Protein AF-A0A7R9LXP5-F1 (afdb_monomer_lite)

Organism: NCBI:txid334625

Foldseek 3Di:
DADDPFKDKDKFADQDQFKADAADFDDPDRGDDQDFDKAKFAADPDDNVPDGRDHHHIGFGKMKDQHPVRWIKMKGFPDHFIKMWTRHPRGMIMIMGRDDDRDIDIGGDHDDQDAEDEDEQPQACLSAFLHGNCPPCVCVLVVQVCCCVPRVHAYEYEGEQWHAQPDPPDVLNVVCLVLLFFWFAPPPQDPVQAFDPPPGDCVSRFHWADDPPPHTITGGFLQEPSNLVSVLVSVLSSVVVRVVHQAYEYDDDDQFQFHDDPPPPDAGRHDDDCLQQPPDDDCCCVPPVHRTNCGRHTDQQIFHHPVSPDGCSVCRLVRQLSVLQSVQVSSCVNNVDRGAYAGQRDDPPSVVRHHHDPDDDDDDDVVVPPPADDDADDPVLLVLQVWAAQDPPVDNLDHRTGHDPVQFDWDWPDKDDDPFFIKTKIATDPSNVNHPDPDDAGIKIWTWGCPDPFKIKIWIGHPPAFDAFFPQADDGTDHDWDKDKDKDADQDQFKADWDDAQAPDRGDDQSFDKAKFAADPDDHDNVDRAHYHHGFQKMKDQHPQQKIKMKGFRDRAIKMWTHHPSGMIMIMGGGDIGIMMMGTGSHPVNNVVVVCVVRPPDDDDDPLVPFAEDDDDDPQAPVSQVVVVVVCVVVVPTGAEYEYEQNQAPQSHAFLHGHCPRYVCVLVVQVCCCVPPVHAYEYEGEQWHAAADPPNVLNVVCLVLLFFWFFDPVDDPVQFQDPPPGDCVSRFHWAADRHPHITTGGFPQDPSNVVSVVVSVVSSCVVRPVHPYYHYDCPSPFHDDPVPPRQRRHDDDCQFQPPDDDCNQDDPNGRGNSVGHTHRNIDHHDD

Structure (mmCIF, N/CA/C/O backbone):
data_AF-A0A7R9LXP5-F1
#
_entry.id   AF-A0A7R9LXP5-F1
#
loop_
_atom_site.group_PDB
_atom_site.id
_atom_site.type_symbol
_atom_site.label_atom_id
_atom_site.label_alt_id
_atom_site.label_comp_id
_atom_site.label_asym_id
_atom_site.label_entity_id
_atom_site.label_seq_id
_atom_site.pdbx_PDB_ins_code
_atom_site.Cartn_x
_atom_site.Cartn_y
_atom_site.Cartn_z
_atom_site.occupancy
_atom_site.B_iso_or_equiv
_atom_site.auth_seq_id
_atom_site.auth_comp_id
_atom_site.auth_asym_id
_atom_site.auth_atom_id
_atom_site.pdbx_PDB_model_num
ATOM 1 N N . MET A 1 1 ? -31.376 -7.565 43.836 1.00 67.00 1 MET A N 1
ATOM 2 C CA . MET A 1 1 ? -30.943 -8.484 42.761 1.00 67.00 1 MET A CA 1
ATOM 3 C C . MET A 1 1 ? -31.313 -9.908 43.153 1.00 67.00 1 MET A C 1
ATOM 5 O O . MET A 1 1 ? -31.207 -10.234 44.328 1.00 67.00 1 MET A O 1
ATOM 9 N N . LEU A 1 2 ? -31.766 -10.721 42.200 1.00 56.97 2 LEU A N 1
ATOM 10 C CA . LEU A 1 2 ? -32.101 -12.141 42.348 1.00 56.97 2 LEU A CA 1
ATOM 11 C C . LEU A 1 2 ? -31.328 -12.929 41.282 1.00 56.97 2 LEU A C 1
ATOM 13 O O . LEU A 1 2 ? -31.375 -12.562 40.110 1.00 56.97 2 LEU A O 1
ATOM 17 N N . PHE A 1 3 ? -30.639 -14.000 41.674 1.00 61.41 3 PHE A N 1
ATOM 18 C CA . PHE A 1 3 ? -29.837 -14.836 40.775 1.00 61.41 3 PHE A CA 1
ATOM 19 C C . PHE A 1 3 ? -30.316 -16.288 40.850 1.00 61.41 3 PHE A C 1
ATOM 21 O O . PHE A 1 3 ? -30.455 -16.840 41.940 1.00 61.41 3 PHE A O 1
ATOM 28 N N . GLY A 1 4 ? -30.573 -16.896 39.695 1.00 49.47 4 GLY A N 1
ATOM 29 C CA . GLY A 1 4 ? -30.883 -18.313 39.532 1.00 49.47 4 GLY A CA 1
ATOM 30 C C . GLY A 1 4 ? -29.910 -18.979 38.557 1.00 49.47 4 GLY A C 1
ATOM 31 O O . GLY A 1 4 ? -29.137 -18.311 37.877 1.00 49.47 4 GLY A O 1
ATOM 32 N N . HIS A 1 5 ? -29.962 -20.310 38.455 1.00 50.81 5 HIS A N 1
ATOM 33 C CA . HIS A 1 5 ? -29.035 -21.088 37.616 1.00 50.81 5 HIS A CA 1
ATOM 34 C C . HIS A 1 5 ? -29.077 -20.738 36.117 1.00 50.81 5 HIS A C 1
ATOM 36 O O . HIS A 1 5 ? -28.113 -21.013 35.410 1.00 50.81 5 HIS A O 1
ATOM 42 N N . ILE A 1 6 ? -30.180 -20.157 35.633 1.00 52.28 6 ILE A N 1
ATOM 43 C CA . ILE A 1 6 ? -30.409 -19.859 34.208 1.00 52.28 6 ILE A CA 1
ATOM 44 C C . ILE A 1 6 ? -31.011 -18.463 33.962 1.00 52.28 6 ILE A C 1
ATOM 46 O O . ILE A 1 6 ? -31.394 -18.151 32.839 1.00 52.28 6 ILE A O 1
ATOM 50 N N . TYR A 1 7 ? -31.133 -17.625 34.996 1.00 70.81 7 TYR A N 1
ATOM 51 C CA . TYR A 1 7 ? -31.647 -16.259 34.873 1.00 70.81 7 TYR A CA 1
ATOM 52 C C . TYR A 1 7 ? -31.130 -15.369 36.000 1.00 70.81 7 TYR A C 1
ATOM 54 O O . TYR A 1 7 ? -30.824 -15.847 37.094 1.00 70.81 7 TYR A O 1
ATOM 62 N N . TRP A 1 8 ? -31.096 -14.062 35.767 1.00 75.31 8 TRP A N 1
ATOM 63 C CA . TRP A 1 8 ? -30.933 -13.090 36.841 1.00 75.31 8 TRP A CA 1
ATOM 64 C C . TRP A 1 8 ? -31.851 -11.888 36.638 1.00 75.31 8 TRP A C 1
ATOM 66 O O . TRP A 1 8 ? -32.310 -11.596 35.532 1.00 75.31 8 TRP A O 1
ATOM 76 N N . TRP A 1 9 ? -32.163 -11.223 37.746 1.00 77.56 9 TRP A N 1
ATOM 77 C CA . TRP A 1 9 ? -33.056 -10.075 37.806 1.00 77.56 9 TRP A CA 1
ATOM 78 C C . TRP A 1 9 ? -32.456 -8.987 38.701 1.00 77.56 9 TRP A C 1
ATOM 80 O O . TRP A 1 9 ? -32.148 -9.219 39.875 1.00 77.56 9 TRP A O 1
ATOM 90 N N . THR A 1 10 ? -32.311 -7.779 38.162 1.00 79.75 10 THR A N 1
ATOM 91 C CA . THR A 1 10 ? -31.943 -6.580 38.921 1.00 79.75 10 THR A CA 1
ATOM 92 C C . THR A 1 10 ? -33.014 -5.499 38.822 1.00 79.75 10 THR A C 1
ATOM 94 O O . THR A 1 10 ? -33.761 -5.437 37.849 1.00 79.75 10 THR A O 1
ATOM 97 N N . ALA A 1 11 ? -33.073 -4.635 39.829 1.00 80.88 11 ALA A N 1
ATOM 98 C CA . ALA A 1 11 ? -33.838 -3.401 39.787 1.00 80.88 11 ALA A CA 1
ATOM 99 C C . ALA A 1 11 ? -33.000 -2.289 40.416 1.00 80.88 11 ALA A C 1
ATOM 101 O O . ALA A 1 11 ? -32.404 -2.498 41.475 1.00 80.88 11 ALA A O 1
ATOM 102 N N . SER A 1 12 ? -32.969 -1.136 39.757 1.00 80.00 12 SER A N 1
ATOM 103 C CA . SER A 1 12 ? -32.184 0.032 40.148 1.00 80.00 12 SER A CA 1
ATOM 104 C C . SER A 1 12 ? -33.075 1.264 40.174 1.00 80.00 12 SER A C 1
ATOM 106 O O . SER A 1 12 ? -33.874 1.472 39.260 1.00 80.00 12 SER A O 1
ATOM 108 N N . TYR A 1 13 ? -32.931 2.082 41.215 1.00 83.00 13 TYR A N 1
ATOM 109 C CA . TYR A 1 13 ? -33.597 3.379 41.298 1.00 83.00 13 TYR A CA 1
ATOM 110 C C . TYR A 1 13 ? -32.911 4.379 40.360 1.00 83.00 13 TYR A C 1
ATOM 112 O O . TYR A 1 13 ? -31.687 4.365 40.229 1.00 83.00 13 TYR A O 1
ATOM 120 N N . LEU A 1 14 ? -33.695 5.233 39.712 1.00 82.56 14 LEU A N 1
ATOM 121 C CA . LEU A 1 14 ? -33.236 6.268 38.797 1.00 82.56 14 LEU A CA 1
ATOM 122 C C . LEU A 1 14 ? -33.363 7.639 39.477 1.00 82.56 14 LEU A C 1
ATOM 124 O O . LEU A 1 14 ? -34.373 7.914 40.126 1.00 82.56 14 LEU A O 1
ATOM 128 N N . PRO A 1 15 ? -32.381 8.538 39.315 1.00 79.00 15 PRO A N 1
ATOM 129 C CA . PRO A 1 15 ? -32.406 9.851 39.960 1.00 79.00 15 PRO A CA 1
ATOM 130 C C . PRO A 1 15 ? -33.399 10.836 39.318 1.00 79.00 15 PRO A C 1
ATOM 132 O O . PRO A 1 15 ? -33.598 11.929 39.839 1.00 79.00 15 PRO A O 1
ATOM 135 N N . SER A 1 16 ? -34.024 10.480 38.190 1.00 82.06 16 SER A N 1
ATOM 136 C CA . SER A 1 16 ? -34.938 11.347 37.442 1.00 82.06 16 SER A CA 1
ATOM 137 C C . SER A 1 16 ? -35.953 10.545 36.625 1.00 82.06 16 SER A C 1
ATOM 139 O O . SER A 1 16 ? -35.747 9.372 36.314 1.00 82.06 16 SER A O 1
ATOM 141 N N . ASN A 1 17 ? -37.037 11.220 36.235 1.00 81.31 17 ASN A N 1
ATOM 142 C CA . ASN A 1 17 ? -38.078 10.685 35.358 1.00 81.31 17 ASN A CA 1
ATOM 143 C C . ASN A 1 17 ? -37.747 10.820 33.860 1.00 81.31 17 ASN A C 1
ATOM 145 O O . ASN A 1 17 ? -38.513 10.353 33.018 1.00 81.31 17 ASN A O 1
ATOM 149 N N . ASN A 1 18 ? -36.647 11.488 33.505 1.00 82.62 18 ASN A N 1
ATOM 150 C CA . ASN A 1 18 ? -36.275 11.729 32.111 1.00 82.62 18 ASN A CA 1
ATOM 151 C C . ASN A 1 18 ? -35.360 10.614 31.595 1.00 82.62 18 ASN A C 1
ATOM 153 O O . ASN A 1 18 ? -34.141 10.770 31.570 1.00 82.62 18 ASN A O 1
ATOM 157 N N . VAL A 1 19 ? -35.965 9.493 31.207 1.00 79.12 19 VAL A N 1
ATOM 158 C CA . VAL A 1 19 ? -35.262 8.316 30.677 1.00 79.12 19 VAL A CA 1
ATOM 159 C C . VAL A 1 19 ? -35.413 8.258 29.157 1.00 79.12 19 VAL A C 1
ATOM 161 O O . VAL A 1 19 ? -36.528 8.392 28.642 1.00 79.12 19 VAL A O 1
ATOM 164 N N . TYR A 1 20 ? -34.301 8.048 28.455 1.00 78.06 20 TYR A N 1
ATOM 165 C CA . TYR A 1 20 ? -34.204 7.992 26.995 1.00 78.06 20 TYR A CA 1
ATOM 166 C C . TYR A 1 20 ? -33.417 6.761 26.545 1.00 78.06 20 TYR A C 1
ATOM 168 O O . TYR A 1 20 ? -32.465 6.358 27.215 1.00 78.06 20 TYR A O 1
ATOM 176 N N . GLY A 1 21 ? -33.785 6.205 25.390 1.00 68.75 21 GLY A N 1
ATOM 177 C CA . GLY A 1 21 ? -33.216 4.951 24.885 1.00 68.75 21 GLY A CA 1
ATOM 178 C C . GLY A 1 21 ? -33.704 3.730 25.672 1.00 68.75 21 GLY A C 1
ATOM 179 O O . GLY A 1 21 ? -34.273 3.901 26.745 1.00 68.75 21 GLY A O 1
ATOM 180 N N . LEU A 1 22 ? -33.517 2.534 25.094 1.00 67.62 22 LEU A N 1
ATOM 181 C CA . LEU A 1 22 ? -33.619 1.164 25.649 1.00 67.62 22 LEU A CA 1
ATOM 182 C C . LEU A 1 22 ? -34.033 0.214 24.511 1.00 67.62 22 LEU A C 1
ATOM 184 O O . LEU A 1 22 ? -35.197 -0.157 24.369 1.00 67.62 22 LEU A O 1
ATOM 188 N N . GLY A 1 23 ? -33.065 -0.196 23.692 1.00 64.25 23 GLY A N 1
ATOM 189 C CA . GLY A 1 23 ? -33.283 -1.092 22.554 1.00 64.25 23 GLY A CA 1
ATOM 190 C C . GLY A 1 23 ? -33.994 -0.437 21.369 1.00 64.25 23 GLY A C 1
ATOM 191 O O . GLY A 1 23 ? -34.399 0.721 21.417 1.00 64.25 23 GLY A O 1
ATOM 192 N N . GLU A 1 24 ? -34.130 -1.192 20.279 1.00 62.53 24 GLU A N 1
ATOM 193 C CA . GLU A 1 24 ? -34.868 -0.762 19.092 1.00 62.53 24 GLU A CA 1
ATOM 194 C C . GLU A 1 24 ? -36.347 -1.138 19.250 1.00 62.53 24 GLU A C 1
ATOM 196 O O . GLU A 1 24 ? -36.826 -2.135 18.716 1.00 62.53 24 GLU A O 1
ATOM 201 N N . ASN A 1 25 ? -37.073 -0.359 20.048 1.00 66.38 25 ASN A N 1
ATOM 202 C CA . ASN A 1 25 ? -38.502 -0.539 20.291 1.00 66.38 25 ASN A CA 1
ATOM 203 C C . ASN A 1 25 ? -39.273 0.689 19.791 1.00 66.38 25 ASN A C 1
ATOM 205 O O . ASN A 1 25 ? -38.823 1.825 19.934 1.00 66.38 25 ASN A O 1
ATOM 209 N N . THR A 1 26 ? -40.464 0.481 19.228 1.00 61.97 26 THR A N 1
ATOM 210 C CA . THR A 1 26 ? -41.327 1.595 18.818 1.00 61.97 26 THR A CA 1
ATOM 211 C C . THR A 1 26 ? -42.040 2.198 20.015 1.00 61.97 26 THR A C 1
ATOM 213 O O . THR A 1 26 ? -42.772 1.503 20.728 1.00 61.97 26 THR A O 1
ATOM 216 N N . HIS A 1 27 ? -41.872 3.506 20.210 1.00 62.72 27 HIS A N 1
ATOM 217 C CA . HIS A 1 27 ? -42.513 4.258 21.282 1.00 62.72 27 HIS A CA 1
ATOM 218 C C . HIS A 1 27 ? -43.185 5.524 20.747 1.00 62.72 27 HIS A C 1
ATOM 220 O O . HIS A 1 27 ? -42.677 6.147 19.819 1.00 62.72 27 HIS A O 1
ATOM 226 N N . PRO A 1 28 ? -44.307 5.949 21.352 1.00 60.31 28 PRO A N 1
ATOM 227 C CA . PRO A 1 28 ? -45.040 7.138 20.919 1.00 60.31 28 PRO A CA 1
ATOM 228 C C . PRO A 1 28 ? -44.328 8.458 21.260 1.00 60.31 28 PRO A C 1
ATOM 230 O O . PRO A 1 28 ? -44.789 9.523 20.858 1.00 60.31 28 PRO A O 1
ATOM 233 N N . SER A 1 29 ? -43.242 8.418 22.036 1.00 63.62 29 SER A N 1
ATOM 234 C CA . SER A 1 29 ? -42.482 9.597 22.449 1.00 63.62 29 SER A CA 1
ATOM 235 C C . SER A 1 29 ? -41.006 9.265 22.660 1.00 63.62 29 SER A C 1
ATOM 237 O O . SER A 1 29 ? -40.676 8.174 23.118 1.00 63.62 29 SER A O 1
ATOM 239 N N . LEU A 1 30 ? -40.134 10.243 22.390 1.00 62.88 30 LEU A N 1
ATOM 240 C CA . LEU A 1 30 ? -38.680 10.140 22.573 1.00 62.88 30 LEU A CA 1
ATOM 241 C C . LEU A 1 30 ? -38.283 9.884 24.039 1.00 62.88 30 LEU A C 1
ATOM 243 O O . LEU A 1 30 ? -37.360 9.126 24.318 1.00 62.88 30 LEU A O 1
ATOM 247 N N . ARG A 1 31 ? -38.999 10.508 24.985 1.00 77.94 31 ARG A N 1
ATOM 248 C CA . ARG A 1 31 ? -38.872 10.240 26.425 1.00 77.94 31 ARG A CA 1
ATOM 249 C C . ARG A 1 31 ? -39.760 9.060 26.809 1.00 77.94 31 ARG A C 1
ATOM 251 O O . ARG A 1 31 ? -40.946 9.062 26.466 1.00 77.94 31 ARG A O 1
ATOM 258 N N . HIS A 1 32 ? -39.238 8.111 27.582 1.00 76.31 32 HIS A N 1
ATOM 259 C CA . HIS A 1 32 ? -40.036 6.995 28.085 1.00 76.31 32 HIS A CA 1
ATOM 260 C C . HIS A 1 32 ? -41.036 7.430 29.163 1.00 76.31 32 HIS A C 1
ATOM 262 O O . HIS A 1 32 ? -40.739 8.250 30.033 1.00 76.31 32 HIS A O 1
ATOM 268 N N . ASN A 1 33 ? -42.224 6.823 29.136 1.00 75.25 33 ASN A N 1
ATOM 269 C CA . ASN A 1 33 ? -43.219 6.967 30.194 1.00 75.25 33 ASN A CA 1
ATOM 270 C C . ASN A 1 33 ? -42.985 5.912 31.286 1.00 75.25 33 ASN A C 1
ATOM 272 O O . ASN A 1 33 ? -42.947 4.716 31.007 1.00 75.25 33 ASN A O 1
ATOM 276 N N . LEU A 1 34 ? -42.871 6.357 32.537 1.00 79.88 34 LEU A N 1
ATOM 277 C CA . LEU A 1 34 ? -42.668 5.509 33.713 1.00 79.88 34 LEU A CA 1
ATOM 278 C C . LEU A 1 34 ? -44.007 4.949 34.229 1.00 79.88 34 LEU A C 1
ATOM 280 O O . LEU A 1 34 ? -44.596 5.479 35.167 1.00 79.88 34 LEU A O 1
ATOM 284 N N . ASN A 1 35 ? -44.543 3.913 33.581 1.00 79.31 35 ASN A N 1
ATOM 285 C CA . ASN A 1 35 ? -45.919 3.434 33.805 1.00 79.31 35 ASN A CA 1
ATOM 286 C C . ASN A 1 35 ? -46.047 1.917 34.040 1.00 79.31 35 ASN A C 1
ATOM 288 O O . ASN A 1 35 ? -47.092 1.337 33.757 1.00 79.31 35 ASN A O 1
ATOM 292 N N . TYR A 1 36 ? -45.005 1.275 34.574 1.00 79.75 36 TYR A N 1
ATOM 293 C CA . TYR A 1 36 ? -44.946 -0.174 34.832 1.00 79.75 36 TYR A CA 1
ATOM 294 C C . TYR A 1 36 ? -45.034 -1.044 33.568 1.00 79.75 36 TYR A C 1
ATOM 296 O O . TYR A 1 36 ? -45.337 -2.234 33.642 1.00 79.75 36 TYR A O 1
ATOM 304 N N . LYS A 1 37 ? -44.758 -0.466 32.396 1.00 76.69 37 LYS A N 1
ATOM 305 C CA . LYS A 1 37 ? -44.683 -1.213 31.143 1.00 76.69 37 LYS A CA 1
ATOM 306 C C . LYS A 1 37 ? -43.366 -1.982 31.046 1.00 76.69 37 LYS A C 1
ATOM 308 O O . LYS A 1 37 ? -42.315 -1.496 31.471 1.00 76.69 37 LYS A O 1
ATOM 313 N N . THR A 1 38 ? -43.454 -3.173 30.461 1.00 81.19 38 THR A N 1
ATOM 314 C CA . THR A 1 38 ? -42.328 -4.068 30.195 1.00 81.19 38 THR A CA 1
ATOM 315 C C . THR A 1 38 ? -42.110 -4.166 28.694 1.00 81.19 38 THR A C 1
ATOM 317 O O . THR A 1 38 ? -43.073 -4.307 27.942 1.00 81.19 38 THR A O 1
ATOM 320 N N . TRP A 1 39 ? -40.855 -4.109 28.270 1.00 80.94 39 TRP A N 1
ATOM 321 C CA . TRP A 1 39 ? -40.461 -4.253 26.876 1.00 80.94 39 TRP A CA 1
ATOM 322 C C . TRP A 1 39 ? -39.396 -5.337 26.745 1.00 80.94 39 TRP A C 1
ATOM 324 O O . TRP A 1 39 ? -38.477 -5.397 27.573 1.00 80.94 39 TRP A O 1
ATOM 334 N N . PRO A 1 40 ? -39.506 -6.197 25.725 1.00 77.44 40 PRO A N 1
ATOM 335 C CA . PRO A 1 40 ? -38.474 -7.169 25.434 1.00 77.44 40 PRO A CA 1
ATOM 336 C C . PRO A 1 40 ? -37.273 -6.484 24.758 1.00 77.44 40 PRO A C 1
ATOM 338 O O . PRO A 1 40 ? -37.397 -5.446 24.109 1.00 77.44 40 PRO A O 1
ATOM 341 N N . ILE A 1 41 ? -36.092 -7.067 24.942 1.00 73.56 41 ILE A N 1
ATOM 342 C CA . ILE A 1 41 ? -34.853 -6.722 24.249 1.00 73.56 41 ILE A CA 1
ATOM 343 C C . ILE A 1 41 ? -34.257 -8.032 23.736 1.00 73.56 41 ILE A C 1
ATOM 345 O O . ILE A 1 41 ? -33.615 -8.781 24.479 1.00 73.56 41 ILE A O 1
ATOM 349 N N . PHE A 1 42 ? -34.497 -8.317 22.462 1.00 73.75 42 PHE A N 1
ATOM 350 C CA . PHE A 1 42 ? -33.891 -9.421 21.728 1.00 73.75 42 PHE A CA 1
ATOM 351 C C . PHE A 1 42 ? -34.067 -9.174 20.229 1.00 73.75 42 PHE A C 1
ATOM 353 O O . PHE A 1 42 ? -35.153 -8.788 19.816 1.00 73.75 42 PHE A O 1
ATOM 360 N N . THR A 1 43 ? -33.054 -9.397 19.396 1.00 68.12 43 THR A N 1
ATOM 361 C CA . THR A 1 43 ? -33.178 -9.145 17.950 1.00 68.12 43 THR A CA 1
ATOM 362 C C . THR A 1 43 ? -34.202 -10.079 17.298 1.00 68.12 43 THR A C 1
ATOM 364 O O . THR A 1 43 ? -34.117 -11.305 17.410 1.00 68.12 43 THR A O 1
ATOM 367 N N . LYS A 1 44 ? -35.196 -9.512 16.605 1.00 58.09 44 LYS A N 1
ATOM 368 C CA . LYS A 1 44 ? -36.136 -10.255 15.753 1.00 58.09 44 LYS A CA 1
ATOM 369 C C . LYS A 1 44 ? -36.473 -9.448 14.506 1.00 58.09 44 LYS A C 1
ATOM 371 O O . LYS A 1 44 ? -36.627 -8.238 14.567 1.00 58.09 44 LYS A O 1
ATOM 376 N N . ASP A 1 45 ? -36.637 -10.146 13.390 1.00 60.03 45 ASP A N 1
ATOM 377 C CA . ASP A 1 45 ? -37.062 -9.567 12.115 1.00 60.03 45 ASP A CA 1
ATOM 378 C C . ASP A 1 45 ? -38.557 -9.199 12.161 1.00 60.03 45 ASP A C 1
ATOM 380 O O . ASP A 1 45 ? -39.415 -9.928 11.667 1.00 60.03 45 ASP A O 1
ATOM 384 N N . ASN A 1 46 ? -38.876 -8.115 12.872 1.00 59.31 46 ASN A N 1
ATOM 385 C CA . ASN A 1 46 ? -40.204 -7.518 12.911 1.00 59.31 46 ASN A CA 1
ATOM 386 C C . ASN A 1 46 ? -40.108 -6.053 12.475 1.00 59.31 46 ASN A C 1
ATOM 388 O O . ASN A 1 46 ? -39.271 -5.317 13.005 1.00 59.31 46 ASN A O 1
ATOM 392 N N . PRO A 1 47 ? -40.993 -5.605 11.572 1.00 59.72 47 PRO A N 1
ATOM 393 C CA . PRO A 1 47 ? -41.039 -4.214 11.168 1.00 59.72 47 PRO A CA 1
ATOM 394 C C . PRO A 1 47 ? -41.535 -3.294 12.296 1.00 59.72 47 PRO A C 1
ATOM 396 O O . PRO A 1 47 ? -42.303 -3.744 13.158 1.00 59.72 47 PRO A O 1
ATOM 399 N N . PRO A 1 48 ? -41.161 -1.998 12.269 1.00 54.88 48 PRO A N 1
ATOM 400 C CA . PRO A 1 48 ? -41.507 -1.027 13.313 1.00 54.88 48 PRO A CA 1
ATOM 401 C C . PRO A 1 48 ? -43.025 -0.893 13.524 1.00 54.88 48 PRO A C 1
ATOM 403 O O . PRO A 1 48 ? -43.498 -0.661 14.632 1.00 54.88 48 PRO A O 1
ATOM 406 N N . ASP A 1 49 ? -43.821 -1.154 12.490 1.00 58.28 49 ASP A N 1
ATOM 407 C CA . ASP A 1 49 ? -45.284 -1.035 12.533 1.00 58.28 49 ASP A CA 1
ATOM 408 C C . ASP A 1 49 ? -45.972 -2.200 13.271 1.00 58.28 49 ASP A C 1
ATOM 410 O O . ASP A 1 49 ? -47.199 -2.269 13.365 1.00 58.28 49 ASP A O 1
ATOM 414 N N . SER A 1 50 ? -45.198 -3.154 13.797 1.00 53.56 50 SER A N 1
ATOM 415 C CA . SER A 1 50 ? -45.717 -4.376 14.413 1.00 53.56 50 SER A CA 1
ATOM 416 C C . SER A 1 50 ? -46.362 -4.164 15.797 1.00 53.56 50 SER A C 1
ATOM 418 O O . SER A 1 50 ? -47.076 -5.062 16.259 1.00 53.56 50 SER A O 1
ATOM 420 N N . GLY A 1 51 ? -46.194 -2.996 16.432 1.00 57.09 51 GLY A N 1
ATOM 421 C CA . GLY A 1 51 ? -46.868 -2.573 17.673 1.00 57.09 51 GLY A CA 1
ATOM 422 C C . GLY A 1 51 ? -45.942 -2.395 18.892 1.00 57.09 51 GLY A C 1
ATOM 423 O O . GLY A 1 51 ? -44.873 -2.995 18.958 1.00 57.09 51 GLY A O 1
ATOM 424 N N . ASP A 1 52 ? -46.371 -1.584 19.877 1.00 61.31 52 ASP A N 1
ATOM 425 C CA . ASP A 1 52 ? -45.640 -1.313 21.139 1.00 61.31 52 ASP A CA 1
ATOM 426 C C . ASP A 1 52 ? -45.304 -2.631 21.881 1.00 61.31 52 ASP A C 1
ATOM 428 O O . ASP A 1 52 ? -46.100 -3.571 21.871 1.00 61.31 52 ASP A O 1
ATOM 432 N N . GLN A 1 53 ? -44.141 -2.691 22.544 1.00 67.69 53 GLN A N 1
ATOM 433 C CA . GLN A 1 53 ? -43.642 -3.858 23.306 1.00 67.69 53 GLN A CA 1
ATOM 434 C C . GLN A 1 53 ? -43.228 -5.096 22.488 1.00 67.69 53 GLN A C 1
ATOM 436 O O . GLN A 1 53 ? -43.293 -6.222 22.991 1.00 67.69 53 GLN A O 1
ATOM 441 N N . LYS A 1 54 ? -42.742 -4.913 21.255 1.00 67.44 54 LYS A N 1
ATOM 442 C CA . LYS A 1 54 ? -42.186 -5.995 20.428 1.00 67.44 54 LYS A CA 1
ATOM 443 C C . LYS A 1 54 ? -40.720 -5.766 20.075 1.00 67.44 54 LYS A C 1
ATOM 445 O O . LYS A 1 54 ? -40.298 -4.644 19.853 1.00 67.44 54 LYS A O 1
ATOM 450 N N . ASN A 1 55 ? -39.991 -6.874 19.974 1.00 64.75 55 ASN A N 1
ATOM 451 C CA . ASN A 1 55 ? -38.626 -6.925 19.461 1.00 64.75 55 ASN A CA 1
ATOM 452 C C . ASN A 1 55 ? -38.578 -6.532 17.981 1.00 64.75 55 ASN A C 1
ATOM 454 O O . ASN A 1 55 ? -39.288 -7.180 17.210 1.00 64.75 55 ASN A O 1
ATOM 458 N N . ASN A 1 56 ? -37.706 -5.591 17.609 1.00 64.00 56 ASN A N 1
ATOM 459 C CA . ASN A 1 56 ? -37.383 -5.250 16.217 1.00 64.00 56 ASN A CA 1
ATOM 460 C C . ASN A 1 56 ? -35.936 -5.662 15.861 1.00 64.00 56 ASN A C 1
ATOM 462 O O . ASN A 1 56 ? -35.347 -6.542 16.503 1.00 64.00 56 ASN A O 1
ATOM 466 N N . TYR A 1 57 ? -35.378 -5.050 14.813 1.00 57.38 57 TYR A N 1
ATOM 467 C CA . TYR A 1 57 ? -34.163 -5.485 14.125 1.00 57.38 57 TYR A CA 1
ATOM 468 C C . TYR A 1 57 ? -32.902 -5.508 15.007 1.00 57.38 57 TYR A C 1
ATOM 470 O O . TYR A 1 57 ? -32.028 -6.354 14.802 1.00 57.38 57 TYR A O 1
ATOM 478 N N . GLY A 1 58 ? -32.816 -4.632 16.011 1.00 57.41 58 GLY A N 1
ATOM 479 C CA . GLY A 1 58 ? -31.620 -4.400 16.816 1.00 57.41 58 GLY A CA 1
ATOM 480 C C . GLY A 1 58 ? -31.808 -4.556 18.327 1.00 57.41 58 GLY A C 1
ATOM 481 O O . GLY A 1 58 ? -32.852 -4.278 18.917 1.00 57.41 58 GLY A O 1
ATOM 482 N N . GLN A 1 59 ? -30.729 -4.978 18.988 1.00 62.78 59 GLN A N 1
ATOM 483 C CA . GLN A 1 59 ? -30.612 -5.058 20.442 1.00 62.78 59 GLN A CA 1
ATOM 484 C C . GLN A 1 59 ? -29.583 -4.028 20.903 1.00 62.78 59 GLN A C 1
ATOM 486 O O . GLN A 1 59 ? -28.387 -4.208 20.695 1.00 62.78 59 GLN A O 1
ATOM 491 N N . HIS A 1 60 ? -30.052 -2.959 21.548 1.00 73.19 60 HIS A N 1
ATOM 492 C CA . HIS A 1 60 ? -29.188 -1.932 22.129 1.00 73.19 60 HIS A CA 1
ATOM 493 C C . HIS A 1 60 ? -29.614 -1.630 23.576 1.00 73.19 60 HIS A C 1
ATOM 495 O O . HIS A 1 60 ? -30.351 -0.678 23.819 1.00 73.19 60 HIS A O 1
ATOM 501 N N . PRO A 1 61 ? -29.201 -2.449 24.557 1.00 74.75 61 PRO A N 1
ATOM 502 C CA . PRO A 1 61 ? -29.578 -2.309 25.967 1.00 74.75 61 PRO A CA 1
ATOM 503 C C . PRO A 1 61 ? -28.824 -1.152 26.655 1.00 74.75 61 PRO A C 1
ATOM 505 O O . PRO A 1 61 ? -28.119 -1.345 27.645 1.00 74.75 61 PRO A O 1
ATOM 508 N N . PHE A 1 62 ? -28.961 0.051 26.102 1.00 80.31 62 PHE A N 1
ATOM 509 C CA . PHE A 1 62 ? -28.408 1.300 26.607 1.00 80.31 62 PHE A CA 1
ATOM 510 C C . PHE A 1 62 ? -29.535 2.270 26.935 1.00 80.31 62 PHE A C 1
ATOM 512 O O . PHE A 1 62 ? -30.503 2.377 26.178 1.00 80.31 62 PHE A O 1
ATOM 519 N N . TYR A 1 63 ? -29.396 2.987 28.044 1.00 81.44 63 TYR A N 1
ATOM 520 C CA . TYR A 1 63 ? -30.332 4.032 28.429 1.00 81.44 63 TYR A CA 1
ATOM 521 C C . TYR A 1 63 ? -29.621 5.215 29.054 1.00 81.44 63 TYR A C 1
ATOM 523 O O . TYR A 1 63 ? -28.662 5.041 29.799 1.00 81.44 63 TYR A O 1
ATOM 531 N N . THR A 1 64 ? -30.135 6.410 28.795 1.00 80.94 64 THR A N 1
ATOM 532 C CA . THR A 1 64 ? -29.639 7.655 29.376 1.00 80.94 64 THR A CA 1
ATOM 533 C C . THR A 1 64 ? -30.691 8.236 30.300 1.00 80.94 64 THR A C 1
ATOM 535 O O . THR A 1 64 ? -31.871 8.318 29.950 1.00 80.94 64 THR A O 1
ATOM 538 N N . VAL A 1 65 ? -30.263 8.677 31.478 1.00 80.19 65 VAL A N 1
ATOM 539 C CA . VAL A 1 65 ? -31.103 9.427 32.410 1.00 80.19 65 VAL A CA 1
ATOM 540 C C . VAL A 1 65 ? -30.592 10.852 32.490 1.00 80.19 65 VAL A C 1
ATOM 542 O O . VAL A 1 65 ? -29.430 11.083 32.818 1.00 80.19 65 VAL A O 1
ATOM 545 N N . LEU A 1 66 ? -31.480 11.803 32.208 1.00 77.31 66 LEU A N 1
ATOM 546 C CA . LEU A 1 66 ? -31.200 13.226 32.348 1.00 77.31 66 LEU A CA 1
ATOM 547 C C . LEU A 1 66 ? -31.716 13.724 33.700 1.00 77.31 66 LEU A C 1
ATOM 549 O O . LEU A 1 66 ? -32.923 13.728 33.969 1.00 77.31 66 LEU A O 1
ATOM 553 N N . GLU A 1 67 ? -30.809 14.148 34.565 1.00 78.12 67 GLU A N 1
ATOM 554 C CA . GLU A 1 67 ? -31.124 14.672 35.887 1.00 78.12 67 GLU A CA 1
ATOM 555 C C . GLU A 1 67 ? -31.652 16.110 35.822 1.00 78.12 67 GLU A C 1
ATOM 557 O O . GLU A 1 67 ? -31.395 16.869 34.888 1.00 78.12 67 GLU A O 1
ATOM 562 N N . SER A 1 68 ? -32.412 16.514 36.841 1.00 71.50 68 SER A N 1
ATOM 563 C CA . SER A 1 68 ? -33.000 17.858 36.916 1.00 71.50 68 SER A CA 1
ATOM 564 C C . SER A 1 68 ? -31.970 18.983 37.073 1.00 71.50 68 SER A C 1
ATOM 566 O O . SER A 1 68 ? -32.304 20.143 36.860 1.00 71.50 68 SER A O 1
ATOM 568 N N . ASN A 1 69 ? -30.739 18.653 37.466 1.00 65.50 69 ASN A N 1
ATOM 569 C CA . ASN A 1 69 ? -29.605 19.574 37.590 1.00 65.50 69 ASN A CA 1
ATOM 570 C C . ASN A 1 69 ? -28.846 19.778 36.259 1.00 65.50 69 ASN A C 1
ATOM 572 O O . ASN A 1 69 ? -27.914 20.575 36.231 1.00 65.50 69 ASN A O 1
ATOM 576 N N . GLY A 1 70 ? -29.244 19.093 35.177 1.00 60.03 70 GLY A N 1
ATOM 577 C CA . GLY A 1 70 ? -28.596 19.163 33.862 1.00 60.03 70 GLY A CA 1
ATOM 578 C C . GLY A 1 70 ? -27.528 18.094 33.614 1.00 60.03 70 GLY A C 1
ATOM 579 O O . GLY A 1 70 ? -27.081 17.959 32.478 1.00 60.03 70 GLY A O 1
ATOM 580 N N . ASN A 1 71 ? -27.165 17.304 34.628 1.00 67.69 71 ASN A N 1
ATOM 581 C CA . ASN A 1 71 ? -26.246 16.182 34.466 1.00 67.69 71 ASN A CA 1
ATOM 582 C C . ASN A 1 71 ? -26.949 15.015 33.770 1.00 67.69 71 ASN A C 1
ATOM 584 O O . ASN A 1 71 ? -28.165 14.834 33.885 1.00 67.69 71 ASN A O 1
ATOM 588 N N . SER A 1 72 ? -26.183 14.183 33.073 1.00 72.06 72 SER A N 1
ATOM 589 C CA . SER A 1 72 ? -26.702 12.947 32.500 1.00 72.06 72 SER A CA 1
ATOM 590 C C . SER A 1 72 ? -25.783 11.784 32.825 1.00 72.06 72 SER A C 1
ATOM 592 O O . SER A 1 72 ? -24.580 11.954 33.025 1.00 72.06 72 SER A O 1
ATOM 594 N N . HIS A 1 73 ? -26.358 10.592 32.889 1.00 74.94 73 HIS A N 1
ATOM 595 C CA . HIS A 1 73 ? -25.567 9.375 32.880 1.00 74.94 73 HIS A CA 1
ATOM 596 C C . HIS A 1 73 ? -26.211 8.347 31.958 1.00 74.94 73 HIS A C 1
ATOM 598 O O . HIS A 1 73 ? -27.436 8.207 31.901 1.00 74.94 73 HIS A O 1
ATOM 604 N N . GLY A 1 74 ? -25.361 7.643 31.221 1.00 76.12 74 GLY A N 1
ATOM 605 C CA . GLY A 1 74 ? -25.723 6.507 30.392 1.00 76.12 74 GLY A CA 1
ATOM 606 C C . GLY A 1 74 ? -25.431 5.208 31.126 1.00 76.12 74 GLY A C 1
ATOM 607 O O . GLY A 1 74 ? -24.415 5.092 31.806 1.00 76.12 74 GLY A O 1
ATOM 608 N N . ILE A 1 75 ? -26.291 4.210 30.982 1.00 76.62 75 ILE A N 1
ATOM 609 C CA . ILE A 1 75 ? -26.040 2.856 31.465 1.00 76.62 75 ILE A CA 1
ATOM 610 C C . ILE A 1 75 ? -26.165 1.911 30.278 1.00 76.62 75 ILE A C 1
ATOM 612 O O . ILE A 1 75 ? -27.243 1.769 29.702 1.00 76.62 75 ILE A O 1
ATOM 616 N N . LEU A 1 76 ? -25.056 1.257 29.927 1.00 78.50 76 LEU A N 1
ATOM 617 C CA . LEU A 1 76 ? -25.035 0.136 28.988 1.00 78.50 76 LEU A CA 1
ATOM 618 C C . LEU A 1 76 ? -25.043 -1.164 29.779 1.00 78.50 76 LEU A C 1
ATOM 620 O O . LEU A 1 76 ? -24.175 -1.381 30.624 1.00 78.50 76 LEU A O 1
ATOM 624 N N . LEU A 1 77 ? -25.982 -2.048 29.464 1.00 73.00 77 LEU A N 1
ATOM 625 C CA . LEU A 1 77 ? -25.994 -3.409 29.978 1.00 73.00 77 LEU A CA 1
ATOM 626 C C . LEU A 1 77 ? -25.441 -4.366 28.918 1.00 73.00 77 LEU A C 1
ATOM 628 O O . LEU A 1 77 ? -26.122 -4.698 27.952 1.00 73.00 77 LEU A O 1
ATOM 632 N N . LEU A 1 78 ? -24.215 -4.849 29.105 1.00 71.06 78 LEU A N 1
ATOM 633 C CA . LEU A 1 78 ? -23.552 -5.743 28.157 1.00 71.06 78 LEU A CA 1
ATOM 634 C C . LEU A 1 78 ? -23.989 -7.195 28.381 1.00 71.06 78 LEU A C 1
ATOM 636 O O . LEU A 1 78 ? -23.327 -7.989 29.043 1.00 71.06 78 LEU A O 1
ATOM 640 N N . ASN A 1 79 ? -25.142 -7.550 27.814 1.00 66.88 79 ASN A N 1
ATOM 641 C CA . ASN A 1 79 ? -25.635 -8.923 27.801 1.00 66.88 79 ASN A CA 1
ATOM 642 C C . ASN A 1 79 ? -26.337 -9.228 26.467 1.00 66.88 79 ASN A C 1
ATOM 644 O O . ASN A 1 79 ? -27.196 -8.472 26.013 1.00 66.88 79 ASN A O 1
ATOM 648 N N . SER A 1 80 ? -25.935 -10.327 25.828 1.00 69.94 80 SER A N 1
ATOM 649 C CA . SER A 1 80 ? -26.450 -10.790 24.533 1.00 69.94 80 SER A CA 1
ATOM 650 C C . SER A 1 80 ? -27.624 -11.763 24.649 1.00 69.94 80 SER A C 1
ATOM 652 O O . SER A 1 80 ? -28.257 -12.076 23.642 1.00 69.94 80 SER A O 1
ATOM 654 N N . ASN A 1 81 ? -27.927 -12.261 25.851 1.00 75.88 81 ASN A N 1
ATOM 655 C CA . ASN A 1 81 ? -29.085 -13.126 26.062 1.00 75.88 81 ASN A CA 1
ATOM 656 C C . ASN A 1 81 ? -30.387 -12.328 25.941 1.00 75.88 81 ASN A C 1
ATOM 658 O O . ASN A 1 81 ? -30.375 -11.099 25.995 1.00 75.88 81 ASN A O 1
ATOM 662 N N . ALA A 1 82 ? -31.518 -13.017 25.771 1.00 77.06 82 ALA A N 1
ATOM 663 C CA . ALA A 1 82 ? -32.806 -12.335 25.701 1.00 77.06 82 ALA A CA 1
ATOM 664 C C . ALA A 1 82 ? -33.121 -11.661 27.042 1.00 77.06 82 ALA A C 1
ATOM 666 O O . ALA A 1 82 ? -33.027 -12.282 28.107 1.00 77.06 82 ALA A O 1
ATOM 667 N N . MET A 1 83 ? -33.500 -10.388 26.977 1.00 81.12 83 MET A N 1
ATOM 668 C CA . MET A 1 83 ? -33.791 -9.580 28.154 1.00 81.12 83 MET A CA 1
ATOM 669 C C . MET A 1 83 ? -35.172 -8.957 28.067 1.00 81.12 83 MET A C 1
ATOM 671 O O . MET A 1 83 ? -35.781 -8.867 27.005 1.00 81.12 83 MET A O 1
ATOM 675 N N . GLU A 1 84 ? -35.647 -8.483 29.204 1.00 83.75 84 GLU A N 1
ATOM 676 C CA . GLU A 1 84 ? -36.755 -7.547 29.290 1.00 83.75 84 GLU A CA 1
ATOM 677 C C . GLU A 1 84 ? -36.397 -6.447 30.285 1.00 83.75 84 GLU A C 1
ATOM 679 O O . GLU A 1 84 ? -35.740 -6.699 31.300 1.00 83.75 84 GLU A O 1
ATOM 684 N N . TYR A 1 85 ? -36.853 -5.229 30.013 1.00 85.06 85 TYR A N 1
ATOM 685 C CA . TYR A 1 85 ? -36.783 -4.127 30.965 1.00 85.06 85 TYR A CA 1
ATOM 686 C C . TYR A 1 85 ? -38.183 -3.641 31.314 1.00 85.06 85 TYR A C 1
ATOM 688 O O . TYR A 1 85 ? -39.098 -3.662 30.497 1.00 85.06 85 TYR A O 1
ATOM 696 N N . THR A 1 86 ? -38.360 -3.212 32.557 1.00 84.88 86 THR A N 1
ATOM 697 C CA . THR A 1 86 ? -39.606 -2.652 33.078 1.00 84.88 86 THR A CA 1
ATOM 698 C C . THR A 1 86 ? -39.311 -1.308 33.715 1.00 84.88 86 THR A C 1
ATOM 700 O O . THR A 1 86 ? -38.468 -1.231 34.610 1.00 84.88 86 THR A O 1
ATOM 703 N N . LEU A 1 87 ? -40.009 -0.263 33.273 1.00 82.94 87 LEU A N 1
ATOM 704 C CA . LEU A 1 87 ? -39.893 1.081 33.841 1.00 82.94 87 LEU A CA 1
ATOM 705 C C . LEU A 1 87 ? -41.035 1.327 34.824 1.00 82.94 87 LEU A C 1
ATOM 707 O O . LEU A 1 87 ? -42.204 1.297 34.444 1.00 82.94 87 LEU A O 1
ATOM 711 N N . MET A 1 88 ? -40.707 1.557 36.092 1.00 80.94 88 MET A N 1
ATOM 712 C CA . MET A 1 88 ? -41.689 1.683 37.171 1.00 80.94 88 MET A CA 1
ATOM 713 C C . MET A 1 88 ? -42.067 3.154 37.437 1.00 80.94 88 MET A C 1
ATOM 715 O O . MET A 1 88 ? -41.234 4.031 37.225 1.00 80.94 88 MET A O 1
ATOM 719 N N . PRO A 1 89 ? -43.291 3.444 37.934 1.00 80.50 89 PRO A N 1
ATOM 720 C CA . PRO A 1 89 ? -43.746 4.799 38.270 1.00 80.50 89 PRO A CA 1
ATOM 721 C C . PRO A 1 89 ? -42.950 5.483 39.382 1.00 80.50 89 PRO A C 1
ATOM 723 O O . PRO A 1 89 ? -42.797 6.700 39.368 1.00 80.50 89 PRO A O 1
ATOM 726 N N . ALA A 1 90 ? -42.434 4.712 40.342 1.00 76.38 90 ALA A N 1
ATOM 727 C CA . ALA A 1 90 ? -41.313 5.173 41.150 1.00 76.38 90 ALA A CA 1
ATOM 728 C C . ALA A 1 90 ? -40.074 5.049 40.254 1.00 76.38 90 ALA A C 1
ATOM 730 O O . ALA A 1 90 ? -39.828 3.916 39.837 1.00 76.38 90 ALA A O 1
ATOM 731 N N . PRO A 1 91 ? -39.359 6.144 39.915 1.00 80.38 91 PRO A N 1
ATOM 732 C CA . PRO A 1 91 ? -38.327 6.153 38.880 1.00 80.38 91 PRO A CA 1
ATOM 733 C C . PRO A 1 91 ? -37.294 5.073 39.152 1.00 80.38 91 PRO A C 1
ATOM 735 O O . PRO A 1 91 ? -36.414 5.208 3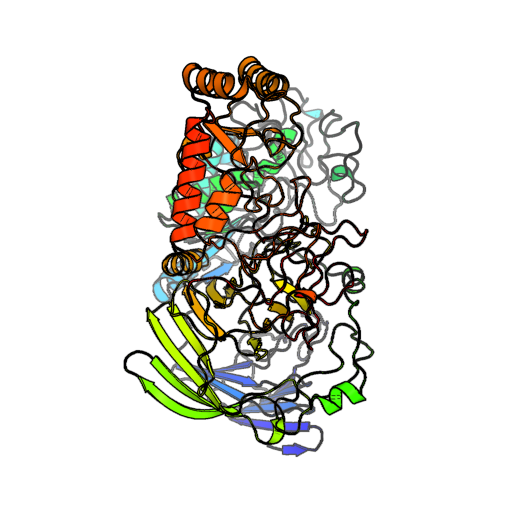9.992 1.00 80.38 91 PRO A O 1
ATOM 738 N N . ALA A 1 92 ? -37.475 3.948 38.479 1.00 80.94 92 ALA A N 1
ATOM 739 C CA . ALA A 1 92 ? -36.703 2.743 38.662 1.00 80.94 92 ALA A CA 1
ATOM 740 C C . ALA A 1 92 ? -36.818 1.909 37.392 1.00 80.94 92 ALA A C 1
ATOM 742 O O . ALA A 1 92 ? -37.886 1.818 36.776 1.00 80.94 92 ALA A O 1
ATOM 743 N N . VAL A 1 93 ? -35.711 1.277 37.024 1.00 84.75 93 VAL A N 1
ATOM 744 C CA . VAL A 1 93 ? -35.650 0.313 35.932 1.00 84.75 93 VAL A CA 1
ATOM 745 C C . VAL A 1 93 ? -35.371 -1.064 36.507 1.00 84.75 93 VAL A C 1
ATOM 747 O O . VAL A 1 93 ? -34.486 -1.252 37.339 1.00 84.75 93 VAL A O 1
ATOM 750 N N . SER A 1 94 ? -36.151 -2.041 36.072 1.00 84.44 94 SER A N 1
ATOM 751 C CA . SER A 1 94 ? -35.952 -3.450 36.384 1.00 84.44 94 SER A CA 1
ATOM 752 C C . SER A 1 94 ? -35.553 -4.180 35.120 1.00 84.44 94 SER A C 1
ATOM 754 O O . SER A 1 94 ? -36.305 -4.128 34.156 1.00 84.44 94 SER A O 1
ATOM 756 N N . VAL A 1 95 ? -34.443 -4.912 35.144 1.00 82.31 95 VAL A N 1
ATOM 757 C CA . VAL A 1 95 ? -33.989 -5.726 34.013 1.00 82.31 95 VAL A CA 1
ATOM 758 C C . VAL A 1 95 ? -33.942 -7.196 34.406 1.00 82.31 95 VAL A C 1
ATOM 760 O O . VAL A 1 95 ? -33.348 -7.553 35.428 1.00 82.31 95 VAL A O 1
ATOM 763 N N . LYS A 1 96 ? -34.567 -8.046 33.589 1.00 81.56 96 LYS A N 1
ATOM 764 C CA . LYS A 1 96 ? -34.503 -9.508 33.698 1.00 81.56 96 LYS A CA 1
ATOM 765 C C . LYS A 1 96 ? -33.867 -10.084 32.446 1.00 81.56 96 LYS A C 1
ATOM 767 O O . LYS A 1 96 ? -34.107 -9.587 31.352 1.00 81.56 96 LYS A O 1
ATOM 772 N N . THR A 1 97 ? -33.088 -11.144 32.603 1.00 78.81 97 THR A N 1
ATOM 773 C CA . THR A 1 97 ? -32.421 -11.820 31.485 1.00 78.81 97 THR A CA 1
ATOM 774 C C . THR A 1 97 ? -32.342 -13.323 31.700 1.00 78.81 97 THR A C 1
ATOM 776 O O . THR A 1 97 ? -32.220 -13.795 32.836 1.00 78.81 97 THR A O 1
ATOM 779 N N . ILE A 1 98 ? -32.390 -14.075 30.600 1.00 76.62 98 ILE A N 1
ATOM 780 C CA . ILE A 1 98 ? -32.188 -15.528 30.578 1.00 76.62 98 ILE A CA 1
ATOM 781 C C . ILE A 1 98 ? -30.693 -15.867 30.453 1.00 76.62 98 ILE A C 1
ATOM 783 O O . ILE A 1 98 ? -30.204 -16.293 29.412 1.00 76.62 98 ILE A O 1
ATOM 787 N N . GLY A 1 99 ? -29.950 -15.661 31.540 1.00 61.31 99 GLY A N 1
ATOM 788 C CA . GLY A 1 99 ? -28.537 -16.032 31.652 1.00 61.31 99 GLY A CA 1
ATOM 789 C C . GLY A 1 99 ? -27.551 -14.920 31.273 1.00 61.31 99 GLY A C 1
ATOM 790 O O . GLY A 1 99 ? -27.914 -13.769 31.023 1.00 61.31 99 GLY A O 1
ATOM 791 N N . GLY A 1 100 ? -26.261 -15.260 31.269 1.00 65.38 100 GLY A N 1
ATOM 792 C CA . GLY A 1 100 ? -25.167 -14.310 31.034 1.00 65.38 100 GLY A CA 1
ATOM 793 C C . GLY A 1 100 ? -24.686 -13.599 32.299 1.00 65.38 100 GLY A C 1
ATOM 794 O O . GLY A 1 100 ? -25.213 -13.804 33.393 1.00 65.38 100 GLY A O 1
ATOM 795 N N . ILE A 1 101 ? -23.651 -12.779 32.142 1.00 62.50 101 ILE A N 1
ATOM 796 C CA . ILE A 1 101 ? -23.016 -12.034 33.234 1.00 62.50 101 ILE A CA 1
ATOM 797 C C . ILE A 1 101 ? -23.746 -10.692 33.396 1.00 62.50 101 ILE A C 1
ATOM 799 O O . ILE A 1 101 ? -24.155 -10.078 32.412 1.00 62.50 101 ILE A O 1
ATOM 803 N N . LEU A 1 102 ? -23.963 -10.258 34.640 1.00 64.19 102 LEU A N 1
ATOM 804 C CA . LEU A 1 102 ? -24.420 -8.900 34.937 1.00 64.19 102 LEU A CA 1
ATOM 805 C C . LEU A 1 102 ? -23.215 -7.957 34.805 1.00 64.19 102 LEU A C 1
ATOM 807 O O . LEU A 1 102 ? -22.472 -7.790 35.769 1.00 64.19 102 LEU A O 1
ATOM 811 N N . ASP A 1 103 ? -23.019 -7.394 33.612 1.00 68.62 103 ASP A N 1
ATOM 812 C CA . ASP A 1 103 ? -21.950 -6.437 33.305 1.00 68.62 103 ASP A CA 1
ATOM 813 C C . ASP A 1 103 ? -22.562 -5.092 32.880 1.00 68.62 103 ASP A C 1
ATOM 815 O O . ASP A 1 103 ? -23.270 -5.009 31.871 1.00 68.62 103 ASP A O 1
ATOM 819 N N . PHE A 1 104 ? -22.371 -4.053 33.698 1.00 70.94 104 PHE A N 1
ATOM 820 C CA . PHE A 1 104 ? -22.926 -2.719 33.468 1.00 70.94 104 PHE A CA 1
ATOM 821 C C . PHE A 1 104 ? -21.815 -1.679 33.386 1.00 70.94 104 PHE A C 1
ATOM 823 O O . PHE A 1 104 ? -20.959 -1.584 34.263 1.00 70.94 104 PHE A O 1
ATOM 830 N N . PHE A 1 105 ? -21.884 -0.846 32.353 1.00 67.06 105 PHE A N 1
ATOM 831 C CA . PHE A 1 105 ? -21.009 0.303 32.182 1.00 67.06 105 PHE A CA 1
ATOM 832 C C . PHE A 1 105 ? -21.820 1.551 32.482 1.00 67.06 105 PHE A C 1
ATOM 834 O O . PHE A 1 105 ? -22.841 1.804 31.840 1.00 67.06 105 PHE A O 1
ATOM 841 N N . VAL A 1 106 ? -21.378 2.306 33.485 1.00 72.00 106 VAL A N 1
ATOM 842 C CA . VAL A 1 106 ? -21.966 3.598 33.833 1.00 72.00 106 VAL A CA 1
ATOM 843 C C . VAL A 1 106 ? -21.101 4.676 33.204 1.00 72.00 106 VAL A C 1
ATOM 845 O O . VAL A 1 106 ? -19.939 4.848 33.566 1.00 72.00 106 VAL A O 1
ATOM 848 N N . PHE A 1 107 ? -21.677 5.393 32.253 1.00 66.44 107 PHE A N 1
ATOM 849 C CA . PHE A 1 107 ? -21.067 6.535 31.598 1.00 66.44 107 PHE A CA 1
ATOM 850 C C . PHE A 1 107 ? -21.552 7.784 32.317 1.00 66.44 107 PHE A C 1
ATOM 852 O O . PHE A 1 107 ? -22.731 8.124 32.240 1.00 66.44 107 PHE A O 1
ATOM 859 N N . VAL A 1 108 ? -20.654 8.440 33.043 1.00 60.62 108 VAL A N 1
ATOM 860 C CA . VAL A 1 108 ? -20.916 9.726 33.693 1.00 60.62 108 VAL A CA 1
ATOM 861 C C . VAL A 1 108 ? -20.080 10.761 32.955 1.00 60.62 108 VAL A C 1
ATOM 863 O O . VAL A 1 108 ? -18.858 10.630 32.905 1.00 60.62 108 VAL A O 1
ATOM 866 N N . GLY A 1 109 ? -20.725 11.748 32.345 1.00 50.12 109 GLY A N 1
ATOM 867 C CA . GLY A 1 109 ? -20.040 12.783 31.581 1.00 50.12 109 GLY A CA 1
ATOM 868 C C . GLY A 1 109 ? -20.949 13.970 31.293 1.00 50.12 109 GLY A C 1
ATOM 869 O O . GLY A 1 109 ? -22.175 13.831 31.261 1.00 50.12 109 GLY A O 1
ATOM 870 N N . ASP A 1 110 ? -20.333 15.132 31.093 1.00 48.44 110 ASP A N 1
ATOM 871 C CA . ASP A 1 110 ? -21.023 16.308 30.569 1.00 48.44 110 ASP A CA 1
ATOM 872 C C . ASP A 1 110 ? -21.479 16.025 29.125 1.00 48.44 110 ASP A C 1
ATOM 874 O O . ASP A 1 110 ? -20.825 15.282 28.391 1.00 48.44 110 ASP A O 1
ATOM 878 N N . ASN A 1 111 ? -22.650 16.552 28.753 1.00 44.75 111 ASN A N 1
ATOM 879 C CA . ASN A 1 111 ? -23.379 16.228 27.518 1.00 44.75 111 ASN A CA 1
ATOM 880 C C . ASN A 1 111 ? -22.474 16.185 26.261 1.00 44.75 111 ASN A C 1
ATOM 882 O O . ASN A 1 111 ? -21.746 17.151 26.030 1.00 44.75 111 ASN A O 1
ATOM 886 N N . PRO A 1 112 ? -22.562 15.151 25.398 1.00 44.06 112 PRO A N 1
ATOM 887 C CA . PRO A 1 112 ? -21.912 15.186 24.092 1.00 44.06 112 PRO A CA 1
ATOM 888 C C . PRO A 1 112 ? -22.594 16.235 23.201 1.00 44.06 112 PRO A C 1
ATOM 890 O O . PRO A 1 112 ? -23.817 16.219 23.034 1.00 44.06 112 PRO A O 1
ATOM 893 N N . GLU A 1 113 ? -21.815 17.154 22.631 1.00 43.50 113 GLU A N 1
ATOM 894 C CA . GLU A 1 113 ? -22.301 18.054 21.584 1.00 43.50 113 GLU A CA 1
ATOM 895 C C . GLU A 1 113 ? -22.620 17.220 20.328 1.00 43.50 113 GLU A C 1
ATOM 897 O O . GLU A 1 113 ? -21.859 16.345 19.915 1.00 43.50 113 GLU A O 1
ATOM 902 N N . HIS A 1 114 ? -23.826 17.402 19.788 1.00 48.00 114 HIS A N 1
ATOM 903 C CA . HIS A 1 114 ? -24.210 16.880 18.481 1.00 48.00 114 HIS A CA 1
ATOM 904 C C . HIS A 1 114 ? -23.889 17.975 17.461 1.00 48.00 114 HIS A C 1
ATOM 906 O O . HIS A 1 114 ? -24.446 19.067 17.564 1.00 48.00 114 HIS A O 1
ATOM 912 N N . ASP A 1 115 ? -23.036 17.689 16.475 1.00 50.72 115 ASP A N 1
ATOM 913 C CA . ASP A 1 115 ? -22.416 18.758 15.672 1.00 50.72 115 ASP A CA 1
ATOM 914 C C . ASP A 1 115 ? -22.958 18.849 14.238 1.00 50.72 115 ASP A C 1
ATOM 916 O O . ASP A 1 115 ? -22.745 19.850 13.550 1.00 50.72 115 ASP A O 1
ATOM 920 N N . VAL A 1 116 ? -23.669 17.821 13.758 1.00 47.75 116 VAL A N 1
ATOM 921 C CA . VAL A 1 116 ? -24.178 17.740 12.379 1.00 47.75 116 VAL A CA 1
ATOM 922 C C . VAL A 1 116 ? -25.597 17.175 12.355 1.00 47.75 116 VAL A C 1
ATOM 924 O O . VAL A 1 116 ? -25.868 16.141 12.960 1.00 47.75 116 VAL A O 1
ATOM 927 N N . GLN A 1 117 ? -26.485 17.829 11.606 1.00 62.38 117 GLN A N 1
ATOM 928 C CA . GLN A 1 117 ? -27.873 17.431 11.403 1.00 62.38 117 GLN A CA 1
ATOM 929 C C . GLN A 1 117 ? -28.193 17.302 9.906 1.00 62.38 117 GLN A C 1
ATOM 931 O O . GLN A 1 117 ? -27.915 18.197 9.100 1.00 62.38 117 GLN A O 1
ATOM 936 N N . TYR A 1 118 ? -28.825 16.183 9.554 1.00 68.00 118 TYR A N 1
ATOM 937 C CA . TYR A 1 118 ? -29.371 15.913 8.224 1.00 68.00 118 TYR A CA 1
ATOM 938 C C . TYR A 1 118 ? -30.891 16.028 8.273 1.00 68.00 118 TYR A C 1
ATOM 940 O O . TYR A 1 118 ? -31.506 15.748 9.307 1.00 68.00 118 TYR A O 1
ATOM 948 N N . ILE A 1 119 ? -31.489 16.445 7.164 1.00 65.62 119 ILE A N 1
ATOM 949 C CA . ILE A 1 119 ? -32.939 16.491 7.005 1.00 65.62 119 ILE A CA 1
ATOM 950 C C . ILE A 1 119 ? -33.295 16.031 5.596 1.00 65.62 119 ILE A C 1
ATOM 952 O O . ILE A 1 119 ? -32.737 16.519 4.609 1.00 65.62 119 ILE A O 1
ATOM 956 N N . ASP A 1 120 ? -34.185 15.048 5.552 1.00 65.88 120 ASP A N 1
ATOM 957 C CA . ASP A 1 120 ? -34.711 14.441 4.336 1.00 65.88 120 ASP A CA 1
ATOM 958 C C . ASP A 1 120 ? -35.670 15.401 3.610 1.00 65.88 120 ASP A C 1
ATOM 960 O O . ASP A 1 120 ? -36.081 16.421 4.157 1.00 65.88 120 ASP A O 1
ATOM 964 N N . SER A 1 121 ? -36.027 15.073 2.374 1.00 65.81 121 SER A N 1
ATOM 965 C CA . SER A 1 121 ? -36.918 15.769 1.445 1.00 65.81 121 SER A CA 1
ATOM 966 C C . SER A 1 121 ? -38.301 16.161 1.990 1.00 65.81 121 SER A C 1
ATOM 968 O O . SER A 1 121 ? -38.983 16.959 1.344 1.00 65.81 121 SER A O 1
ATOM 970 N N . ASP A 1 122 ? -38.693 15.700 3.182 1.00 73.75 122 ASP A N 1
ATOM 971 C CA . ASP A 1 122 ? -39.954 16.030 3.866 1.00 73.75 122 ASP A CA 1
ATOM 972 C C . ASP A 1 122 ? -40.201 17.537 4.015 1.00 73.75 122 ASP A C 1
ATOM 974 O O . ASP A 1 122 ? -41.342 17.992 4.080 1.00 73.75 122 ASP A O 1
ATOM 978 N N . TYR A 1 123 ? -39.133 18.334 4.056 1.00 72.50 123 TYR A N 1
ATOM 979 C CA . TYR A 1 123 ? -39.241 19.783 4.177 1.00 72.50 123 TYR A CA 1
ATOM 980 C C . TYR A 1 123 ? -39.785 20.482 2.931 1.00 72.50 123 TYR A C 1
ATOM 982 O O . TYR A 1 123 ? -40.173 21.652 3.008 1.00 72.50 123 TYR A O 1
ATOM 990 N N . LYS A 1 124 ? -39.710 19.830 1.767 1.00 78.12 124 LYS A N 1
ATOM 991 C CA . LYS A 1 124 ? -39.996 20.441 0.469 1.00 78.12 124 LYS A CA 1
ATOM 992 C C . LYS A 1 124 ? -41.501 20.654 0.341 1.00 78.12 124 LYS A C 1
ATOM 994 O O . LYS A 1 124 ? -42.290 19.736 0.557 1.00 78.12 124 LYS A O 1
ATOM 999 N N . PHE A 1 125 ? -41.929 21.840 -0.091 1.00 78.56 125 PHE A N 1
ATOM 1000 C CA . PHE A 1 125 ? -43.345 22.084 -0.358 1.00 78.56 125 PHE A CA 1
ATOM 1001 C C . PHE A 1 125 ? -43.788 21.224 -1.549 1.00 78.56 125 PHE A C 1
ATOM 1003 O O . PHE A 1 125 ? -43.376 21.473 -2.682 1.00 78.56 125 PHE A O 1
ATOM 1010 N N . TRP A 1 126 ? -44.613 20.201 -1.300 1.00 71.81 126 TRP A N 1
ATOM 1011 C CA . TRP A 1 126 ? -45.056 19.238 -2.322 1.00 71.81 126 TRP A CA 1
ATOM 1012 C C . TRP A 1 126 ? -43.896 18.541 -3.064 1.00 71.81 126 TRP A C 1
ATOM 1014 O O . TRP A 1 126 ? -43.965 18.355 -4.279 1.00 71.81 126 TRP A O 1
ATOM 1024 N N . SER A 1 127 ? -42.814 18.196 -2.353 1.00 72.44 127 SER A N 1
ATOM 1025 C CA . SER A 1 127 ? -41.611 17.555 -2.924 1.00 72.44 127 SER A CA 1
ATOM 1026 C C . SER A 1 127 ? -40.889 18.388 -3.995 1.00 72.44 127 SER A C 1
ATOM 1028 O O . SER A 1 127 ? -40.114 17.848 -4.779 1.00 72.44 127 SER A O 1
ATOM 1030 N N . ARG A 1 128 ? -41.128 19.705 -4.057 1.00 79.62 128 ARG A N 1
ATOM 1031 C CA . ARG A 1 128 ? -40.476 20.593 -5.029 1.00 79.62 128 ARG A CA 1
ATOM 1032 C C . ARG A 1 128 ? -39.125 21.067 -4.533 1.00 79.62 128 ARG A C 1
ATOM 1034 O O . ARG A 1 128 ? -39.017 21.634 -3.441 1.00 79.62 128 ARG A O 1
ATOM 1041 N N . ASP A 1 129 ? -38.113 20.929 -5.378 1.00 78.94 129 ASP A N 1
ATOM 1042 C CA . ASP A 1 129 ? -36.782 21.429 -5.068 1.00 78.94 129 ASP A CA 1
ATOM 1043 C C . ASP A 1 129 ? -36.768 22.950 -4.859 1.00 78.94 129 ASP A C 1
ATOM 1045 O O . ASP A 1 129 ? -37.561 23.705 -5.431 1.00 78.94 129 ASP A O 1
ATOM 1049 N N . PHE A 1 130 ? -35.847 23.399 -4.005 1.00 83.19 130 PHE A N 1
ATOM 1050 C CA . PHE A 1 130 ? -35.654 24.807 -3.638 1.00 83.19 130 PHE A CA 1
ATOM 1051 C C . PHE A 1 130 ? -36.869 25.480 -2.969 1.00 83.19 130 PHE A C 1
ATOM 1053 O O . PHE A 1 130 ? -37.027 26.697 -3.057 1.00 83.19 130 PHE A O 1
ATOM 1060 N N . THR A 1 131 ? -37.711 24.711 -2.268 1.00 82.62 131 THR A N 1
ATOM 1061 C CA . THR A 1 131 ? -38.852 25.225 -1.487 1.00 82.62 131 THR A CA 1
ATOM 1062 C C . THR A 1 131 ? -38.845 24.713 -0.042 1.00 82.62 131 THR A C 1
ATOM 1064 O O . THR A 1 131 ? -38.218 23.700 0.255 1.00 82.62 131 THR A O 1
ATOM 1067 N N . ILE A 1 132 ? -39.556 25.410 0.852 1.00 80.00 132 ILE A N 1
ATOM 1068 C CA . ILE A 1 132 ? -39.826 24.989 2.238 1.00 80.00 132 ILE A CA 1
ATOM 1069 C C . ILE A 1 132 ? -41.341 24.948 2.421 1.00 80.00 132 ILE A C 1
ATOM 1071 O O . ILE A 1 132 ? -42.014 25.913 2.057 1.00 80.00 132 ILE A O 1
ATOM 1075 N N . ASP A 1 133 ? -41.883 23.868 2.983 1.00 81.31 133 ASP A N 1
ATOM 1076 C CA . ASP A 1 133 ? -43.306 23.762 3.299 1.00 81.31 133 ASP A CA 1
ATOM 1077 C C . ASP A 1 133 ? -43.692 24.800 4.376 1.00 81.31 133 ASP A C 1
ATOM 1079 O O . ASP A 1 133 ? -43.268 24.690 5.534 1.00 81.31 133 ASP A O 1
ATOM 1083 N N . PRO A 1 134 ? -44.520 25.806 4.034 1.00 78.31 134 PRO A N 1
ATOM 1084 C CA . PRO A 1 134 ? -44.881 26.884 4.946 1.00 78.31 134 PRO A CA 1
ATOM 1085 C C . PRO A 1 134 ? -45.893 26.456 6.019 1.00 78.31 134 PRO A C 1
ATOM 1087 O O . PRO A 1 134 ? -46.178 27.238 6.923 1.00 78.31 134 PRO A O 1
ATOM 1090 N N . ASN A 1 135 ? -46.461 25.250 5.939 1.00 79.62 135 ASN A N 1
ATOM 1091 C CA . ASN A 1 135 ? -47.391 24.724 6.936 1.00 79.62 135 ASN A CA 1
ATOM 1092 C C . ASN A 1 135 ? -46.669 23.839 7.953 1.00 79.62 135 ASN A C 1
ATOM 1094 O O . ASN A 1 135 ? -46.879 23.997 9.155 1.00 79.62 135 ASN A O 1
ATOM 1098 N N . ASN A 1 136 ? -45.807 22.940 7.471 1.00 77.00 136 ASN A N 1
ATOM 1099 C CA . ASN A 1 136 ? -45.155 21.929 8.307 1.00 77.00 136 ASN A CA 1
ATOM 1100 C C . ASN A 1 136 ? -43.753 22.344 8.789 1.00 77.00 136 ASN A C 1
ATOM 1102 O O . ASN A 1 136 ? -43.324 21.905 9.852 1.00 77.00 136 ASN A O 1
ATOM 1106 N N . PHE A 1 137 ? -43.061 23.230 8.059 1.00 82.06 137 PHE A N 1
ATOM 1107 C CA . PHE A 1 137 ? -41.659 23.594 8.316 1.00 82.06 137 PHE A CA 1
ATOM 1108 C C . PHE A 1 137 ? -41.411 25.114 8.370 1.00 82.06 137 PHE A C 1
ATOM 1110 O O . PHE A 1 137 ? -40.281 25.571 8.205 1.00 82.06 137 PHE A O 1
ATOM 1117 N N . LYS A 1 138 ? -42.437 25.926 8.667 1.00 78.94 138 LYS A N 1
ATOM 1118 C CA . LYS A 1 138 ? -42.314 27.400 8.765 1.00 78.94 138 LYS A CA 1
ATOM 1119 C C . LYS A 1 138 ? -41.253 27.891 9.758 1.00 78.94 138 LYS A C 1
ATOM 1121 O O . LYS A 1 138 ? -40.652 28.937 9.539 1.00 78.94 138 LYS A O 1
ATOM 1126 N N . ASP A 1 139 ? -41.030 27.136 10.834 1.00 79.94 139 ASP A N 1
ATOM 1127 C CA . ASP A 1 139 ? -40.100 27.490 11.911 1.00 79.94 139 ASP A CA 1
ATOM 1128 C C . ASP A 1 139 ? -38.691 26.914 11.665 1.00 79.94 139 ASP A C 1
ATOM 1130 O O . ASP A 1 139 ? -37.764 27.182 12.430 1.00 79.94 139 ASP A O 1
ATOM 1134 N N . LEU A 1 140 ? -38.499 26.144 10.585 1.00 79.81 140 LEU A N 1
ATOM 1135 C CA . LEU A 1 140 ? -37.228 25.497 10.259 1.00 79.81 140 LEU A CA 1
ATOM 1136 C C . LEU A 1 140 ? -36.073 26.495 10.049 1.00 79.81 140 LEU A C 1
ATOM 1138 O O . LEU A 1 140 ? -34.998 26.246 10.593 1.00 79.81 140 LEU A O 1
ATOM 1142 N N . PRO A 1 141 ? -36.246 27.642 9.359 1.00 83.25 141 PRO A N 1
ATOM 1143 C CA . PRO A 1 141 ? -35.185 28.645 9.261 1.00 83.25 141 PRO A CA 1
ATOM 1144 C C . PRO A 1 141 ? -34.731 29.186 10.622 1.00 83.25 141 PRO A C 1
ATOM 1146 O O . PRO A 1 141 ? -33.533 29.342 10.868 1.00 83.25 141 PRO A O 1
ATOM 1149 N N . GLN A 1 142 ? -35.684 29.429 11.529 1.00 78.31 142 GLN A N 1
ATOM 1150 C CA . GLN A 1 142 ? -35.386 29.888 12.884 1.00 78.31 142 GLN A CA 1
ATOM 1151 C C . GLN A 1 142 ? -34.661 28.792 13.674 1.00 78.31 142 GLN A C 1
ATOM 1153 O O . GLN A 1 142 ? -33.654 29.074 14.317 1.00 78.31 142 GLN A O 1
ATOM 1158 N N . LEU A 1 143 ? -35.103 27.536 13.554 1.00 79.25 143 LEU A N 1
ATOM 1159 C CA . LEU A 1 143 ? -34.452 26.385 14.177 1.00 79.25 143 LEU A CA 1
ATOM 1160 C C . LEU A 1 143 ? -33.007 26.212 13.693 1.00 79.25 143 LEU A C 1
ATOM 1162 O O . LEU A 1 143 ? -32.113 26.011 14.513 1.00 79.25 143 LEU A O 1
ATOM 1166 N N . ILE A 1 144 ? -32.758 26.311 12.385 1.00 79.62 144 ILE A N 1
ATOM 1167 C CA . ILE A 1 144 ? -31.408 26.230 11.811 1.00 79.62 144 ILE A CA 1
ATOM 1168 C C . ILE A 1 144 ? -30.531 27.342 12.390 1.00 79.62 144 ILE A C 1
ATOM 1170 O O . ILE A 1 144 ? -29.426 27.069 12.856 1.00 79.62 144 ILE A O 1
ATOM 1174 N N . ASN A 1 145 ? -31.030 28.579 12.421 1.00 80.75 145 ASN A N 1
ATOM 1175 C CA . ASN A 1 145 ? -30.273 29.718 12.930 1.00 80.75 145 ASN A CA 1
ATOM 1176 C C . ASN A 1 145 ? -29.978 29.609 14.437 1.00 80.75 145 ASN A C 1
ATOM 1178 O O . ASN A 1 145 ? -28.847 29.849 14.870 1.00 80.75 145 ASN A O 1
ATOM 1182 N N . ASP A 1 146 ? -30.968 29.206 15.233 1.00 76.94 146 ASP A N 1
ATOM 1183 C CA . ASP A 1 146 ? -30.824 29.043 16.679 1.00 76.94 146 ASP A CA 1
ATOM 1184 C C . ASP A 1 146 ? -29.864 27.901 17.003 1.00 76.94 146 ASP A C 1
ATOM 1186 O O . ASP A 1 146 ? -28.988 28.048 17.855 1.00 76.94 146 ASP A O 1
ATOM 1190 N N . THR A 1 147 ? -29.969 26.781 16.286 1.00 74.44 147 THR A N 1
ATOM 1191 C CA . THR A 1 147 ? -29.086 25.627 16.491 1.00 74.44 147 THR A CA 1
ATOM 1192 C C . THR A 1 147 ? -27.657 25.894 16.033 1.00 74.44 147 THR A C 1
ATOM 1194 O O . THR A 1 147 ? -26.714 25.520 16.729 1.00 74.44 147 THR A O 1
ATOM 1197 N N . GLN A 1 148 ? -27.471 26.619 14.931 1.00 74.31 148 GLN A N 1
ATOM 1198 C CA . GLN A 1 148 ? -26.153 27.061 14.480 1.00 74.31 148 GLN A CA 1
ATOM 1199 C C . GLN A 1 148 ? -25.496 28.035 15.451 1.00 74.31 148 GLN A C 1
ATOM 1201 O O . GLN A 1 148 ? -24.305 27.911 15.726 1.00 74.31 148 GLN A O 1
ATOM 1206 N N . THR A 1 149 ? -26.253 29.000 15.974 1.00 77.50 149 THR A N 1
ATOM 1207 C CA . THR A 1 149 ? -25.700 30.043 16.849 1.00 77.50 149 THR A CA 1
ATOM 1208 C C . THR A 1 149 ? -25.438 29.516 18.255 1.00 77.50 149 THR A C 1
ATOM 1210 O O . THR A 1 149 ? -24.428 29.857 18.865 1.00 77.50 149 THR A O 1
ATOM 1213 N N . LYS A 1 150 ? -26.344 28.684 18.779 1.00 67.44 150 LYS A N 1
ATOM 1214 C CA . LYS A 1 150 ? -26.305 28.217 20.168 1.00 67.44 150 LYS A CA 1
ATOM 1215 C C . LYS A 1 150 ? -25.488 26.941 20.359 1.00 67.44 150 LYS A C 1
ATOM 1217 O O . LYS A 1 150 ? -24.910 26.769 21.425 1.00 67.44 150 LYS A O 1
ATOM 1222 N N . TYR A 1 151 ? -25.457 26.070 19.351 1.00 61.69 151 TYR A N 1
ATOM 1223 C CA . TYR A 1 151 ? -24.862 24.733 19.444 1.00 61.69 151 TYR A CA 1
ATOM 1224 C C . TYR A 1 151 ? -23.876 24.431 18.310 1.00 61.69 151 TYR A C 1
ATOM 1226 O O . TYR A 1 151 ? -23.444 23.297 18.167 1.00 61.69 151 TYR A O 1
ATOM 1234 N N . ASN A 1 152 ? -23.537 25.413 17.465 1.00 71.69 152 ASN A N 1
ATOM 1235 C CA . ASN A 1 152 ? -22.597 25.253 16.347 1.00 71.69 152 ASN A CA 1
ATOM 1236 C C . ASN A 1 152 ? -22.986 24.166 15.309 1.00 71.69 152 ASN A C 1
ATOM 1238 O O . ASN A 1 152 ? -22.177 23.836 14.435 1.00 71.69 152 ASN A O 1
ATOM 1242 N N . LEU A 1 153 ? -24.231 23.680 15.341 1.00 70.31 153 LEU A N 1
ATOM 1243 C CA . LEU A 1 153 ? -24.756 22.582 14.521 1.00 70.31 153 LEU A CA 1
ATOM 1244 C C . LEU A 1 153 ? -24.651 22.855 13.014 1.00 70.31 153 LEU A C 1
ATOM 1246 O O . LEU A 1 153 ? -25.028 23.923 12.536 1.00 70.31 153 LEU A O 1
ATOM 1250 N N . LYS A 1 154 ? -24.164 21.884 12.236 1.00 79.06 154 LYS A N 1
ATOM 1251 C CA . LYS A 1 154 ? -24.045 21.976 10.772 1.00 79.06 154 LYS A CA 1
ATOM 1252 C C . LYS A 1 154 ? -25.223 21.308 10.074 1.00 79.06 154 LYS A C 1
ATOM 1254 O O . LYS A 1 154 ? -25.535 20.165 10.376 1.00 79.06 154 LYS A O 1
ATOM 1259 N N . TRP A 1 155 ? -25.831 21.987 9.102 1.00 79.50 155 TRP A N 1
ATOM 1260 C CA . TRP A 1 155 ? -27.024 21.491 8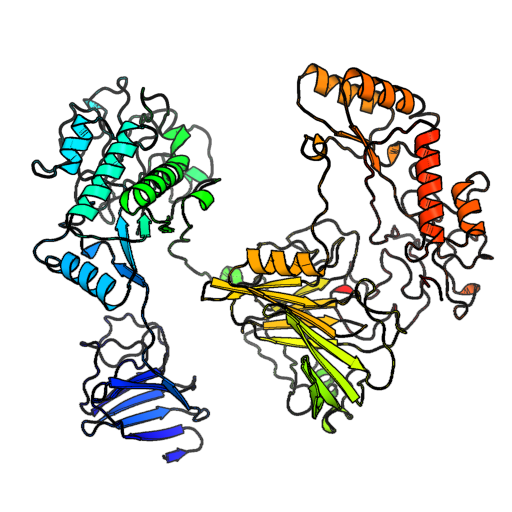.401 1.00 79.50 155 TRP A CA 1
ATOM 1261 C C . TRP A 1 155 ? -26.737 21.114 6.947 1.00 79.50 155 TRP A C 1
ATOM 1263 O O . TRP A 1 155 ? -26.054 21.860 6.239 1.00 79.50 155 TRP A O 1
ATOM 1273 N N . THR A 1 156 ? -27.291 19.986 6.496 1.00 82.38 156 THR A N 1
ATOM 1274 C CA . THR A 1 156 ? -27.120 19.466 5.125 1.00 82.38 156 THR A CA 1
ATOM 1275 C C . THR A 1 156 ? -28.474 19.057 4.535 1.00 82.38 156 THR A C 1
ATOM 1277 O O . THR A 1 156 ? -28.980 17.998 4.904 1.00 82.38 156 THR A O 1
ATOM 1280 N N . PRO A 1 157 ? -29.081 19.871 3.650 1.00 81.62 157 PRO A N 1
ATOM 1281 C CA . PRO A 1 157 ? -30.303 19.499 2.950 1.00 81.62 157 PRO A CA 1
ATOM 1282 C C . PRO A 1 157 ? -30.032 18.522 1.804 1.00 81.62 157 PRO A C 1
ATOM 1284 O O . PRO A 1 157 ? -28.955 18.542 1.194 1.00 81.62 157 PRO A O 1
ATOM 1287 N N . ILE A 1 158 ? -31.052 17.720 1.502 1.00 78.56 158 ILE A N 1
ATOM 1288 C CA . ILE A 1 158 ? -31.090 16.787 0.377 1.00 78.56 158 ILE A CA 1
ATOM 1289 C C . ILE A 1 158 ? -31.847 17.421 -0.802 1.00 78.56 158 ILE A C 1
ATOM 1291 O O . ILE A 1 158 ? -33.015 17.786 -0.664 1.00 78.56 158 ILE A O 1
ATOM 1295 N N . ILE A 1 159 ? -31.195 17.558 -1.963 1.00 77.56 159 ILE A N 1
ATOM 1296 C CA . ILE A 1 159 ? -31.783 18.142 -3.188 1.00 77.56 159 ILE A CA 1
ATOM 1297 C C . ILE A 1 159 ? -31.685 17.158 -4.358 1.00 77.56 159 ILE A C 1
ATOM 1299 O O . ILE A 1 159 ? -30.633 16.547 -4.565 1.00 77.56 159 ILE A O 1
ATOM 1303 N N . ASP A 1 160 ? -32.772 17.048 -5.126 1.00 75.38 160 ASP A N 1
ATOM 1304 C CA . ASP A 1 160 ? -32.886 16.170 -6.293 1.00 75.38 160 ASP A CA 1
ATOM 1305 C C . ASP A 1 160 ? -32.597 16.955 -7.597 1.00 75.38 160 ASP A C 1
ATOM 1307 O O . ASP A 1 160 ? -32.616 18.188 -7.605 1.00 75.38 160 ASP A O 1
ATOM 1311 N N . PRO A 1 161 ? -32.242 16.295 -8.719 1.00 71.81 161 PRO A N 1
ATOM 1312 C CA . PRO A 1 161 ? -31.918 16.990 -9.975 1.00 71.81 161 PRO A CA 1
ATOM 1313 C C . PRO A 1 161 ? -33.147 17.469 -10.770 1.00 71.81 161 PRO A C 1
ATOM 1315 O O . PRO A 1 161 ? -32.990 18.167 -11.772 1.00 71.81 161 PRO A O 1
ATOM 1318 N N . GLY A 1 162 ? -34.356 17.040 -10.402 1.00 77.62 162 GLY A N 1
ATOM 1319 C CA . GLY A 1 162 ? -35.555 17.151 -11.229 1.00 77.62 162 GLY A CA 1
ATOM 1320 C C . GLY A 1 162 ? -36.424 18.369 -10.911 1.00 77.62 162 GLY A C 1
ATOM 1321 O O . GLY A 1 162 ? -36.948 18.502 -9.815 1.00 77.62 162 GLY A O 1
ATOM 1322 N N . VAL A 1 163 ? -36.689 19.225 -11.902 1.00 84.38 163 VAL A N 1
ATOM 1323 C CA . VAL A 1 163 ? -37.504 20.441 -11.725 1.00 84.38 163 VAL A CA 1
ATOM 1324 C C . VAL A 1 163 ? -38.917 20.239 -12.282 1.00 84.38 163 VAL A C 1
ATOM 1326 O O . VAL A 1 163 ? -39.084 19.928 -13.461 1.00 84.38 163 VAL A O 1
ATOM 1329 N N . GLN A 1 164 ? -39.953 20.445 -11.464 1.00 83.19 164 GLN A N 1
ATOM 1330 C CA . GLN A 1 164 ? -41.356 20.270 -11.878 1.00 83.19 164 GLN A CA 1
ATOM 1331 C C . GLN A 1 164 ? -41.777 21.270 -12.969 1.00 83.19 164 GLN A C 1
ATOM 1333 O O . GLN A 1 164 ? -41.566 22.472 -12.820 1.00 83.19 164 GLN A O 1
ATOM 1338 N N . GLY A 1 165 ? -42.425 20.785 -14.034 1.00 71.75 165 GLY A N 1
ATOM 1339 C CA . GLY A 1 165 ? -42.709 21.560 -15.247 1.00 71.75 165 GLY A CA 1
ATOM 1340 C C . GLY A 1 165 ? -44.167 21.952 -15.525 1.00 71.75 165 GLY A C 1
ATOM 1341 O O . GLY A 1 165 ? -44.440 22.436 -16.619 1.00 71.75 165 GLY A O 1
ATOM 1342 N N . ASN A 1 166 ? -45.108 21.742 -14.594 1.00 67.62 166 ASN A N 1
ATOM 1343 C CA . ASN A 1 166 ? -46.559 21.877 -14.853 1.00 67.62 166 ASN A CA 1
ATOM 1344 C C . ASN A 1 166 ? -47.294 22.930 -13.995 1.00 67.62 166 ASN A C 1
ATOM 1346 O O . ASN A 1 166 ? -48.520 22.932 -13.940 1.00 67.62 166 ASN A O 1
ATOM 1350 N N . GLU A 1 167 ? -46.586 23.823 -13.297 1.00 64.50 167 GLU A N 1
ATOM 1351 C CA . GLU A 1 167 ? -47.235 24.822 -12.435 1.00 64.50 167 GLU A CA 1
ATOM 1352 C C . GLU A 1 167 ? -46.875 26.269 -12.782 1.00 64.50 167 GLU A C 1
ATOM 1354 O O . GLU A 1 167 ? -45.713 26.668 -12.763 1.00 64.50 167 GLU A O 1
ATOM 1359 N N . ALA A 1 168 ? -47.909 27.090 -12.997 1.00 59.97 168 ALA A N 1
ATOM 1360 C CA . ALA A 1 168 ? -47.786 28.511 -13.328 1.00 59.97 168 ALA A CA 1
ATOM 1361 C C . ALA A 1 168 ? -47.150 29.370 -12.212 1.00 59.97 168 ALA A C 1
ATOM 1363 O O . ALA A 1 168 ? -46.653 30.458 -12.492 1.00 59.97 168 ALA A O 1
ATOM 1364 N N . ASN A 1 169 ? -47.136 28.886 -10.962 1.00 64.25 169 ASN A N 1
ATOM 1365 C CA . ASN A 1 169 ? -46.635 29.617 -9.790 1.00 64.25 169 ASN A CA 1
ATOM 1366 C C . ASN A 1 169 ? -45.243 29.162 -9.310 1.00 64.25 169 ASN A C 1
ATOM 1368 O O . ASN A 1 169 ? -44.810 29.573 -8.233 1.00 64.25 169 ASN A O 1
ATOM 1372 N N . TYR A 1 170 ? -44.520 28.341 -10.080 1.00 79.19 170 TYR A N 1
ATOM 1373 C CA . TYR A 1 170 ? -43.172 27.902 -9.709 1.00 79.19 170 TYR A CA 1
ATOM 1374 C C . TYR A 1 170 ? -42.097 28.735 -10.421 1.00 79.19 170 TYR A C 1
ATOM 1376 O O . TYR A 1 170 ? -41.711 28.470 -11.561 1.00 79.19 170 TYR A O 1
ATOM 1384 N N . SER A 1 171 ? -41.616 29.778 -9.736 1.00 80.06 171 SER A N 1
ATOM 1385 C CA . SER A 1 171 ? -40.671 30.764 -10.284 1.00 80.06 171 SER A CA 1
ATOM 1386 C C . SER A 1 171 ? -39.362 30.148 -10.786 1.00 80.06 171 SER A C 1
ATOM 1388 O O . SER A 1 171 ? -38.833 30.609 -11.794 1.00 80.06 171 SER A O 1
ATOM 1390 N N . ILE A 1 172 ? -38.875 29.091 -10.130 1.00 85.69 172 ILE A N 1
ATOM 1391 C CA . ILE A 1 172 ? -37.644 28.378 -10.496 1.00 85.69 172 ILE A CA 1
ATOM 1392 C C . ILE A 1 172 ? -37.762 27.766 -11.898 1.00 85.69 172 ILE A C 1
ATOM 1394 O O . ILE A 1 172 ? -36.883 27.974 -12.735 1.00 85.69 172 ILE A O 1
ATOM 1398 N N . PHE A 1 173 ? -38.872 27.086 -12.200 1.00 85.56 173 PHE A N 1
ATOM 1399 C CA . PHE A 1 173 ? -39.106 26.510 -13.527 1.00 85.56 173 PHE A CA 1
ATOM 1400 C C . PHE A 1 173 ? -39.294 27.585 -14.606 1.00 85.56 173 PHE A C 1
ATOM 1402 O O . PHE A 1 173 ? -38.694 27.496 -15.678 1.00 85.56 173 PHE A O 1
ATOM 1409 N N . SER A 1 174 ? -40.065 28.637 -14.312 1.00 84.81 174 SER A N 1
ATOM 1410 C CA . SER A 1 174 ? -40.273 29.758 -15.238 1.00 84.81 174 SER A CA 1
ATOM 1411 C C . SER A 1 174 ? -38.967 30.499 -15.568 1.00 84.81 174 SER A C 1
ATOM 1413 O O . SER A 1 174 ? -38.718 30.808 -16.733 1.00 84.81 174 SER A O 1
ATOM 1415 N N . ASP A 1 175 ? -38.098 30.739 -14.578 1.00 87.31 175 ASP A N 1
ATOM 1416 C CA . ASP A 1 175 ? -36.766 31.327 -14.797 1.00 87.31 175 ASP A CA 1
ATOM 1417 C C . ASP A 1 175 ? -35.858 30.383 -15.600 1.00 87.31 175 ASP A C 1
ATOM 1419 O O . ASP A 1 175 ? -35.175 30.820 -16.527 1.00 87.31 175 ASP A O 1
ATOM 1423 N N . GLY A 1 176 ? -35.909 29.077 -15.316 1.00 86.94 176 GLY A N 1
ATOM 1424 C CA . GLY A 1 176 ? -35.172 28.062 -16.070 1.00 86.94 176 GLY A CA 1
ATOM 1425 C C . GLY A 1 176 ? -35.562 28.009 -17.554 1.00 86.94 176 GLY A C 1
ATOM 1426 O O . GLY A 1 176 ? -34.688 27.914 -18.421 1.00 86.94 176 GLY A O 1
ATOM 1427 N N . ASN A 1 177 ? -36.854 28.150 -17.872 1.00 87.62 177 ASN A N 1
ATOM 1428 C CA . ASN A 1 177 ? -37.326 28.247 -19.258 1.00 87.62 177 ASN A CA 1
ATOM 1429 C C . ASN A 1 177 ? -36.813 29.515 -19.947 1.00 87.62 177 ASN A C 1
ATOM 1431 O O . ASN A 1 177 ? -36.257 29.424 -21.044 1.00 87.62 177 ASN A O 1
ATOM 1435 N N . ASN A 1 178 ? -36.909 30.671 -19.280 1.00 86.75 178 ASN A N 1
ATOM 1436 C CA . ASN A 1 178 ? -36.411 31.947 -19.804 1.00 86.75 178 ASN A CA 1
ATOM 1437 C C . ASN A 1 178 ? -34.896 31.919 -20.072 1.00 86.75 178 ASN A C 1
ATOM 1439 O O . ASN A 1 178 ? -34.428 32.475 -21.066 1.00 86.75 178 ASN A O 1
ATOM 1443 N N . LYS A 1 179 ? -34.125 31.252 -19.204 1.00 88.69 179 LYS A N 1
ATOM 1444 C CA . LYS A 1 179 ? -32.663 31.112 -19.313 1.00 88.69 179 LYS A CA 1
ATOM 1445 C C . LYS A 1 179 ? -32.209 29.910 -20.145 1.00 88.69 179 LYS A C 1
ATOM 1447 O O . LYS A 1 179 ? -31.008 29.738 -20.345 1.00 88.69 179 LYS A O 1
ATOM 1452 N N . ASN A 1 180 ? -33.138 29.108 -20.672 1.00 89.19 180 ASN A N 1
ATOM 1453 C CA . ASN A 1 180 ? -32.850 27.976 -21.555 1.00 89.19 180 ASN A CA 1
ATOM 1454 C C . ASN A 1 180 ? -31.929 26.900 -20.919 1.00 89.19 180 ASN A C 1
ATOM 1456 O O . ASN A 1 180 ? -30.972 26.419 -21.539 1.00 89.19 180 ASN A O 1
ATOM 1460 N N . VAL A 1 181 ? -32.216 26.511 -19.673 1.00 91.69 181 VAL A N 1
ATOM 1461 C CA . VAL A 1 181 ? -31.301 25.687 -18.852 1.00 91.69 181 VAL A CA 1
ATOM 1462 C C . VAL A 1 181 ? -31.525 24.175 -18.940 1.00 91.69 181 VAL A C 1
ATOM 1464 O O . VAL A 1 181 ? -30.674 23.413 -18.496 1.00 91.69 181 VAL A O 1
ATOM 1467 N N . PHE A 1 182 ? -32.639 23.715 -19.511 1.00 91.88 182 PHE A N 1
ATOM 1468 C CA . PHE A 1 182 ? -33.011 22.293 -19.528 1.00 91.88 182 PHE A CA 1
ATOM 1469 C C . PHE A 1 182 ? -32.461 21.527 -20.746 1.00 91.88 182 PHE A C 1
ATOM 1471 O O . PHE A 1 182 ? -32.078 22.131 -21.759 1.00 91.88 182 PHE A O 1
ATOM 1478 N N . ILE A 1 183 ? -32.429 20.192 -20.642 1.00 90.75 183 ILE A N 1
ATOM 1479 C CA . ILE A 1 183 ? -32.144 19.261 -21.749 1.00 90.75 183 ILE A CA 1
ATOM 1480 C C . ILE A 1 183 ? -33.267 19.344 -22.794 1.00 90.75 183 ILE A C 1
ATOM 1482 O O . ILE A 1 183 ? -34.449 19.394 -22.441 1.00 90.75 183 ILE A O 1
ATOM 1486 N N . LYS A 1 184 ? -32.913 19.340 -24.087 1.00 91.06 184 LYS A N 1
ATOM 1487 C CA . LYS A 1 184 ? -33.864 19.604 -25.181 1.00 91.06 184 LYS A CA 1
ATOM 1488 C C . LYS A 1 184 ? -34.011 18.481 -26.194 1.00 91.06 184 LYS A C 1
ATOM 1490 O O . LYS A 1 184 ? -33.099 17.687 -26.421 1.00 91.06 184 LYS A O 1
ATOM 1495 N N . TRP A 1 185 ? -35.156 18.483 -26.871 1.00 88.50 185 TRP A N 1
ATOM 1496 C CA . TRP A 1 185 ? -35.366 17.739 -28.104 1.00 88.50 185 TRP A CA 1
ATOM 1497 C C . TRP A 1 185 ? -34.560 18.351 -29.257 1.00 88.50 185 TRP A C 1
ATOM 1499 O O . TRP A 1 185 ? -34.535 19.576 -29.411 1.00 88.50 185 TRP A O 1
ATOM 1509 N N . PRO A 1 186 ? -33.940 17.529 -30.122 1.00 87.44 186 PRO A N 1
ATOM 1510 C CA . PRO A 1 186 ? -33.369 18.023 -31.367 1.00 87.44 186 PRO A CA 1
ATOM 1511 C C . PRO A 1 186 ? -34.437 18.690 -32.234 1.00 87.44 186 PRO A C 1
ATOM 1513 O O . PRO A 1 186 ? -35.536 18.159 -32.406 1.00 87.44 186 PRO A O 1
ATOM 1516 N N . LYS A 1 187 ? -34.081 19.799 -32.892 1.00 83.94 187 LYS A N 1
ATOM 1517 C CA . LYS A 1 187 ? -34.966 20.472 -33.862 1.00 83.94 187 LYS A CA 1
ATOM 1518 C C . LYS A 1 187 ? -35.376 19.574 -35.036 1.00 83.94 187 LYS A C 1
ATOM 1520 O O . LYS A 1 187 ? -36.386 19.840 -35.675 1.00 83.94 187 LYS A O 1
ATOM 1525 N N . SER A 1 188 ? -34.605 18.522 -35.316 1.00 81.88 188 SER A N 1
ATOM 1526 C CA . SER A 1 188 ? -34.906 17.521 -36.344 1.00 81.88 188 SER A CA 1
ATOM 1527 C C . SER A 1 188 ? -36.059 16.579 -35.980 1.00 81.88 188 SER A C 1
ATOM 1529 O O . SER A 1 188 ? -36.568 15.908 -36.872 1.00 81.88 188 SER A O 1
ATOM 1531 N N . VAL A 1 189 ? -36.477 16.519 -34.710 1.00 83.94 189 VAL A N 1
ATOM 1532 C CA . VAL A 1 189 ? -37.619 15.708 -34.262 1.00 83.94 189 VAL A CA 1
ATOM 1533 C C . VAL A 1 189 ? -38.892 16.564 -34.315 1.00 83.94 189 VAL A C 1
ATOM 1535 O O . VAL A 1 189 ? -38.959 17.569 -33.591 1.00 83.94 189 VAL A O 1
ATOM 1538 N N . PRO A 1 190 ? -39.897 16.202 -35.138 1.00 82.62 190 PRO A N 1
ATOM 1539 C CA . PRO A 1 190 ? -41.171 16.919 -35.216 1.00 82.62 190 PRO A CA 1
ATOM 1540 C C . PRO A 1 190 ? -41.893 16.967 -33.867 1.00 82.62 190 PRO A C 1
ATOM 1542 O O . PRO A 1 190 ? -41.816 16.015 -33.097 1.00 82.62 190 PRO A O 1
ATOM 1545 N N . ILE A 1 191 ? -42.623 18.053 -33.582 1.00 79.94 191 ILE A N 1
ATOM 1546 C CA . ILE A 1 191 ? -43.292 18.261 -32.281 1.00 79.94 191 ILE A CA 1
ATOM 1547 C C . ILE A 1 191 ? -44.249 17.108 -31.942 1.00 79.94 191 ILE A C 1
ATOM 1549 O O . ILE A 1 191 ? -44.286 16.684 -30.792 1.00 79.94 191 ILE A O 1
ATOM 1553 N N . GLN A 1 192 ? -44.964 16.561 -32.931 1.00 78.56 192 GLN A N 1
ATOM 1554 C CA . GLN A 1 192 ? -45.883 15.436 -32.725 1.00 78.56 192 GLN A CA 1
ATOM 1555 C C . GLN A 1 192 ? -45.200 14.126 -32.292 1.00 78.56 192 GLN A C 1
ATOM 1557 O O . GLN A 1 192 ? -45.858 13.270 -31.710 1.00 78.56 192 GLN A O 1
ATOM 1562 N N . ASP A 1 193 ? -43.896 13.982 -32.551 1.00 76.12 193 ASP A N 1
ATOM 1563 C CA . ASP A 1 193 ? -43.115 12.781 -32.229 1.00 76.12 193 ASP A CA 1
ATOM 1564 C C . ASP A 1 193 ? -42.360 12.922 -30.895 1.00 76.12 193 ASP A C 1
ATOM 1566 O O . ASP A 1 193 ? -41.645 12.010 -30.469 1.00 76.12 193 ASP A O 1
ATOM 1570 N N . ARG A 1 194 ? -42.490 14.078 -30.230 1.00 83.00 194 ARG A N 1
ATOM 1571 C CA . ARG A 1 194 ? -41.880 14.350 -28.927 1.00 83.00 194 ARG A CA 1
ATOM 1572 C C . ARG A 1 194 ? -42.822 13.895 -27.826 1.00 83.00 194 ARG A C 1
ATOM 1574 O O . ARG A 1 194 ? -43.992 14.269 -27.798 1.00 83.00 194 ARG A O 1
ATOM 1581 N N . HIS A 1 195 ? -42.296 13.121 -26.883 1.00 77.00 195 HIS A N 1
ATOM 1582 C CA . HIS A 1 195 ? -43.067 12.699 -25.721 1.00 77.00 195 HIS A CA 1
ATOM 1583 C C . HIS A 1 195 ? -43.503 13.917 -24.890 1.00 77.00 195 HIS A C 1
ATOM 1585 O O . HIS A 1 195 ? -42.657 14.642 -24.367 1.00 77.00 195 HIS A O 1
ATOM 1591 N N . ASN A 1 196 ? -44.816 14.125 -24.770 1.00 73.31 196 ASN A N 1
ATOM 1592 C CA . ASN A 1 196 ? -45.427 15.161 -23.937 1.00 73.31 196 ASN A CA 1
ATOM 1593 C C . ASN A 1 196 ? -46.615 14.553 -23.168 1.00 73.31 196 ASN A C 1
ATOM 1595 O O . ASN A 1 196 ? -47.750 14.620 -23.644 1.00 73.31 196 ASN A O 1
ATOM 1599 N N . PRO A 1 197 ? -46.359 13.899 -22.023 1.00 60.19 197 PRO A N 1
ATOM 1600 C CA . PRO A 1 197 ? -47.349 13.062 -21.348 1.00 60.19 197 PRO A CA 1
ATOM 1601 C C . PRO A 1 197 ? -48.522 13.857 -20.757 1.00 60.19 197 PRO A C 1
ATOM 1603 O O . PRO A 1 197 ? -49.585 13.281 -20.556 1.00 60.19 197 PRO A O 1
ATOM 1606 N N . ASP A 1 198 ? -48.353 15.166 -20.534 1.00 66.00 198 ASP A N 1
ATOM 1607 C CA . ASP A 1 198 ? -49.321 16.012 -19.821 1.00 66.00 198 ASP A CA 1
ATOM 1608 C C . ASP A 1 198 ? -49.751 17.263 -20.609 1.00 66.00 198 ASP A C 1
ATOM 1610 O O . ASP A 1 198 ? -50.360 18.173 -20.051 1.00 66.00 198 ASP A O 1
ATOM 1614 N N . GLY A 1 199 ? -49.448 17.331 -21.913 1.00 63.91 199 GLY A N 1
ATOM 1615 C CA . GLY A 1 199 ? -49.860 18.455 -22.767 1.00 63.91 199 GLY A CA 1
ATOM 1616 C C . GLY A 1 199 ? -49.228 19.800 -22.386 1.00 63.91 199 GLY A C 1
ATOM 1617 O O . GLY A 1 199 ? -49.811 20.852 -22.641 1.00 63.91 199 GLY A O 1
ATOM 1618 N N . ILE A 1 200 ? -48.041 19.763 -21.778 1.00 70.31 200 ILE A N 1
ATOM 1619 C CA . ILE A 1 200 ? -47.286 20.931 -21.305 1.00 70.31 200 ILE A CA 1
ATOM 1620 C C . ILE A 1 200 ? -46.845 21.773 -22.501 1.00 70.31 200 ILE A C 1
ATOM 1622 O O . ILE A 1 200 ? -46.690 21.258 -23.613 1.00 70.31 200 ILE A O 1
ATOM 1626 N N . ASP A 1 201 ? -46.598 23.058 -22.261 1.00 65.94 201 ASP A N 1
ATOM 1627 C CA . ASP A 1 201 ? -46.007 23.972 -23.230 1.00 65.94 201 ASP A CA 1
ATOM 1628 C C . ASP A 1 201 ? -44.750 23.381 -23.908 1.00 65.94 201 ASP A C 1
ATOM 1630 O O . ASP A 1 201 ? -43.715 23.153 -23.283 1.00 65.94 201 ASP A O 1
ATOM 1634 N N . THR A 1 202 ? -44.847 23.148 -25.220 1.00 66.62 202 THR A N 1
ATOM 1635 C CA . THR A 1 202 ? -43.767 22.597 -26.055 1.00 66.62 202 THR A CA 1
ATOM 1636 C C . THR A 1 202 ? -42.931 23.673 -26.746 1.00 66.62 202 THR A C 1
ATOM 1638 O O . THR A 1 202 ? -41.975 23.334 -27.442 1.00 66.62 202 THR A O 1
ATOM 1641 N N . THR A 1 203 ? -43.239 24.963 -26.550 1.00 70.31 203 THR A N 1
ATOM 1642 C CA . THR A 1 203 ? -42.571 26.086 -27.238 1.00 70.31 203 THR A CA 1
ATOM 1643 C C . THR A 1 203 ? -41.081 26.207 -26.912 1.00 70.31 203 THR A C 1
ATOM 1645 O O . THR A 1 203 ? -40.324 26.781 -27.695 1.00 70.31 203 THR A O 1
ATOM 1648 N N . HIS A 1 204 ? -40.645 25.635 -25.787 1.00 76.94 204 HIS A N 1
ATOM 1649 C CA . HIS A 1 204 ? -39.258 25.667 -25.330 1.00 76.94 204 HIS A CA 1
ATOM 1650 C C . HIS A 1 204 ? -38.445 24.427 -25.739 1.00 76.94 204 HIS A C 1
ATOM 1652 O O . HIS A 1 204 ? -37.249 24.381 -25.462 1.00 76.94 204 HIS A O 1
ATOM 1658 N N . ASP A 1 205 ? -39.045 23.446 -26.425 1.00 84.81 205 ASP A N 1
ATOM 1659 C CA . ASP A 1 205 ? -38.409 22.195 -26.872 1.00 84.81 205 ASP A CA 1
ATOM 1660 C C . ASP A 1 205 ? -37.808 21.319 -25.743 1.00 84.81 205 ASP A C 1
ATOM 1662 O O . ASP A 1 205 ? -36.966 20.462 -26.012 1.00 84.81 205 ASP A O 1
ATOM 1666 N N . ASN A 1 206 ? -38.207 21.504 -24.482 1.00 87.50 206 ASN A N 1
ATOM 1667 C CA . ASN A 1 206 ? -37.648 20.752 -23.350 1.00 87.50 206 ASN A CA 1
ATOM 1668 C C . ASN A 1 206 ? -38.042 19.264 -23.383 1.00 87.50 206 ASN A C 1
ATOM 1670 O O . ASN A 1 206 ? -39.143 18.901 -23.804 1.00 87.50 206 ASN A O 1
ATOM 1674 N N . MET A 1 207 ? -37.145 18.399 -22.905 1.00 87.06 207 MET A N 1
ATOM 1675 C CA . MET A 1 207 ? -37.448 16.993 -22.631 1.00 87.06 207 MET A CA 1
ATOM 1676 C C . MET A 1 207 ? -38.002 16.826 -21.216 1.00 87.06 207 MET A C 1
ATOM 1678 O O . MET A 1 207 ? -37.391 17.288 -20.253 1.00 87.06 207 MET A O 1
ATOM 1682 N N . TYR A 1 208 ? -39.129 16.120 -21.100 1.00 85.25 208 TYR A N 1
ATOM 1683 C CA . TYR A 1 208 ? -39.805 15.864 -19.830 1.00 85.25 208 TYR A CA 1
ATOM 1684 C C . TYR A 1 208 ? -39.799 14.369 -19.495 1.00 85.25 208 TYR A C 1
ATOM 1686 O O . TYR A 1 208 ? -40.132 13.536 -20.343 1.00 85.25 208 TYR A O 1
ATOM 1694 N N . GLY A 1 209 ? -39.437 14.046 -18.255 1.00 81.12 209 GLY A N 1
ATOM 1695 C CA . GLY A 1 209 ? -39.592 12.726 -17.643 1.00 81.12 209 GLY A CA 1
ATOM 1696 C C . GLY A 1 209 ? -40.606 12.739 -16.495 1.00 81.12 209 GLY A C 1
ATOM 1697 O O . GLY A 1 209 ? -41.333 13.719 -16.320 1.00 81.12 209 GLY A O 1
ATOM 1698 N N . ARG A 1 210 ? -40.648 11.663 -15.701 1.00 77.94 210 ARG A N 1
ATOM 1699 C CA . ARG A 1 210 ? -41.423 11.581 -14.448 1.00 77.94 210 ARG A CA 1
ATOM 1700 C C . ARG A 1 210 ? -40.601 10.956 -13.327 1.00 77.94 210 ARG A C 1
ATOM 1702 O O . ARG A 1 210 ? -39.940 9.952 -13.564 1.00 77.94 210 ARG A O 1
ATOM 1709 N N . VAL A 1 211 ? -40.665 11.556 -12.141 1.00 74.88 211 VAL A N 1
ATOM 1710 C CA . VAL A 1 211 ? -40.021 11.104 -10.893 1.00 74.88 211 VAL A CA 1
ATOM 1711 C C . VAL A 1 211 ? -40.751 11.780 -9.709 1.00 74.88 211 VAL A C 1
ATOM 1713 O O . VAL A 1 211 ? -41.966 11.956 -9.784 1.00 74.88 211 VAL A O 1
ATOM 1716 N N . TRP A 1 212 ? -40.061 12.174 -8.640 1.00 65.69 212 TRP A N 1
ATOM 1717 C CA . TRP A 1 212 ? -40.551 13.021 -7.545 1.00 65.69 212 TRP A CA 1
ATOM 1718 C C . TRP A 1 212 ? -40.137 14.469 -7.845 1.00 65.69 212 TRP A C 1
ATOM 1720 O O . TRP A 1 212 ? -38.942 14.658 -8.077 1.00 65.69 212 TRP A O 1
ATOM 1730 N N . PRO A 1 213 ? -41.006 15.504 -7.895 1.00 67.94 213 PRO A N 1
ATOM 1731 C CA . PRO A 1 213 ? -42.420 15.656 -7.489 1.00 67.94 213 PRO A CA 1
ATOM 1732 C C . PRO A 1 213 ? -43.478 15.110 -8.477 1.00 67.94 213 PRO A C 1
ATOM 1734 O O . PRO A 1 213 ? -43.167 14.888 -9.645 1.00 67.94 213 PRO A O 1
ATOM 1737 N N . PRO A 1 214 ? -44.755 14.951 -8.052 1.00 68.44 214 PRO A N 1
ATOM 1738 C CA . PRO A 1 214 ? -45.819 14.417 -8.907 1.00 68.44 214 PRO A CA 1
ATOM 1739 C C . PRO A 1 214 ? -46.066 15.304 -10.136 1.00 68.44 214 PRO A C 1
ATOM 1741 O O . PRO A 1 214 ? -46.441 16.472 -10.020 1.00 68.44 214 PRO A O 1
ATOM 1744 N N . GLY A 1 215 ? -45.875 14.739 -11.328 1.00 74.12 215 GLY A N 1
ATOM 1745 C CA . GLY A 1 215 ? -46.063 15.419 -12.609 1.00 74.12 215 GLY A CA 1
ATOM 1746 C C . GLY A 1 215 ? -44.825 15.355 -13.509 1.00 74.12 215 GLY A C 1
ATOM 1747 O O . GLY A 1 215 ? -43.895 14.594 -13.245 1.00 74.12 215 GLY A O 1
ATOM 1748 N N . PRO A 1 216 ? -44.814 16.123 -14.607 1.00 79.69 216 PRO A N 1
ATOM 1749 C CA . PRO A 1 216 ? -43.714 16.121 -15.557 1.00 79.69 216 PRO A CA 1
ATOM 1750 C C . PRO A 1 216 ? -42.523 16.921 -15.030 1.00 79.69 216 PRO A C 1
ATOM 1752 O O . PRO A 1 216 ? -42.677 18.029 -14.509 1.00 79.69 216 PRO A O 1
ATOM 1755 N N . VAL A 1 217 ? -41.328 16.365 -15.205 1.00 83.00 217 VAL A N 1
ATOM 1756 C CA . VAL A 1 217 ? -40.077 16.875 -14.636 1.00 83.00 217 VAL A CA 1
ATOM 1757 C C . VAL A 1 217 ? -39.079 17.164 -15.753 1.00 83.00 217 VAL A C 1
ATOM 1759 O O . VAL A 1 217 ? -38.843 16.321 -16.619 1.00 83.00 217 VAL A O 1
ATOM 1762 N N . ALA A 1 218 ? -38.501 18.364 -15.742 1.00 87.31 218 ALA A N 1
ATOM 1763 C CA . ALA A 1 218 ? -37.420 18.771 -16.630 1.00 87.31 218 ALA A CA 1
ATOM 1764 C C . ALA A 1 218 ? -36.065 18.640 -15.919 1.00 87.31 218 ALA A C 1
ATOM 1766 O O . ALA A 1 218 ? -35.934 18.959 -14.737 1.00 87.31 218 ALA A O 1
ATOM 1767 N N . PHE A 1 219 ? -35.048 18.203 -16.661 1.00 88.69 219 PHE A N 1
ATOM 1768 C CA . PHE A 1 219 ? -33.694 17.992 -16.144 1.00 88.69 219 PHE A CA 1
ATOM 1769 C C . PHE A 1 219 ? -32.770 19.133 -16.591 1.00 88.69 219 PHE A C 1
ATOM 1771 O O . PHE A 1 219 ? -32.730 19.431 -17.793 1.00 88.69 219 PHE A O 1
ATOM 1778 N N . PRO A 1 220 ? -32.040 19.799 -15.675 1.00 90.81 220 PRO A N 1
ATOM 1779 C CA . PRO A 1 220 ? -31.063 20.826 -16.025 1.00 90.81 220 PRO A CA 1
ATOM 1780 C C . PRO A 1 220 ? -29.897 20.253 -16.837 1.00 90.81 220 PRO A C 1
ATOM 1782 O O . PRO A 1 220 ? -29.441 19.142 -16.585 1.00 90.81 220 PRO A O 1
ATOM 1785 N N . ASP A 1 221 ? -29.387 21.029 -17.786 1.00 91.00 221 ASP A N 1
ATOM 1786 C CA . ASP A 1 221 ? -28.200 20.722 -18.582 1.00 91.00 221 ASP A CA 1
ATOM 1787 C C . ASP A 1 221 ? -26.968 21.430 -17.998 1.00 91.00 221 ASP A C 1
ATOM 1789 O O . ASP A 1 221 ? -26.703 22.598 -18.296 1.00 91.00 221 ASP A O 1
ATOM 1793 N N . TYR A 1 222 ? -26.210 20.722 -17.162 1.00 90.06 222 TYR A N 1
ATOM 1794 C CA . TYR A 1 222 ? -25.041 21.254 -16.452 1.00 90.06 222 TYR A CA 1
ATOM 1795 C C . TYR A 1 222 ? -23.823 21.543 -17.349 1.00 90.06 222 TYR A C 1
ATOM 1797 O O . TYR A 1 222 ? -22.857 22.154 -16.881 1.00 90.06 222 TYR A O 1
ATOM 1805 N N . PHE A 1 223 ? -23.851 21.169 -18.635 1.00 86.56 223 PHE A N 1
ATOM 1806 C CA . PHE A 1 223 ? -22.802 21.541 -19.595 1.00 86.56 223 PHE A CA 1
ATOM 1807 C C . PHE A 1 223 ? -22.896 23.008 -20.033 1.00 86.56 223 PHE A C 1
ATOM 1809 O O . PHE A 1 223 ? -21.921 23.571 -20.533 1.00 86.56 223 PHE A O 1
ATOM 1816 N N . LYS A 1 224 ? -24.051 23.653 -19.836 1.00 89.75 224 LYS A N 1
ATOM 1817 C CA . LYS A 1 224 ? -24.246 25.074 -20.124 1.00 89.75 224 LYS A CA 1
ATOM 1818 C C . LYS A 1 224 ? -23.812 25.928 -18.937 1.00 89.75 224 LYS A C 1
ATOM 1820 O O . LYS A 1 224 ? -24.319 25.772 -17.827 1.00 89.75 224 LYS A O 1
ATOM 1825 N N . ASN A 1 225 ? -22.968 26.927 -19.189 1.00 86.62 225 ASN A N 1
ATOM 1826 C CA . ASN A 1 225 ? -22.551 27.882 -18.153 1.00 86.62 225 ASN A CA 1
ATOM 1827 C C . ASN A 1 225 ? -23.754 28.617 -17.535 1.00 86.62 225 ASN A C 1
ATOM 1829 O O . ASN A 1 225 ? -23.818 28.779 -16.320 1.00 86.62 225 ASN A O 1
ATOM 1833 N N . VAL A 1 226 ? -24.748 28.974 -18.360 1.00 90.19 226 VAL A N 1
ATOM 1834 C CA . VAL A 1 226 ? -25.989 29.622 -17.898 1.00 90.19 226 VAL A CA 1
ATOM 1835 C C . VAL A 1 226 ? -26.788 28.748 -16.929 1.00 90.19 226 VAL A C 1
ATOM 1837 O O . VAL A 1 226 ? -27.399 29.271 -16.002 1.00 90.19 226 VAL A O 1
ATOM 1840 N N . THR A 1 227 ? -26.747 27.423 -17.099 1.00 90.25 227 THR A N 1
ATOM 1841 C CA . THR A 1 227 ? -27.401 26.472 -16.195 1.00 90.25 227 THR A CA 1
ATOM 1842 C C . THR A 1 227 ? -26.661 26.387 -14.870 1.00 90.25 227 THR A C 1
ATOM 1844 O O . THR A 1 227 ? -27.299 26.317 -13.826 1.00 90.25 227 THR A O 1
ATOM 1847 N N . GLN A 1 228 ? -25.325 26.426 -14.884 1.00 89.44 228 GLN A N 1
ATOM 1848 C CA . GLN A 1 228 ? -24.526 26.417 -13.656 1.00 89.44 228 GLN A CA 1
ATOM 1849 C C . GLN A 1 228 ? -24.783 27.664 -12.805 1.00 89.44 228 GLN A C 1
ATOM 1851 O O . GLN A 1 228 ? -24.945 27.560 -11.589 1.00 89.44 228 GLN A O 1
ATOM 1856 N N . ASP A 1 229 ? -24.864 28.833 -13.447 1.00 89.50 229 ASP A N 1
ATOM 1857 C CA . ASP A 1 229 ? -25.183 30.089 -12.767 1.00 89.50 229 ASP A CA 1
ATOM 1858 C C . ASP A 1 229 ? -26.629 30.106 -12.257 1.00 89.50 229 ASP A C 1
ATOM 1860 O O . ASP A 1 229 ? -26.865 30.454 -11.102 1.00 89.50 229 ASP A O 1
ATOM 1864 N N . TRP A 1 230 ? -27.586 29.635 -13.060 1.00 91.94 230 TRP A N 1
ATOM 1865 C CA . TRP A 1 230 ? -28.979 29.483 -12.635 1.00 91.94 230 TRP A CA 1
ATOM 1866 C C . TRP A 1 230 ? -29.132 28.528 -11.440 1.00 91.94 230 TRP A C 1
ATOM 1868 O O . TRP A 1 230 ? -29.814 28.849 -10.468 1.00 91.94 230 TRP A O 1
ATOM 1878 N N . TYR A 1 231 ? -28.458 27.378 -11.468 1.00 89.06 231 TYR A N 1
ATOM 1879 C CA . TYR A 1 231 ? -28.514 26.384 -10.394 1.00 89.06 231 TYR A CA 1
ATOM 1880 C C . TYR A 1 231 ? -27.904 26.926 -9.092 1.00 89.06 231 TYR A C 1
ATOM 1882 O O . TYR A 1 231 ? -28.416 26.690 -7.997 1.00 89.06 231 TYR A O 1
ATOM 1890 N N . LYS A 1 232 ? -26.848 27.739 -9.206 1.00 89.25 232 LYS A N 1
ATOM 1891 C CA . LYS A 1 232 ? -26.288 28.496 -8.083 1.00 89.25 232 LYS A CA 1
ATOM 1892 C C . LYS A 1 232 ? -27.280 29.517 -7.523 1.00 89.25 232 LYS A C 1
ATOM 1894 O O . LYS A 1 232 ? -27.424 29.591 -6.304 1.00 89.25 232 LYS A O 1
ATOM 1899 N N . ASP A 1 233 ? -27.969 30.275 -8.374 1.00 89.69 233 ASP A N 1
ATOM 1900 C CA . ASP A 1 233 ? -28.991 31.235 -7.937 1.00 89.69 233 ASP A CA 1
ATOM 1901 C C . ASP A 1 233 ? -30.134 30.533 -7.180 1.00 89.69 233 ASP A C 1
ATOM 1903 O O . ASP A 1 233 ? -30.630 31.066 -6.187 1.00 89.69 233 ASP A O 1
ATOM 1907 N N . CYS A 1 234 ? -30.489 29.304 -7.572 1.00 88.25 234 CYS A N 1
ATOM 1908 C CA . CYS A 1 234 ? -31.481 28.481 -6.871 1.00 88.25 234 CYS A CA 1
ATOM 1909 C C . CYS A 1 234 ? -31.026 28.102 -5.449 1.00 88.25 234 CYS A C 1
ATOM 1911 O O . CYS A 1 234 ? -31.767 28.298 -4.483 1.00 88.25 234 CYS A O 1
ATOM 1913 N N . TYR A 1 235 ? -29.783 27.631 -5.282 1.00 88.06 235 TYR A N 1
ATOM 1914 C CA . TYR A 1 235 ? -29.222 27.380 -3.947 1.00 88.06 235 TYR A CA 1
ATOM 1915 C C . TYR A 1 235 ? -29.096 28.656 -3.115 1.00 88.06 235 TYR A C 1
ATOM 1917 O O . TYR A 1 235 ? -29.295 28.626 -1.900 1.00 88.06 235 TYR A O 1
ATOM 1925 N N . LYS A 1 236 ? -28.773 29.784 -3.756 1.00 88.50 236 LYS A N 1
ATOM 1926 C CA . LYS A 1 236 ? -28.679 31.079 -3.086 1.00 88.50 236 LYS A CA 1
ATOM 1927 C C . LYS A 1 236 ? -30.045 31.546 -2.594 1.00 88.50 236 LYS A C 1
ATOM 1929 O O . LYS A 1 236 ? -30.141 31.984 -1.456 1.00 88.50 236 LYS A O 1
ATOM 1934 N N . HIS A 1 237 ? -31.098 31.371 -3.392 1.00 88.38 237 HIS A N 1
ATOM 1935 C CA . HIS A 1 237 ? -32.469 31.634 -2.963 1.00 88.38 237 HIS A CA 1
ATOM 1936 C C . HIS A 1 237 ? -32.823 30.833 -1.704 1.00 88.38 237 HIS A C 1
ATOM 1938 O O . HIS A 1 237 ? -33.266 31.421 -0.720 1.00 88.38 237 HIS A O 1
ATOM 1944 N N . LEU A 1 238 ? -32.544 29.523 -1.699 1.00 85.12 238 LEU A N 1
ATOM 1945 C CA . LEU A 1 238 ? -32.777 28.651 -0.543 1.00 85.12 238 LEU A CA 1
ATOM 1946 C C . LEU A 1 238 ? -31.990 29.120 0.697 1.00 85.12 238 LEU A C 1
ATOM 1948 O O . LEU A 1 238 ? -32.519 29.168 1.809 1.00 85.12 238 LEU A O 1
ATOM 1952 N N . TYR A 1 239 ? -30.741 29.542 0.498 1.00 86.81 239 TYR A N 1
ATOM 1953 C CA . TYR A 1 239 ? -29.906 30.105 1.555 1.00 86.81 239 TYR A CA 1
ATOM 1954 C C . TYR A 1 239 ? -30.444 31.447 2.083 1.00 86.81 239 TYR A C 1
ATOM 1956 O O . TYR A 1 239 ? -30.383 31.712 3.287 1.00 86.81 239 TYR A O 1
ATOM 1964 N N . ASP A 1 240 ? -30.976 32.304 1.212 1.00 87.19 240 ASP A N 1
ATOM 1965 C CA . ASP A 1 240 ? -31.465 33.648 1.540 1.00 87.19 240 ASP A CA 1
ATOM 1966 C C . ASP A 1 240 ? -32.822 33.626 2.259 1.00 87.19 240 ASP A C 1
ATOM 1968 O O . ASP A 1 240 ? -33.027 34.431 3.167 1.00 87.19 240 ASP A O 1
ATOM 1972 N N . ILE A 1 241 ? -33.698 32.657 1.963 1.00 84.38 241 ILE A N 1
ATOM 1973 C CA . ILE A 1 241 ? -34.960 32.439 2.704 1.00 84.38 241 ILE A CA 1
ATOM 1974 C C . ILE A 1 241 ? -34.757 31.786 4.086 1.00 84.38 241 ILE A C 1
ATOM 1976 O O . ILE A 1 241 ? -35.723 31.482 4.782 1.00 84.38 241 ILE A O 1
ATOM 1980 N N . GLY A 1 242 ? -33.500 31.605 4.503 1.00 76.50 242 GLY A N 1
ATOM 1981 C CA . GLY A 1 242 ? -33.118 31.242 5.867 1.00 76.50 242 GLY A CA 1
ATOM 1982 C C . GLY A 1 242 ? -32.666 29.793 6.055 1.00 76.50 242 GLY A C 1
ATOM 1983 O O . GLY A 1 242 ? -32.325 29.409 7.172 1.00 76.50 242 GLY A O 1
ATOM 1984 N N . TRP A 1 243 ? -32.555 29.005 4.982 1.00 81.44 243 TRP A N 1
ATOM 1985 C CA . TRP A 1 243 ? -31.930 27.684 5.039 1.00 81.44 243 TRP A CA 1
ATOM 1986 C C . TRP A 1 243 ? -30.405 27.793 5.000 1.00 81.44 243 TRP A C 1
ATOM 1988 O O . TRP A 1 243 ? -29.749 27.533 3.991 1.00 81.44 243 TRP A O 1
ATOM 1998 N N . LYS A 1 244 ? -29.798 28.205 6.110 1.00 85.19 244 LYS A N 1
ATOM 1999 C CA . LYS A 1 244 ? -28.340 28.332 6.197 1.00 85.19 244 LYS A CA 1
ATOM 2000 C C . LYS A 1 244 ? -27.698 26.942 6.269 1.00 85.19 244 LYS A C 1
ATOM 2002 O O . LYS A 1 244 ? -27.591 26.363 7.339 1.00 85.19 244 LYS A O 1
ATOM 2007 N N . PHE A 1 245 ? -27.277 26.383 5.136 1.00 84.75 245 PHE A N 1
ATOM 2008 C CA . PHE A 1 245 ? -26.642 25.060 5.071 1.00 84.75 245 PHE A CA 1
ATOM 2009 C C . PHE A 1 245 ? -25.105 25.125 5.037 1.00 84.75 245 PHE A C 1
ATOM 2011 O O . PHE A 1 245 ? -24.503 26.127 4.649 1.00 84.75 245 PHE A O 1
ATOM 2018 N N . ASN A 1 246 ? -24.461 24.037 5.468 1.00 84.06 246 ASN A N 1
ATOM 2019 C CA . ASN A 1 246 ? -23.004 23.862 5.514 1.00 84.06 246 ASN A CA 1
ATOM 2020 C C . ASN A 1 246 ? -22.512 22.713 4.623 1.00 84.06 246 ASN A C 1
ATOM 2022 O O . ASN A 1 246 ? -21.338 22.691 4.257 1.00 84.06 246 ASN A O 1
ATOM 2026 N N . GLY A 1 247 ? -23.394 21.785 4.262 1.00 83.31 247 GLY A N 1
ATOM 2027 C CA . GLY A 1 247 ? -23.173 20.765 3.243 1.00 83.31 247 GLY A CA 1
ATOM 2028 C C . GLY A 1 247 ? -24.357 20.712 2.287 1.00 83.31 247 GLY A C 1
ATOM 2029 O O . GLY A 1 247 ? -25.395 21.308 2.562 1.00 83.31 247 GLY A O 1
ATOM 2030 N N . LEU A 1 248 ? -24.203 20.004 1.173 1.00 82.19 248 LEU A N 1
ATOM 2031 C CA . LEU A 1 248 ? -25.296 19.680 0.259 1.00 82.19 248 LEU A CA 1
ATOM 2032 C C . LEU A 1 248 ? -25.256 18.192 -0.045 1.00 82.19 248 LEU A C 1
ATOM 2034 O O . LEU A 1 248 ? -24.254 17.679 -0.533 1.00 82.19 248 LEU A O 1
ATOM 2038 N N . TRP A 1 249 ? -26.347 17.494 0.212 1.00 78.62 249 TRP A N 1
ATOM 2039 C CA . TRP A 1 249 ? -26.490 16.135 -0.269 1.00 78.62 249 TRP A CA 1
ATOM 2040 C C . TRP A 1 249 ? -27.295 16.199 -1.559 1.00 78.62 249 TRP A C 1
ATOM 2042 O O . TRP A 1 249 ? -28.445 16.626 -1.591 1.00 78.62 249 TRP A O 1
ATOM 2052 N N . ILE A 1 250 ? -26.644 15.833 -2.651 1.00 69.56 250 ILE A N 1
ATOM 2053 C CA . ILE A 1 250 ? -27.321 15.610 -3.911 1.00 69.56 250 ILE A CA 1
ATOM 2054 C C . ILE A 1 250 ? -27.805 14.167 -3.859 1.00 69.56 250 ILE A C 1
ATOM 2056 O O . ILE A 1 250 ? -26.966 13.271 -3.992 1.00 69.56 250 ILE A O 1
ATOM 2060 N N . ASN A 1 251 ? -29.115 13.989 -3.639 1.00 62.59 251 ASN A N 1
ATOM 2061 C CA . ASN A 1 251 ? -29.906 12.754 -3.764 1.00 62.59 251 ASN A CA 1
ATOM 2062 C C . ASN A 1 251 ? -30.511 12.128 -2.486 1.00 62.59 251 ASN A C 1
ATOM 2064 O O . ASN A 1 251 ? -29.842 12.058 -1.460 1.00 62.59 251 ASN A O 1
ATOM 2068 N N . LEU A 1 252 ? -31.682 11.489 -2.636 1.00 44.38 252 LEU A N 1
ATOM 2069 C CA . LEU A 1 252 ? -31.999 10.230 -1.938 1.00 44.38 252 LEU A CA 1
ATOM 2070 C C . LEU A 1 252 ? -32.317 9.031 -2.850 1.00 44.38 252 LEU A C 1
ATOM 2072 O O . LEU A 1 252 ? -32.081 7.918 -2.410 1.00 44.38 252 LEU A O 1
ATOM 2076 N N . ASP A 1 253 ? -32.652 9.187 -4.139 1.00 50.97 253 ASP A N 1
ATOM 2077 C CA . ASP A 1 253 ? -32.848 8.029 -5.032 1.00 50.97 253 ASP A CA 1
ATOM 2078 C C . ASP A 1 253 ? -32.280 8.089 -6.468 1.00 50.97 253 ASP A C 1
ATOM 2080 O O . ASP A 1 253 ? -31.907 7.036 -6.980 1.00 50.97 253 ASP A O 1
ATOM 2084 N N . MET A 1 254 ? -32.121 9.238 -7.140 1.00 58.19 254 MET A N 1
ATOM 2085 C CA . MET A 1 254 ? -31.691 9.357 -8.550 1.00 58.19 254 MET A CA 1
ATOM 2086 C C . MET A 1 254 ? -30.979 10.701 -8.852 1.00 58.19 254 MET A C 1
ATOM 2088 O O . MET A 1 254 ? -31.639 11.735 -8.902 1.00 58.19 254 MET A O 1
ATOM 2092 N N . ASN A 1 255 ? -29.659 10.723 -9.110 1.00 63.00 255 ASN A N 1
ATOM 2093 C CA . ASN A 1 255 ? -28.955 11.924 -9.620 1.00 63.00 255 ASN A CA 1
ATOM 2094 C C . ASN A 1 255 ? -28.397 11.772 -11.049 1.00 63.00 255 ASN A C 1
ATOM 2096 O O . ASN A 1 255 ? -27.595 12.583 -11.517 1.00 63.00 255 ASN A O 1
ATOM 2100 N N . GLU A 1 256 ? -28.865 10.746 -11.750 1.00 69.38 256 GLU A N 1
ATOM 2101 C CA . GLU A 1 256 ? -28.938 10.633 -13.202 1.00 69.38 256 GLU A CA 1
ATOM 2102 C C . GLU A 1 256 ? -30.294 11.161 -13.712 1.00 69.38 256 GLU A C 1
ATOM 2104 O O . GLU A 1 256 ? -31.250 11.252 -12.938 1.00 69.38 256 GLU A O 1
ATOM 2109 N N . PRO A 1 257 ? -30.443 11.463 -15.016 1.00 70.25 257 PRO A N 1
ATOM 2110 C CA . PRO A 1 257 ? -31.747 11.749 -15.604 1.00 70.25 257 PRO A CA 1
ATOM 2111 C C . PRO A 1 257 ? -32.583 10.471 -15.627 1.00 70.25 257 PRO A C 1
ATOM 2113 O O . PRO A 1 257 ? -32.534 9.699 -16.588 1.00 70.25 257 PRO A O 1
ATOM 2116 N N . VAL A 1 258 ? -33.305 10.219 -14.538 1.00 75.00 258 VAL A N 1
ATOM 2117 C CA . VAL A 1 258 ? -34.156 9.043 -14.369 1.00 75.00 258 VAL A CA 1
ATOM 2118 C C . VAL A 1 258 ? -35.603 9.424 -14.624 1.00 75.00 258 VAL A C 1
ATOM 2120 O O . VAL A 1 258 ? -36.098 10.433 -14.133 1.00 75.00 258 VAL A O 1
ATOM 2123 N N . SER A 1 259 ? -36.288 8.602 -15.409 1.00 74.38 259 SER A N 1
ATOM 2124 C CA . SER A 1 259 ? -37.695 8.805 -15.742 1.00 74.38 259 SER A CA 1
ATOM 2125 C C . SER A 1 259 ? -38.468 7.525 -15.451 1.00 74.38 259 SER A C 1
ATOM 2127 O O . SER A 1 259 ? -38.618 6.668 -16.324 1.00 74.38 259 SER A O 1
ATOM 2129 N N . VAL A 1 260 ? -38.903 7.380 -14.199 1.00 68.19 260 VAL A N 1
ATOM 2130 C CA . VAL A 1 260 ? -39.694 6.250 -13.700 1.00 68.19 260 VAL A CA 1
ATOM 2131 C C . VAL A 1 260 ? -40.742 6.745 -12.706 1.00 68.19 260 VAL A C 1
ATOM 2133 O O . VAL A 1 260 ? -40.460 7.558 -11.831 1.00 68.19 260 VAL A O 1
ATOM 2136 N N . GLU A 1 261 ? -41.959 6.219 -12.805 1.00 64.94 261 GLU A N 1
ATOM 2137 C CA . GLU A 1 261 ? -43.013 6.446 -11.814 1.00 64.94 261 GLU A CA 1
ATOM 2138 C C . GLU A 1 261 ? -43.317 5.105 -11.132 1.00 64.94 261 GLU A C 1
ATOM 2140 O O . GLU A 1 261 ? -43.769 4.136 -11.758 1.00 64.94 261 GLU A O 1
ATOM 2145 N N . PHE A 1 262 ? -42.974 5.019 -9.845 1.00 54.91 262 PHE A N 1
ATOM 2146 C CA . PHE A 1 262 ? -43.077 3.786 -9.071 1.00 54.91 262 PHE A CA 1
ATOM 2147 C C . PHE A 1 262 ? -44.542 3.334 -8.970 1.00 54.91 262 PHE A C 1
ATOM 2149 O O . PHE A 1 262 ? -45.402 4.054 -8.474 1.00 54.91 262 PHE A O 1
ATOM 2156 N N . GLY A 1 263 ? -44.827 2.122 -9.458 1.00 51.22 263 GLY A N 1
ATOM 2157 C CA . GLY A 1 263 ? -46.160 1.511 -9.405 1.00 51.22 263 GLY A CA 1
ATOM 2158 C C . GLY A 1 263 ? -47.106 1.836 -10.572 1.00 51.22 263 GLY A C 1
ATOM 2159 O O . GLY A 1 263 ? -48.134 1.173 -10.680 1.00 51.22 263 GLY A O 1
ATOM 2160 N N . SER A 1 264 ? -46.771 2.771 -11.474 1.00 55.47 264 SER A N 1
ATOM 2161 C CA . SER A 1 264 ? -47.624 3.120 -12.633 1.00 55.47 264 SER A CA 1
ATOM 2162 C C . SER A 1 264 ? -47.180 2.482 -13.959 1.00 55.47 264 SER A C 1
ATOM 2164 O O . SER A 1 264 ? -47.950 2.447 -14.918 1.00 55.47 264 SER A O 1
ATOM 2166 N N . GLY A 1 265 ? -45.946 1.962 -14.031 1.00 56.75 265 GLY A N 1
ATOM 2167 C CA . GLY A 1 265 ? -45.376 1.376 -15.253 1.00 56.75 265 GLY A CA 1
ATOM 2168 C C . GLY A 1 265 ? -44.982 2.401 -16.325 1.00 56.75 265 GLY A C 1
ATOM 2169 O O . GLY A 1 265 ? -44.722 2.015 -17.468 1.00 56.75 265 GLY A O 1
ATOM 2170 N N . PHE A 1 266 ? -44.939 3.691 -15.975 1.00 64.00 266 PHE A N 1
ATOM 2171 C CA . PHE A 1 266 ? -44.581 4.779 -16.882 1.00 64.00 266 PHE A CA 1
ATOM 2172 C C . PHE A 1 266 ? -43.190 4.593 -17.509 1.00 64.00 266 PHE A C 1
ATOM 2174 O O . PHE A 1 266 ? -42.222 4.267 -16.824 1.00 64.00 266 PHE A O 1
ATOM 2181 N N . ASN A 1 267 ? -43.091 4.854 -18.815 1.00 66.19 267 ASN A N 1
ATOM 2182 C CA . ASN A 1 267 ? -41.834 4.973 -19.550 1.00 66.19 267 ASN A CA 1
ATOM 2183 C C . ASN A 1 267 ? -41.951 6.090 -20.590 1.00 66.19 267 ASN A C 1
ATOM 2185 O O . ASN A 1 267 ? -42.971 6.210 -21.274 1.00 66.19 267 ASN A O 1
ATOM 2189 N N . ILE A 1 268 ? -40.878 6.866 -20.755 1.00 74.25 268 ILE A N 1
ATOM 2190 C CA . ILE A 1 268 ? -40.792 7.875 -21.813 1.00 74.25 268 ILE A CA 1
ATOM 2191 C C . ILE A 1 268 ? -40.917 7.210 -23.196 1.00 74.25 268 ILE A C 1
ATOM 2193 O O . ILE A 1 268 ? -40.315 6.169 -23.468 1.00 74.25 268 ILE A O 1
ATOM 2197 N N . THR A 1 269 ? -41.711 7.796 -24.095 1.00 77.06 269 THR A N 1
ATOM 2198 C CA . THR A 1 269 ? -41.877 7.276 -25.465 1.00 77.06 269 THR A CA 1
ATOM 2199 C C . THR A 1 269 ? -40.909 7.970 -26.420 1.00 77.06 269 THR A C 1
ATOM 2201 O O . THR A 1 269 ? -41.154 9.091 -26.851 1.00 77.06 269 THR A O 1
ATOM 2204 N N . CYS A 1 270 ? -39.807 7.308 -26.770 1.00 80.56 270 CYS A N 1
ATOM 2205 C CA . CYS A 1 270 ? -38.809 7.863 -27.689 1.00 80.56 270 CYS A CA 1
ATOM 2206 C C . CYS A 1 270 ? -39.072 7.438 -29.146 1.00 80.56 270 CYS A C 1
ATOM 2208 O O . CYS A 1 270 ? -39.414 6.274 -29.380 1.00 80.56 270 CYS A O 1
ATOM 2210 N N . PRO A 1 271 ? -38.866 8.304 -30.155 1.00 82.94 271 PRO A N 1
ATOM 2211 C CA . PRO A 1 271 ? -38.963 7.896 -31.557 1.00 82.94 271 PRO A CA 1
ATOM 2212 C C . PRO A 1 271 ? -37.905 6.832 -31.887 1.00 82.94 271 PRO A C 1
ATOM 2214 O O . PRO A 1 271 ? -36.865 6.745 -31.228 1.00 82.94 271 PRO A O 1
ATOM 2217 N N . HIS A 1 272 ? -38.158 5.984 -32.886 1.00 79.25 272 HIS A N 1
ATOM 2218 C CA . HIS A 1 272 ? -37.188 4.970 -33.315 1.00 79.25 272 HIS A CA 1
ATOM 2219 C C . HIS A 1 272 ? -35.909 5.627 -33.843 1.00 79.25 272 HIS A C 1
ATOM 2221 O O . HIS A 1 272 ? -35.956 6.440 -34.763 1.00 79.25 272 HIS A O 1
ATOM 2227 N N . ASN A 1 273 ? -34.761 5.277 -33.262 1.00 77.81 273 ASN A N 1
ATOM 2228 C CA . ASN A 1 273 ? -33.467 5.813 -33.666 1.00 77.81 273 ASN A CA 1
ATOM 2229 C C . ASN A 1 273 ? -32.329 4.846 -33.305 1.00 77.81 273 ASN A C 1
ATOM 2231 O O . ASN A 1 273 ? -32.482 3.995 -32.435 1.00 77.81 273 ASN A O 1
ATOM 2235 N N . GLN A 1 274 ? -31.182 5.005 -33.965 1.00 74.81 274 GLN A N 1
ATOM 2236 C CA . GLN A 1 274 ? -30.014 4.126 -33.813 1.00 74.81 274 GLN A CA 1
ATOM 2237 C C . GLN A 1 274 ? -29.329 4.176 -32.433 1.00 74.81 274 GLN A C 1
ATOM 2239 O O . GLN A 1 274 ? -28.521 3.302 -32.142 1.00 74.81 274 GLN A O 1
ATOM 2244 N N . TYR A 1 275 ? -29.617 5.187 -31.604 1.00 75.00 275 TYR A N 1
ATOM 2245 C CA . TYR A 1 275 ? -28.988 5.377 -30.289 1.00 75.00 275 TYR A CA 1
ATOM 2246 C C . TYR A 1 275 ? -29.774 4.675 -29.179 1.00 75.00 275 TYR A C 1
ATOM 2248 O O . TYR A 1 275 ? -29.189 4.063 -28.294 1.00 75.00 275 TYR A O 1
ATOM 2256 N N . ASP A 1 276 ? -31.105 4.720 -29.261 1.00 72.62 276 ASP A N 1
ATOM 2257 C CA . ASP A 1 276 ? -31.992 3.977 -28.364 1.00 72.62 276 ASP A CA 1
ATOM 2258 C C . ASP A 1 276 ? -32.146 2.506 -28.790 1.00 72.62 276 ASP A C 1
ATOM 2260 O O . ASP A 1 276 ? -32.377 1.640 -27.944 1.00 72.62 276 ASP A O 1
ATOM 2264 N N . ASN A 1 277 ? -32.008 2.221 -30.093 1.00 70.75 277 ASN A N 1
ATOM 2265 C CA . ASN A 1 277 ? -32.228 0.908 -30.704 1.00 70.75 277 ASN A CA 1
ATOM 2266 C C . ASN A 1 277 ? -30.931 0.399 -31.353 1.00 70.75 277 ASN A C 1
ATOM 2268 O O . ASN A 1 277 ? -30.793 0.385 -32.579 1.00 70.75 277 ASN A O 1
ATOM 2272 N N . ILE A 1 278 ? -29.966 0.016 -30.518 1.00 61.22 278 ILE A N 1
ATOM 2273 C CA . ILE A 1 278 ? -28.647 -0.445 -30.965 1.00 61.22 278 ILE A CA 1
ATOM 2274 C C . ILE A 1 278 ? -28.769 -1.878 -31.521 1.00 61.22 278 ILE A C 1
ATOM 2276 O O . ILE A 1 278 ? -29.312 -2.745 -30.840 1.00 61.22 278 ILE A O 1
ATOM 2280 N N . PRO A 1 279 ? -28.246 -2.175 -32.727 1.00 55.47 279 PRO A N 1
ATOM 2281 C CA . PRO A 1 279 ? -28.384 -3.487 -33.371 1.00 55.47 279 PRO A CA 1
ATOM 2282 C C . PRO A 1 279 ? -27.455 -4.580 -32.802 1.00 55.47 279 PRO A C 1
ATOM 2284 O O . PRO A 1 279 ? -27.387 -5.671 -33.365 1.00 55.47 279 PRO A O 1
ATOM 2287 N N . ILE A 1 280 ? -26.711 -4.296 -31.727 1.00 45.16 280 ILE A N 1
ATOM 2288 C CA . ILE A 1 280 ? -25.714 -5.190 -31.121 1.00 45.16 280 ILE A CA 1
ATOM 2289 C C . ILE A 1 280 ? -26.097 -5.433 -29.662 1.00 45.16 280 ILE A C 1
ATOM 2291 O O . ILE A 1 280 ? -26.267 -4.489 -28.892 1.00 45.16 280 ILE A O 1
ATOM 2295 N N . GLU A 1 281 ? -26.189 -6.704 -29.274 1.00 49.50 281 GLU A N 1
ATOM 2296 C CA . GLU A 1 281 ? -26.502 -7.106 -27.904 1.00 49.50 281 GLU A CA 1
ATOM 2297 C C . GLU A 1 281 ? -25.327 -6.802 -26.961 1.00 49.50 281 GLU A C 1
ATOM 2299 O O . GLU A 1 281 ? -24.318 -7.508 -26.935 1.00 49.50 281 GLU A O 1
ATOM 2304 N N . ILE A 1 282 ? -25.462 -5.749 -26.153 1.00 44.38 282 ILE A N 1
ATOM 2305 C CA . ILE A 1 282 ? -24.552 -5.440 -25.044 1.00 44.38 282 ILE A CA 1
ATOM 2306 C C . ILE A 1 282 ? -25.273 -5.660 -23.714 1.00 44.38 282 ILE A C 1
ATOM 2308 O O . ILE A 1 282 ? -26.448 -5.338 -23.570 1.00 44.38 282 ILE A O 1
ATOM 2312 N N . LYS A 1 283 ? -24.580 -6.196 -22.702 1.00 44.81 283 LYS A N 1
ATOM 2313 C CA . LYS A 1 283 ? -25.194 -6.546 -21.402 1.00 44.81 283 LYS A CA 1
ATOM 2314 C C . LYS A 1 283 ? -25.828 -5.364 -20.655 1.00 44.81 283 LYS A C 1
ATOM 2316 O O . LYS A 1 283 ? -26.671 -5.600 -19.797 1.00 44.81 283 LYS A O 1
ATOM 2321 N N . ALA A 1 284 ? -25.481 -4.122 -21.001 1.00 47.03 284 ALA A N 1
ATOM 2322 C CA . ALA A 1 284 ? -26.170 -2.925 -20.508 1.00 47.03 284 ALA A CA 1
ATOM 2323 C C . ALA A 1 284 ? -27.678 -2.913 -20.858 1.00 47.03 284 ALA A C 1
ATOM 2325 O O . ALA A 1 284 ? -28.465 -2.316 -20.138 1.00 47.03 284 ALA A O 1
ATOM 2326 N N . TYR A 1 285 ? -28.085 -3.640 -21.907 1.00 43.75 285 TYR A N 1
ATOM 2327 C CA . TYR A 1 285 ? -29.471 -3.839 -22.353 1.00 43.75 285 TYR A CA 1
ATOM 2328 C C . TYR A 1 285 ? -30.262 -4.838 -21.473 1.00 43.75 285 TYR A C 1
ATOM 2330 O O . TYR A 1 285 ? -31.485 -4.893 -21.527 1.00 43.75 285 TYR A O 1
ATOM 2338 N N . TRP A 1 286 ? -29.580 -5.642 -20.641 1.00 39.59 286 TRP A N 1
ATOM 2339 C CA . TRP A 1 286 ? -30.151 -6.828 -19.975 1.00 39.59 286 TRP A CA 1
ATOM 2340 C C . TRP A 1 286 ? -30.526 -6.655 -18.498 1.00 39.59 286 TRP A C 1
ATOM 2342 O O . TRP A 1 286 ? -30.975 -7.610 -17.858 1.00 39.59 286 TRP A O 1
ATOM 2352 N N . VAL A 1 287 ? -30.406 -5.455 -17.935 1.00 41.72 287 VAL A N 1
ATOM 2353 C CA . VAL A 1 287 ? -30.968 -5.184 -16.607 1.00 41.72 287 VAL A CA 1
ATOM 2354 C C . VAL A 1 287 ? -32.488 -5.041 -16.795 1.00 41.72 287 VAL A C 1
ATOM 2356 O O . VAL A 1 287 ? -32.923 -4.110 -17.447 1.00 41.72 287 VAL A O 1
ATOM 2359 N N . HIS A 1 288 ? -33.298 -5.990 -16.303 1.00 46.22 288 HIS A N 1
ATOM 2360 C CA . HIS A 1 288 ? -34.783 -6.011 -16.359 1.00 46.22 288 HIS A CA 1
ATOM 2361 C C . HIS A 1 288 ? -35.505 -6.328 -17.697 1.00 46.22 288 HIS A C 1
ATOM 2363 O O . HIS A 1 288 ? -36.644 -5.892 -17.862 1.00 46.22 288 HIS A O 1
ATOM 2369 N N . ASN A 1 289 ? -34.945 -7.130 -18.620 1.00 48.75 289 ASN A N 1
ATOM 2370 C CA . ASN A 1 289 ? -35.588 -7.427 -19.929 1.00 48.75 289 ASN A CA 1
ATOM 2371 C C . ASN A 1 289 ? -35.942 -6.142 -20.713 1.00 48.75 289 ASN A C 1
ATOM 2373 O O . ASN A 1 289 ? -37.039 -6.012 -21.260 1.00 48.75 289 ASN A O 1
ATOM 2377 N N . MET A 1 290 ? -35.042 -5.158 -20.708 1.00 54.84 290 MET A N 1
ATOM 2378 C CA . MET A 1 290 ? -35.280 -3.865 -21.343 1.00 54.84 290 MET A CA 1
ATOM 2379 C C . MET A 1 290 ? -34.974 -3.922 -22.846 1.00 54.84 290 MET A C 1
ATOM 2381 O O . MET A 1 290 ? -34.033 -4.569 -23.286 1.00 54.84 290 MET A O 1
ATOM 2385 N N . ASP A 1 291 ? -35.815 -3.264 -23.639 1.00 60.44 291 ASP A N 1
ATOM 2386 C CA . ASP A 1 291 ? -35.842 -3.290 -25.103 1.00 60.44 291 ASP A CA 1
ATOM 2387 C C . ASP A 1 291 ? -35.229 -2.035 -25.746 1.00 60.44 291 ASP A C 1
ATOM 2389 O O . ASP A 1 291 ? -35.158 -1.948 -26.973 1.00 60.44 291 ASP A O 1
ATOM 2393 N N . ARG A 1 292 ? -34.805 -1.037 -24.956 1.00 67.88 292 ARG A N 1
ATOM 2394 C CA . ARG A 1 292 ? -34.228 0.241 -25.424 1.00 67.88 292 ARG A CA 1
ATOM 2395 C C . ARG A 1 292 ? -33.340 0.874 -24.349 1.00 67.88 292 ARG A C 1
ATOM 2397 O O . ARG A 1 292 ? -33.618 0.713 -23.163 1.00 67.88 292 ARG A O 1
ATOM 2404 N N . LEU A 1 293 ? -32.328 1.645 -24.758 1.00 70.81 293 LEU A N 1
ATOM 2405 C CA . LEU A 1 293 ? -31.385 2.297 -23.832 1.00 70.81 293 LEU A CA 1
ATOM 2406 C C . LEU A 1 293 ? -32.016 3.452 -23.025 1.00 70.81 293 LEU A C 1
ATOM 2408 O O . LEU A 1 293 ? -31.612 3.699 -21.896 1.00 70.81 293 LEU A O 1
ATOM 2412 N N . SER A 1 294 ? -33.047 4.117 -23.559 1.00 72.69 294 SER A N 1
ATOM 2413 C CA . SER A 1 294 ? -33.807 5.167 -22.857 1.00 72.69 294 SER A CA 1
ATOM 2414 C C . SER A 1 294 ? -34.711 4.662 -21.729 1.00 72.69 294 SER A C 1
ATOM 2416 O O . SER A 1 294 ? -35.406 5.458 -21.099 1.00 72.69 294 SER A O 1
ATOM 2418 N N . ARG A 1 295 ? -34.814 3.348 -21.503 1.00 71.25 295 ARG A N 1
ATOM 2419 C CA . ARG A 1 295 ? -35.771 2.796 -20.542 1.00 71.25 295 ARG A CA 1
ATOM 2420 C C . ARG A 1 295 ? -35.304 3.075 -19.110 1.00 71.25 295 ARG A C 1
ATOM 2422 O O . ARG A 1 295 ? -34.209 2.685 -18.726 1.00 71.25 295 ARG A O 1
ATOM 2429 N N . GLY A 1 296 ? -36.131 3.791 -18.347 1.00 72.94 296 GLY A N 1
ATOM 2430 C CA . GLY A 1 296 ? -35.755 4.355 -17.047 1.00 72.94 296 GLY A CA 1
ATOM 2431 C C . GLY A 1 296 ? -34.919 5.640 -17.117 1.00 72.94 296 GLY A C 1
ATOM 2432 O O . GLY A 1 296 ? -34.494 6.130 -16.079 1.00 72.94 296 GLY A O 1
ATOM 2433 N N . SER A 1 297 ? -34.705 6.225 -18.300 1.00 79.12 297 SER A N 1
ATOM 2434 C CA . SER A 1 297 ? -33.981 7.492 -18.479 1.00 79.12 297 SER A CA 1
ATOM 2435 C C . SER A 1 297 ? -34.697 8.420 -19.476 1.00 79.12 297 SER A C 1
ATOM 2437 O O . SER A 1 297 ? -35.855 8.193 -19.819 1.00 79.12 297 SER A O 1
ATOM 2439 N N . LEU A 1 298 ? -34.047 9.502 -19.916 1.00 82.56 298 LEU A N 1
ATOM 2440 C CA . LEU A 1 298 ? -34.496 10.337 -21.033 1.00 82.56 298 LEU A CA 1
ATOM 2441 C C . LEU A 1 298 ? -34.146 9.685 -22.382 1.00 82.56 298 LEU A C 1
ATOM 2443 O O . LEU A 1 298 ? -33.357 8.746 -22.458 1.00 82.56 298 LEU A O 1
ATOM 2447 N N . CYS A 1 299 ? -34.711 10.197 -23.478 1.00 85.94 299 CYS A N 1
ATOM 2448 C CA . CYS A 1 299 ? -34.373 9.710 -24.817 1.00 85.94 299 CYS A CA 1
ATOM 2449 C C . CYS A 1 299 ? -32.914 10.019 -25.173 1.00 85.94 299 CYS A C 1
ATOM 2451 O O . CYS A 1 299 ? -32.478 11.167 -25.062 1.00 85.94 299 CYS A O 1
ATOM 2453 N N . MET A 1 300 ? -32.177 9.031 -25.693 1.00 84.31 300 MET A N 1
ATOM 2454 C CA . MET A 1 300 ? -30.739 9.171 -25.978 1.00 84.31 300 MET A CA 1
ATOM 2455 C C . MET A 1 300 ? -30.424 10.217 -27.058 1.00 84.31 300 MET A C 1
ATOM 2457 O O . MET A 1 300 ? -29.307 10.731 -27.133 1.00 84.31 300 MET A O 1
ATOM 2461 N N . ILE A 1 301 ? -31.423 10.592 -27.862 1.00 87.44 301 ILE A N 1
ATOM 2462 C CA . ILE A 1 301 ? -31.328 11.676 -28.848 1.00 87.44 301 ILE A CA 1
ATOM 2463 C C . ILE A 1 301 ? -31.388 13.087 -28.256 1.00 87.44 301 ILE A C 1
ATOM 2465 O O . ILE A 1 301 ? -31.237 14.038 -29.016 1.00 87.44 301 ILE A O 1
ATOM 2469 N N . GLY A 1 302 ? -31.629 13.251 -26.952 1.00 86.94 302 GLY A N 1
ATOM 2470 C CA . GLY A 1 302 ? -31.638 14.567 -26.309 1.00 86.94 302 GLY A CA 1
ATOM 2471 C C . GLY A 1 302 ? -30.338 15.327 -26.546 1.00 86.94 302 GLY A C 1
ATOM 2472 O O . GLY A 1 302 ? -29.278 14.716 -26.650 1.00 86.94 302 GLY A O 1
ATOM 2473 N N . VAL A 1 303 ? -30.410 16.652 -26.653 1.00 91.06 303 VAL A N 1
ATOM 2474 C CA . VAL A 1 303 ? -29.233 17.505 -26.873 1.00 91.06 303 VAL A CA 1
ATOM 2475 C C . VAL A 1 303 ? -28.910 18.337 -25.638 1.00 91.06 303 VAL A C 1
ATOM 2477 O O . VAL A 1 303 ? -29.803 18.880 -24.982 1.00 91.06 303 VAL A O 1
ATOM 2480 N N . GLN A 1 304 ? -27.614 18.413 -25.349 1.00 88.25 304 GLN A N 1
ATOM 2481 C CA . GLN A 1 304 ? -26.983 19.100 -24.227 1.00 88.25 304 GLN A CA 1
ATOM 2482 C C . GLN A 1 304 ? -25.803 19.951 -24.732 1.00 88.25 304 GLN A C 1
ATOM 2484 O O . GLN A 1 304 ? -25.283 19.721 -25.826 1.00 88.25 304 GLN A O 1
ATOM 2489 N N . GLY A 1 305 ? -25.379 20.944 -23.955 1.00 84.81 305 GLY A N 1
ATOM 2490 C CA . GLY A 1 305 ? -24.351 21.916 -24.341 1.00 84.81 305 GLY A CA 1
ATOM 2491 C C . GLY A 1 305 ? -24.917 23.231 -24.885 1.00 84.81 305 GLY A C 1
ATOM 2492 O O . GLY A 1 305 ? -26.122 23.386 -25.107 1.00 84.81 305 GLY A O 1
ATOM 2493 N N . ASN A 1 306 ? -24.043 24.221 -25.083 1.00 80.38 306 ASN A N 1
ATOM 2494 C CA . ASN A 1 306 ? -24.454 25.601 -25.388 1.00 80.38 306 ASN A CA 1
ATOM 2495 C C . ASN A 1 306 ? -25.136 25.733 -26.761 1.00 80.38 306 ASN A C 1
ATOM 2497 O O . ASN A 1 306 ? -26.011 26.579 -26.939 1.00 80.38 306 ASN A O 1
ATOM 2501 N N . SER A 1 307 ? -24.751 24.888 -27.715 1.00 79.88 307 SER A N 1
ATOM 2502 C CA . SER A 1 307 ? -25.293 24.813 -29.075 1.00 79.88 307 SER A CA 1
ATOM 2503 C C . SER A 1 307 ? -26.054 23.504 -29.340 1.00 79.88 307 SER A C 1
ATOM 2505 O O . SER A 1 307 ? -26.482 23.271 -30.471 1.00 79.88 307 SER A O 1
ATOM 2507 N N . GLY A 1 308 ? -26.242 22.656 -28.320 1.00 81.75 308 GLY A N 1
ATOM 2508 C CA . GLY A 1 308 ? -26.799 21.307 -28.467 1.00 81.75 308 GLY A CA 1
ATOM 2509 C C . GLY A 1 308 ? -25.826 20.312 -29.110 1.00 81.75 308 GLY A C 1
ATOM 2510 O O . GLY A 1 308 ? -26.254 19.400 -29.814 1.00 81.75 308 GLY A O 1
ATOM 2511 N N . GLU A 1 309 ? -24.522 20.525 -28.924 1.00 83.44 309 GLU A N 1
ATOM 2512 C CA . GLU A 1 309 ? -23.438 19.746 -29.523 1.00 83.44 309 GLU A CA 1
ATOM 2513 C C . GLU A 1 309 ? -23.264 18.342 -28.922 1.00 83.44 309 GLU A C 1
ATOM 2515 O O . GLU A 1 309 ? -22.768 17.448 -29.610 1.00 83.44 309 GLU A O 1
ATOM 2520 N N . TYR A 1 310 ? -23.694 18.122 -27.676 1.00 85.00 310 TYR A N 1
ATOM 2521 C CA . TYR A 1 310 ? -23.567 16.838 -26.991 1.00 85.00 310 TYR A CA 1
ATOM 2522 C C . TYR A 1 310 ? -24.886 16.079 -27.027 1.00 85.00 310 TYR A C 1
ATOM 2524 O O . TYR A 1 310 ? -25.915 16.572 -26.564 1.00 85.00 310 TYR A O 1
ATOM 2532 N N . LYS A 1 311 ? -24.872 14.848 -27.538 1.00 81.75 311 LYS A N 1
ATOM 2533 C CA . LYS A 1 311 ? -26.039 13.967 -27.437 1.00 81.75 311 LYS A CA 1
ATOM 2534 C C . LYS A 1 311 ? -26.092 13.347 -26.056 1.00 81.75 311 LYS A C 1
ATOM 2536 O O . LYS A 1 311 ? -25.064 12.948 -25.518 1.00 81.75 311 LYS A O 1
ATOM 2541 N N . HIS A 1 312 ? -27.294 13.201 -25.512 1.00 84.31 312 HIS A N 1
ATOM 2542 C CA . HIS A 1 312 ? -27.522 12.545 -24.233 1.00 84.31 312 HIS A CA 1
ATOM 2543 C C . HIS A 1 312 ? -26.909 11.139 -24.211 1.00 84.31 312 HIS A C 1
ATOM 2545 O O . HIS A 1 312 ? -26.267 10.796 -23.229 1.00 84.31 312 HIS A O 1
ATOM 2551 N N . TYR A 1 313 ? -26.972 10.409 -25.331 1.00 77.69 313 TYR A N 1
ATOM 2552 C CA . TYR A 1 313 ? -26.252 9.150 -25.552 1.00 77.69 313 TYR A CA 1
ATOM 2553 C C . TYR A 1 313 ? -24.769 9.186 -25.133 1.00 77.69 313 TYR A C 1
ATOM 2555 O O . TYR A 1 313 ? -24.300 8.282 -24.449 1.00 77.69 313 TYR A O 1
ATOM 2563 N N . ASP A 1 314 ? -24.038 10.235 -25.520 1.00 70.75 314 ASP A N 1
ATOM 2564 C CA . ASP A 1 314 ? -22.588 10.331 -25.314 1.00 70.75 314 ASP A CA 1
ATOM 2565 C C . ASP A 1 314 ? -22.228 10.806 -23.898 1.00 70.75 314 ASP A C 1
ATOM 2567 O O . ASP A 1 314 ? -21.145 10.510 -23.393 1.00 70.75 314 ASP A O 1
ATOM 2571 N N . VAL A 1 315 ? -23.123 11.559 -23.249 1.00 76.00 315 VAL A N 1
ATOM 2572 C CA . VAL A 1 315 ? -22.833 12.240 -21.976 1.00 76.00 315 VAL A CA 1
ATOM 2573 C C . VAL A 1 315 ? -23.702 11.783 -20.802 1.00 76.00 315 VAL A C 1
ATOM 2575 O O . VAL A 1 315 ? -23.580 12.341 -19.713 1.00 76.00 315 VAL A O 1
ATOM 2578 N N . HIS A 1 316 ? -24.557 10.771 -20.979 1.00 77.25 316 HIS A N 1
ATOM 2579 C CA . HIS A 1 316 ? -25.454 10.255 -19.938 1.00 77.25 316 HIS A CA 1
ATOM 2580 C C . HIS A 1 316 ? -24.695 9.939 -18.636 1.00 77.25 316 HIS A C 1
ATOM 2582 O O . HIS A 1 316 ? -25.031 10.463 -17.576 1.00 77.25 316 HIS A O 1
ATOM 2588 N N . SER A 1 317 ? -23.593 9.186 -18.723 1.00 73.19 317 SER A N 1
ATOM 2589 C CA . SER A 1 317 ? -22.759 8.826 -17.563 1.00 73.19 317 SER A CA 1
ATOM 2590 C C . SER A 1 317 ? -21.916 9.978 -16.996 1.00 73.19 317 SER A C 1
ATOM 2592 O O . SER A 1 317 ? -21.331 9.834 -15.927 1.00 73.19 317 SER A O 1
ATOM 2594 N N . LEU A 1 318 ? -21.836 11.123 -17.685 1.00 73.62 318 LEU A N 1
ATOM 2595 C CA . LEU A 1 318 ? -21.154 12.326 -17.192 1.00 73.62 318 LEU A CA 1
ATOM 2596 C C . LEU A 1 318 ? -22.092 13.248 -16.401 1.00 73.62 318 LEU A C 1
ATOM 2598 O O . LEU A 1 318 ? -21.615 14.147 -15.706 1.00 73.62 318 LEU A O 1
ATOM 2602 N N . TYR A 1 319 ? -23.407 13.022 -16.467 1.00 79.50 319 TYR A N 1
ATOM 2603 C CA . TYR A 1 319 ? -24.408 13.892 -15.855 1.00 79.50 319 TYR A CA 1
ATOM 2604 C C . TYR A 1 319 ? -24.176 14.081 -14.347 1.00 79.50 319 TYR A C 1
ATOM 2606 O O . TYR A 1 319 ? -24.006 15.215 -13.892 1.00 79.50 319 TYR A O 1
ATOM 2614 N N . GLY A 1 320 ? -24.022 12.985 -13.591 1.00 78.25 320 GLY A N 1
ATOM 2615 C CA . GLY A 1 320 ? -23.753 13.028 -12.148 1.00 78.25 320 GLY A CA 1
ATOM 2616 C C . GLY A 1 320 ? -22.461 13.772 -11.781 1.00 78.25 320 GLY A C 1
ATOM 2617 O O . GLY A 1 320 ? -22.433 14.542 -10.819 1.00 78.25 320 GLY A O 1
ATOM 2618 N N . LEU A 1 321 ? -21.400 13.635 -12.588 1.00 79.88 321 LEU A N 1
ATOM 2619 C CA . LEU A 1 321 ? -20.152 14.387 -12.407 1.00 79.88 321 LEU A CA 1
ATOM 2620 C C . LEU A 1 321 ? -20.353 15.889 -12.651 1.00 79.88 321 LEU A C 1
ATOM 2622 O O . LEU A 1 321 ? -19.910 16.704 -11.842 1.00 79.88 321 LEU A O 1
ATOM 2626 N N . THR A 1 322 ? -21.024 16.272 -13.738 1.00 85.06 322 THR A N 1
ATOM 2627 C CA . THR A 1 322 ? -21.253 17.692 -14.064 1.00 85.06 322 THR A CA 1
ATOM 2628 C C . THR A 1 322 ? -22.163 18.396 -13.053 1.00 85.06 322 THR A C 1
ATOM 2630 O O . THR A 1 322 ? -21.906 19.549 -12.685 1.00 85.06 322 THR A O 1
ATOM 2633 N N . MET A 1 323 ? -23.153 17.684 -12.508 1.00 86.75 323 MET A N 1
ATOM 2634 C CA . MET A 1 323 ? -23.972 18.154 -11.392 1.00 86.75 323 MET A CA 1
ATOM 2635 C C . MET A 1 323 ? -23.134 18.345 -10.120 1.00 86.75 323 MET A C 1
ATOM 2637 O O . MET A 1 323 ? -23.241 19.381 -9.457 1.00 86.75 323 MET A O 1
ATOM 2641 N N . ALA A 1 324 ? -22.253 17.391 -9.797 1.00 85.81 324 ALA A N 1
ATOM 2642 C CA . ALA A 1 324 ? -21.367 17.479 -8.637 1.00 85.81 324 ALA A CA 1
ATOM 2643 C C . ALA A 1 324 ? -20.399 18.672 -8.728 1.00 85.81 324 ALA A C 1
ATOM 2645 O O . ALA A 1 324 ? -20.245 19.408 -7.753 1.00 85.81 324 ALA A O 1
ATOM 2646 N N . ILE A 1 325 ? -19.800 18.916 -9.902 1.00 87.25 325 ILE A N 1
ATOM 2647 C CA . ILE A 1 325 ? -18.933 20.081 -10.160 1.00 87.25 325 ILE A CA 1
ATOM 2648 C C . ILE A 1 325 ? -19.699 21.386 -9.916 1.00 87.25 325 ILE A C 1
ATOM 2650 O O . ILE A 1 325 ? -19.239 22.256 -9.172 1.00 87.25 325 ILE A O 1
ATOM 2654 N N . THR A 1 326 ? -20.887 21.504 -10.513 1.00 88.75 326 THR A N 1
ATOM 2655 C CA . THR A 1 326 ? -21.733 22.700 -10.408 1.00 88.75 326 THR A CA 1
ATOM 2656 C C . THR A 1 326 ? -22.142 22.969 -8.961 1.00 88.75 326 THR A C 1
ATOM 2658 O O . THR A 1 326 ? -22.003 24.085 -8.461 1.00 88.75 326 THR A O 1
ATOM 2661 N N . THR A 1 327 ? -22.580 21.928 -8.255 1.00 88.88 327 THR A N 1
ATOM 2662 C CA . THR A 1 327 ? -23.039 22.026 -6.864 1.00 88.88 327 THR A CA 1
ATOM 2663 C C . THR A 1 327 ? -21.899 22.385 -5.917 1.00 88.88 327 THR A C 1
ATOM 2665 O O . THR A 1 327 ? -22.054 23.241 -5.047 1.00 88.88 327 THR A O 1
ATOM 2668 N N . ARG A 1 328 ? -20.716 21.792 -6.117 1.00 88.69 328 ARG A N 1
ATOM 2669 C CA . ARG A 1 328 ? -19.503 22.114 -5.356 1.00 88.69 328 ARG A CA 1
ATOM 2670 C C . ARG A 1 328 ? -19.112 23.581 -5.513 1.00 88.69 328 ARG A C 1
ATOM 2672 O O . ARG A 1 328 ? -18.766 24.228 -4.524 1.00 88.69 328 ARG A O 1
ATOM 2679 N N . LYS A 1 329 ? -19.178 24.103 -6.740 1.00 88.94 329 LYS A N 1
ATOM 2680 C CA . LYS A 1 329 ? -18.904 25.513 -7.036 1.00 88.94 329 LYS A CA 1
ATOM 2681 C C . LYS A 1 329 ? -19.920 26.431 -6.350 1.00 88.94 329 LYS A C 1
ATOM 2683 O O . LYS A 1 329 ? -19.514 27.351 -5.644 1.00 88.94 329 LYS A O 1
ATOM 2688 N N . ALA A 1 330 ? -21.216 26.135 -6.479 1.00 88.56 330 ALA A N 1
ATOM 2689 C CA . ALA A 1 330 ? -22.283 26.902 -5.838 1.00 88.56 330 ALA A CA 1
ATOM 2690 C C . ALA A 1 330 ? -22.142 26.933 -4.305 1.00 88.56 330 ALA A C 1
ATOM 2692 O O . ALA A 1 330 ? -22.204 28.004 -3.705 1.00 88.56 330 ALA A O 1
ATOM 2693 N N . LEU A 1 331 ? -21.875 25.785 -3.673 1.00 89.00 331 LEU A N 1
ATOM 2694 C CA . LEU A 1 331 ? -21.702 25.675 -2.221 1.00 89.00 331 LEU A CA 1
ATOM 2695 C C . LEU A 1 331 ? -20.563 26.559 -1.702 1.00 89.00 331 LEU A C 1
ATOM 2697 O O . LEU A 1 331 ? -20.735 27.273 -0.710 1.00 89.00 331 LEU A O 1
ATOM 2701 N N . ASN A 1 332 ? -19.417 26.529 -2.385 1.00 87.38 332 ASN A N 1
ATOM 2702 C CA . ASN A 1 332 ? -18.252 27.323 -2.009 1.00 87.38 332 ASN A CA 1
ATOM 2703 C C . ASN A 1 332 ? -18.521 28.829 -2.162 1.00 87.38 332 ASN A C 1
ATOM 2705 O O . ASN A 1 332 ? -18.145 29.597 -1.281 1.00 87.38 332 ASN A O 1
ATOM 2709 N N . GLU A 1 333 ? -19.192 29.254 -3.239 1.00 87.88 333 GLU A N 1
ATOM 2710 C CA . GLU A 1 333 ? -19.512 30.670 -3.480 1.00 87.88 333 GLU A CA 1
ATOM 2711 C C . GLU A 1 333 ? -20.571 31.213 -2.503 1.00 87.88 333 GLU A C 1
ATOM 2713 O O . GLU A 1 333 ? -20.439 32.337 -2.024 1.00 87.88 333 GLU A O 1
ATOM 2718 N N . ILE A 1 334 ? -21.604 30.427 -2.175 1.00 88.19 334 ILE A N 1
ATOM 2719 C CA . ILE A 1 334 ? -22.707 30.862 -1.297 1.00 88.19 334 ILE A CA 1
ATOM 2720 C C . ILE A 1 334 ? -22.263 30.934 0.165 1.00 88.19 334 ILE A C 1
ATOM 2722 O O . ILE A 1 334 ? -22.577 31.892 0.871 1.00 88.19 334 ILE A O 1
ATOM 2726 N N . THR A 1 335 ? -21.541 29.915 0.635 1.00 84.88 335 THR A N 1
ATOM 2727 C CA . THR A 1 335 ? -21.173 29.813 2.056 1.00 84.88 335 THR A CA 1
ATOM 2728 C C . THR A 1 335 ? -19.837 30.477 2.378 1.00 84.88 335 THR A C 1
ATOM 2730 O O . THR A 1 335 ? -19.550 30.715 3.552 1.00 84.88 335 THR A O 1
ATOM 2733 N N . ASN A 1 336 ? -19.012 30.754 1.358 1.00 83.25 336 ASN A N 1
ATOM 2734 C CA . ASN A 1 336 ? -17.607 31.155 1.483 1.00 83.25 336 ASN A CA 1
ATOM 2735 C C . ASN A 1 336 ? -16.793 30.211 2.397 1.00 83.25 336 ASN A C 1
ATOM 2737 O O . ASN A 1 336 ? -15.850 30.619 3.078 1.00 83.25 336 ASN A O 1
ATOM 2741 N N . LYS A 1 337 ? -17.207 28.940 2.466 1.00 76.75 337 LYS A N 1
ATOM 2742 C CA . LYS A 1 337 ? -16.640 27.887 3.311 1.00 76.75 337 LYS A CA 1
ATOM 2743 C C . LYS A 1 337 ? -16.495 26.606 2.496 1.00 76.75 337 LYS A C 1
ATOM 2745 O O . LYS A 1 337 ? -17.195 26.389 1.511 1.00 76.75 337 LYS A O 1
ATOM 2750 N N . ARG A 1 338 ? -15.591 25.727 2.930 1.00 72.94 338 ARG A N 1
ATOM 2751 C CA . ARG A 1 338 ? -15.420 24.393 2.343 1.00 72.94 338 ARG A CA 1
ATOM 2752 C C . ARG A 1 338 ? -16.509 23.461 2.886 1.00 72.94 338 ARG A C 1
ATOM 2754 O O . ARG A 1 338 ? -16.268 22.735 3.843 1.00 72.94 338 ARG A O 1
ATOM 2761 N N . GLY A 1 339 ? -17.710 23.521 2.312 1.00 72.50 339 GLY A N 1
ATOM 2762 C CA . GLY A 1 339 ? -18.789 22.580 2.645 1.00 72.50 339 GLY A CA 1
ATOM 2763 C C . GLY A 1 339 ? -18.508 21.170 2.113 1.00 72.50 339 GLY A C 1
ATOM 2764 O O . GLY A 1 339 ? -17.519 20.984 1.412 1.00 72.50 339 GLY A O 1
ATOM 2765 N N . PHE A 1 340 ? -19.329 20.162 2.413 1.00 76.81 340 PHE A N 1
ATOM 2766 C CA . PHE A 1 340 ? -19.218 18.827 1.793 1.00 76.81 340 PHE A CA 1
ATOM 2767 C C . PHE A 1 340 ? -20.367 18.581 0.809 1.00 76.81 340 PHE A C 1
ATOM 2769 O O . PHE A 1 340 ? -21.447 19.146 0.975 1.00 76.81 340 PHE A O 1
ATOM 2776 N N . VAL A 1 341 ? -20.119 17.767 -0.224 1.00 84.44 341 VAL A N 1
ATOM 2777 C CA . VAL A 1 341 ? -21.135 17.345 -1.200 1.00 84.44 341 VAL A CA 1
ATOM 2778 C C . VAL A 1 341 ? -21.180 15.822 -1.247 1.00 84.44 341 VAL A C 1
ATOM 2780 O O . VAL A 1 341 ? -20.130 15.209 -1.440 1.00 84.44 341 VAL A O 1
ATOM 2783 N N . LEU A 1 342 ? -22.353 15.207 -1.111 1.00 79.00 342 LEU A N 1
ATOM 2784 C CA . LEU A 1 342 ? -22.545 13.748 -1.200 1.00 79.00 342 LEU A CA 1
ATOM 2785 C C . LEU A 1 342 ? -23.413 13.401 -2.424 1.00 79.00 342 LEU A C 1
ATOM 2787 O O . LEU A 1 342 ? -24.386 14.108 -2.662 1.00 79.00 342 LEU A O 1
ATOM 2791 N N . SER A 1 343 ? -23.049 12.366 -3.195 1.00 75.00 343 SER A N 1
ATOM 2792 C CA . SER A 1 343 ? -23.695 11.965 -4.459 1.00 75.00 343 SER A CA 1
ATOM 2793 C C . SER A 1 343 ? -23.734 10.438 -4.631 1.00 75.00 343 SER A C 1
ATOM 2795 O O . SER A 1 343 ? -22.797 9.745 -4.236 1.00 75.00 343 SER A O 1
ATOM 2797 N N . ARG A 1 344 ? -24.783 9.900 -5.272 1.00 72.94 344 ARG A N 1
ATOM 2798 C CA . ARG A 1 344 ? -24.900 8.468 -5.633 1.00 72.94 344 ARG A CA 1
ATOM 2799 C C . ARG A 1 344 ? -24.273 8.173 -7.002 1.00 72.94 344 ARG A C 1
ATOM 2801 O O . ARG A 1 344 ? -23.463 7.266 -7.125 1.00 72.94 344 ARG A O 1
ATOM 2808 N N . SER A 1 345 ? -24.577 8.981 -8.012 1.00 69.50 345 SER A N 1
ATOM 2809 C CA . SER A 1 345 ? -24.016 8.899 -9.363 1.00 69.50 345 SER A CA 1
ATOM 2810 C C . SER A 1 345 ? -22.676 9.612 -9.441 1.00 69.50 345 SER A C 1
ATOM 2812 O O . SER A 1 345 ? -22.568 10.801 -9.116 1.00 69.50 345 SER A O 1
ATOM 2814 N N . THR A 1 346 ? -21.639 8.899 -9.866 1.00 64.56 346 THR A N 1
ATOM 2815 C CA . THR A 1 346 ? -20.281 9.429 -10.003 1.00 64.56 346 THR A CA 1
ATOM 2816 C C . THR A 1 346 ? -19.628 8.938 -11.292 1.00 64.56 346 THR A C 1
ATOM 2818 O O . THR A 1 346 ? -19.996 7.912 -11.857 1.00 64.56 346 THR A O 1
ATOM 2821 N N . PHE A 1 347 ? -18.628 9.684 -11.756 1.00 58.81 347 PHE A N 1
ATOM 2822 C CA . PHE A 1 347 ? -17.747 9.315 -12.859 1.00 58.81 347 PHE A CA 1
ATOM 2823 C C . PHE A 1 347 ? -16.285 9.502 -12.423 1.00 58.81 347 PHE A C 1
ATOM 2825 O O . PHE A 1 347 ? -16.006 10.036 -11.344 1.00 58.81 347 PHE A O 1
ATOM 2832 N N . VAL A 1 348 ? -15.323 9.074 -13.245 1.00 51.03 348 VAL A N 1
ATOM 2833 C CA . VAL A 1 348 ? -13.894 9.325 -12.988 1.00 51.03 348 VAL A CA 1
ATOM 2834 C C . VAL A 1 348 ? -13.681 10.821 -12.707 1.00 51.03 348 VAL A C 1
ATOM 2836 O O . VAL A 1 348 ? -14.215 11.668 -13.417 1.00 51.03 348 VAL A O 1
ATOM 2839 N N . SER A 1 349 ? -12.911 11.143 -11.661 1.00 64.06 349 SER A N 1
ATOM 2840 C CA . SER A 1 349 ? -12.696 12.499 -11.111 1.00 64.06 349 SER A CA 1
ATOM 2841 C C . SER A 1 349 ? -13.785 13.052 -10.170 1.00 64.06 349 SER A C 1
ATOM 2843 O O . SER A 1 349 ? -13.542 14.049 -9.491 1.00 64.06 349 SER A O 1
ATOM 2845 N N . SER A 1 350 ? -14.945 12.398 -10.003 1.00 59.62 350 SER A N 1
ATOM 2846 C CA . SER A 1 350 ? -15.993 12.878 -9.074 1.00 59.62 350 SER A CA 1
ATOM 2847 C C . SER A 1 350 ? -15.508 13.059 -7.633 1.00 59.62 350 SER A C 1
ATOM 2849 O O . SER A 1 350 ? -15.989 13.967 -6.961 1.00 59.62 350 SER A O 1
ATOM 2851 N N . GLY A 1 351 ? -14.516 12.280 -7.184 1.00 58.16 351 GLY A N 1
ATOM 2852 C CA . GLY A 1 351 ? -13.917 12.407 -5.848 1.00 58.16 351 GLY A CA 1
ATOM 2853 C C . GLY A 1 351 ? -13.288 13.776 -5.547 1.00 58.16 351 GLY A C 1
ATOM 2854 O O . GLY A 1 351 ? -13.113 14.119 -4.383 1.00 58.16 351 GLY A O 1
ATOM 2855 N N . GLN A 1 352 ? -13.000 14.598 -6.566 1.00 73.81 352 GLN A N 1
ATOM 2856 C CA . GLN A 1 352 ? -12.568 15.990 -6.374 1.00 73.81 352 GLN A CA 1
ATOM 2857 C C . GLN A 1 352 ? -13.715 16.912 -5.918 1.00 73.81 352 GLN A C 1
ATOM 2859 O O . GLN A 1 352 ? -13.478 17.947 -5.287 1.00 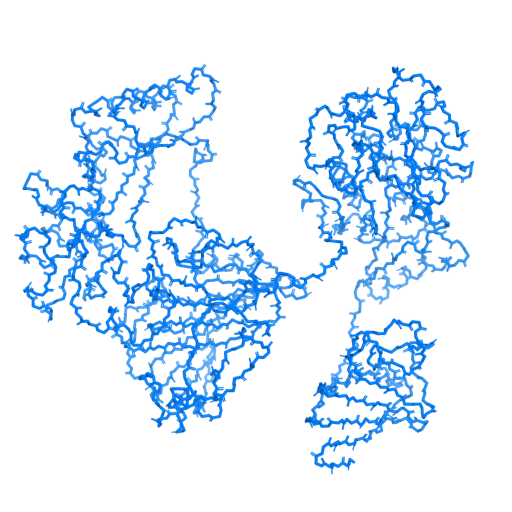73.81 352 GLN A O 1
ATOM 2864 N N . TYR A 1 353 ? -14.960 16.554 -6.243 1.00 77.31 353 TYR A N 1
ATOM 2865 C CA . TYR A 1 353 ? -16.129 17.423 -6.104 1.00 77.31 353 TYR A CA 1
ATOM 2866 C C . TYR A 1 353 ? -17.167 16.891 -5.108 1.00 77.31 353 TYR A C 1
ATOM 2868 O O . TYR A 1 353 ? -17.839 17.701 -4.471 1.00 77.31 353 TYR A O 1
ATOM 2876 N N . THR A 1 354 ? -17.285 15.567 -4.940 1.00 78.06 354 THR A N 1
ATOM 2877 C CA . THR A 1 354 ? -18.304 14.924 -4.095 1.00 78.06 354 THR A CA 1
ATOM 2878 C C . THR A 1 354 ? -17.857 13.558 -3.546 1.00 78.06 354 THR A C 1
ATOM 2880 O O . THR A 1 354 ? -17.079 12.850 -4.184 1.00 78.06 354 THR A O 1
ATOM 2883 N N . GLY A 1 355 ? -18.351 13.181 -2.360 1.00 62.28 355 GLY A N 1
ATOM 2884 C CA . GLY A 1 355 ? -18.266 11.816 -1.829 1.00 62.28 355 GLY A CA 1
ATOM 2885 C C . GLY A 1 355 ? -19.309 10.889 -2.466 1.00 62.28 355 GLY A C 1
ATOM 2886 O O . GLY A 1 355 ? -20.363 11.355 -2.891 1.00 62.28 355 GLY A O 1
ATOM 2887 N N . HIS A 1 356 ? -19.021 9.587 -2.528 1.00 66.94 356 HIS A N 1
ATOM 2888 C CA . HIS A 1 356 ? -19.892 8.589 -3.159 1.00 66.94 356 HIS A CA 1
ATOM 2889 C C . HIS A 1 356 ? -20.703 7.798 -2.122 1.00 66.94 356 HIS A C 1
ATOM 2891 O O . HIS A 1 356 ? -20.133 7.236 -1.186 1.00 66.94 356 HIS A O 1
ATOM 2897 N N . TRP A 1 357 ? -22.018 7.722 -2.312 1.00 66.94 357 TRP A N 1
ATOM 2898 C CA . TRP A 1 357 ? -22.932 6.909 -1.511 1.00 66.94 357 TRP A CA 1
ATOM 2899 C C . TRP A 1 357 ? -23.337 5.635 -2.274 1.00 66.94 357 TRP A C 1
ATOM 2901 O O . TRP A 1 357 ? -23.728 5.703 -3.435 1.00 66.94 357 TRP A O 1
ATOM 2911 N N . LEU A 1 358 ? -23.235 4.470 -1.620 1.00 49.16 358 LEU A N 1
ATOM 2912 C CA . LEU A 1 358 ? -23.294 3.139 -2.252 1.00 49.16 358 LEU A CA 1
ATOM 2913 C C . LEU A 1 358 ? -24.715 2.567 -2.456 1.00 49.16 358 LEU A C 1
ATOM 2915 O O . LEU A 1 358 ? -24.844 1.446 -2.945 1.00 49.16 358 LEU A O 1
ATOM 2919 N N . GLY A 1 359 ? -25.765 3.314 -2.104 1.00 52.59 359 GLY A N 1
ATOM 2920 C CA . GLY A 1 359 ? -27.165 2.899 -2.263 1.00 52.59 359 GLY A CA 1
ATOM 2921 C C . GLY A 1 359 ? -27.594 1.708 -1.388 1.00 52.59 359 GLY A C 1
ATOM 2922 O O . GLY A 1 359 ? -26.898 1.317 -0.445 1.00 52.59 359 GLY A O 1
ATOM 2923 N N . ASP A 1 360 ? -28.755 1.135 -1.720 1.00 51.28 360 ASP A N 1
ATOM 2924 C CA . ASP A 1 360 ? -29.401 0.056 -0.960 1.00 51.28 360 ASP A CA 1
ATOM 2925 C C . ASP A 1 360 ? -28.844 -1.327 -1.335 1.00 51.28 360 ASP A C 1
ATOM 2927 O O . ASP A 1 360 ? -28.871 -1.741 -2.496 1.00 51.28 360 ASP A O 1
ATOM 2931 N N . ASN A 1 361 ? -28.335 -2.071 -0.349 1.00 39.31 361 ASN A N 1
ATOM 2932 C CA . ASN A 1 361 ? -27.657 -3.353 -0.565 1.00 39.31 361 ASN A CA 1
ATOM 2933 C C . ASN A 1 361 ? -28.527 -4.564 -0.174 1.00 39.31 361 ASN A C 1
ATOM 2935 O O . ASN A 1 361 ? -29.127 -4.589 0.899 1.00 39.31 361 ASN A O 1
ATOM 2939 N N . HIS A 1 362 ? -28.504 -5.625 -0.997 1.00 32.84 362 HIS A N 1
ATOM 2940 C CA . HIS A 1 362 ? -29.116 -6.931 -0.700 1.00 32.84 362 HIS A CA 1
ATOM 2941 C C . HIS A 1 362 ? -28.082 -8.072 -0.625 1.00 32.84 362 HIS A C 1
ATOM 2943 O O . HIS A 1 362 ? -27.172 -8.166 -1.448 1.00 32.84 362 HIS A O 1
ATOM 2949 N N . SER A 1 363 ? -28.291 -9.010 0.307 1.00 35.03 363 SER A N 1
ATOM 2950 C CA . SER A 1 363 ? -27.360 -10.101 0.656 1.00 35.03 363 SER A CA 1
ATOM 2951 C C . SER A 1 363 ? -27.944 -11.488 0.320 1.00 35.03 363 SER A C 1
ATOM 2953 O O . SER A 1 363 ? -29.013 -11.830 0.820 1.00 35.03 363 SER A O 1
ATOM 2955 N N . LYS A 1 364 ? -27.261 -12.323 -0.492 1.00 32.81 364 LYS A N 1
ATOM 2956 C CA . LYS A 1 364 ? -27.697 -13.703 -0.838 1.00 32.81 364 LYS A CA 1
ATOM 2957 C C . LYS A 1 364 ? -26.707 -14.793 -0.406 1.00 32.81 364 LYS A C 1
ATOM 2959 O O . LYS A 1 364 ? -25.493 -14.626 -0.462 1.00 32.81 364 LYS A O 1
ATOM 2964 N N . TRP A 1 365 ? -27.275 -15.950 -0.055 1.00 31.03 365 TRP A N 1
ATOM 2965 C CA . TRP A 1 365 ? -26.624 -17.122 0.551 1.00 31.03 365 TRP A CA 1
ATOM 2966 C C . TRP A 1 365 ? -25.582 -17.843 -0.326 1.00 31.03 365 TRP A C 1
ATOM 2968 O O . TRP A 1 365 ? -24.663 -18.467 0.194 1.00 31.03 365 TRP A O 1
ATOM 2978 N N . SER A 1 366 ? -25.670 -17.751 -1.657 1.00 28.09 366 SER A N 1
ATOM 2979 C CA . SER A 1 366 ? -24.729 -18.423 -2.572 1.00 28.09 366 SER A CA 1
ATOM 2980 C C . SER A 1 366 ? -23.285 -17.930 -2.440 1.00 28.09 366 SER A C 1
ATOM 2982 O O . SER A 1 366 ? -22.369 -18.678 -2.750 1.00 28.09 366 SER A O 1
ATOM 2984 N N . HIS A 1 367 ? -23.071 -16.717 -1.924 1.00 36.47 367 HIS A N 1
ATOM 2985 C CA . HIS A 1 367 ? -21.740 -16.131 -1.732 1.00 36.47 367 HIS A CA 1
ATOM 2986 C C . HIS A 1 367 ? -21.004 -16.659 -0.482 1.00 36.47 367 HIS A C 1
ATOM 2988 O O . HIS A 1 367 ? -19.824 -16.377 -0.306 1.00 36.47 367 HIS A O 1
ATOM 2994 N N . ILE A 1 368 ? -21.682 -17.435 0.375 1.00 35.47 368 ILE A N 1
ATOM 2995 C CA . ILE A 1 368 ? -21.144 -17.986 1.634 1.00 35.47 368 ILE A CA 1
ATOM 2996 C C . ILE A 1 368 ? -20.581 -19.406 1.443 1.00 35.47 368 ILE A C 1
ATOM 2998 O O . ILE A 1 368 ? -19.774 -19.874 2.234 1.00 35.47 368 ILE A O 1
ATOM 3002 N N . LYS A 1 369 ? -20.969 -20.122 0.383 1.00 26.06 369 LYS A N 1
ATOM 3003 C CA . LYS A 1 369 ? -20.639 -21.550 0.233 1.00 26.06 369 LYS A CA 1
ATOM 3004 C C . LYS A 1 369 ? -19.200 -21.823 -0.240 1.00 26.06 369 LYS A C 1
ATOM 3006 O O . LYS A 1 369 ? -18.696 -22.922 -0.020 1.00 26.06 369 LYS A O 1
ATOM 3011 N N . ASP A 1 370 ? -18.530 -20.839 -0.838 1.00 31.56 370 ASP A N 1
ATOM 3012 C CA . ASP A 1 370 ? -17.214 -21.021 -1.472 1.00 31.56 370 ASP A CA 1
ATOM 3013 C C . ASP A 1 370 ? -16.013 -20.761 -0.529 1.00 31.56 370 ASP A C 1
ATOM 3015 O O . ASP A 1 370 ? -14.864 -20.929 -0.929 1.00 31.56 370 ASP A O 1
ATOM 3019 N N . SER A 1 371 ? -16.249 -20.416 0.743 1.00 33.88 371 SER A N 1
ATOM 3020 C CA . SER A 1 371 ? -15.230 -19.993 1.728 1.00 33.88 371 SER A CA 1
ATOM 3021 C C . SER A 1 371 ? -14.506 -21.120 2.498 1.00 33.88 371 SER A C 1
ATOM 3023 O O . SER A 1 371 ? -13.540 -20.852 3.208 1.00 33.88 371 SER A O 1
ATOM 3025 N N . CYS A 1 372 ? -14.931 -22.385 2.410 1.00 28.58 372 CYS A N 1
ATOM 3026 C CA . CYS A 1 372 ? -14.596 -23.404 3.424 1.00 28.58 372 CYS A CA 1
ATOM 3027 C C . CYS A 1 372 ? -13.592 -24.496 2.992 1.00 28.58 372 CYS A C 1
ATOM 3029 O O . CYS A 1 372 ? -13.906 -25.687 3.057 1.00 28.58 372 CYS A O 1
ATOM 3031 N N . LYS A 1 373 ? -12.363 -24.145 2.590 1.00 27.94 373 LYS A N 1
ATOM 3032 C CA . LYS A 1 373 ? -11.286 -25.144 2.399 1.00 27.94 373 LYS A CA 1
ATOM 3033 C C . LYS A 1 373 ? -9.970 -24.734 3.069 1.00 27.94 373 LYS A C 1
ATOM 3035 O O . LYS A 1 373 ? -9.148 -24.088 2.440 1.00 27.94 373 LYS A O 1
ATOM 3040 N N . ASN A 1 374 ? -9.748 -25.175 4.313 1.00 36.19 374 ASN A N 1
ATOM 3041 C CA . ASN A 1 374 ? -8.424 -25.527 4.857 1.00 36.19 374 ASN A CA 1
ATOM 3042 C C . ASN A 1 374 ? -8.566 -26.551 6.011 1.00 36.19 374 ASN A C 1
ATOM 3044 O O . ASN A 1 374 ? -9.586 -26.609 6.692 1.00 36.19 374 ASN A O 1
ATOM 3048 N N . LYS A 1 375 ? -7.570 -27.433 6.142 1.00 44.84 375 LYS A N 1
ATOM 3049 C CA . LYS A 1 375 ? -7.585 -28.762 6.798 1.00 44.84 375 LYS A CA 1
ATOM 3050 C C . LYS A 1 375 ? -7.795 -28.705 8.331 1.00 44.84 375 LYS A C 1
ATOM 3052 O O . LYS A 1 375 ? -7.128 -27.941 9.018 1.00 44.84 375 LYS A O 1
ATOM 3057 N N . GLN A 1 376 ? -8.686 -29.538 8.881 1.00 55.59 376 GLN A N 1
ATOM 3058 C CA . GLN A 1 376 ? -9.038 -29.565 10.316 1.00 55.59 376 GLN A CA 1
ATOM 3059 C C . GLN A 1 376 ? -8.093 -30.456 11.158 1.00 55.59 376 GLN A C 1
ATOM 3061 O O . GLN A 1 376 ? -7.799 -31.587 10.770 1.00 55.59 376 GLN A O 1
ATOM 3066 N N . LEU A 1 377 ? -7.640 -29.957 12.322 1.00 57.91 377 LEU A N 1
ATOM 3067 C CA . LEU A 1 377 ? -6.818 -30.683 13.313 1.00 57.91 377 LEU A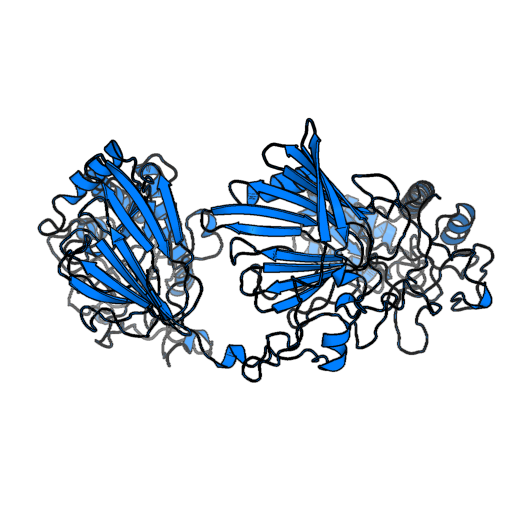 CA 1
ATOM 3068 C C . LEU A 1 377 ? -7.639 -31.716 14.109 1.00 57.91 377 LEU A C 1
ATOM 3070 O O . LEU A 1 377 ? -8.823 -31.505 14.362 1.00 57.91 377 LEU A O 1
ATOM 3074 N N . SER A 1 378 ? -7.000 -32.798 14.577 1.00 67.75 378 SER A N 1
ATOM 3075 C CA . SER A 1 378 ? -7.657 -33.797 15.440 1.00 67.75 378 SER A CA 1
ATOM 3076 C C . SER A 1 378 ? -7.805 -33.327 16.898 1.00 67.75 378 SER A C 1
ATOM 3078 O O . SER A 1 378 ? -7.006 -32.534 17.402 1.00 67.75 378 SER A O 1
ATOM 3080 N N . GLN A 1 379 ? -8.803 -33.867 17.610 1.00 73.00 379 GLN A N 1
ATOM 3081 C CA . GLN A 1 379 ? -9.084 -33.549 19.018 1.00 73.00 379 GLN A CA 1
ATOM 3082 C C . GLN A 1 379 ? -7.867 -33.749 19.935 1.00 73.00 379 GLN A C 1
ATOM 3084 O O . GLN A 1 379 ? -7.554 -32.879 20.747 1.00 73.00 379 GLN A O 1
ATOM 3089 N N . THR A 1 380 ? -7.156 -34.869 19.782 1.00 75.62 380 THR A N 1
ATOM 3090 C CA . THR A 1 380 ? -5.981 -35.204 20.597 1.00 75.62 380 THR A CA 1
ATOM 3091 C C . THR A 1 380 ? -4.862 -34.183 20.404 1.00 75.62 380 THR A C 1
ATOM 3093 O O . THR A 1 380 ? -4.339 -33.653 21.380 1.00 75.62 380 THR A O 1
ATOM 3096 N N . GLN A 1 381 ? -4.555 -33.824 19.153 1.00 70.12 381 GLN A N 1
ATOM 3097 C CA . GLN A 1 381 ? -3.524 -32.829 18.839 1.00 70.12 381 GLN A CA 1
ATOM 3098 C C . GLN A 1 381 ? -3.864 -31.442 19.405 1.00 70.12 381 GLN A C 1
ATOM 3100 O O . GLN A 1 381 ? -2.971 -30.717 19.840 1.00 70.12 381 GLN A O 1
ATOM 3105 N N . CYS A 1 382 ? -5.146 -31.066 19.423 1.00 69.06 382 CYS A N 1
ATOM 3106 C CA . CYS A 1 382 ? -5.586 -29.801 20.005 1.00 69.06 382 CYS A CA 1
ATOM 3107 C C . CYS A 1 382 ? -5.384 -29.755 21.529 1.00 69.06 382 CYS A C 1
ATOM 3109 O O . CYS A 1 382 ? -4.848 -28.784 22.067 1.00 69.06 382 CYS A O 1
ATOM 3111 N N . GLN A 1 383 ? -5.771 -30.826 22.225 1.00 73.88 383 GLN A N 1
ATOM 3112 C CA . GLN A 1 383 ? -5.676 -30.914 23.682 1.00 73.88 383 GLN A CA 1
ATOM 3113 C C . GLN A 1 383 ? -4.220 -30.987 24.169 1.00 73.88 383 GLN A C 1
ATOM 3115 O O . GLN A 1 383 ? -3.884 -30.355 25.170 1.00 73.88 383 GLN A O 1
ATOM 3120 N N . GLU A 1 384 ? -3.334 -31.676 23.439 1.00 72.81 384 GLU A N 1
ATOM 3121 C CA . GLU A 1 384 ? -1.891 -31.716 23.735 1.00 72.81 384 GLU A CA 1
ATOM 3122 C C . GLU A 1 384 ? -1.211 -30.338 23.641 1.00 72.81 384 GLU A C 1
ATOM 3124 O O . GLU A 1 384 ? -0.240 -30.065 24.350 1.00 72.81 384 GLU A O 1
ATOM 3129 N N . ARG A 1 385 ? -1.737 -29.440 22.798 1.00 68.50 385 ARG A N 1
ATOM 3130 C CA . ARG A 1 385 ? -1.283 -28.043 22.685 1.00 68.50 385 ARG A CA 1
ATOM 3131 C C . ARG A 1 385 ? -1.837 -27.139 23.794 1.00 68.50 385 ARG A C 1
ATOM 3133 O O . ARG A 1 385 ? -1.574 -25.942 23.790 1.00 68.50 385 ARG A O 1
ATOM 3140 N N . GLY A 1 386 ? -2.617 -27.677 24.736 1.00 66.81 386 GLY A N 1
ATOM 3141 C CA . GLY A 1 386 ? -3.274 -26.894 25.786 1.00 66.81 386 GLY A CA 1
ATOM 3142 C C . GLY A 1 386 ? -4.445 -26.037 25.287 1.00 66.81 386 GLY A C 1
ATOM 3143 O O . GLY A 1 386 ? -4.932 -25.184 26.032 1.00 66.81 386 GLY A O 1
ATOM 3144 N N . CYS A 1 387 ? -4.902 -26.261 24.051 1.00 70.38 387 CYS A N 1
ATOM 3145 C CA . CYS A 1 387 ? -6.020 -25.565 23.419 1.00 70.38 387 CYS A CA 1
ATOM 3146 C C . CYS A 1 387 ? -7.366 -26.235 23.745 1.00 70.38 387 CYS A C 1
ATOM 3148 O O . CYS A 1 387 ? -7.423 -27.356 24.258 1.00 70.38 387 CYS A O 1
ATOM 3150 N N . ILE A 1 388 ? -8.463 -25.531 23.465 1.00 69.44 388 ILE A N 1
ATOM 3151 C CA . ILE A 1 388 ? -9.822 -26.063 23.600 1.00 69.44 388 ILE A CA 1
ATOM 3152 C C . ILE A 1 388 ? -10.258 -26.589 22.235 1.00 69.44 388 ILE A C 1
ATOM 3154 O O . ILE A 1 388 ? -10.134 -25.886 21.232 1.00 69.44 388 ILE A O 1
ATOM 3158 N N . TYR A 1 389 ? -10.738 -27.833 22.210 1.00 73.38 389 TYR A N 1
ATOM 3159 C CA . TYR A 1 389 ? -11.313 -28.449 21.021 1.00 73.38 389 TYR A CA 1
ATOM 3160 C C . TYR A 1 389 ? -12.837 -28.397 21.111 1.00 73.38 389 TYR A C 1
ATOM 3162 O O . TYR A 1 389 ? -13.410 -29.059 21.978 1.00 73.38 389 TYR A O 1
ATOM 3170 N N . ASP A 1 390 ? -13.469 -27.636 20.224 1.00 73.00 390 ASP A N 1
ATOM 3171 C CA . ASP A 1 390 ? -14.923 -27.543 20.101 1.00 73.00 390 ASP A CA 1
ATOM 3172 C C . ASP A 1 390 ? -15.327 -27.555 18.614 1.00 73.00 390 ASP A C 1
ATOM 3174 O O . ASP A 1 390 ? -15.162 -26.557 17.905 1.00 73.00 390 ASP A O 1
ATOM 3178 N N . PRO A 1 391 ? -15.786 -28.700 18.082 1.00 68.19 391 PRO A N 1
ATOM 3179 C CA . PRO A 1 391 ? -16.150 -28.813 16.680 1.00 68.19 391 PRO A CA 1
ATOM 3180 C C . PRO A 1 391 ? -17.519 -28.174 16.412 1.00 68.19 391 PRO A C 1
ATOM 3182 O O . PRO A 1 391 ? -18.567 -28.753 16.705 1.00 68.19 391 PRO A O 1
ATOM 3185 N N . VAL A 1 392 ? -17.522 -27.010 15.761 1.00 65.62 392 VAL A N 1
ATOM 3186 C CA . VAL A 1 392 ? -18.752 -26.333 15.326 1.00 65.62 392 VAL A CA 1
ATOM 3187 C C . VAL A 1 392 ? -19.216 -26.926 13.990 1.00 65.62 392 VAL A C 1
ATOM 3189 O O . VAL A 1 392 ? -18.747 -26.543 12.917 1.00 65.62 392 VAL A O 1
ATOM 3192 N N . LYS A 1 393 ? -20.136 -27.898 14.044 1.00 56.25 393 LYS A N 1
ATOM 3193 C CA . LYS A 1 393 ? -20.617 -28.637 12.857 1.00 56.25 393 LYS A CA 1
ATOM 3194 C C . LYS A 1 393 ? -21.367 -27.765 11.838 1.00 56.25 393 LYS A C 1
ATOM 3196 O O . LYS A 1 393 ? -21.327 -28.076 10.652 1.00 56.25 393 LYS A O 1
ATOM 3201 N N . ASP A 1 394 ? -21.975 -26.664 12.284 1.00 57.56 394 ASP A N 1
ATOM 3202 C CA . ASP A 1 394 ? -22.832 -25.798 11.456 1.00 57.56 394 ASP A CA 1
ATOM 3203 C C . ASP A 1 394 ? -22.099 -24.582 10.849 1.00 57.56 394 ASP A C 1
ATOM 3205 O O . ASP A 1 394 ? -22.669 -23.859 10.033 1.00 57.56 394 ASP A O 1
ATOM 3209 N N . LYS A 1 395 ? -20.834 -24.339 11.231 1.00 57.22 395 LYS A N 1
ATOM 3210 C CA . LYS A 1 395 ? -19.994 -23.234 10.726 1.00 57.22 395 LYS A CA 1
ATOM 3211 C C . LYS A 1 395 ? -18.551 -23.711 10.493 1.00 57.22 395 LYS A C 1
ATOM 3213 O O . LYS A 1 395 ? -17.700 -23.506 11.358 1.00 57.22 395 LYS A O 1
ATOM 3218 N N . PRO A 1 396 ? -18.254 -24.333 9.337 1.00 53.94 396 PRO A N 1
ATOM 3219 C CA . PRO A 1 396 ? -16.925 -24.880 9.050 1.00 53.94 396 PRO A CA 1
ATOM 3220 C C . PRO A 1 396 ? -15.799 -23.830 8.953 1.00 53.94 396 PRO A C 1
ATOM 3222 O O . PRO A 1 396 ? -14.633 -24.211 8.986 1.00 53.94 396 PRO A O 1
ATOM 3225 N N . GLU A 1 397 ? -16.127 -22.534 8.876 1.00 53.38 397 GLU A N 1
ATOM 3226 C CA . GLU A 1 397 ? -15.173 -21.408 8.893 1.00 53.38 397 GLU A CA 1
ATOM 3227 C C . GLU A 1 397 ? -14.528 -21.165 10.272 1.00 53.38 397 GLU A C 1
ATOM 3229 O O . GLU A 1 397 ? -13.471 -20.542 10.363 1.00 53.38 397 GLU A O 1
ATOM 3234 N N . ILE A 1 398 ? -15.150 -21.644 11.357 1.00 61.75 398 ILE A N 1
ATOM 3235 C CA . ILE A 1 398 ? -14.652 -21.454 12.724 1.00 61.75 398 ILE A CA 1
ATOM 3236 C C . ILE A 1 398 ? -13.642 -22.566 13.051 1.00 61.75 398 ILE A C 1
ATOM 3238 O O . ILE A 1 398 ? -13.963 -23.748 12.889 1.00 61.75 398 ILE A O 1
ATOM 3242 N N . PRO A 1 399 ? -12.435 -22.237 13.550 1.00 61.88 399 PRO A N 1
ATOM 3243 C CA . PRO A 1 399 ? -11.451 -23.249 13.905 1.00 61.88 399 PRO A CA 1
ATOM 3244 C C . PRO A 1 399 ? -11.956 -24.136 15.051 1.00 61.88 399 PRO A C 1
ATOM 3246 O O . PRO A 1 399 ? -12.274 -23.653 16.133 1.00 61.88 399 PRO A O 1
ATOM 3249 N N . TYR A 1 400 ? -11.948 -25.457 14.835 1.00 70.06 400 TYR A N 1
ATOM 3250 C CA . TYR A 1 400 ? -12.349 -26.455 15.845 1.00 70.06 400 TYR A CA 1
ATOM 3251 C C . TYR A 1 400 ? -11.400 -26.519 17.042 1.00 70.06 400 TYR A C 1
ATOM 3253 O O . TYR A 1 400 ? -11.719 -27.125 18.057 1.00 70.06 400 TYR A O 1
ATOM 3261 N N . CYS A 1 401 ? -10.214 -25.928 16.910 1.00 67.44 401 CYS A N 1
ATOM 3262 C CA . CYS A 1 401 ? -9.213 -25.837 17.955 1.00 67.44 401 CYS A CA 1
ATOM 3263 C C . CYS A 1 401 ? -8.819 -24.372 18.149 1.00 67.44 401 CYS A C 1
ATOM 3265 O O . CYS A 1 401 ? -8.263 -23.766 17.233 1.00 67.44 401 CYS A O 1
ATOM 3267 N N . TYR A 1 402 ? -9.071 -23.812 19.331 1.00 68.44 402 TYR A N 1
ATOM 3268 C CA . TYR A 1 402 ? -8.763 -22.415 19.650 1.00 68.44 402 TYR A CA 1
ATOM 3269 C C . TYR A 1 402 ? -8.053 -22.276 20.999 1.00 68.44 402 TYR A C 1
ATOM 3271 O O . TYR A 1 402 ? -8.035 -23.185 21.833 1.00 68.44 402 TYR A O 1
ATOM 3279 N N . PHE A 1 403 ? -7.413 -21.127 21.206 1.00 65.75 403 PHE A N 1
ATOM 3280 C CA . PHE A 1 403 ? -6.556 -20.908 22.362 1.00 65.75 403 PHE A CA 1
ATOM 3281 C C . PHE A 1 403 ? -7.304 -20.881 23.692 1.00 65.75 403 PHE A C 1
ATOM 3283 O O . PHE A 1 403 ? -8.344 -20.244 23.841 1.00 65.75 403 PHE A O 1
ATOM 3290 N N . ASN A 1 404 ? -6.687 -21.496 24.700 1.00 69.56 404 ASN A N 1
ATOM 3291 C CA . ASN A 1 404 ? -7.103 -21.360 26.085 1.00 69.56 404 ASN A CA 1
ATOM 3292 C C . ASN A 1 404 ? -6.307 -20.236 26.765 1.00 69.56 404 ASN A C 1
ATOM 3294 O O . ASN A 1 404 ? -5.200 -20.464 27.257 1.00 69.56 404 ASN A O 1
ATOM 3298 N N . ALA A 1 405 ? -6.877 -19.031 26.827 1.00 67.00 405 ALA A N 1
ATOM 3299 C CA . ALA A 1 405 ? -6.238 -17.869 27.454 1.00 67.00 405 ALA A CA 1
ATOM 3300 C C . ALA A 1 405 ? -5.905 -18.068 28.949 1.00 67.00 405 ALA A C 1
ATOM 3302 O O . ALA A 1 405 ? -4.996 -17.417 29.473 1.00 67.00 405 ALA A O 1
ATOM 3303 N N . ALA A 1 406 ? -6.596 -18.980 29.646 1.00 67.81 406 ALA A N 1
ATOM 3304 C CA . ALA A 1 406 ? -6.289 -19.301 31.038 1.00 67.81 406 ALA A CA 1
ATOM 3305 C C . ALA A 1 406 ? -5.009 -20.139 31.167 1.00 67.81 406 ALA A C 1
ATOM 3307 O O . ALA A 1 406 ? -4.258 -19.957 32.122 1.00 67.81 406 ALA A O 1
ATOM 3308 N N . LYS A 1 407 ? -4.735 -21.024 30.199 1.00 67.25 407 LYS A N 1
ATOM 3309 C CA . LYS A 1 407 ? -3.557 -21.904 30.222 1.00 67.25 407 LYS A CA 1
ATOM 3310 C C . LYS A 1 407 ? -2.339 -21.311 29.521 1.00 67.25 407 LYS A C 1
ATOM 3312 O O . LYS A 1 407 ? -1.223 -21.551 29.971 1.00 67.25 407 LYS A O 1
ATOM 3317 N N . LEU A 1 408 ? -2.549 -20.544 28.453 1.00 69.12 408 LEU A N 1
ATOM 3318 C CA . LEU A 1 408 ? -1.502 -20.088 27.539 1.00 69.12 408 LEU A CA 1
ATOM 3319 C C . LEU A 1 408 ? -1.167 -18.596 27.717 1.00 69.12 408 LEU A C 1
ATOM 3321 O O . LEU A 1 408 ? -1.971 -17.805 28.226 1.00 69.12 408 LEU A O 1
ATOM 3325 N N . GLY A 1 409 ? 0.038 -18.213 27.286 1.00 75.06 409 GLY A N 1
ATOM 3326 C CA . GLY A 1 409 ? 0.516 -16.828 27.243 1.00 75.06 409 GLY A CA 1
ATOM 3327 C C . GLY A 1 409 ? 1.420 -16.412 28.410 1.00 75.06 409 GLY A C 1
ATOM 3328 O O . GLY A 1 409 ? 1.873 -17.230 29.211 1.00 75.06 409 GLY A O 1
ATOM 3329 N N . TYR A 1 410 ? 1.670 -15.106 28.491 1.00 79.19 410 TYR A N 1
ATOM 3330 C CA . TYR A 1 410 ? 2.571 -14.470 29.454 1.00 79.19 410 TYR A CA 1
ATOM 3331 C C . TYR A 1 410 ? 1.791 -13.634 30.480 1.00 79.19 410 TYR A C 1
ATOM 3333 O O . TYR A 1 410 ? 0.656 -13.228 30.226 1.00 79.19 410 TYR A O 1
ATOM 3341 N N . ARG A 1 411 ? 2.390 -13.385 31.650 1.00 85.81 411 ARG A N 1
ATOM 3342 C CA . ARG A 1 411 ? 1.895 -12.450 32.675 1.00 85.81 411 ARG A CA 1
ATOM 3343 C C . ARG A 1 411 ? 2.895 -11.316 32.882 1.00 85.81 411 ARG A C 1
ATOM 3345 O O . ARG A 1 411 ? 4.097 -11.543 32.769 1.00 85.81 411 ARG A O 1
ATOM 3352 N N . ILE A 1 412 ? 2.403 -10.126 33.212 1.00 86.94 412 ILE A N 1
ATOM 3353 C CA . ILE A 1 412 ? 3.253 -8.994 33.598 1.00 86.94 412 ILE A CA 1
ATOM 3354 C C . ILE A 1 412 ? 3.842 -9.290 34.982 1.00 86.94 412 ILE A C 1
ATOM 3356 O O . ILE A 1 412 ? 3.104 -9.613 35.909 1.00 86.94 412 ILE A O 1
ATOM 3360 N N . ASP A 1 413 ? 5.166 -9.232 35.095 1.00 89.12 413 ASP A N 1
ATOM 3361 C CA . ASP A 1 413 ? 5.911 -9.445 36.342 1.00 89.12 413 ASP A CA 1
ATOM 3362 C C . ASP A 1 413 ? 6.243 -8.116 37.026 1.00 89.12 413 ASP A C 1
ATOM 3364 O O . ASP A 1 413 ? 6.050 -7.963 38.228 1.00 89.12 413 ASP A O 1
ATOM 3368 N N . SER A 1 414 ? 6.701 -7.136 36.247 1.00 87.56 414 SER A N 1
ATOM 3369 C CA . SER A 1 414 ? 7.025 -5.796 36.732 1.00 87.56 414 SER A CA 1
ATOM 3370 C C . SER A 1 414 ? 6.858 -4.766 35.624 1.00 87.56 414 SER A C 1
ATOM 3372 O O . SER A 1 414 ? 7.164 -5.061 34.468 1.00 87.56 414 SER A O 1
ATOM 3374 N N . THR A 1 415 ? 6.467 -3.550 35.988 1.00 91.31 415 THR A N 1
ATOM 3375 C CA . THR A 1 415 ? 6.445 -2.378 35.107 1.00 91.31 415 THR A CA 1
ATOM 3376 C C . THR A 1 415 ? 7.318 -1.274 35.691 1.00 91.31 415 THR A C 1
ATOM 3378 O O . THR A 1 415 ? 7.437 -1.151 36.911 1.00 91.31 415 THR A O 1
ATOM 3381 N N . LYS A 1 416 ? 7.935 -0.477 34.825 1.00 90.31 416 LYS A N 1
ATOM 3382 C CA . LYS A 1 416 ? 8.778 0.657 35.191 1.00 90.31 416 LYS A CA 1
ATOM 3383 C C . LYS A 1 416 ? 8.540 1.796 34.206 1.00 90.31 416 LYS A C 1
ATOM 3385 O O . LYS A 1 416 ? 8.809 1.639 33.018 1.00 90.31 416 LYS A O 1
ATOM 3390 N N . ASP A 1 417 ? 8.084 2.937 34.705 1.00 89.81 417 ASP A N 1
ATOM 3391 C CA . ASP A 1 417 ? 8.001 4.155 33.902 1.00 89.81 417 ASP A CA 1
ATOM 3392 C C . ASP A 1 417 ? 9.409 4.671 33.576 1.00 89.81 417 ASP A C 1
ATOM 3394 O O . ASP A 1 417 ? 10.333 4.601 34.396 1.00 89.81 417 ASP A O 1
ATOM 3398 N N . THR A 1 418 ? 9.583 5.171 32.359 1.00 86.44 418 THR A N 1
ATOM 3399 C CA . THR A 1 418 ? 10.812 5.833 31.909 1.00 86.44 418 THR A CA 1
ATOM 3400 C C . THR A 1 418 ? 10.483 7.245 31.443 1.00 86.44 418 THR A C 1
ATOM 3402 O O . THR A 1 418 ? 9.328 7.547 31.153 1.00 86.44 418 THR A O 1
ATOM 3405 N N . ASP A 1 419 ? 11.495 8.105 31.326 1.00 81.38 419 ASP A N 1
ATOM 3406 C CA . ASP A 1 419 ? 11.313 9.510 30.925 1.00 81.38 419 ASP A CA 1
ATOM 3407 C C . ASP A 1 419 ? 10.581 9.673 29.576 1.00 81.38 419 ASP A C 1
ATOM 3409 O O . ASP A 1 419 ? 9.978 10.712 29.317 1.00 81.38 419 ASP A O 1
ATOM 3413 N N . PHE A 1 420 ? 10.608 8.640 28.726 1.00 82.31 420 PHE A N 1
ATOM 3414 C CA . PHE A 1 420 ? 10.047 8.654 27.372 1.00 82.31 420 PHE A CA 1
ATOM 3415 C C . PHE A 1 420 ? 9.098 7.477 27.092 1.00 82.31 420 PHE A C 1
ATOM 3417 O O . PHE A 1 420 ? 8.849 7.154 25.927 1.00 82.31 420 PHE A O 1
ATOM 3424 N N . GLY A 1 421 ? 8.591 6.789 28.123 1.00 88.19 421 GLY A N 1
ATOM 3425 C CA . GLY A 1 421 ? 7.818 5.571 27.891 1.00 88.19 421 GLY A CA 1
ATOM 3426 C C . GLY A 1 421 ? 7.607 4.660 29.095 1.00 88.19 421 GLY A C 1
ATOM 3427 O O . GLY A 1 421 ? 7.608 5.089 30.244 1.00 88.19 421 GLY A O 1
ATOM 3428 N N . LEU A 1 422 ? 7.469 3.366 28.813 1.00 91.25 422 LEU A N 1
ATOM 3429 C CA . LEU A 1 422 ? 7.208 2.311 29.792 1.00 91.25 422 LEU A CA 1
ATOM 3430 C C . LEU A 1 422 ? 8.039 1.070 29.455 1.00 91.25 422 LEU A C 1
ATOM 3432 O O . LEU A 1 422 ? 8.044 0.603 28.319 1.00 91.25 422 LEU A O 1
ATOM 3436 N N . GLU A 1 423 ? 8.691 0.486 30.451 1.00 90.81 423 GLU A N 1
ATOM 3437 C CA . GLU A 1 423 ? 9.288 -0.844 30.354 1.00 90.81 423 GLU A CA 1
ATOM 3438 C C . GLU A 1 423 ? 8.460 -1.853 31.154 1.00 90.81 423 GLU A C 1
ATOM 3440 O O . GLU A 1 423 ? 8.016 -1.572 32.268 1.00 90.81 423 GLU A O 1
ATOM 3445 N N . ALA A 1 424 ? 8.281 -3.058 30.618 1.00 90.19 424 ALA A N 1
ATOM 3446 C CA . ALA A 1 424 ? 7.633 -4.156 31.321 1.00 90.19 424 ALA A CA 1
ATOM 3447 C C . ALA A 1 424 ? 8.395 -5.471 31.137 1.00 90.19 424 ALA A C 1
ATOM 3449 O O . ALA A 1 424 ? 8.867 -5.794 30.048 1.00 90.19 424 ALA A O 1
ATOM 3450 N N . THR A 1 425 ? 8.464 -6.263 32.203 1.00 89.75 425 THR A N 1
ATOM 3451 C CA . THR A 1 425 ? 8.988 -7.632 32.168 1.00 89.75 425 THR A CA 1
ATOM 3452 C C . THR A 1 425 ? 7.811 -8.595 32.154 1.00 89.75 425 THR A C 1
ATOM 3454 O O . THR A 1 425 ? 6.927 -8.508 33.008 1.00 89.75 425 THR A O 1
ATOM 3457 N N . LEU A 1 426 ? 7.790 -9.524 31.201 1.00 85.81 426 LEU A N 1
ATOM 3458 C CA . LEU A 1 426 ? 6.765 -10.557 31.090 1.00 85.81 426 LEU A CA 1
ATOM 3459 C C . LEU A 1 426 ? 7.363 -11.917 31.457 1.00 85.81 426 LEU A C 1
ATOM 3461 O O . LEU A 1 426 ? 8.427 -12.274 30.957 1.00 85.81 426 LEU A O 1
ATOM 3465 N N . LYS A 1 427 ? 6.665 -12.702 32.279 1.00 87.06 427 LYS A N 1
ATOM 3466 C CA . LYS A 1 427 ? 7.033 -14.089 32.609 1.00 87.06 427 LYS A CA 1
ATOM 3467 C C . LYS A 1 427 ? 6.030 -15.076 32.035 1.00 87.06 427 LYS A C 1
ATOM 3469 O O . LYS A 1 427 ? 4.828 -14.802 31.999 1.00 87.06 427 LYS A O 1
ATOM 3474 N N . LEU A 1 428 ? 6.516 -16.237 31.609 1.00 82.06 428 LEU A N 1
ATOM 3475 C CA . LEU A 1 428 ? 5.665 -17.324 31.134 1.00 82.06 428 LEU A CA 1
ATOM 3476 C C . LEU A 1 428 ? 4.748 -17.824 32.263 1.00 82.06 428 LEU A C 1
ATOM 3478 O O . LEU A 1 428 ? 5.185 -17.986 33.406 1.00 82.06 428 LEU A O 1
ATOM 3482 N N . LYS A 1 429 ? 3.468 -18.069 31.959 1.00 80.69 429 LYS A N 1
ATOM 3483 C CA . LYS A 1 429 ? 2.541 -18.667 32.931 1.00 80.69 429 LYS A CA 1
ATOM 3484 C C . LYS A 1 429 ? 2.971 -20.097 33.254 1.00 80.69 429 LYS A C 1
ATOM 3486 O O . LYS A 1 429 ? 3.304 -20.864 32.357 1.00 80.69 429 LYS A O 1
ATOM 3491 N N . ASP A 1 430 ? 2.881 -20.491 34.521 1.00 80.00 430 ASP A N 1
ATOM 3492 C CA . ASP A 1 430 ? 3.276 -21.841 34.946 1.00 80.00 430 ASP A CA 1
ATOM 3493 C C . ASP A 1 430 ? 2.431 -22.932 34.264 1.00 80.00 430 ASP A C 1
ATOM 3495 O O . ASP A 1 430 ? 2.961 -23.966 33.881 1.00 80.00 430 ASP A O 1
ATOM 3499 N N . SER A 1 431 ? 1.157 -22.646 33.975 1.00 72.62 431 SER A N 1
ATOM 3500 C CA . SER A 1 431 ? 0.254 -23.517 33.209 1.00 72.62 431 SER A CA 1
ATOM 3501 C C . SER A 1 431 ? 0.633 -23.717 31.735 1.00 72.62 431 SER A C 1
ATOM 3503 O O . SER A 1 431 ? 0.094 -24.621 31.098 1.00 72.62 431 SER A O 1
ATOM 3505 N N . ALA A 1 432 ? 1.497 -22.863 31.173 1.00 69.31 432 ALA A N 1
ATOM 3506 C CA . ALA A 1 432 ? 1.938 -22.950 29.781 1.00 69.31 432 ALA A CA 1
ATOM 3507 C C . ALA A 1 432 ? 3.169 -23.861 29.621 1.00 69.31 432 ALA A C 1
ATOM 3509 O O . ALA A 1 432 ? 3.333 -24.467 28.563 1.00 69.31 432 ALA A O 1
ATOM 3510 N N . LYS A 1 433 ? 3.972 -24.028 30.685 1.00 69.12 433 LYS A N 1
ATOM 3511 C CA . LYS A 1 433 ? 5.211 -24.829 30.689 1.00 69.12 433 LYS A CA 1
ATOM 3512 C C . LYS A 1 433 ? 4.983 -26.307 30.352 1.00 69.12 433 LYS A C 1
ATOM 3514 O O . LYS A 1 433 ? 5.849 -26.930 29.751 1.00 69.12 433 LYS A O 1
ATOM 3519 N N . ASP A 1 434 ? 3.806 -26.840 30.683 1.00 65.19 434 ASP A N 1
ATOM 3520 C CA . ASP A 1 434 ? 3.439 -28.247 30.461 1.00 65.19 434 ASP A CA 1
ATOM 3521 C C . ASP A 1 434 ? 2.793 -28.510 29.081 1.00 65.19 434 ASP A C 1
ATOM 3523 O O . ASP A 1 434 ? 2.313 -29.613 28.810 1.00 65.19 434 ASP A O 1
ATOM 3527 N N . THR A 1 435 ? 2.725 -27.508 28.196 1.00 63.97 435 THR A N 1
ATOM 3528 C CA . THR A 1 435 ? 2.046 -27.623 26.891 1.00 63.97 435 THR A CA 1
ATOM 3529 C C . THR A 1 435 ? 3.011 -28.005 25.767 1.00 63.97 435 THR A C 1
ATOM 3531 O O . THR A 1 435 ? 4.123 -27.492 25.703 1.00 63.97 435 THR A O 1
ATOM 3534 N N . LYS A 1 436 ? 2.588 -28.857 24.814 1.00 62.28 436 LYS A N 1
ATOM 3535 C CA . LYS A 1 436 ? 3.385 -29.198 23.610 1.00 62.28 436 LYS A CA 1
ATOM 3536 C C . LYS A 1 436 ? 3.334 -28.103 22.529 1.00 62.28 436 LYS A C 1
ATOM 3538 O O . LYS A 1 436 ? 3.287 -28.395 21.332 1.00 62.28 436 LYS A O 1
ATOM 3543 N N . LEU A 1 437 ? 3.270 -26.838 22.934 1.00 57.88 437 LEU A N 1
ATOM 3544 C CA . LEU A 1 437 ? 3.502 -25.718 22.026 1.00 57.88 437 LEU A CA 1
ATOM 3545 C C . LEU A 1 437 ? 5.008 -25.591 21.785 1.00 57.88 437 LEU A C 1
ATOM 3547 O O . LEU A 1 437 ? 5.822 -26.009 22.603 1.00 57.88 437 LEU A O 1
ATOM 3551 N N . VAL A 1 438 ? 5.378 -25.062 20.624 1.00 58.94 438 VAL A N 1
ATOM 3552 C CA . VAL A 1 438 ? 6.781 -24.915 20.212 1.00 58.94 438 VAL A CA 1
ATOM 3553 C C . VAL A 1 438 ? 7.559 -24.093 21.248 1.00 58.94 438 VAL A C 1
ATOM 3555 O O . VAL A 1 438 ? 6.947 -23.298 21.955 1.00 58.94 438 VAL A O 1
ATOM 3558 N N . THR A 1 439 ? 8.879 -24.297 21.351 1.00 64.38 439 THR A N 1
ATOM 3559 C CA . THR A 1 439 ? 9.770 -23.745 22.392 1.00 64.38 439 THR A CA 1
ATOM 3560 C C . THR A 1 439 ? 9.359 -22.348 22.879 1.00 64.38 439 THR A C 1
ATOM 3562 O O . THR A 1 439 ? 9.431 -21.376 22.127 1.00 64.38 439 THR A O 1
ATOM 3565 N N . GLN A 1 440 ? 8.932 -22.259 24.142 1.00 68.25 440 GLN A N 1
ATOM 3566 C CA . GLN A 1 440 ? 8.469 -21.026 24.786 1.00 68.25 440 GLN A CA 1
ATOM 3567 C C . GLN A 1 440 ? 9.607 -20.383 25.588 1.00 68.25 440 GLN A C 1
ATOM 3569 O O . GLN A 1 440 ? 10.404 -21.088 26.203 1.00 68.25 440 GLN A O 1
ATOM 3574 N N . LEU A 1 441 ? 9.684 -19.049 25.604 1.00 76.50 441 LEU A N 1
ATOM 3575 C CA . LEU A 1 441 ? 10.642 -18.336 26.455 1.00 76.50 441 LEU A CA 1
ATOM 3576 C C . LEU A 1 441 ? 10.117 -18.140 27.868 1.00 76.50 441 LEU A C 1
ATOM 3578 O O . LEU A 1 441 ? 8.949 -17.800 28.036 1.00 76.50 441 LEU A O 1
ATOM 3582 N N . ASP A 1 442 ? 11.008 -18.224 28.853 1.00 79.00 442 ASP A N 1
ATOM 3583 C CA . ASP A 1 442 ? 10.673 -18.003 30.263 1.00 79.00 442 ASP A CA 1
ATOM 3584 C C . ASP A 1 442 ? 10.395 -16.530 30.600 1.00 79.00 442 ASP A C 1
ATOM 3586 O O . ASP A 1 442 ? 9.509 -16.237 31.410 1.00 79.00 442 ASP A O 1
ATOM 3590 N N . ALA A 1 443 ? 11.137 -15.603 29.983 1.00 84.00 443 ALA A N 1
ATOM 3591 C CA . ALA A 1 443 ? 11.047 -14.170 30.250 1.00 84.00 443 ALA A CA 1
ATOM 3592 C C . ALA A 1 443 ? 11.198 -13.328 28.973 1.00 84.00 443 ALA A C 1
ATOM 3594 O O . ALA A 1 443 ? 12.093 -13.567 28.161 1.00 84.00 443 ALA A O 1
ATOM 3595 N N . LEU A 1 444 ? 10.343 -12.314 28.829 1.00 86.31 444 LEU A N 1
ATOM 3596 C CA . LEU A 1 444 ? 10.385 -11.316 27.758 1.00 86.31 444 LEU A CA 1
ATOM 3597 C C . LEU A 1 444 ? 10.518 -9.915 28.355 1.00 86.31 444 LEU A C 1
ATOM 3599 O O . LEU A 1 444 ? 9.999 -9.650 29.442 1.00 86.31 444 LEU A O 1
ATOM 3603 N N . LYS A 1 445 ? 11.147 -9.005 27.615 1.00 87.75 445 LYS A N 1
ATOM 3604 C CA . LYS A 1 445 ? 11.133 -7.570 27.907 1.00 87.75 445 LYS A CA 1
ATOM 3605 C C . LYS A 1 445 ? 10.272 -6.855 26.868 1.00 87.75 445 LYS A C 1
ATOM 3607 O O . LYS A 1 445 ? 10.352 -7.155 25.678 1.00 87.75 445 LYS A O 1
ATOM 3612 N N . THR A 1 446 ? 9.430 -5.941 27.336 1.00 89.19 446 THR A N 1
ATOM 3613 C CA . THR A 1 446 ? 8.625 -5.032 26.518 1.00 89.19 446 THR A CA 1
ATOM 3614 C C . THR A 1 446 ? 9.090 -3.607 26.772 1.00 89.19 446 THR A C 1
ATOM 3616 O O . THR A 1 446 ? 9.171 -3.184 27.922 1.00 89.19 446 THR A O 1
ATOM 3619 N N . GLU A 1 447 ? 9.389 -2.876 25.708 1.00 88.62 447 GLU A N 1
ATOM 3620 C CA . GLU A 1 447 ? 9.764 -1.465 25.733 1.00 88.62 447 GLU A CA 1
ATOM 3621 C C . GLU A 1 447 ? 8.745 -0.685 24.904 1.00 88.62 447 GLU A C 1
ATOM 3623 O O . GLU A 1 447 ? 8.564 -0.936 23.712 1.00 88.62 447 GLU A O 1
ATOM 3628 N N . VAL A 1 448 ? 8.055 0.244 25.553 1.00 90.50 448 VAL A N 1
ATOM 3629 C CA . VAL A 1 448 ? 7.114 1.174 24.938 1.00 90.50 448 VAL A CA 1
ATOM 3630 C C . VAL A 1 448 ? 7.785 2.536 24.914 1.00 90.50 448 VAL A C 1
ATOM 3632 O O . VAL A 1 448 ? 8.187 3.034 25.961 1.00 90.50 448 VAL A O 1
ATOM 3635 N N . THR A 1 449 ? 7.923 3.138 23.738 1.00 85.44 449 THR A N 1
ATOM 3636 C CA . THR A 1 449 ? 8.582 4.436 23.557 1.00 85.44 449 THR A CA 1
ATOM 3637 C C . THR A 1 449 ? 7.648 5.406 22.849 1.00 85.44 449 THR A C 1
ATOM 3639 O O . THR A 1 449 ? 7.156 5.119 21.754 1.00 85.44 449 THR A O 1
ATOM 3642 N N . TYR A 1 450 ? 7.437 6.572 23.455 1.00 88.19 450 TYR A N 1
ATOM 3643 C CA . TYR A 1 450 ? 6.689 7.682 22.873 1.00 88.19 450 TYR A CA 1
ATOM 3644 C C . TYR A 1 450 ? 7.640 8.489 21.981 1.00 88.19 450 TYR A C 1
ATOM 3646 O O . TYR A 1 450 ? 8.396 9.326 22.467 1.00 88.19 450 TYR A O 1
ATOM 3654 N N . LEU A 1 451 ? 7.673 8.187 20.678 1.00 80.25 451 LEU A N 1
ATOM 3655 C CA . LEU A 1 451 ? 8.599 8.848 19.749 1.00 80.25 451 LEU A CA 1
ATOM 3656 C C . LEU A 1 451 ? 8.143 10.275 19.435 1.00 80.25 451 LEU A C 1
ATOM 3658 O O . LEU A 1 451 ? 8.952 11.197 19.408 1.00 80.25 451 LEU A O 1
ATOM 3662 N N . THR A 1 452 ? 6.845 10.443 19.193 1.00 84.12 452 THR A N 1
ATOM 3663 C CA . THR A 1 452 ? 6.179 11.739 19.013 1.00 84.12 452 THR A CA 1
ATOM 3664 C C . THR A 1 452 ? 4.752 11.639 19.555 1.00 84.12 452 THR A C 1
ATOM 3666 O O . THR A 1 452 ? 4.308 10.552 19.923 1.00 84.12 452 THR A O 1
ATOM 3669 N N . GLU A 1 453 ? 4.003 12.741 19.549 1.00 86.88 453 GLU A N 1
ATOM 3670 C CA . GLU A 1 453 ? 2.571 12.745 19.890 1.00 86.88 453 GLU A CA 1
ATOM 3671 C C . GLU A 1 453 ? 1.716 11.830 18.986 1.00 86.88 453 GLU A C 1
ATOM 3673 O O . GLU A 1 453 ? 0.671 11.355 19.417 1.00 86.88 453 GLU A O 1
ATOM 3678 N N . ASN A 1 454 ? 2.197 11.519 17.774 1.00 87.81 454 ASN A N 1
ATOM 3679 C CA . ASN A 1 454 ? 1.480 10.732 16.765 1.00 87.81 454 ASN A CA 1
ATOM 3680 C C . ASN A 1 454 ? 2.139 9.373 16.449 1.00 87.81 454 ASN A C 1
ATOM 3682 O O . ASN A 1 454 ? 1.637 8.630 15.603 1.00 87.81 454 ASN A O 1
ATOM 3686 N N . ILE A 1 455 ? 3.280 9.044 17.077 1.00 86.06 455 ILE A N 1
ATOM 3687 C CA . ILE A 1 455 ? 4.041 7.812 16.803 1.00 86.06 455 ILE A CA 1
ATOM 3688 C C . ILE A 1 455 ? 4.450 7.130 18.108 1.00 86.06 455 ILE A C 1
ATOM 3690 O O . ILE A 1 455 ? 5.231 7.668 18.898 1.00 86.06 455 ILE A O 1
ATOM 3694 N N . LEU A 1 456 ? 3.997 5.891 18.267 1.00 90.12 456 LEU A N 1
ATOM 3695 C CA . LEU A 1 456 ? 4.306 5.010 19.386 1.00 90.12 456 LEU A CA 1
ATOM 3696 C C . LEU A 1 456 ? 5.077 3.789 18.882 1.00 90.12 456 LEU A C 1
ATOM 3698 O O . LEU A 1 456 ? 4.664 3.148 17.918 1.00 90.12 456 LEU A O 1
ATOM 3702 N N . ARG A 1 457 ? 6.170 3.426 19.555 1.00 89.19 457 ARG A N 1
ATOM 3703 C CA . ARG A 1 457 ? 6.899 2.178 19.296 1.00 89.19 457 ARG A CA 1
ATOM 3704 C C . ARG A 1 457 ? 6.686 1.202 20.447 1.00 89.19 457 ARG A C 1
ATOM 3706 O O . ARG A 1 457 ? 6.853 1.580 21.602 1.00 89.19 457 ARG A O 1
ATOM 3713 N N . VAL A 1 458 ? 6.354 -0.048 20.137 1.00 87.31 458 VAL A N 1
ATOM 3714 C CA . VAL A 1 458 ? 6.212 -1.142 21.105 1.00 87.31 458 VAL A CA 1
ATOM 3715 C C . VAL A 1 458 ? 7.095 -2.301 20.669 1.00 87.31 458 VAL A C 1
ATOM 3717 O O . VAL A 1 458 ? 6.802 -2.991 19.693 1.00 87.31 458 VAL A O 1
ATOM 3720 N N . LYS A 1 459 ? 8.170 -2.533 21.416 1.00 87.94 459 LYS A N 1
ATOM 3721 C CA . LYS A 1 459 ? 9.170 -3.557 21.129 1.00 87.94 459 LYS A CA 1
ATOM 3722 C C . LYS A 1 459 ? 9.101 -4.671 22.170 1.00 87.94 459 LYS A C 1
ATOM 3724 O O . LYS A 1 459 ? 9.269 -4.412 23.355 1.00 87.94 459 LYS A O 1
ATOM 3729 N N . ILE A 1 460 ? 8.899 -5.914 21.740 1.00 85.50 460 ILE A N 1
ATOM 3730 C CA . ILE A 1 460 ? 8.890 -7.113 22.590 1.00 85.50 460 ILE A CA 1
ATOM 3731 C C . ILE A 1 460 ? 9.998 -8.056 22.125 1.00 85.50 460 ILE A C 1
ATOM 3733 O O . ILE A 1 460 ? 10.048 -8.462 20.960 1.00 85.50 460 ILE A O 1
ATOM 3737 N N . PHE A 1 461 ? 10.893 -8.413 23.042 1.00 85.69 461 PHE A N 1
ATOM 3738 C CA . PHE A 1 461 ? 12.073 -9.220 22.749 1.00 85.69 461 PHE A CA 1
ATOM 3739 C C . PHE A 1 461 ? 12.482 -10.107 23.933 1.00 85.69 461 PHE A C 1
ATOM 3741 O O . PHE A 1 461 ? 11.945 -10.010 25.036 1.00 85.69 461 PHE A O 1
ATOM 3748 N N . ASP A 1 462 ? 13.416 -11.022 23.678 1.00 83.00 462 ASP A N 1
ATOM 3749 C CA . ASP A 1 462 ? 13.970 -11.927 24.689 1.00 83.00 462 ASP A CA 1
ATOM 3750 C C . ASP A 1 462 ? 14.831 -11.138 25.686 1.00 83.00 462 ASP A C 1
ATOM 3752 O O . ASP A 1 462 ? 15.750 -10.421 25.290 1.00 83.00 462 ASP A O 1
ATOM 3756 N N . ALA A 1 463 ? 14.532 -11.276 26.978 1.00 82.19 463 ALA A N 1
ATOM 3757 C CA . ALA A 1 463 ? 15.255 -10.577 28.037 1.00 82.19 463 ALA A CA 1
ATOM 3758 C C . ALA A 1 463 ? 16.693 -11.096 28.231 1.00 82.19 463 ALA A C 1
ATOM 3760 O O . ALA A 1 463 ? 17.550 -10.367 28.726 1.00 82.19 463 ALA A O 1
ATOM 3761 N N . ASN A 1 464 ? 16.957 -12.348 27.852 1.00 81.88 464 ASN A N 1
ATOM 3762 C CA . ASN A 1 464 ? 18.201 -13.051 28.150 1.00 81.88 464 ASN A CA 1
ATOM 3763 C C . ASN A 1 464 ? 19.144 -13.123 26.944 1.00 81.88 464 ASN A C 1
ATOM 3765 O O . ASN A 1 464 ? 20.362 -13.138 27.119 1.00 81.88 464 ASN A O 1
ATOM 3769 N N . ASN A 1 465 ? 18.604 -13.174 25.722 1.00 78.31 465 ASN A N 1
ATOM 3770 C CA . ASN A 1 465 ? 19.402 -13.354 24.508 1.00 78.31 465 ASN A CA 1
ATOM 3771 C C . ASN A 1 465 ? 19.142 -12.260 23.473 1.00 78.31 465 ASN A C 1
ATOM 3773 O O . ASN A 1 465 ? 18.002 -11.965 23.120 1.00 78.31 465 ASN A O 1
ATOM 3777 N N . LYS A 1 466 ? 20.217 -11.722 22.884 1.00 77.00 466 LYS A N 1
ATOM 3778 C CA . LYS A 1 466 ? 20.104 -10.783 21.762 1.00 77.00 466 LYS A CA 1
ATOM 3779 C C . LYS A 1 466 ? 19.607 -11.511 20.510 1.00 77.00 466 LYS A C 1
ATOM 3781 O O . LYS A 1 466 ? 20.331 -12.338 19.956 1.00 77.00 466 LYS A O 1
ATOM 3786 N N . ARG A 1 467 ? 18.402 -11.167 20.054 1.00 75.56 467 ARG A N 1
ATOM 3787 C CA . ARG A 1 467 ? 17.760 -11.731 18.856 1.00 75.56 467 ARG A CA 1
ATOM 3788 C C . ARG A 1 467 ? 18.013 -10.883 17.612 1.00 75.56 467 ARG A C 1
ATOM 3790 O O . ARG A 1 467 ? 18.465 -9.748 17.721 1.00 75.56 467 ARG A O 1
ATOM 3797 N N . TYR A 1 468 ? 17.725 -11.445 16.440 1.00 76.56 468 TYR A N 1
ATOM 3798 C CA . TYR A 1 468 ? 17.771 -10.733 15.166 1.00 76.56 468 TYR A CA 1
ATOM 3799 C C . TYR A 1 468 ? 16.720 -9.615 15.144 1.00 76.56 468 TYR A C 1
ATOM 3801 O O . TYR A 1 468 ? 15.544 -9.857 15.425 1.00 76.56 468 TYR A O 1
ATOM 3809 N N . GLU A 1 469 ? 17.166 -8.415 14.784 1.00 74.38 469 GLU A N 1
ATOM 3810 C CA . GLU A 1 469 ? 16.340 -7.235 14.541 1.00 74.38 469 GLU A CA 1
ATOM 3811 C C . GLU A 1 469 ? 16.535 -6.804 13.084 1.00 74.38 469 GLU A C 1
ATOM 3813 O O . GLU A 1 469 ? 17.644 -6.904 12.551 1.00 74.38 469 GLU A O 1
ATOM 3818 N N . THR A 1 470 ? 15.460 -6.347 12.442 1.00 69.94 470 THR A N 1
ATOM 3819 C CA . THR A 1 470 ? 15.478 -5.928 11.036 1.00 69.94 470 THR A CA 1
ATOM 3820 C C . THR A 1 470 ? 16.435 -4.747 10.845 1.00 69.94 470 THR A C 1
ATOM 3822 O O . THR A 1 470 ? 16.340 -3.733 11.539 1.00 69.94 470 THR A O 1
ATOM 3825 N N . LEU A 1 471 ? 17.362 -4.876 9.894 1.00 59.66 471 LEU A N 1
ATOM 3826 C CA . LEU A 1 471 ? 18.347 -3.841 9.581 1.00 59.66 471 LEU A CA 1
ATOM 3827 C C . LEU A 1 471 ? 17.660 -2.652 8.892 1.00 59.66 471 LEU A C 1
ATOM 3829 O O . LEU A 1 471 ? 16.908 -2.839 7.943 1.00 59.66 471 LEU A O 1
ATOM 3833 N N . GLY A 1 472 ? 17.918 -1.437 9.383 1.00 44.75 472 GLY A N 1
ATOM 3834 C CA . GLY A 1 472 ? 17.358 -0.195 8.831 1.00 44.75 472 GLY A CA 1
ATOM 3835 C C . GLY A 1 472 ? 17.064 0.879 9.882 1.00 44.75 472 GLY A C 1
ATOM 3836 O O . GLY A 1 472 ? 17.136 2.060 9.565 1.00 44.75 472 GLY A O 1
ATOM 3837 N N . LEU A 1 473 ? 16.814 0.485 11.142 1.00 38.16 473 LEU A N 1
ATOM 3838 C CA . LEU A 1 473 ? 16.567 1.420 12.258 1.00 38.16 473 LEU A CA 1
ATOM 3839 C C . LEU A 1 473 ? 17.262 1.056 13.590 1.00 38.16 473 LEU A C 1
ATOM 3841 O O . LEU A 1 473 ? 17.490 1.953 14.398 1.00 38.16 473 LEU A O 1
ATOM 3845 N N . THR A 1 474 ? 17.657 -0.201 13.841 1.00 31.55 474 THR A N 1
ATOM 3846 C CA . THR A 1 474 ? 18.456 -0.598 15.025 1.00 31.55 474 THR A CA 1
ATOM 3847 C C . THR A 1 474 ? 19.416 -1.770 14.742 1.00 31.55 474 THR A C 1
ATOM 3849 O O . THR A 1 474 ? 19.359 -2.420 13.703 1.00 31.55 474 THR A O 1
ATOM 3852 N N . SER A 1 475 ? 20.384 -1.962 15.651 1.00 29.70 475 SER A N 1
ATOM 3853 C CA . SER A 1 475 ? 21.629 -2.744 15.506 1.00 29.70 475 SER A CA 1
ATOM 3854 C C . SER A 1 475 ? 21.504 -4.254 15.207 1.00 29.70 475 SER A C 1
ATOM 3856 O O . SER A 1 475 ? 20.557 -4.906 15.634 1.00 29.70 475 SER A O 1
ATOM 3858 N N . LYS A 1 476 ? 22.572 -4.825 14.616 1.00 34.09 476 LYS A N 1
ATOM 3859 C CA . LYS A 1 476 ? 22.792 -6.260 14.317 1.00 34.09 476 LYS A CA 1
ATOM 3860 C C . LYS A 1 476 ? 22.563 -7.185 15.533 1.00 34.09 476 LYS A C 1
ATOM 3862 O O . LYS A 1 476 ? 23.134 -6.949 16.603 1.00 34.09 476 LYS A O 1
ATOM 3867 N N . GLY A 1 477 ? 21.804 -8.273 15.367 1.00 34.00 477 GLY A N 1
ATOM 3868 C CA . GLY A 1 477 ? 21.510 -9.275 16.407 1.00 34.00 477 GLY A CA 1
ATOM 3869 C C . GLY A 1 477 ? 21.705 -10.726 15.939 1.00 34.00 477 GLY A C 1
ATOM 3870 O O . GLY A 1 477 ? 21.851 -10.972 14.746 1.00 34.00 477 GLY A O 1
ATOM 3871 N N . LYS A 1 478 ? 21.746 -11.692 16.872 1.00 32.03 478 LYS A N 1
ATOM 3872 C CA . LYS A 1 478 ? 21.953 -13.123 16.566 1.00 32.03 478 LYS A CA 1
ATOM 3873 C C . LYS A 1 478 ? 20.626 -13.817 16.239 1.00 32.03 478 LYS A C 1
ATOM 3875 O O . LYS A 1 478 ? 19.608 -13.541 16.869 1.00 32.03 478 LYS A O 1
ATOM 3880 N N . PHE A 1 479 ? 20.635 -14.758 15.297 1.00 34.81 479 PHE A N 1
ATOM 3881 C CA . PHE A 1 479 ? 19.469 -15.594 15.004 1.00 34.81 479 PHE A CA 1
ATOM 3882 C C . PHE A 1 479 ? 19.165 -16.528 16.184 1.00 34.81 479 PHE A C 1
ATOM 3884 O O . PHE A 1 479 ? 20.044 -17.227 16.681 1.00 34.81 479 PHE A O 1
ATOM 3891 N N . GLY A 1 480 ? 17.913 -16.534 16.633 1.00 34.53 480 GLY A N 1
ATOM 3892 C CA . GLY A 1 480 ? 17.395 -17.499 17.600 1.00 34.53 480 GLY A CA 1
ATOM 3893 C C . GLY A 1 480 ? 16.013 -17.972 17.160 1.00 34.53 480 GLY A C 1
ATOM 3894 O O . GLY A 1 480 ? 15.313 -17.252 16.450 1.00 34.53 480 GLY A O 1
ATOM 3895 N N . HIS A 1 481 ? 15.585 -19.156 17.591 1.00 48.97 481 HIS A N 1
ATOM 3896 C CA . HIS A 1 481 ? 14.351 -19.792 17.109 1.00 48.97 481 HIS A CA 1
ATOM 3897 C C . HIS A 1 481 ? 13.201 -19.605 18.092 1.00 48.97 481 HIS A C 1
ATOM 3899 O O . HIS A 1 481 ? 13.186 -20.239 19.143 1.00 48.97 481 HIS A O 1
ATOM 3905 N N . ILE A 1 482 ? 12.271 -18.706 17.760 1.00 53.59 482 ILE A N 1
ATOM 3906 C CA . ILE A 1 482 ? 11.033 -18.460 18.511 1.00 53.59 482 ILE A CA 1
ATOM 3907 C C . ILE A 1 482 ? 9.977 -18.009 17.517 1.00 53.59 482 ILE A C 1
ATOM 3909 O O . ILE A 1 482 ? 10.239 -17.139 16.687 1.00 53.59 482 ILE A O 1
ATOM 3913 N N . TYR A 1 483 ? 8.792 -18.581 17.659 1.00 60.06 483 TYR A N 1
ATOM 3914 C CA . TYR A 1 483 ? 7.617 -18.241 16.881 1.00 60.06 483 TYR A CA 1
ATOM 3915 C C . TYR A 1 483 ? 6.803 -17.215 17.641 1.00 60.06 483 TYR A C 1
ATOM 3917 O O . TYR A 1 483 ? 6.504 -17.406 18.821 1.00 60.06 483 TYR A O 1
ATOM 3925 N N . TRP A 1 484 ? 6.417 -16.147 16.959 1.00 61.38 484 TRP A N 1
ATOM 3926 C CA . TRP A 1 484 ? 5.539 -15.150 17.542 1.00 61.38 484 TRP A CA 1
ATOM 3927 C C . TRP A 1 484 ? 4.152 -15.306 16.960 1.00 61.38 484 TRP A C 1
ATOM 3929 O O . TRP A 1 484 ? 3.986 -15.348 15.743 1.00 61.38 484 TRP A O 1
ATOM 3939 N N . TRP A 1 485 ? 3.159 -15.366 17.838 1.00 61.94 485 TRP A N 1
ATOM 3940 C CA . TRP A 1 485 ? 1.758 -15.298 17.463 1.00 61.94 485 TRP A CA 1
ATOM 3941 C C . TRP A 1 485 ? 1.101 -14.223 18.317 1.00 61.94 485 TRP A C 1
ATOM 3943 O O . TRP A 1 485 ? 1.015 -14.352 19.538 1.00 61.94 485 TRP A O 1
ATOM 3953 N N . THR A 1 486 ? 0.647 -13.157 17.665 1.00 65.50 486 THR A N 1
ATOM 3954 C CA . THR A 1 486 ? -0.151 -12.107 18.294 1.00 65.50 486 THR A CA 1
ATOM 3955 C C . THR A 1 486 ? -1.513 -11.991 17.622 1.00 65.50 486 THR A C 1
ATOM 3957 O O . THR A 1 486 ? -1.718 -12.400 16.473 1.00 65.50 486 THR A O 1
ATOM 3960 N N . ALA A 1 487 ? -2.472 -11.455 18.364 1.00 67.75 487 ALA A N 1
ATOM 3961 C CA . ALA A 1 487 ? -3.748 -11.025 17.829 1.00 67.75 487 ALA A CA 1
ATOM 3962 C C . ALA A 1 487 ? -4.124 -9.696 18.479 1.00 67.75 487 ALA A C 1
ATOM 3964 O O . ALA A 1 487 ? -3.914 -9.519 19.679 1.00 67.75 487 ALA A O 1
ATOM 3965 N N . SER A 1 488 ? -4.667 -8.781 17.685 1.00 70.12 488 SER A N 1
ATOM 3966 C CA . SER A 1 488 ? -5.216 -7.515 18.155 1.00 70.12 488 SER A CA 1
ATOM 3967 C C . SER A 1 488 ? -6.627 -7.358 17.628 1.00 70.12 488 SER A C 1
ATOM 3969 O O . SER A 1 488 ? -6.881 -7.618 16.451 1.00 70.12 488 SER A O 1
ATOM 3971 N N . TYR A 1 489 ? -7.521 -6.882 18.489 1.00 77.62 489 TYR A N 1
ATOM 3972 C CA . TYR A 1 489 ? -8.771 -6.297 18.029 1.00 77.62 489 TYR A CA 1
ATOM 3973 C C . TYR A 1 489 ? -8.480 -5.011 17.258 1.00 77.62 489 TYR A C 1
ATOM 3975 O O . TYR A 1 489 ? -7.485 -4.325 17.499 1.00 77.62 489 TYR A O 1
ATOM 3983 N N . LEU A 1 490 ? -9.353 -4.723 16.310 1.00 80.19 490 LEU A N 1
ATOM 3984 C CA . LEU A 1 490 ? -9.358 -3.546 15.473 1.00 80.19 490 LEU A CA 1
ATOM 3985 C C . LEU A 1 490 ? -10.638 -2.767 15.797 1.00 80.19 490 LEU A C 1
ATOM 3987 O O . LEU A 1 490 ? -11.704 -3.366 15.951 1.00 80.19 490 LEU A O 1
ATOM 3991 N N . PRO A 1 491 ? -10.567 -1.433 15.876 1.00 82.19 491 PRO A N 1
ATOM 3992 C CA . PRO A 1 491 ? -11.723 -0.600 16.204 1.00 82.19 491 PRO A CA 1
ATOM 3993 C C . PRO A 1 491 ? -12.745 -0.500 15.061 1.00 82.19 491 PRO A C 1
ATOM 3995 O O . PRO A 1 491 ? -13.813 0.076 15.237 1.00 82.19 491 PRO A O 1
ATOM 3998 N N . SER A 1 492 ? -12.429 -1.023 13.873 1.00 85.62 492 SER A N 1
ATOM 3999 C CA . SER A 1 492 ? -13.261 -0.900 12.679 1.00 85.62 492 SER A CA 1
ATOM 4000 C C . SER A 1 492 ? -13.028 -2.053 11.706 1.00 85.62 492 SER A C 1
ATOM 4002 O O . SER A 1 492 ? -11.970 -2.681 11.686 1.00 85.62 492 SER A O 1
ATOM 4004 N N . ASN A 1 493 ? -14.019 -2.282 10.842 1.00 85.38 493 ASN A N 1
ATOM 4005 C CA . ASN A 1 493 ? -13.955 -3.250 9.749 1.00 85.38 493 ASN A CA 1
ATOM 4006 C C . ASN A 1 493 ? -13.248 -2.709 8.486 1.00 85.38 493 ASN A C 1
ATOM 4008 O O . ASN A 1 493 ? -13.254 -3.374 7.446 1.00 85.38 493 ASN A O 1
ATOM 4012 N N . ASN A 1 494 ? -12.730 -1.479 8.519 1.00 90.50 494 ASN A N 1
ATOM 4013 C CA . ASN A 1 494 ? -12.127 -0.806 7.368 1.00 90.50 494 ASN A CA 1
ATOM 4014 C C . ASN A 1 494 ? -10.599 -0.910 7.426 1.00 90.50 494 ASN A C 1
ATOM 4016 O O . ASN A 1 494 ? -9.933 0.025 7.863 1.00 90.50 494 ASN A O 1
ATOM 4020 N N . VAL A 1 495 ? -10.062 -2.052 7.000 1.00 88.25 495 VAL A N 1
ATOM 4021 C CA . VAL A 1 495 ? -8.619 -2.346 7.015 1.00 88.25 495 VAL A CA 1
ATOM 4022 C C . VAL A 1 495 ? -8.057 -2.291 5.594 1.00 88.25 495 VAL A C 1
ATOM 4024 O O . VAL A 1 495 ? -8.682 -2.821 4.673 1.00 88.25 495 VAL A O 1
ATOM 4027 N N . TYR A 1 496 ? -6.880 -1.688 5.422 1.00 91.19 496 TYR A N 1
ATOM 4028 C CA . TYR A 1 496 ? -6.196 -1.489 4.137 1.00 91.19 496 TYR A CA 1
ATOM 4029 C C . TYR A 1 496 ? -4.688 -1.750 4.268 1.00 91.19 496 TYR A C 1
ATOM 4031 O O . TYR A 1 496 ? -4.139 -1.658 5.363 1.00 91.19 496 TYR A O 1
ATOM 4039 N N . GLY A 1 497 ? -4.001 -2.033 3.160 1.00 88.94 497 GLY A N 1
ATOM 4040 C CA . GLY A 1 497 ? -2.557 -2.306 3.146 1.00 88.94 497 GLY A CA 1
ATOM 4041 C C . GLY A 1 497 ? -2.251 -3.800 3.194 1.00 88.94 497 GLY A C 1
ATOM 4042 O O . GLY A 1 497 ? -3.042 -4.585 2.687 1.00 88.94 497 GLY A O 1
ATOM 4043 N N . LEU A 1 498 ? -1.142 -4.189 3.825 1.00 83.75 498 LEU A N 1
ATOM 4044 C CA . LEU A 1 498 ? -0.566 -5.542 3.839 1.00 83.75 498 LEU A CA 1
ATOM 4045 C C . LEU A 1 498 ? -0.152 -5.994 2.432 1.00 83.75 498 LEU A C 1
ATOM 4047 O O . LEU A 1 498 ? -0.913 -5.899 1.479 1.00 83.75 498 LEU A O 1
ATOM 4051 N N . GLY A 1 499 ? 1.064 -6.490 2.259 1.00 77.19 499 GLY A N 1
ATOM 4052 C CA . GLY A 1 499 ? 1.498 -6.921 0.932 1.00 77.19 499 GLY A CA 1
ATOM 4053 C C . GLY A 1 499 ? 2.889 -7.527 0.923 1.00 77.19 499 GLY A C 1
ATOM 4054 O O . GLY A 1 499 ? 3.554 -7.506 1.944 1.00 77.19 499 GLY A O 1
ATOM 4055 N N . GLU A 1 500 ? 3.354 -8.082 -0.188 1.00 80.06 500 GLU A N 1
ATOM 4056 C CA . GLU A 1 500 ? 2.706 -8.056 -1.499 1.00 80.06 500 GLU A CA 1
ATOM 4057 C C . GLU A 1 500 ? 1.899 -9.333 -1.781 1.00 80.06 500 GLU A C 1
ATOM 4059 O O . GLU A 1 500 ? 2.430 -10.442 -1.847 1.00 80.06 500 GLU A O 1
ATOM 4064 N N . ASN A 1 501 ? 0.588 -9.162 -1.960 1.00 83.56 501 ASN A N 1
ATOM 4065 C CA . ASN A 1 501 ? -0.351 -10.206 -2.364 1.00 83.56 501 ASN A CA 1
ATOM 4066 C C . ASN A 1 501 ? -1.366 -9.600 -3.342 1.00 83.56 501 ASN A C 1
ATOM 4068 O O . ASN A 1 501 ? -1.629 -8.397 -3.306 1.00 83.56 501 ASN A O 1
ATOM 4072 N N . THR A 1 502 ? -1.999 -10.423 -4.177 1.00 82.56 502 THR A N 1
ATOM 4073 C CA . THR A 1 502 ? -3.065 -9.947 -5.069 1.00 82.56 502 THR A CA 1
ATOM 4074 C C . THR A 1 502 ? -4.414 -9.973 -4.355 1.00 82.56 502 THR A C 1
ATOM 4076 O O . THR A 1 502 ? -5.091 -10.999 -4.300 1.00 82.56 502 THR A O 1
ATOM 4079 N N . HIS A 1 503 ? -4.824 -8.833 -3.800 1.00 81.62 503 HIS A N 1
ATOM 4080 C CA . HIS A 1 503 ? -6.128 -8.717 -3.146 1.00 81.62 503 HIS A CA 1
ATOM 4081 C C . HIS A 1 503 ? -7.255 -8.455 -4.155 1.00 81.62 503 HIS A C 1
ATOM 4083 O O . HIS A 1 503 ? -7.065 -7.703 -5.111 1.00 81.62 503 HIS A O 1
ATOM 4089 N N . PRO A 1 504 ? -8.458 -9.019 -3.942 1.00 78.31 504 PRO A N 1
ATOM 4090 C CA . PRO A 1 504 ? -9.607 -8.780 -4.818 1.00 78.31 504 PRO A CA 1
ATOM 4091 C C . PRO A 1 504 ? -10.206 -7.372 -4.663 1.00 78.31 504 PRO A C 1
ATOM 4093 O O . PRO A 1 504 ? -10.929 -6.906 -5.539 1.00 78.31 504 PRO A O 1
ATOM 4096 N N . SER A 1 505 ? -9.939 -6.701 -3.542 1.00 82.88 505 SER A N 1
ATOM 4097 C CA . SER A 1 505 ? -10.428 -5.362 -3.223 1.00 82.88 505 SER A CA 1
ATOM 4098 C C . SER A 1 505 ? -9.410 -4.618 -2.366 1.00 82.88 505 SER A C 1
ATOM 4100 O O . SER A 1 505 ? -8.670 -5.239 -1.609 1.00 82.88 505 SER A O 1
ATOM 4102 N N . LEU A 1 506 ? -9.411 -3.284 -2.451 1.00 83.06 506 LEU A N 1
ATOM 4103 C CA . LEU A 1 506 ? -8.520 -2.434 -1.653 1.00 83.06 506 LEU A CA 1
ATOM 4104 C C . LEU A 1 506 ? -8.832 -2.522 -0.150 1.00 83.06 506 LEU A C 1
ATOM 4106 O O . LEU A 1 506 ? -7.924 -2.603 0.672 1.00 83.06 506 LEU A O 1
ATOM 4110 N N . ARG A 1 507 ? -10.124 -2.514 0.210 1.00 89.06 507 ARG A N 1
ATOM 4111 C CA . ARG A 1 507 ? -10.571 -2.818 1.573 1.00 89.06 507 ARG A CA 1
ATOM 4112 C C . ARG A 1 507 ? -10.502 -4.322 1.792 1.00 89.06 507 ARG A C 1
ATOM 4114 O O . ARG A 1 507 ? -11.069 -5.084 1.006 1.00 89.06 507 ARG A O 1
ATOM 4121 N N . HIS A 1 508 ? -9.886 -4.732 2.890 1.00 83.94 508 HIS A N 1
ATOM 4122 C CA . HIS A 1 508 ? -9.815 -6.134 3.271 1.00 83.94 508 HIS A CA 1
ATOM 4123 C C . HIS A 1 508 ? -11.164 -6.708 3.689 1.00 83.94 508 HIS A C 1
ATOM 4125 O O . HIS A 1 508 ? -11.962 -6.064 4.371 1.00 83.94 508 HIS A O 1
ATOM 4131 N N . ASN A 1 509 ? -11.375 -7.974 3.338 1.00 80.31 509 ASN A N 1
ATOM 4132 C CA . ASN A 1 509 ? -12.464 -8.779 3.868 1.00 80.31 509 ASN A CA 1
ATOM 4133 C C . ASN A 1 509 ? -11.993 -9.510 5.139 1.00 80.31 509 ASN A C 1
ATOM 4135 O O . ASN A 1 509 ? -11.010 -10.250 5.100 1.00 80.31 509 ASN A O 1
ATOM 4139 N N . LEU A 1 510 ? -12.712 -9.334 6.248 1.00 81.62 510 LEU A N 1
ATOM 4140 C CA . LEU A 1 510 ? -12.371 -9.878 7.566 1.00 81.62 510 LEU A CA 1
ATOM 4141 C C . LEU A 1 510 ? -12.899 -11.307 7.807 1.00 81.62 510 LEU A C 1
ATOM 4143 O O . LEU A 1 510 ? -13.152 -11.687 8.942 1.00 81.62 510 LEU A O 1
ATOM 4147 N N . ASN A 1 511 ? -13.063 -12.122 6.765 1.00 75.56 511 ASN A N 1
ATOM 4148 C CA . ASN A 1 511 ? -13.672 -13.458 6.851 1.00 75.56 511 ASN A CA 1
ATOM 4149 C C . ASN A 1 511 ? -12.643 -14.587 7.016 1.00 75.56 511 ASN A C 1
ATOM 4151 O O . ASN A 1 511 ? -12.544 -15.467 6.165 1.00 75.56 511 ASN A O 1
ATOM 4155 N N . TYR A 1 512 ? -11.843 -14.542 8.084 1.00 70.12 512 TYR A N 1
ATOM 4156 C CA . TYR A 1 512 ? -10.811 -15.545 8.401 1.00 70.12 512 TYR A CA 1
ATOM 4157 C C . TYR A 1 512 ? -9.820 -15.823 7.256 1.00 70.12 512 TYR A C 1
ATOM 4159 O O . TYR A 1 512 ? -9.207 -16.890 7.193 1.00 70.12 512 TYR A O 1
ATOM 4167 N N . LYS A 1 513 ? -9.626 -14.853 6.352 1.00 73.19 513 LYS A N 1
ATOM 4168 C CA . LYS A 1 513 ? -8.645 -14.982 5.274 1.00 73.19 513 LYS A CA 1
ATOM 4169 C C . LYS A 1 513 ? -7.242 -14.849 5.840 1.00 73.19 513 LYS A C 1
ATOM 4171 O O . LYS A 1 513 ? -6.942 -13.875 6.534 1.00 73.19 513 LYS A O 1
ATOM 4176 N N . THR A 1 514 ? -6.399 -15.825 5.516 1.00 77.38 514 THR A N 1
ATOM 4177 C CA . THR A 1 514 ? -4.980 -15.840 5.880 1.00 77.38 514 THR A CA 1
ATOM 4178 C C . THR A 1 514 ? -4.141 -15.614 4.641 1.00 77.38 514 THR A C 1
ATOM 4180 O O . THR A 1 514 ? -4.269 -16.374 3.681 1.00 77.38 514 THR A O 1
ATOM 4183 N N . TRP A 1 515 ? -3.249 -14.639 4.715 1.00 81.19 515 TRP A N 1
ATOM 4184 C CA . TRP A 1 515 ? -2.375 -14.231 3.630 1.00 81.19 515 TRP A CA 1
ATOM 4185 C C . TRP A 1 515 ? -0.907 -14.358 4.058 1.00 81.19 515 TRP A C 1
ATOM 4187 O O . TRP A 1 515 ? -0.537 -13.859 5.129 1.00 81.19 515 TRP A O 1
ATOM 4197 N N . PRO A 1 516 ? -0.067 -15.037 3.263 1.00 84.50 516 PRO A N 1
ATOM 4198 C CA . PRO A 1 516 ? 1.353 -15.179 3.551 1.00 84.50 516 PRO A CA 1
ATOM 4199 C C . PRO A 1 516 ? 2.159 -13.957 3.100 1.00 84.50 516 PRO A C 1
ATOM 4201 O O . PRO A 1 516 ? 1.878 -13.363 2.063 1.00 84.50 516 PRO A O 1
ATOM 4204 N N . LEU A 1 517 ? 3.207 -13.629 3.849 1.00 83.31 517 LEU A N 1
ATOM 4205 C CA . LEU A 1 517 ? 4.186 -12.588 3.553 1.00 83.31 517 LEU A CA 1
ATOM 4206 C C . LEU A 1 517 ? 5.588 -13.197 3.584 1.00 83.31 517 LEU A C 1
ATOM 4208 O O . LEU A 1 517 ? 6.097 -13.547 4.652 1.00 83.31 517 LEU A O 1
ATOM 4212 N N . PHE A 1 518 ? 6.176 -13.345 2.401 1.00 84.69 518 PHE A N 1
ATOM 4213 C CA . PHE A 1 518 ? 7.560 -13.758 2.190 1.00 84.69 518 PHE A CA 1
ATOM 4214 C C . PHE A 1 518 ? 7.918 -13.507 0.722 1.00 84.69 518 PHE A C 1
ATOM 4216 O O . PHE A 1 518 ? 7.121 -13.864 -0.142 1.00 84.69 518 PHE A O 1
ATOM 4223 N N . THR A 1 519 ? 9.073 -12.917 0.428 1.00 83.25 519 THR A N 1
ATOM 4224 C CA . THR A 1 519 ? 9.442 -12.534 -0.945 1.00 83.25 519 THR A CA 1
ATOM 4225 C C . THR A 1 519 ? 9.569 -13.768 -1.851 1.00 83.25 519 THR A C 1
ATOM 4227 O O . THR A 1 519 ? 10.316 -14.706 -1.552 1.00 83.25 519 THR A O 1
ATOM 4230 N N . LYS A 1 520 ? 8.785 -13.814 -2.935 1.00 80.69 520 LYS A N 1
ATOM 4231 C CA . LYS A 1 520 ? 8.774 -14.898 -3.929 1.00 80.69 520 LYS A CA 1
ATOM 4232 C C . LYS A 1 520 ? 8.410 -14.391 -5.316 1.00 80.69 520 LYS A C 1
ATOM 4234 O O . LYS A 1 520 ? 7.455 -13.639 -5.470 1.00 80.69 520 LYS A O 1
ATOM 4239 N N . ASP A 1 521 ? 9.092 -14.921 -6.324 1.00 80.50 521 ASP A N 1
ATOM 4240 C CA . ASP A 1 521 ? 8.639 -14.789 -7.702 1.00 80.50 521 ASP A CA 1
ATOM 4241 C C . ASP A 1 521 ? 7.413 -15.684 -7.914 1.00 80.50 521 ASP A C 1
ATOM 4243 O O . ASP A 1 521 ? 7.506 -16.907 -8.047 1.00 80.50 521 ASP A O 1
ATOM 4247 N N . ASN A 1 522 ? 6.245 -15.054 -7.858 1.00 76.56 522 ASN A N 1
ATOM 4248 C CA . ASN A 1 522 ? 4.966 -15.654 -8.179 1.00 76.56 522 ASN A CA 1
ATOM 4249 C C . ASN A 1 522 ? 4.155 -14.644 -8.986 1.00 76.56 522 ASN A C 1
ATOM 4251 O O . ASN A 1 522 ? 3.921 -13.518 -8.545 1.00 76.56 522 ASN A O 1
ATOM 4255 N N . ALA A 1 523 ? 3.647 -15.084 -10.137 1.00 75.38 523 ALA A N 1
ATOM 4256 C CA . ALA A 1 523 ? 2.780 -14.256 -10.960 1.00 75.38 523 ALA A CA 1
ATOM 4257 C C . ALA A 1 523 ? 1.492 -13.854 -10.195 1.00 75.38 523 ALA A C 1
ATOM 4259 O O . ALA A 1 523 ? 0.817 -14.731 -9.638 1.00 75.38 523 ALA A O 1
ATOM 4260 N N . PRO A 1 524 ? 1.101 -12.562 -10.211 1.00 77.44 524 PRO A N 1
ATOM 4261 C CA . PRO A 1 524 ? -0.103 -12.067 -9.561 1.00 77.44 524 PRO A CA 1
ATOM 4262 C C . PRO A 1 524 ? -1.359 -12.777 -10.061 1.00 77.44 524 PRO A C 1
ATOM 4264 O O . PRO A 1 524 ? -1.665 -12.778 -11.255 1.00 77.44 524 PRO A O 1
ATOM 4267 N N . ASN A 1 525 ? -2.130 -13.339 -9.135 1.00 70.69 525 ASN A N 1
ATOM 4268 C CA . ASN A 1 525 ? -3.410 -13.971 -9.426 1.00 70.69 525 ASN A CA 1
ATOM 4269 C C . ASN A 1 525 ? -4.405 -13.654 -8.306 1.00 70.69 525 ASN A C 1
ATOM 4271 O O . ASN A 1 525 ? -4.239 -14.105 -7.177 1.00 70.69 525 ASN A O 1
ATOM 4275 N N . SER A 1 526 ? -5.467 -12.907 -8.622 1.00 60.00 526 SER A N 1
ATOM 4276 C CA . SER A 1 526 ? -6.478 -12.463 -7.647 1.00 60.00 526 SER A CA 1
ATOM 4277 C C . SER A 1 526 ? -7.350 -13.589 -7.084 1.00 60.00 526 SER A C 1
ATOM 4279 O O . SER A 1 526 ? -8.120 -13.357 -6.151 1.00 60.00 526 SER A O 1
ATOM 4281 N N . GLN A 1 527 ? -7.239 -14.795 -7.645 1.00 59.31 527 GLN A N 1
ATOM 4282 C CA . GLN A 1 527 ? -7.939 -15.991 -7.181 1.00 59.31 527 GLN A CA 1
ATOM 4283 C C . GLN A 1 527 ? -7.122 -16.808 -6.166 1.00 59.31 527 GLN A C 1
ATOM 4285 O O . GLN A 1 527 ? -7.685 -17.694 -5.525 1.00 59.31 527 GLN A O 1
ATOM 4290 N N . ASP A 1 528 ? -5.829 -16.505 -5.986 1.00 66.50 528 ASP A N 1
ATOM 4291 C CA . ASP A 1 528 ? -4.910 -17.300 -5.167 1.00 66.50 528 ASP A CA 1
ATOM 4292 C C . ASP A 1 528 ? -4.367 -16.501 -3.963 1.00 66.50 528 ASP A C 1
ATOM 4294 O O . ASP A 1 528 ? -3.872 -15.385 -4.092 1.00 66.50 528 ASP A O 1
ATOM 4298 N N . GLU A 1 529 ? -4.383 -17.106 -2.772 1.00 73.94 529 GLU A N 1
ATOM 4299 C CA . GLU A 1 529 ? -3.820 -16.534 -1.534 1.00 73.94 529 GLU A CA 1
ATOM 4300 C C . GLU A 1 529 ? -2.302 -16.788 -1.438 1.00 73.94 529 GLU A C 1
ATOM 4302 O O . GLU A 1 529 ? -1.825 -17.462 -0.522 1.00 73.94 529 GLU A O 1
ATOM 4307 N N . LYS A 1 530 ? -1.544 -16.291 -2.422 1.00 74.88 530 LYS A N 1
ATOM 4308 C CA . LYS A 1 530 ? -0.088 -16.478 -2.536 1.00 74.88 530 LYS A CA 1
ATOM 4309 C C . LYS A 1 530 ? 0.686 -15.212 -2.182 1.00 74.88 530 LYS A C 1
ATOM 4311 O O . LYS A 1 530 ? 0.187 -14.093 -2.299 1.00 74.88 530 LYS A O 1
ATOM 4316 N N . ASN A 1 531 ? 1.913 -15.411 -1.724 1.00 77.50 531 ASN A N 1
ATOM 4317 C CA . ASN A 1 531 ? 2.918 -14.372 -1.564 1.00 77.50 531 ASN A CA 1
ATOM 4318 C C . ASN A 1 531 ? 3.571 -14.063 -2.914 1.00 77.50 531 ASN A C 1
ATOM 4320 O O . ASN A 1 531 ? 3.879 -14.993 -3.658 1.00 77.50 531 ASN A O 1
ATOM 4324 N N . ASN A 1 532 ? 3.775 -12.779 -3.196 1.00 80.19 532 ASN A N 1
ATOM 4325 C CA . ASN A 1 532 ? 4.424 -12.292 -4.413 1.00 80.19 532 ASN A CA 1
ATOM 4326 C C . ASN A 1 532 ? 5.807 -11.703 -4.061 1.00 80.19 532 ASN A C 1
ATOM 4328 O O . ASN A 1 532 ? 6.462 -12.162 -3.121 1.00 80.19 532 ASN A O 1
ATOM 4332 N N . TYR A 1 533 ? 6.242 -10.687 -4.804 1.00 81.75 533 TYR A N 1
ATOM 4333 C CA . TYR A 1 533 ? 7.612 -10.181 -4.819 1.00 81.75 533 TYR A CA 1
ATOM 4334 C C . TYR A 1 533 ? 8.016 -9.490 -3.507 1.00 81.75 533 TYR A C 1
ATOM 4336 O O . TYR A 1 533 ? 9.046 -9.821 -2.923 1.00 81.75 533 TYR A O 1
ATOM 4344 N N . GLY A 1 534 ? 7.199 -8.557 -3.007 1.00 78.38 534 GLY A N 1
ATOM 4345 C CA . GLY A 1 534 ? 7.501 -7.737 -1.831 1.00 78.38 534 GLY A CA 1
ATOM 4346 C C . GLY A 1 534 ? 6.985 -8.257 -0.480 1.00 78.38 534 GLY A C 1
ATOM 4347 O O . GLY A 1 534 ? 6.054 -9.058 -0.383 1.00 78.38 534 GLY A O 1
ATOM 4348 N N . GLN A 1 535 ? 7.555 -7.714 0.603 1.00 83.81 535 GLN A N 1
ATOM 4349 C CA . GLN A 1 535 ? 7.107 -7.927 1.985 1.00 83.81 535 GLN A CA 1
ATOM 4350 C C . GLN A 1 535 ? 6.916 -6.583 2.714 1.00 83.81 535 GLN A C 1
ATOM 4352 O O . GLN A 1 535 ? 7.864 -5.900 3.092 1.00 83.81 535 GLN A O 1
ATOM 4357 N N . HIS A 1 536 ? 5.656 -6.242 2.959 1.00 87.75 536 HIS A N 1
ATOM 4358 C CA . HIS A 1 536 ? 5.132 -5.003 3.529 1.00 87.75 536 HIS A CA 1
ATOM 4359 C C . HIS A 1 536 ? 4.137 -5.316 4.662 1.00 87.75 536 HIS A C 1
ATOM 4361 O O . HIS A 1 536 ? 2.917 -5.297 4.466 1.00 87.75 536 HIS A O 1
ATOM 4367 N N . PRO A 1 537 ? 4.636 -5.594 5.879 1.00 88.69 537 PRO A N 1
ATOM 4368 C CA . PRO A 1 537 ? 3.823 -5.830 7.073 1.00 88.69 537 PRO A CA 1
ATOM 4369 C C . PRO A 1 537 ? 3.293 -4.513 7.680 1.00 88.69 537 PRO A C 1
ATOM 4371 O O . PRO A 1 537 ? 3.491 -4.228 8.863 1.00 88.69 537 PRO A O 1
ATOM 4374 N N . PHE A 1 538 ? 2.644 -3.687 6.856 1.00 89.62 538 PHE A N 1
ATOM 4375 C CA . PHE A 1 538 ? 2.037 -2.412 7.240 1.00 89.62 538 PHE A CA 1
ATOM 4376 C C . PHE A 1 538 ? 0.570 -2.375 6.828 1.00 89.62 538 PHE A C 1
ATOM 4378 O O . PHE A 1 538 ? 0.248 -2.671 5.678 1.00 89.62 538 PHE A O 1
ATOM 4385 N N . TYR A 1 539 ? -0.312 -1.981 7.741 1.00 91.75 539 TYR A N 1
ATOM 4386 C CA . TYR A 1 539 ? -1.731 -1.797 7.453 1.00 91.75 539 TYR A CA 1
ATOM 4387 C C . TYR A 1 539 ? -2.273 -0.534 8.099 1.00 91.75 539 TYR A C 1
ATOM 4389 O O . TYR A 1 539 ? -1.748 -0.067 9.108 1.00 91.75 539 TYR A O 1
ATOM 4397 N N . THR A 1 540 ? -3.348 0.001 7.532 1.00 92.81 540 THR A N 1
ATOM 4398 C CA . THR A 1 540 ? -4.095 1.120 8.099 1.00 92.81 540 THR A CA 1
ATOM 4399 C C . THR A 1 540 ? -5.524 0.710 8.400 1.00 92.81 540 THR A C 1
ATOM 4401 O O . THR A 1 540 ? -6.098 -0.172 7.754 1.00 92.81 540 THR A O 1
ATOM 4404 N N . VAL A 1 541 ? -6.100 1.350 9.409 1.00 90.81 541 VAL A N 1
ATOM 4405 C CA . VAL A 1 541 ? -7.486 1.162 9.814 1.00 90.81 541 VAL A CA 1
ATOM 4406 C C . VAL A 1 541 ? -8.161 2.519 9.828 1.00 90.81 541 VAL A C 1
ATOM 4408 O O . VAL A 1 541 ? -7.688 3.444 10.487 1.00 90.81 541 VAL A O 1
ATOM 4411 N N . LEU A 1 542 ? -9.268 2.621 9.098 1.00 90.56 542 LEU A N 1
ATOM 4412 C CA . LEU A 1 542 ? -10.134 3.795 9.115 1.00 90.56 542 LEU A CA 1
ATOM 4413 C C . LEU A 1 542 ? -11.218 3.606 10.177 1.00 90.56 542 LEU A C 1
ATOM 4415 O O . LEU A 1 542 ? -12.078 2.725 10.060 1.00 90.56 542 LEU A O 1
ATOM 4419 N N . GLU A 1 543 ? -11.180 4.433 11.210 1.00 87.06 543 GLU A N 1
ATOM 4420 C CA . GLU A 1 543 ? -12.134 4.407 12.312 1.00 87.06 543 GLU A CA 1
ATOM 4421 C C . GLU A 1 543 ? -13.466 5.057 11.915 1.00 87.06 543 GLU A C 1
ATOM 4423 O O . GLU A 1 543 ? -13.574 5.774 10.919 1.00 87.06 543 GLU A O 1
ATOM 4428 N N . SER A 1 544 ? -14.522 4.781 12.681 1.00 80.19 544 SER A N 1
ATOM 4429 C CA . SER A 1 544 ? -15.876 5.269 12.384 1.00 80.19 544 SER A CA 1
ATOM 4430 C C . SER A 1 544 ? -16.022 6.792 12.478 1.00 80.19 544 SER A C 1
ATOM 4432 O O . SER A 1 544 ? -16.941 7.350 11.890 1.00 80.19 544 SER A O 1
ATOM 4434 N N . ASN A 1 545 ? -15.124 7.459 13.205 1.00 78.94 545 ASN A N 1
ATOM 4435 C CA . ASN A 1 545 ? -15.058 8.916 13.364 1.00 78.94 545 ASN A CA 1
ATOM 4436 C C . ASN A 1 545 ? -14.259 9.620 12.245 1.00 78.94 545 ASN A C 1
ATOM 4438 O O . ASN A 1 545 ? -14.153 10.841 12.264 1.00 78.94 545 ASN A O 1
ATOM 4442 N N . GLY A 1 546 ? -13.694 8.878 11.283 1.00 80.75 546 GLY A N 1
ATOM 4443 C CA . GLY A 1 546 ? -12.836 9.418 10.222 1.00 80.75 546 GLY A CA 1
ATOM 4444 C C . GLY A 1 546 ? -11.348 9.487 10.582 1.00 80.75 546 GLY A C 1
ATOM 4445 O O . GLY A 1 546 ? -10.519 9.567 9.671 1.00 80.75 546 GLY A O 1
ATOM 4446 N N . ASN A 1 547 ? -11.001 9.350 11.867 1.00 89.06 547 ASN A N 1
ATOM 4447 C CA . ASN A 1 547 ? -9.616 9.183 12.290 1.00 89.06 547 ASN A CA 1
ATOM 4448 C C . ASN A 1 547 ? -9.062 7.876 11.733 1.00 89.06 547 ASN A C 1
ATOM 4450 O O . ASN A 1 547 ? -9.785 6.941 11.374 1.00 89.06 547 ASN A O 1
ATOM 4454 N N . SER A 1 548 ? -7.748 7.811 11.610 1.00 87.75 548 SER A N 1
ATOM 4455 C CA . SER A 1 548 ? -7.075 6.637 11.089 1.00 87.75 548 SER A CA 1
ATOM 4456 C C . SER A 1 548 ? -5.842 6.334 11.907 1.00 87.75 548 SER A C 1
ATOM 4458 O O . SER A 1 548 ? -5.153 7.227 12.395 1.00 87.75 548 SER A O 1
ATOM 4460 N N . HIS A 1 549 ? -5.514 5.056 11.996 1.00 92.50 549 HIS A N 1
ATOM 4461 C CA . HIS A 1 549 ? -4.220 4.652 12.509 1.00 92.50 549 HIS A CA 1
ATOM 4462 C C . HIS A 1 549 ? -3.555 3.656 11.567 1.00 92.50 549 HIS A C 1
ATOM 4464 O O . HIS A 1 549 ? -4.210 2.951 10.798 1.00 92.50 549 HIS A O 1
ATOM 4470 N N . GLY A 1 550 ? -2.230 3.630 11.606 1.00 90.75 550 GLY A N 1
ATOM 4471 C CA . GLY A 1 550 ? -1.385 2.700 10.876 1.00 90.75 550 GLY A CA 1
ATOM 4472 C C . GLY A 1 550 ? -0.596 1.840 11.846 1.00 90.75 550 GLY A C 1
ATOM 4473 O O . GLY A 1 550 ? -0.167 2.322 12.891 1.00 90.75 550 GLY A O 1
ATOM 4474 N N . ILE A 1 551 ? -0.379 0.580 11.491 1.00 90.50 551 ILE A N 1
ATOM 4475 C CA . ILE A 1 551 ? 0.436 -0.357 12.258 1.00 90.50 551 ILE A CA 1
ATOM 4476 C C . ILE A 1 551 ? 1.480 -0.947 11.320 1.00 90.50 551 ILE A C 1
ATOM 4478 O O . ILE A 1 551 ? 1.137 -1.591 10.330 1.00 90.50 551 ILE A O 1
ATOM 4482 N N . LEU A 1 552 ? 2.754 -0.736 11.640 1.00 88.25 552 LEU A N 1
ATOM 4483 C CA . LEU A 1 552 ? 3.892 -1.400 11.006 1.00 88.25 552 LEU A CA 1
ATOM 4484 C C . LEU A 1 552 ? 4.456 -2.429 11.983 1.00 88.25 552 LEU A C 1
ATOM 4486 O O . LEU A 1 552 ? 4.820 -2.067 13.099 1.00 88.25 552 LEU A O 1
ATOM 4490 N N . LEU A 1 553 ? 4.599 -3.680 11.553 1.00 85.81 553 LEU A N 1
ATOM 4491 C CA . LEU A 1 553 ? 5.436 -4.660 12.243 1.00 85.81 553 LEU A CA 1
ATOM 4492 C C . LEU A 1 553 ? 6.796 -4.724 11.545 1.00 85.81 553 LEU A C 1
ATOM 4494 O O . LEU A 1 553 ? 6.916 -5.311 10.475 1.00 85.81 553 LEU A O 1
ATOM 4498 N N . LEU A 1 554 ? 7.837 -4.152 12.146 1.00 84.19 554 LEU A N 1
ATOM 4499 C CA . LEU A 1 554 ? 9.185 -4.131 11.578 1.00 84.19 554 LEU A CA 1
ATOM 4500 C C . LEU A 1 554 ? 9.883 -5.494 11.743 1.00 84.19 554 LEU A C 1
ATOM 4502 O O . LEU A 1 554 ? 10.793 -5.678 12.553 1.00 84.19 554 LEU A O 1
ATOM 4506 N N . ASN A 1 555 ? 9.451 -6.478 10.957 1.00 80.75 555 ASN A N 1
ATOM 4507 C CA . ASN A 1 555 ? 9.991 -7.832 10.955 1.00 80.75 555 ASN A CA 1
ATOM 4508 C C . ASN A 1 555 ? 10.089 -8.366 9.512 1.00 80.75 555 ASN A C 1
ATOM 4510 O O . ASN A 1 555 ? 9.119 -8.333 8.758 1.00 80.75 555 ASN A O 1
ATOM 4514 N N . SER A 1 556 ? 11.272 -8.849 9.131 1.00 83.50 556 SER A N 1
ATOM 4515 C CA . SER A 1 556 ? 11.570 -9.387 7.793 1.00 83.50 556 SER A CA 1
ATOM 4516 C C . SER A 1 556 ? 11.499 -10.916 7.693 1.00 83.50 556 SER A C 1
ATOM 4518 O O . SER A 1 556 ? 11.749 -11.478 6.633 1.00 83.50 556 SER A O 1
ATOM 4520 N N . ASN A 1 557 ? 11.179 -11.619 8.781 1.00 82.69 557 ASN A N 1
ATOM 4521 C CA . ASN A 1 557 ? 11.024 -13.075 8.756 1.00 82.69 557 ASN A CA 1
ATOM 4522 C C . ASN A 1 557 ? 9.727 -13.445 8.021 1.00 82.69 557 ASN A C 1
ATOM 4524 O O . ASN A 1 557 ? 8.784 -12.649 7.996 1.00 82.69 557 ASN A O 1
ATOM 4528 N N . ALA A 1 558 ? 9.656 -14.664 7.479 1.00 82.38 558 ALA A N 1
ATOM 4529 C CA . ALA A 1 558 ? 8.431 -15.155 6.854 1.00 82.38 558 ALA A CA 1
ATOM 4530 C C . ALA A 1 558 ? 7.269 -15.132 7.860 1.00 82.38 558 ALA A C 1
ATOM 4532 O O . ALA A 1 558 ? 7.398 -15.573 9.011 1.00 82.38 558 ALA A O 1
ATOM 4533 N N . MET A 1 559 ? 6.130 -14.599 7.436 1.00 80.94 559 MET A N 1
ATOM 4534 C CA . MET A 1 559 ? 4.982 -14.414 8.315 1.00 80.94 559 MET A CA 1
ATOM 4535 C C . MET A 1 559 ? 3.660 -14.601 7.578 1.00 80.94 559 MET A C 1
ATOM 4537 O O . MET A 1 559 ? 3.612 -14.694 6.358 1.00 80.94 559 MET A O 1
ATOM 4541 N N . GLU A 1 560 ? 2.568 -14.674 8.324 1.00 81.19 560 GLU A N 1
ATOM 4542 C CA . GLU A 1 560 ? 1.210 -14.658 7.791 1.00 81.19 560 GLU A CA 1
ATOM 4543 C C . GLU A 1 560 ? 0.329 -13.750 8.645 1.00 81.19 560 GLU A C 1
ATOM 4545 O O . GLU A 1 560 ? 0.499 -13.665 9.866 1.00 81.19 560 GLU A O 1
ATOM 4550 N N . TYR A 1 561 ? -0.636 -13.093 8.006 1.00 82.50 561 TYR A N 1
ATOM 4551 C CA . TYR A 1 561 ? -1.689 -12.358 8.694 1.00 82.50 561 TYR A CA 1
ATOM 4552 C C . TYR A 1 561 ? -3.040 -13.009 8.428 1.00 82.50 561 TYR A C 1
ATOM 4554 O O . TYR A 1 561 ? -3.331 -13.433 7.315 1.00 82.50 561 TYR A O 1
ATOM 4562 N N . THR A 1 562 ? -3.869 -13.105 9.463 1.00 79.38 562 THR A N 1
ATOM 4563 C CA . THR A 1 562 ? -5.244 -13.598 9.386 1.00 79.38 562 THR A CA 1
ATOM 4564 C C . THR A 1 562 ? -6.191 -12.519 9.872 1.00 79.38 562 THR A C 1
ATOM 4566 O O . THR A 1 562 ? -6.049 -12.034 10.994 1.00 79.38 562 THR A O 1
ATOM 4569 N N . LEU A 1 563 ? -7.160 -12.157 9.041 1.00 80.31 563 LEU A N 1
ATOM 4570 C CA . LEU A 1 563 ? -8.161 -11.145 9.360 1.00 80.31 563 LEU A CA 1
ATOM 4571 C C . LEU A 1 563 ? -9.466 -11.808 9.790 1.00 80.31 563 LEU A C 1
ATOM 4573 O O . LEU A 1 563 ? -9.959 -12.689 9.095 1.00 80.31 563 LEU A O 1
ATOM 4577 N N . MET A 1 564 ? -10.004 -11.411 10.942 1.00 76.38 564 MET A N 1
ATOM 4578 C CA . MET A 1 564 ? -11.097 -12.100 11.631 1.00 76.38 564 MET A CA 1
ATOM 4579 C C . MET A 1 564 ? -12.333 -11.197 11.805 1.00 76.38 564 MET A C 1
ATOM 4581 O O . MET A 1 564 ? -12.159 -9.994 12.021 1.00 76.38 564 MET A O 1
ATOM 4585 N N . PRO A 1 565 ? -13.568 -11.751 11.799 1.00 73.81 565 PRO A N 1
ATOM 4586 C CA . PRO A 1 565 ? -14.800 -10.957 11.708 1.00 73.81 565 PRO A CA 1
ATOM 4587 C C . PRO A 1 565 ? -15.155 -10.136 12.947 1.00 73.81 565 PRO A C 1
ATOM 4589 O O . PRO A 1 565 ? -15.981 -9.236 12.856 1.00 73.81 565 PRO A O 1
ATOM 4592 N N . ALA A 1 566 ? -14.595 -10.469 14.111 1.00 73.50 566 ALA A N 1
ATOM 4593 C CA . ALA A 1 566 ? -14.746 -9.686 15.335 1.00 73.50 566 ALA A CA 1
ATOM 4594 C C . ALA A 1 566 ? -13.627 -8.643 15.357 1.00 73.50 566 ALA A C 1
ATOM 4596 O O . ALA A 1 566 ? -12.633 -8.892 16.041 1.00 73.50 566 ALA A O 1
ATOM 4597 N N . PRO A 1 567 ? -13.734 -7.601 14.502 1.00 82.94 567 PRO A N 1
ATOM 4598 C CA . PRO A 1 567 ? -12.655 -7.062 13.687 1.00 82.94 567 PRO A CA 1
ATOM 4599 C C . PRO A 1 567 ? -11.317 -7.220 14.376 1.00 82.94 567 PRO A C 1
ATOM 4601 O O . PRO A 1 567 ? -11.055 -6.582 15.387 1.00 82.94 567 PRO A O 1
ATOM 4604 N N . ALA A 1 568 ? -10.508 -8.152 13.895 1.00 74.69 568 ALA A N 1
ATOM 4605 C CA . ALA A 1 568 ? -9.243 -8.467 14.528 1.00 74.69 568 ALA A CA 1
ATOM 4606 C C . ALA A 1 568 ? -8.233 -8.926 13.486 1.00 74.69 568 ALA A C 1
ATOM 4608 O O . ALA A 1 568 ? -8.583 -9.555 12.488 1.00 74.69 568 ALA A O 1
ATOM 4609 N N . VAL A 1 569 ? -6.966 -8.634 13.742 1.00 80.50 569 VAL A N 1
ATOM 4610 C CA . VAL A 1 569 ? -5.844 -9.148 12.964 1.00 80.50 569 VAL A CA 1
ATOM 4611 C C . VAL A 1 569 ? -5.034 -10.077 13.843 1.00 80.50 569 VAL A C 1
ATOM 4613 O O . VAL A 1 569 ? -4.751 -9.778 15.001 1.00 80.50 569 VAL A O 1
ATOM 4616 N N . SER A 1 570 ? -4.657 -11.221 13.293 1.00 79.12 570 SER A N 1
ATOM 4617 C CA . SER A 1 570 ? -3.689 -12.113 13.900 1.00 79.12 570 SER A CA 1
ATOM 4618 C C . SER A 1 570 ? -2.462 -12.200 13.019 1.00 79.12 570 SER A C 1
ATOM 4620 O O . SER A 1 570 ? -2.589 -12.438 11.824 1.00 79.12 570 SER A O 1
ATOM 4622 N N . VAL A 1 571 ? -1.285 -12.025 13.608 1.00 78.06 571 VAL A N 1
ATOM 4623 C CA . VAL A 1 571 ? -0.010 -12.125 12.903 1.00 78.06 571 VAL A CA 1
ATOM 4624 C C . VAL A 1 571 ? 0.779 -13.283 13.490 1.00 78.06 571 VAL A C 1
ATOM 4626 O O . VAL A 1 571 ? 0.911 -13.397 14.713 1.00 78.06 571 VAL A O 1
ATOM 4629 N N . LYS A 1 572 ? 1.306 -14.142 12.616 1.00 76.31 572 LYS A N 1
ATOM 4630 C CA . LYS A 1 572 ? 2.239 -15.208 12.983 1.00 76.31 572 LYS A CA 1
ATOM 4631 C C . LYS A 1 572 ? 3.537 -15.031 12.218 1.00 76.31 572 LYS A C 1
ATOM 4633 O O . LYS A 1 572 ? 3.506 -14.973 10.997 1.00 76.31 572 LYS A O 1
ATOM 4638 N N . THR A 1 573 ? 4.667 -14.980 12.913 1.00 78.12 573 THR A N 1
ATOM 4639 C CA . THR A 1 573 ? 6.002 -14.900 12.296 1.00 78.12 573 THR A CA 1
ATOM 4640 C C . THR A 1 573 ? 6.924 -15.981 12.852 1.00 78.12 573 THR A C 1
ATOM 4642 O O . THR A 1 573 ? 6.814 -16.374 14.017 1.00 78.12 573 THR A O 1
ATOM 4645 N N . ILE A 1 574 ? 7.826 -16.481 12.006 1.00 76.69 574 ILE A N 1
ATOM 4646 C CA . ILE A 1 574 ? 8.725 -17.600 12.330 1.00 76.69 574 ILE A CA 1
ATOM 4647 C C . ILE A 1 574 ? 9.967 -17.206 13.131 1.00 76.69 574 ILE A C 1
ATOM 4649 O O . ILE A 1 574 ? 10.729 -18.080 13.547 1.00 76.69 574 ILE A O 1
ATOM 4653 N N . GLY A 1 575 ? 10.215 -15.909 13.312 1.00 76.31 575 GLY A N 1
ATOM 4654 C CA . GLY A 1 575 ? 11.471 -15.449 13.885 1.00 76.31 575 GLY A CA 1
ATOM 4655 C C . GLY A 1 575 ? 11.530 -13.955 14.174 1.00 76.31 575 GLY A C 1
ATOM 4656 O O . GLY A 1 575 ? 10.535 -13.232 14.113 1.00 76.31 575 GLY A O 1
ATOM 4657 N N . GLY A 1 576 ? 12.731 -13.498 14.532 1.00 79.12 576 GLY A N 1
ATOM 4658 C CA . GLY A 1 576 ? 12.996 -12.107 14.897 1.00 79.12 576 GLY A CA 1
ATOM 4659 C C . GLY A 1 576 ? 12.405 -11.708 16.250 1.00 79.12 576 GLY A C 1
ATOM 4660 O O . GLY A 1 576 ? 12.337 -12.523 17.184 1.00 79.12 576 GLY A O 1
ATOM 4661 N N . ILE A 1 577 ? 12.005 -10.442 16.335 1.00 82.25 577 ILE A N 1
ATOM 4662 C CA . ILE A 1 577 ? 11.333 -9.802 17.471 1.00 82.25 577 ILE A CA 1
ATOM 4663 C C . ILE A 1 577 ? 9.997 -9.200 17.017 1.00 82.25 577 ILE A C 1
ATOM 4665 O O . ILE A 1 577 ? 9.731 -9.093 15.817 1.00 82.25 577 ILE A O 1
ATOM 4669 N N . LEU A 1 578 ? 9.165 -8.785 17.967 1.00 82.38 578 LEU A N 1
ATOM 4670 C CA . LEU A 1 578 ? 7.962 -8.014 17.672 1.00 82.38 578 LEU A CA 1
ATOM 4671 C C . LEU A 1 578 ? 8.263 -6.533 17.890 1.00 82.38 578 LEU A C 1
ATOM 4673 O O . LEU A 1 578 ? 8.350 -6.090 19.029 1.00 82.38 578 LEU A O 1
ATOM 4677 N N . ASP A 1 579 ? 8.455 -5.785 16.810 1.00 84.19 579 ASP A N 1
ATOM 4678 C CA . ASP A 1 579 ? 8.744 -4.349 16.850 1.00 84.19 579 ASP A CA 1
ATOM 4679 C C . ASP A 1 579 ? 7.636 -3.597 16.113 1.00 84.19 579 ASP A C 1
ATOM 4681 O O . ASP A 1 579 ? 7.630 -3.514 14.884 1.00 84.19 579 ASP A O 1
ATOM 4685 N N . PHE A 1 580 ? 6.637 -3.147 16.866 1.00 86.62 580 PHE A N 1
ATOM 4686 C CA . PHE A 1 580 ? 5.467 -2.465 16.334 1.00 86.62 580 PHE A CA 1
ATOM 4687 C C . PHE A 1 580 ? 5.664 -0.955 16.355 1.00 86.62 580 PHE A C 1
ATOM 4689 O O . PHE A 1 580 ? 6.067 -0.389 17.369 1.00 86.62 580 PHE A O 1
ATOM 4696 N N . PHE A 1 581 ? 5.281 -0.298 15.267 1.00 84.56 581 PHE A N 1
ATOM 4697 C CA . PHE A 1 581 ? 5.087 1.144 15.215 1.00 84.56 581 PHE A CA 1
ATOM 4698 C C . PHE A 1 581 ? 3.614 1.427 14.970 1.00 84.56 581 PHE A C 1
ATOM 4700 O O . PHE A 1 581 ? 3.024 0.913 14.019 1.00 84.56 581 PHE A O 1
ATOM 4707 N N . VAL A 1 582 ? 3.036 2.236 15.846 1.00 90.31 582 VAL A N 1
ATOM 4708 C CA . VAL A 1 582 ? 1.657 2.702 15.780 1.00 90.31 582 VAL A CA 1
ATOM 4709 C C . VAL A 1 582 ? 1.691 4.169 15.389 1.00 90.31 582 VAL A C 1
ATOM 4711 O O . VAL A 1 582 ? 2.328 4.980 16.058 1.00 90.31 582 VAL A O 1
ATOM 4714 N N . PHE A 1 583 ? 1.010 4.490 14.300 1.00 89.69 583 PHE A N 1
ATOM 4715 C CA . PHE A 1 583 ? 0.865 5.838 13.769 1.00 89.69 583 PHE A CA 1
ATOM 4716 C C . PHE A 1 583 ? -0.582 6.255 13.970 1.00 89.69 583 PHE A C 1
ATOM 4718 O O . PHE A 1 583 ? -1.467 5.550 13.498 1.00 89.69 583 PHE A O 1
ATOM 4725 N N . VAL A 1 584 ? -0.836 7.369 14.642 1.00 92.19 584 VAL A N 1
ATOM 4726 C CA . VAL A 1 584 ? -2.194 7.883 14.861 1.00 92.19 584 VAL A CA 1
ATOM 4727 C C . VAL A 1 584 ? -2.327 9.199 14.113 1.00 92.19 584 VAL A C 1
ATOM 4729 O O . VAL A 1 584 ? -1.455 10.053 14.219 1.00 92.19 584 VAL A O 1
ATOM 4732 N N . GLY A 1 585 ? -3.390 9.357 13.328 1.00 83.31 585 GLY A N 1
ATOM 4733 C CA . GLY A 1 585 ? -3.631 10.589 12.592 1.00 83.31 585 GLY A CA 1
ATOM 4734 C C . GLY A 1 585 ? -5.110 10.850 12.336 1.00 83.31 585 GLY A C 1
ATOM 4735 O O . GLY A 1 585 ? -5.933 9.941 12.277 1.00 83.31 585 GLY A O 1
ATOM 4736 N N . ASP A 1 586 ? -5.442 12.118 12.129 1.00 86.75 586 ASP A N 1
ATOM 4737 C CA . ASP A 1 586 ? -6.827 12.570 11.930 1.00 86.75 586 ASP A CA 1
ATOM 4738 C C . ASP A 1 586 ? -7.470 12.058 10.630 1.00 86.75 586 ASP A C 1
ATOM 4740 O O . ASP A 1 586 ? -8.678 12.156 10.443 1.00 86.75 586 ASP A O 1
ATOM 4744 N N . ASN A 1 587 ? -6.670 11.552 9.686 1.00 88.56 587 ASN A N 1
ATOM 4745 C CA . ASN A 1 587 ? -7.135 10.998 8.416 1.00 88.56 587 ASN A CA 1
ATOM 4746 C C . ASN A 1 587 ? -6.094 10.021 7.822 1.00 88.56 587 ASN A C 1
ATOM 4748 O O . ASN A 1 587 ? -4.932 10.026 8.248 1.00 88.56 587 ASN A O 1
ATOM 4752 N N . PRO A 1 588 ? -6.464 9.207 6.811 1.00 86.69 588 PRO A N 1
ATOM 4753 C CA . PRO A 1 588 ? -5.549 8.235 6.212 1.00 86.69 588 PRO A CA 1
ATOM 4754 C C . PRO A 1 588 ? -4.269 8.841 5.621 1.00 86.69 588 PRO A C 1
ATOM 4756 O O . PRO A 1 588 ? -3.213 8.220 5.702 1.00 86.69 588 PRO A O 1
ATOM 4759 N N . GLU A 1 589 ? -4.329 10.043 5.039 1.00 89.62 589 GLU A N 1
ATOM 4760 C CA . GLU A 1 589 ? -3.157 10.686 4.431 1.00 89.62 589 GLU A CA 1
ATOM 4761 C C . GLU A 1 589 ? -2.125 11.071 5.494 1.00 89.62 589 GLU A C 1
ATOM 4763 O O . GLU A 1 589 ? -0.937 10.795 5.324 1.00 89.62 589 GLU A O 1
ATOM 4768 N N . HIS A 1 590 ? -2.575 11.628 6.623 1.00 91.12 590 H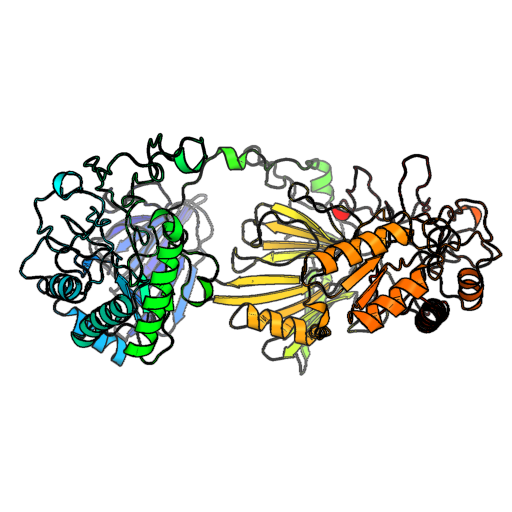IS A N 1
ATOM 4769 C CA . HIS A 1 590 ? -1.703 11.961 7.748 1.00 91.12 590 HIS A CA 1
ATOM 4770 C C . HIS A 1 590 ? -0.957 10.715 8.257 1.00 91.12 590 HIS A C 1
ATOM 4772 O O . HIS A 1 590 ? 0.260 10.754 8.436 1.00 91.12 590 HIS A O 1
ATOM 4778 N N . VAL A 1 591 ? -1.641 9.571 8.376 1.00 89.06 591 VAL A N 1
ATOM 4779 C CA . VAL A 1 591 ? -1.007 8.292 8.747 1.00 89.06 591 VAL A CA 1
ATOM 4780 C C . VAL A 1 591 ? 0.101 7.897 7.763 1.00 89.06 591 VAL A C 1
ATOM 4782 O O . VAL A 1 591 ? 1.186 7.496 8.187 1.00 89.06 591 VAL A O 1
ATOM 4785 N N . ILE A 1 592 ? -0.125 8.040 6.454 1.00 91.75 592 ILE A N 1
ATOM 4786 C CA . ILE A 1 592 ? 0.889 7.737 5.429 1.00 91.75 592 ILE A CA 1
ATOM 4787 C C . ILE A 1 592 ? 2.058 8.735 5.473 1.00 91.75 592 ILE A C 1
ATOM 4789 O O . ILE A 1 592 ? 3.216 8.345 5.293 1.00 91.75 592 ILE A O 1
ATOM 4793 N N . GLN A 1 593 ? 1.798 10.012 5.760 1.00 87.31 593 GLN A N 1
ATOM 4794 C CA . GLN A 1 593 ? 2.849 11.014 5.954 1.00 87.31 593 GLN A CA 1
ATOM 4795 C C . GLN A 1 593 ? 3.741 10.673 7.156 1.00 87.31 593 GLN A C 1
ATOM 4797 O O . GLN A 1 593 ? 4.964 10.780 7.045 1.00 87.31 593 GLN A O 1
ATOM 4802 N N . LEU A 1 594 ? 3.154 10.219 8.270 1.00 86.31 594 LEU A N 1
ATOM 4803 C CA . LEU A 1 594 ? 3.889 9.767 9.454 1.00 86.31 594 LEU A CA 1
ATOM 4804 C C . LEU A 1 594 ? 4.691 8.494 9.159 1.00 86.31 594 LEU A C 1
ATOM 4806 O O . LEU A 1 594 ? 5.884 8.437 9.454 1.00 86.31 594 LEU A O 1
ATOM 4810 N N . TYR A 1 595 ? 4.077 7.508 8.503 1.00 86.75 595 TYR A N 1
ATOM 4811 C CA . TYR A 1 595 ? 4.745 6.271 8.098 1.00 86.75 595 TYR A CA 1
ATOM 4812 C C . TYR A 1 595 ? 5.974 6.543 7.220 1.00 86.75 595 TYR A C 1
ATOM 4814 O O . TYR A 1 595 ? 7.084 6.132 7.560 1.00 86.75 595 TYR A O 1
ATOM 4822 N N . THR A 1 596 ? 5.813 7.315 6.141 1.00 84.56 596 THR A N 1
ATOM 4823 C CA . THR A 1 596 ? 6.926 7.680 5.246 1.00 84.56 596 THR A CA 1
ATOM 4824 C C . THR A 1 596 ? 7.937 8.625 5.898 1.00 84.56 596 THR A C 1
ATOM 4826 O O . THR A 1 596 ? 9.096 8.649 5.493 1.00 84.56 596 THR A O 1
ATOM 4829 N N . SER A 1 597 ? 7.564 9.377 6.940 1.00 81.38 597 SER A N 1
ATOM 4830 C CA . SER A 1 597 ? 8.543 10.142 7.725 1.00 81.38 597 SER A CA 1
ATOM 4831 C C . SER A 1 597 ? 9.488 9.243 8.529 1.00 81.38 597 SER A C 1
ATOM 4833 O O . SER A 1 597 ? 10.646 9.610 8.713 1.00 81.38 597 SER A O 1
ATOM 4835 N N . LEU A 1 598 ? 9.014 8.066 8.962 1.00 80.00 598 LEU A N 1
ATOM 4836 C CA . LEU A 1 598 ? 9.808 7.096 9.715 1.00 80.00 598 LEU A CA 1
ATOM 4837 C C . LEU A 1 598 ? 10.688 6.238 8.798 1.00 80.00 598 LEU A C 1
ATOM 4839 O O . LEU A 1 598 ? 11.876 6.084 9.063 1.00 80.00 598 LEU A O 1
ATOM 4843 N N . ILE A 1 599 ? 10.107 5.656 7.744 1.00 78.94 599 ILE A N 1
ATOM 4844 C CA . ILE A 1 599 ? 10.817 4.695 6.879 1.00 78.94 599 ILE A CA 1
ATOM 4845 C C . ILE A 1 599 ? 11.615 5.355 5.744 1.00 78.94 599 ILE A C 1
ATOM 4847 O O . ILE A 1 599 ? 12.428 4.693 5.105 1.00 78.94 599 ILE A O 1
ATOM 4851 N N . GLY A 1 600 ? 11.390 6.647 5.493 1.00 73.88 600 GLY A N 1
ATOM 4852 C CA . GLY A 1 600 ? 11.954 7.388 4.368 1.00 73.88 600 GLY A CA 1
ATOM 4853 C C . GLY A 1 600 ? 10.879 7.813 3.367 1.00 73.88 600 GLY A C 1
ATOM 4854 O O . GLY A 1 600 ? 9.991 7.042 2.999 1.00 73.88 600 GLY A O 1
ATOM 4855 N N . ARG A 1 601 ? 10.949 9.075 2.929 1.00 81.56 601 ARG A N 1
ATOM 4856 C CA . ARG A 1 601 ? 10.037 9.611 1.910 1.00 81.56 601 ARG A CA 1
ATOM 4857 C C . ARG A 1 601 ? 10.379 9.025 0.544 1.00 81.56 601 ARG A C 1
ATOM 4859 O O . ARG A 1 601 ? 11.545 8.765 0.256 1.00 81.56 601 ARG A O 1
ATOM 4866 N N . THR A 1 602 ? 9.363 8.871 -0.302 1.00 77.50 602 THR A N 1
ATOM 4867 C CA . THR A 1 602 ? 9.529 8.422 -1.687 1.00 77.50 602 THR A CA 1
ATOM 4868 C C . THR A 1 602 ? 10.561 9.287 -2.409 1.00 77.50 602 THR A C 1
ATOM 4870 O O . THR A 1 602 ? 10.544 10.514 -2.283 1.00 77.50 602 THR A O 1
ATOM 4873 N N . PHE A 1 603 ? 11.465 8.652 -3.160 1.00 79.12 603 PHE A N 1
ATOM 4874 C CA . PHE A 1 603 ? 12.437 9.371 -3.979 1.00 79.12 603 PHE A CA 1
ATOM 4875 C C . PHE A 1 603 ? 11.719 10.232 -5.025 1.00 79.12 603 PHE A C 1
ATOM 4877 O O . PHE A 1 603 ? 10.622 9.898 -5.468 1.00 79.12 603 PHE A O 1
ATOM 4884 N N . MET A 1 604 ? 12.346 11.333 -5.434 1.00 82.06 604 MET A N 1
ATOM 4885 C CA . MET A 1 604 ? 11.818 12.175 -6.504 1.00 82.06 604 MET A CA 1
ATOM 4886 C C . MET A 1 604 ? 12.237 11.591 -7.862 1.00 82.06 604 MET A C 1
ATOM 4888 O O . MET A 1 604 ? 13.439 11.579 -8.148 1.00 82.06 604 MET A O 1
ATOM 4892 N N . PRO A 1 605 ? 11.306 11.110 -8.708 1.00 82.94 605 PRO A N 1
ATOM 4893 C CA . PRO A 1 605 ? 11.661 10.614 -10.031 1.00 82.94 605 PRO A CA 1
ATOM 4894 C C . PRO A 1 605 ? 12.188 11.742 -10.925 1.00 82.94 605 PRO A C 1
ATOM 4896 O O . PRO A 1 605 ? 11.792 12.902 -10.791 1.00 82.94 605 PRO A O 1
ATOM 4899 N N . SER A 1 606 ? 13.064 11.399 -11.874 1.00 83.62 606 SER A N 1
ATOM 4900 C CA . SER A 1 606 ? 13.452 12.335 -12.936 1.00 83.62 606 SER A CA 1
ATOM 4901 C C . SER A 1 606 ? 12.246 12.656 -13.822 1.00 83.62 606 SER A C 1
ATOM 4903 O O . SER A 1 606 ? 11.404 11.792 -14.049 1.00 83.62 606 SER A O 1
ATOM 4905 N N . PHE A 1 607 ? 12.167 13.877 -14.360 1.00 84.94 607 PHE A N 1
ATOM 4906 C CA . PHE A 1 607 ? 10.983 14.340 -15.101 1.00 84.94 607 PHE A CA 1
ATOM 4907 C C . PHE A 1 607 ? 10.595 13.426 -16.279 1.00 84.94 607 PHE A C 1
ATOM 4909 O O . PHE A 1 607 ? 9.418 13.148 -16.484 1.00 84.94 607 PHE A O 1
ATOM 4916 N N . TRP A 1 608 ? 11.580 12.899 -17.009 1.00 86.12 608 TRP A N 1
ATOM 4917 C CA . TRP A 1 608 ? 11.358 12.000 -18.146 1.00 86.12 608 TRP A CA 1
ATOM 4918 C C . TRP A 1 608 ? 10.751 10.641 -17.750 1.00 86.12 608 TRP A C 1
ATOM 4920 O O . TRP A 1 608 ? 10.162 9.970 -18.591 1.00 86.12 608 TRP A O 1
ATOM 4930 N N . ALA A 1 609 ? 10.830 10.232 -16.478 1.00 84.50 609 ALA A N 1
ATOM 4931 C CA . ALA A 1 609 ? 10.269 8.961 -16.016 1.00 84.50 609 ALA A CA 1
ATOM 4932 C C . ALA A 1 609 ? 8.727 8.957 -15.995 1.00 84.50 609 ALA A C 1
ATOM 4934 O O . ALA A 1 609 ? 8.124 7.887 -15.996 1.00 84.50 609 ALA A O 1
ATOM 4935 N N . PHE A 1 610 ? 8.086 10.135 -16.003 1.00 87.25 610 PHE A N 1
ATOM 4936 C CA . PHE A 1 610 ? 6.629 10.268 -16.146 1.00 87.25 610 PHE A CA 1
ATOM 4937 C C . PHE A 1 610 ? 6.146 10.081 -17.594 1.00 87.25 610 PHE A C 1
ATOM 4939 O O . PHE A 1 610 ? 4.941 9.979 -17.826 1.00 87.25 610 PHE A O 1
ATOM 4946 N N . GLY A 1 611 ? 7.070 10.060 -18.559 1.00 80.88 611 GLY A N 1
ATOM 4947 C CA . GLY A 1 611 ? 6.780 9.794 -19.962 1.00 80.88 611 GLY A CA 1
ATOM 4948 C C . GLY A 1 611 ? 6.378 8.343 -20.218 1.00 80.88 611 GLY A C 1
ATOM 4949 O O . GLY A 1 611 ? 6.615 7.456 -19.396 1.00 80.88 611 GLY A O 1
ATOM 4950 N N . PHE A 1 612 ? 5.764 8.081 -21.374 1.00 84.44 612 PHE A N 1
ATOM 4951 C CA . PHE A 1 612 ? 5.389 6.720 -21.761 1.00 84.44 612 PHE A CA 1
ATOM 4952 C C . PHE A 1 612 ? 6.640 5.870 -22.022 1.00 84.44 612 PHE A C 1
ATOM 4954 O O . PHE A 1 612 ? 7.631 6.347 -22.582 1.00 84.44 612 PHE A O 1
ATOM 4961 N N . GLN A 1 613 ? 6.594 4.603 -21.613 1.00 87.25 613 GLN A N 1
ATOM 4962 C CA . GLN A 1 613 ? 7.745 3.706 -21.610 1.00 87.25 613 GLN A CA 1
ATOM 4963 C C . GLN A 1 613 ? 7.406 2.411 -22.344 1.00 87.25 613 GLN A C 1
ATOM 4965 O O . GLN A 1 613 ? 6.314 1.867 -22.177 1.00 87.25 613 GLN A O 1
ATOM 4970 N N . ILE A 1 614 ? 8.337 1.902 -23.152 1.00 84.94 614 ILE A N 1
ATOM 4971 C CA . ILE A 1 614 ? 8.130 0.675 -23.928 1.00 84.94 614 ILE A CA 1
ATOM 4972 C C . ILE A 1 614 ? 9.169 -0.366 -23.537 1.00 84.94 614 ILE A C 1
ATOM 4974 O O . ILE A 1 614 ? 10.371 -0.138 -23.667 1.00 84.94 614 ILE A O 1
ATOM 4978 N N . SER A 1 615 ? 8.682 -1.542 -23.151 1.00 86.25 615 SER A N 1
ATOM 4979 C CA . SER A 1 615 ? 9.480 -2.737 -22.891 1.00 86.25 615 SER A CA 1
ATOM 4980 C C . SER A 1 615 ? 8.856 -3.958 -23.552 1.00 86.25 615 SER A C 1
ATOM 4982 O O . SER A 1 615 ? 7.668 -3.959 -23.888 1.00 86.25 615 SER A O 1
ATOM 4984 N N . LYS A 1 616 ? 9.676 -4.983 -23.771 1.00 81.62 616 LYS A N 1
ATOM 4985 C CA . LYS A 1 616 ? 9.245 -6.305 -24.212 1.00 81.62 616 LYS A CA 1
ATOM 4986 C C . LYS A 1 616 ? 10.367 -7.317 -23.966 1.00 81.62 616 LYS A C 1
ATOM 4988 O O . LYS A 1 616 ? 11.479 -7.099 -24.441 1.00 81.62 616 LYS A O 1
ATOM 4993 N N . TRP A 1 617 ? 10.017 -8.451 -23.368 1.00 81.62 617 TRP A N 1
ATOM 4994 C CA . TRP A 1 617 ? 10.834 -9.662 -23.405 1.00 81.62 617 TRP A CA 1
ATOM 4995 C C . TRP A 1 617 ? 10.708 -10.375 -24.761 1.00 81.62 617 TRP A C 1
ATOM 4997 O O . TRP A 1 617 ? 9.599 -10.573 -25.278 1.00 81.62 617 TRP A O 1
ATOM 5007 N N . GLY A 1 618 ? 11.833 -10.746 -25.369 1.00 83.56 618 GLY A N 1
ATOM 5008 C CA . GLY A 1 618 ? 11.885 -11.361 -26.691 1.00 83.56 618 GLY A CA 1
ATOM 5009 C C . GLY A 1 618 ? 12.061 -10.337 -27.811 1.00 83.56 618 GLY A C 1
ATOM 5010 O O . GLY A 1 618 ? 11.376 -10.401 -28.843 1.00 83.56 618 GLY A O 1
ATOM 5011 N N . TYR A 1 619 ? 12.954 -9.368 -27.607 1.00 83.62 619 TYR A N 1
ATOM 5012 C CA . TYR A 1 619 ? 13.663 -8.767 -28.734 1.00 83.62 619 TYR A CA 1
ATOM 5013 C C . TYR A 1 619 ? 14.788 -9.731 -29.111 1.00 83.62 619 TYR A C 1
ATOM 5015 O O . TYR A 1 619 ? 15.503 -10.199 -28.250 1.00 83.62 619 TYR A O 1
ATOM 5023 N N . HIS A 1 620 ? 14.941 -10.094 -30.381 1.00 86.62 620 HIS A N 1
ATOM 5024 C CA . HIS A 1 620 ? 15.951 -11.090 -30.775 1.00 86.62 620 HIS A CA 1
ATOM 5025 C C . HIS A 1 620 ? 17.248 -10.468 -31.305 1.00 86.62 620 HIS A C 1
ATOM 5027 O O . HIS A 1 620 ? 18.213 -11.183 -31.551 1.00 86.62 620 HIS A O 1
ATOM 5033 N N . ASN A 1 621 ? 17.250 -9.164 -31.591 1.00 90.44 621 ASN A N 1
ATOM 5034 C CA . ASN A 1 621 ? 18.400 -8.424 -32.112 1.00 90.44 621 ASN A CA 1
ATOM 5035 C C . ASN A 1 621 ? 18.147 -6.907 -32.084 1.00 90.44 621 ASN A C 1
ATOM 5037 O O . ASN A 1 621 ? 17.001 -6.450 -32.002 1.00 90.44 621 ASN A O 1
ATOM 5041 N N . THR A 1 622 ? 19.210 -6.119 -32.278 1.00 92.94 622 THR A N 1
ATOM 5042 C CA . THR A 1 622 ? 19.135 -4.648 -32.359 1.00 92.94 622 THR A CA 1
ATOM 5043 C C . THR A 1 622 ? 18.166 -4.145 -33.435 1.00 92.94 622 THR A C 1
ATOM 5045 O O . THR A 1 622 ? 17.535 -3.104 -33.255 1.00 92.94 622 THR A O 1
ATOM 5048 N N . SER A 1 623 ? 17.999 -4.866 -34.551 1.00 92.75 623 SER A N 1
ATOM 5049 C CA . SER A 1 623 ? 17.130 -4.413 -35.651 1.00 92.75 623 SER A CA 1
ATOM 5050 C C . SER A 1 623 ? 15.654 -4.377 -35.250 1.00 92.75 623 SER A C 1
ATOM 5052 O O . SER A 1 623 ? 14.935 -3.469 -35.660 1.00 92.75 623 SER A O 1
ATOM 5054 N N . GLN A 1 624 ? 15.195 -5.316 -34.417 1.00 91.31 624 GLN A N 1
ATOM 5055 C CA . GLN A 1 624 ? 13.821 -5.310 -33.906 1.00 91.31 624 GLN A CA 1
ATOM 5056 C C . GLN A 1 624 ? 13.569 -4.153 -32.936 1.00 91.31 624 GLN A C 1
ATOM 5058 O O . GLN A 1 624 ? 12.520 -3.510 -33.014 1.00 91.31 624 GLN A O 1
ATOM 5063 N N . VAL A 1 625 ? 14.543 -3.855 -32.070 1.00 91.00 625 VAL A N 1
ATOM 5064 C CA . VAL A 1 625 ? 14.489 -2.698 -31.166 1.00 91.00 625 VAL A CA 1
ATOM 5065 C C . VAL A 1 625 ? 14.434 -1.407 -31.984 1.00 91.00 625 VAL A C 1
ATOM 5067 O O . VAL A 1 625 ? 13.527 -0.595 -31.805 1.00 91.00 625 VAL A O 1
ATOM 5070 N N . LYS A 1 626 ? 15.333 -1.260 -32.965 1.00 92.88 626 LYS A N 1
ATOM 5071 C CA . LYS A 1 626 ? 15.363 -0.116 -33.884 1.00 92.88 626 LYS A CA 1
ATOM 5072 C C . LYS A 1 626 ? 14.040 0.060 -34.631 1.00 92.88 626 LYS A C 1
ATOM 5074 O O . LYS A 1 626 ? 13.505 1.162 -34.662 1.00 92.88 626 LYS A O 1
ATOM 5079 N N . ALA A 1 627 ? 13.474 -1.018 -35.173 1.00 89.88 627 ALA A N 1
ATOM 5080 C CA . ALA A 1 627 ? 12.189 -0.971 -35.868 1.00 89.88 627 ALA A CA 1
ATOM 5081 C C . ALA A 1 627 ? 11.032 -0.556 -34.943 1.00 89.88 627 ALA A C 1
ATOM 5083 O O . ALA A 1 627 ? 10.082 0.083 -35.399 1.00 89.88 627 ALA A O 1
ATOM 5084 N N . CYS A 1 628 ? 11.087 -0.906 -33.653 1.00 88.56 628 CYS A N 1
ATOM 5085 C CA . CYS A 1 628 ? 10.126 -0.422 -32.666 1.00 88.56 628 CYS A CA 1
ATOM 5086 C C . CYS A 1 628 ? 10.248 1.095 -32.482 1.00 88.56 628 CYS A C 1
ATOM 5088 O O . CYS A 1 628 ? 9.260 1.799 -32.681 1.00 88.56 628 CYS A O 1
ATOM 5090 N N . VAL A 1 629 ? 11.459 1.585 -32.205 1.00 87.94 629 VAL A N 1
ATOM 5091 C CA . VAL A 1 629 ? 11.766 3.015 -32.033 1.00 87.94 629 VAL A CA 1
ATOM 5092 C C . VAL A 1 629 ? 11.331 3.829 -33.258 1.00 87.94 629 VAL A C 1
ATOM 5094 O O . VAL A 1 629 ? 10.542 4.767 -33.149 1.00 87.94 629 VAL A O 1
ATOM 5097 N N . GLU A 1 630 ? 11.771 3.429 -34.453 1.00 89.19 630 GLU A N 1
ATOM 5098 C CA . GLU A 1 630 ? 11.445 4.118 -35.706 1.00 89.19 630 GLU A CA 1
ATOM 5099 C C . GLU A 1 630 ? 9.942 4.124 -35.992 1.00 89.19 630 GLU A C 1
ATOM 5101 O O . GLU A 1 630 ? 9.414 5.114 -36.501 1.00 89.19 630 GLU A O 1
ATOM 5106 N N . ARG A 1 631 ? 9.227 3.045 -35.645 1.00 87.88 631 ARG A N 1
ATOM 5107 C CA . ARG A 1 631 ? 7.772 2.982 -35.804 1.00 87.88 631 ARG A CA 1
ATOM 5108 C C . ARG A 1 631 ? 7.063 3.971 -34.886 1.00 87.88 631 ARG A C 1
ATOM 5110 O O . ARG A 1 631 ? 6.120 4.598 -35.360 1.00 87.88 631 ARG A O 1
ATOM 5117 N N . GLN A 1 632 ? 7.482 4.116 -33.629 1.00 86.69 632 GLN A N 1
ATOM 5118 C CA . GLN A 1 632 ? 6.856 5.084 -32.720 1.00 86.69 632 GLN A CA 1
ATOM 5119 C C . GLN A 1 632 ? 7.087 6.515 -33.195 1.00 86.69 632 GLN A C 1
ATOM 5121 O O . GLN A 1 632 ? 6.135 7.280 -33.319 1.00 86.69 632 GLN A O 1
ATOM 5126 N N . ILE A 1 633 ? 8.327 6.828 -33.580 1.00 84.06 633 ILE A N 1
ATOM 5127 C CA . ILE A 1 633 ? 8.698 8.140 -34.121 1.00 84.06 633 ILE A CA 1
ATOM 5128 C C . ILE A 1 633 ? 7.904 8.446 -35.395 1.00 84.06 633 ILE A C 1
ATOM 5130 O O . ILE A 1 633 ? 7.377 9.542 -35.546 1.00 84.06 633 ILE A O 1
ATOM 5134 N N . LYS A 1 634 ? 7.769 7.471 -36.302 1.00 89.56 634 LYS A N 1
ATOM 5135 C CA . LYS A 1 634 ? 7.008 7.627 -37.550 1.00 89.56 634 LYS A CA 1
ATOM 5136 C C . LYS A 1 634 ? 5.529 7.948 -37.317 1.00 89.56 634 LYS A C 1
ATOM 5138 O O . LYS A 1 634 ? 4.941 8.643 -38.138 1.00 89.56 634 LYS A O 1
ATOM 5143 N N . HIS A 1 635 ? 4.925 7.396 -36.267 1.00 89.00 635 HIS A N 1
ATOM 5144 C CA . HIS A 1 635 ? 3.511 7.616 -35.944 1.00 89.00 635 HIS A CA 1
ATOM 5145 C C . HIS A 1 635 ? 3.309 8.720 -34.903 1.00 89.00 635 HIS A C 1
ATOM 5147 O O . HIS A 1 635 ? 2.194 8.873 -34.414 1.00 89.00 635 HIS A O 1
ATOM 5153 N N . GLU A 1 636 ? 4.368 9.463 -34.564 1.00 84.75 636 GLU A N 1
ATOM 5154 C CA . GLU A 1 636 ? 4.330 10.576 -33.611 1.00 84.75 636 GLU A CA 1
ATOM 5155 C C . GLU A 1 636 ? 3.747 10.176 -32.243 1.00 84.75 636 GLU A C 1
ATOM 5157 O O . GLU A 1 636 ? 3.107 10.978 -31.568 1.00 84.75 636 GLU A O 1
ATOM 5162 N N . VAL A 1 637 ? 3.967 8.923 -31.819 1.00 84.81 637 VAL A N 1
ATOM 5163 C CA . VAL A 1 637 ? 3.546 8.439 -30.498 1.00 84.81 637 VAL A CA 1
ATOM 5164 C C . VAL A 1 637 ? 4.520 8.988 -29.452 1.00 84.81 637 VAL A C 1
ATOM 5166 O O . VAL A 1 637 ? 5.702 8.636 -29.506 1.00 84.81 637 VAL A O 1
ATOM 5169 N N . PRO A 1 638 ? 4.068 9.820 -28.496 1.00 79.88 638 PRO A N 1
ATOM 5170 C CA . PRO A 1 638 ? 4.943 10.349 -27.457 1.00 79.88 638 PRO A CA 1
ATOM 5171 C C . PRO A 1 638 ? 5.426 9.217 -26.546 1.00 79.88 638 PRO A C 1
ATOM 5173 O O . PRO A 1 638 ? 4.608 8.521 -25.943 1.00 79.88 638 PRO A O 1
ATOM 5176 N N . TYR A 1 639 ? 6.741 9.020 -26.458 1.00 86.94 639 TYR A N 1
ATOM 5177 C CA . TYR A 1 639 ? 7.363 8.102 -25.507 1.00 86.94 639 TYR A CA 1
ATOM 5178 C C . TYR A 1 639 ? 8.798 8.546 -25.204 1.00 86.94 639 TYR A C 1
ATOM 5180 O O . TYR A 1 639 ? 9.492 9.056 -26.084 1.00 86.94 639 TYR A O 1
ATOM 5188 N N . ASP A 1 640 ? 9.230 8.353 -23.961 1.00 85.62 640 ASP A N 1
ATOM 5189 C CA . ASP A 1 640 ? 10.467 8.937 -23.432 1.00 85.62 640 ASP A CA 1
ATOM 5190 C C . ASP A 1 640 ? 11.517 7.879 -23.084 1.00 85.62 640 ASP A C 1
ATOM 5192 O O . ASP A 1 640 ? 12.709 8.192 -23.061 1.00 85.62 640 ASP A O 1
ATOM 5196 N N . VAL A 1 641 ? 11.092 6.634 -22.820 1.00 89.94 641 VAL A N 1
ATOM 5197 C CA . VAL A 1 641 ? 11.972 5.567 -22.317 1.00 89.94 641 VAL A CA 1
ATOM 5198 C C . VAL A 1 641 ? 11.830 4.280 -23.128 1.00 89.94 641 VAL A C 1
ATOM 5200 O O . VAL A 1 641 ? 10.733 3.734 -23.280 1.00 89.94 641 VAL A O 1
ATOM 5203 N N . GLN A 1 642 ? 12.960 3.763 -23.610 1.00 87.50 642 GLN A N 1
ATOM 5204 C CA . GLN A 1 642 ? 13.068 2.461 -24.261 1.00 87.50 642 GLN A CA 1
ATOM 5205 C C . GLN A 1 642 ? 13.810 1.471 -23.360 1.00 87.50 642 GLN A C 1
ATOM 5207 O O . GLN A 1 642 ? 14.930 1.718 -22.912 1.00 87.50 642 GLN A O 1
ATOM 5212 N N . TYR A 1 643 ? 13.193 0.315 -23.151 1.00 90.88 643 TYR A N 1
ATOM 5213 C CA . TYR A 1 643 ? 13.777 -0.798 -22.415 1.00 90.88 643 TYR A CA 1
ATOM 5214 C C . TYR A 1 643 ? 14.310 -1.857 -23.371 1.00 90.88 643 TYR A C 1
ATOM 5216 O O . TYR A 1 643 ? 13.768 -2.053 -24.467 1.00 90.88 643 TYR A O 1
ATOM 5224 N N . VAL A 1 644 ? 15.341 -2.567 -22.925 1.00 86.19 644 VAL A N 1
ATOM 5225 C CA . VAL A 1 644 ? 15.774 -3.825 -23.531 1.00 86.19 644 VAL A CA 1
ATOM 5226 C C . VAL A 1 644 ? 15.898 -4.850 -22.412 1.00 86.19 644 VAL A C 1
ATOM 5228 O O . VAL A 1 644 ? 16.656 -4.647 -21.463 1.00 86.19 644 VAL A O 1
ATOM 5231 N N . ASP A 1 645 ? 15.106 -5.912 -22.526 1.00 88.44 645 ASP A N 1
ATOM 5232 C CA . ASP A 1 645 ? 15.104 -7.043 -21.600 1.00 88.44 645 ASP A CA 1
ATOM 5233 C C . ASP A 1 645 ? 16.392 -7.882 -21.747 1.00 88.44 645 ASP A C 1
ATOM 5235 O O . ASP A 1 645 ? 17.248 -7.585 -22.580 1.00 88.44 645 ASP A O 1
ATOM 5239 N N . SER A 1 646 ? 16.525 -8.948 -20.966 1.00 86.25 646 SER A N 1
ATOM 5240 C CA . SER A 1 646 ? 17.695 -9.818 -20.803 1.00 86.25 646 SER A CA 1
ATOM 5241 C C . SER A 1 646 ? 18.270 -10.394 -22.104 1.00 86.25 646 SER A C 1
ATOM 5243 O O . SER A 1 646 ? 19.423 -10.824 -22.119 1.00 86.25 646 SER A O 1
ATOM 5245 N N . ASP A 1 647 ? 17.524 -10.333 -23.210 1.00 87.75 647 ASP A N 1
ATOM 5246 C CA . ASP A 1 647 ? 17.939 -10.766 -24.545 1.00 87.75 647 ASP A CA 1
ATOM 5247 C C . ASP A 1 647 ? 19.250 -10.121 -25.031 1.00 87.75 647 ASP A C 1
ATOM 5249 O O . ASP A 1 647 ? 19.968 -10.717 -25.833 1.00 87.75 647 ASP A O 1
ATOM 5253 N N . TYR A 1 648 ? 19.576 -8.905 -24.571 1.00 91.00 648 TYR A N 1
ATOM 5254 C CA . TYR A 1 648 ? 20.805 -8.221 -24.987 1.00 91.00 648 TYR A CA 1
ATOM 5255 C C . TYR A 1 648 ? 22.080 -8.827 -24.401 1.00 91.00 648 TYR A C 1
ATOM 5257 O O . TYR A 1 648 ? 23.171 -8.541 -24.899 1.00 91.00 648 TYR A O 1
ATOM 5265 N N . LYS A 1 649 ? 21.957 -9.588 -23.309 1.00 92.00 649 LYS A N 1
ATOM 5266 C CA . LYS A 1 649 ? 23.080 -10.125 -22.540 1.00 92.00 649 LYS A CA 1
ATOM 5267 C C . LYS A 1 649 ? 23.705 -11.299 -23.291 1.00 92.00 649 LYS A C 1
ATOM 5269 O O . LYS A 1 649 ? 23.010 -12.088 -23.934 1.00 92.00 649 LYS A O 1
ATOM 5274 N N . GLU A 1 650 ? 25.018 -11.481 -23.165 1.00 89.44 650 GLU A N 1
ATOM 5275 C CA . GLU A 1 650 ? 25.662 -12.678 -23.705 1.00 89.44 650 GLU A CA 1
ATOM 5276 C C . GLU A 1 650 ? 25.067 -13.952 -23.099 1.00 89.44 650 GLU A C 1
ATOM 5278 O O . GLU A 1 650 ? 24.764 -14.022 -21.903 1.00 89.44 650 GLU A O 1
ATOM 5283 N N . ALA A 1 651 ? 24.947 -14.986 -23.937 1.00 81.94 651 ALA A N 1
ATOM 5284 C CA . ALA A 1 651 ? 24.447 -16.301 -23.550 1.00 81.94 651 ALA A CA 1
ATOM 5285 C C . ALA A 1 651 ? 23.088 -16.259 -22.820 1.00 81.94 651 ALA A C 1
ATOM 5287 O O . ALA A 1 651 ? 22.843 -17.110 -21.972 1.00 81.94 651 ALA A O 1
ATOM 5288 N N . GLN A 1 652 ? 22.221 -15.295 -23.161 1.00 71.62 652 GLN A N 1
ATOM 5289 C CA . GLN A 1 652 ? 20.860 -15.164 -22.623 1.00 71.62 652 GLN A CA 1
ATOM 5290 C C . GLN A 1 652 ? 20.811 -15.022 -21.090 1.00 71.62 652 GLN A C 1
ATOM 5292 O O . GLN A 1 652 ? 19.960 -15.615 -20.435 1.00 71.62 652 GLN A O 1
ATOM 5297 N N . GLY A 1 653 ? 21.728 -14.244 -20.502 1.00 80.50 653 GLY A N 1
ATOM 5298 C CA . GLY A 1 653 ? 21.611 -13.901 -19.080 1.00 80.50 653 GLY A CA 1
ATOM 5299 C C . GLY A 1 653 ? 22.859 -13.376 -18.379 1.00 80.50 653 GLY A C 1
ATOM 5300 O O . GLY A 1 653 ? 22.762 -13.019 -17.213 1.00 80.50 653 GLY A O 1
ATOM 5301 N N . ARG A 1 654 ? 24.038 -13.320 -19.017 1.00 90.38 654 ARG A N 1
ATOM 5302 C CA . ARG A 1 654 ? 25.255 -12.845 -18.330 1.00 90.38 654 ARG A CA 1
ATOM 5303 C C . ARG A 1 654 ? 25.211 -11.340 -18.089 1.00 90.38 654 ARG A C 1
ATOM 5305 O O . ARG A 1 654 ? 25.396 -10.554 -19.020 1.00 90.38 654 ARG A O 1
ATOM 5312 N N . ASP A 1 655 ? 25.019 -10.934 -16.841 1.00 92.06 655 ASP A N 1
ATOM 5313 C CA . ASP A 1 655 ? 25.014 -9.520 -16.472 1.00 92.06 655 ASP A CA 1
ATOM 5314 C C . ASP A 1 655 ? 26.318 -8.803 -16.843 1.00 92.06 655 ASP A C 1
ATOM 5316 O O . ASP A 1 655 ? 27.398 -9.396 -16.913 1.00 92.06 655 ASP A O 1
ATOM 5320 N N . PHE A 1 656 ? 26.200 -7.497 -17.091 1.00 93.44 656 PHE A N 1
ATOM 5321 C CA . PHE A 1 656 ? 27.301 -6.609 -17.487 1.00 93.44 656 PHE A CA 1
ATOM 5322 C C . PHE A 1 656 ? 27.978 -6.950 -18.828 1.00 93.44 656 PHE A C 1
ATOM 5324 O O . PHE A 1 656 ? 29.098 -6.511 -19.077 1.00 93.44 656 PHE A O 1
ATOM 5331 N N . THR A 1 657 ? 27.294 -7.681 -19.714 1.00 92.88 657 THR A N 1
ATOM 5332 C CA . THR A 1 657 ? 27.773 -8.008 -21.070 1.00 92.88 657 THR A CA 1
ATOM 5333 C C . THR A 1 657 ? 26.788 -7.553 -22.151 1.00 92.88 657 THR A C 1
ATOM 5335 O O . THR A 1 657 ? 25.637 -7.233 -21.855 1.00 92.88 657 THR A O 1
ATOM 5338 N N . ILE A 1 658 ? 27.233 -7.525 -23.411 1.00 92.88 658 ILE A N 1
ATOM 5339 C CA . ILE A 1 658 ? 26.394 -7.267 -24.591 1.00 92.88 658 ILE A CA 1
ATOM 5340 C C . ILE A 1 658 ? 26.677 -8.371 -25.609 1.00 92.88 658 ILE A C 1
ATOM 5342 O O . ILE A 1 658 ? 27.836 -8.580 -25.954 1.00 92.88 658 ILE A O 1
ATOM 5346 N N . ASP A 1 659 ? 25.642 -9.044 -26.119 1.00 92.56 659 ASP A N 1
ATOM 5347 C CA . ASP A 1 659 ? 25.783 -10.090 -27.135 1.00 92.56 659 ASP A CA 1
ATOM 5348 C C . ASP A 1 659 ? 26.499 -9.528 -28.388 1.00 92.56 659 ASP A C 1
ATOM 5350 O O . ASP A 1 659 ? 25.950 -8.666 -29.094 1.00 92.56 659 ASP A O 1
ATOM 5354 N N . PRO A 1 660 ? 27.712 -10.025 -28.707 1.00 90.81 660 PRO A N 1
ATOM 5355 C CA . PRO A 1 660 ? 28.542 -9.482 -29.780 1.00 90.81 660 PRO A CA 1
ATOM 5356 C C . PRO A 1 660 ? 28.044 -9.855 -31.184 1.00 90.81 660 PRO A C 1
ATOM 5358 O O . PRO A 1 660 ? 28.590 -9.375 -32.179 1.00 90.81 660 PRO A O 1
ATOM 5361 N N . VAL A 1 661 ? 27.035 -10.722 -31.298 1.00 91.94 661 VAL A N 1
ATOM 5362 C CA . VAL A 1 661 ? 26.453 -11.185 -32.561 1.00 91.94 661 VAL A CA 1
ATOM 5363 C C . VAL A 1 661 ? 25.133 -10.469 -32.828 1.00 91.94 661 VAL A C 1
ATOM 5365 O O . VAL A 1 661 ? 24.997 -9.791 -33.849 1.00 91.94 661 VAL A O 1
ATOM 5368 N N . HIS A 1 662 ? 24.166 -10.598 -31.921 1.00 92.31 662 HIS A N 1
ATOM 5369 C CA . HIS A 1 662 ? 22.796 -10.120 -32.136 1.00 92.31 662 HIS A CA 1
ATOM 5370 C C . HIS A 1 662 ? 22.597 -8.655 -31.728 1.00 92.31 662 HIS A C 1
ATOM 5372 O O . HIS A 1 662 ? 21.703 -7.986 -32.261 1.00 92.31 662 HIS A O 1
ATOM 5378 N N . TYR A 1 663 ? 23.447 -8.152 -30.826 1.00 93.12 663 TYR A N 1
ATOM 5379 C CA . TYR A 1 663 ? 23.327 -6.825 -30.219 1.00 93.12 663 TYR A CA 1
ATOM 5380 C C . TYR A 1 663 ? 24.535 -5.909 -30.437 1.00 93.12 663 TYR A C 1
ATOM 5382 O O . TYR A 1 663 ? 24.601 -4.819 -29.871 1.00 93.12 663 TYR A O 1
ATOM 5390 N N . LYS A 1 664 ? 25.447 -6.281 -31.343 1.00 92.88 664 LYS A N 1
ATOM 5391 C CA . LYS A 1 664 ? 26.658 -5.509 -31.679 1.00 92.88 664 LYS A CA 1
ATOM 5392 C C . LYS A 1 664 ? 26.406 -4.031 -32.016 1.00 92.88 664 LYS A C 1
ATOM 5394 O O . LYS A 1 664 ? 27.221 -3.177 -31.693 1.00 92.88 664 LYS A O 1
ATOM 5399 N N . ASP A 1 665 ? 25.273 -3.731 -32.657 1.00 93.81 665 ASP A N 1
ATOM 5400 C CA . ASP A 1 665 ? 24.929 -2.384 -33.132 1.00 93.81 665 ASP A CA 1
ATOM 5401 C C . ASP A 1 665 ? 24.126 -1.587 -32.086 1.00 93.81 665 ASP A C 1
ATOM 5403 O O . ASP A 1 665 ? 23.742 -0.440 -32.323 1.00 93.81 665 ASP A O 1
ATOM 5407 N N . LEU A 1 666 ? 23.820 -2.191 -30.932 1.00 94.06 666 LEU A N 1
ATOM 5408 C CA . LEU A 1 666 ? 22.985 -1.567 -29.911 1.00 94.06 666 LEU A CA 1
ATOM 5409 C C . LEU A 1 666 ? 23.627 -0.325 -29.269 1.00 94.06 666 LEU A C 1
ATOM 5411 O O . LEU A 1 666 ? 22.921 0.677 -29.157 1.00 94.06 666 LEU A O 1
ATOM 5415 N N . PRO A 1 667 ? 24.933 -0.305 -28.928 1.00 95.50 667 PRO A N 1
ATOM 5416 C CA . PRO A 1 667 ? 25.585 0.914 -28.443 1.00 95.50 667 PRO A CA 1
ATOM 5417 C C . PRO A 1 667 ? 25.422 2.113 -29.383 1.00 95.50 667 PRO A C 1
ATOM 5419 O O . PRO A 1 667 ? 25.155 3.230 -28.937 1.00 95.50 667 PRO A O 1
ATOM 5422 N N . GLN A 1 668 ? 25.526 1.875 -30.695 1.00 94.50 668 GLN A N 1
ATOM 5423 C CA . GLN A 1 668 ? 25.338 2.921 -31.697 1.00 94.50 668 GLN A CA 1
ATOM 5424 C C . GLN A 1 668 ? 23.881 3.397 -31.730 1.00 94.50 668 GLN A C 1
ATOM 5426 O O . GLN A 1 668 ? 23.632 4.600 -31.724 1.00 94.50 668 GLN A O 1
ATOM 5431 N N . LEU A 1 669 ? 22.914 2.470 -31.696 1.00 94.31 669 LEU A N 1
ATOM 5432 C CA . LEU A 1 669 ? 21.488 2.807 -31.652 1.00 94.31 669 LEU A CA 1
ATOM 5433 C C . LEU A 1 669 ? 21.137 3.674 -30.432 1.00 94.31 669 LEU A C 1
ATOM 5435 O O . LEU A 1 669 ? 20.397 4.650 -30.573 1.00 94.31 669 LEU A O 1
ATOM 5439 N N . ILE A 1 670 ? 21.667 3.335 -29.254 1.00 94.62 670 ILE A N 1
ATOM 5440 C CA . ILE A 1 670 ? 21.460 4.100 -28.016 1.00 94.62 670 ILE A CA 1
ATOM 5441 C C . ILE A 1 670 ? 21.979 5.530 -28.202 1.00 94.62 670 ILE A C 1
ATOM 5443 O O . ILE A 1 670 ? 21.219 6.485 -28.042 1.00 94.62 670 ILE A O 1
ATOM 5447 N N . SER A 1 671 ? 23.238 5.678 -28.625 1.00 93.94 671 SER A N 1
ATOM 5448 C CA . SER A 1 671 ? 23.866 6.990 -28.814 1.00 93.94 671 SER A CA 1
ATOM 5449 C C . SER A 1 671 ? 23.135 7.853 -29.853 1.00 93.94 671 SER A C 1
ATOM 5451 O O . SER A 1 671 ? 22.927 9.052 -29.640 1.00 93.94 671 SER A O 1
ATOM 5453 N N . ASP A 1 672 ? 22.722 7.258 -30.976 1.00 93.00 672 ASP A N 1
ATOM 5454 C CA . ASP A 1 672 ? 22.024 7.963 -32.055 1.00 93.00 672 ASP A CA 1
ATOM 5455 C C . ASP A 1 672 ? 20.656 8.473 -31.596 1.00 93.00 672 ASP A C 1
ATOM 5457 O O . ASP A 1 672 ? 20.277 9.613 -31.869 1.00 93.00 672 ASP A O 1
ATOM 5461 N N . THR A 1 673 ? 19.901 7.631 -30.890 1.00 92.44 673 THR A N 1
ATOM 5462 C CA . THR A 1 673 ? 18.533 7.952 -30.465 1.00 92.44 673 THR A CA 1
ATOM 5463 C C . THR A 1 673 ? 18.494 8.917 -29.287 1.00 92.44 673 THR A C 1
ATOM 5465 O O . THR A 1 673 ? 17.638 9.803 -29.270 1.00 92.44 673 THR A O 1
ATOM 5468 N N . GLN A 1 674 ? 19.458 8.830 -28.368 1.00 92.81 674 GLN A N 1
ATOM 5469 C CA . GLN A 1 674 ? 19.677 9.840 -27.331 1.00 92.81 674 GLN A CA 1
ATOM 5470 C C . GLN A 1 674 ? 19.945 11.211 -27.949 1.00 92.81 674 GLN A C 1
ATOM 5472 O O . GLN A 1 674 ? 19.283 12.187 -27.612 1.00 92.81 674 GLN A O 1
ATOM 5477 N N . THR A 1 675 ? 20.864 11.286 -28.914 1.00 91.81 675 THR A N 1
ATOM 5478 C CA . THR A 1 675 ? 21.256 12.566 -29.522 1.00 91.81 675 THR A CA 1
ATOM 5479 C C . THR A 1 675 ? 20.148 13.158 -30.392 1.00 91.81 675 THR A C 1
ATOM 5481 O O . THR A 1 675 ? 19.919 14.365 -30.385 1.00 91.81 675 THR A O 1
ATOM 5484 N N . LYS A 1 676 ? 19.466 12.318 -31.177 1.00 90.94 676 LYS A N 1
ATOM 5485 C CA . LYS A 1 676 ? 18.517 12.772 -32.200 1.00 90.94 676 LYS A CA 1
ATOM 5486 C C . LYS A 1 676 ? 17.110 13.016 -31.664 1.00 90.94 676 LYS A C 1
ATOM 5488 O O . LYS A 1 676 ? 16.419 13.892 -32.177 1.00 90.94 676 LYS A O 1
ATOM 5493 N N . TYR A 1 677 ? 16.684 12.227 -30.681 1.00 87.88 677 TYR A N 1
ATOM 5494 C CA . TYR A 1 677 ? 15.303 12.211 -30.195 1.00 87.88 677 TYR A CA 1
ATOM 5495 C C . TYR A 1 677 ? 15.188 12.438 -28.686 1.00 87.88 677 TYR A C 1
ATOM 5497 O O . TYR A 1 677 ? 14.071 12.469 -28.183 1.00 87.88 677 TYR A O 1
ATOM 5505 N N . ASN A 1 678 ? 16.306 12.609 -27.970 1.00 89.62 678 ASN A N 1
ATOM 5506 C CA . ASN A 1 678 ? 16.329 12.747 -26.512 1.00 89.62 678 ASN A CA 1
ATOM 5507 C C . ASN A 1 678 ? 15.664 11.563 -25.780 1.00 89.62 678 ASN A C 1
ATOM 5509 O O . ASN A 1 678 ? 15.030 11.733 -24.741 1.00 89.62 678 ASN A O 1
ATOM 5513 N N . LEU A 1 679 ? 15.790 10.359 -26.351 1.00 89.12 679 LEU A N 1
ATOM 5514 C CA . LEU A 1 679 ? 15.256 9.130 -25.765 1.00 89.12 679 LEU A CA 1
ATOM 5515 C C . LEU A 1 679 ? 16.141 8.626 -24.626 1.00 89.12 679 LEU A C 1
ATOM 5517 O O . LEU A 1 679 ? 17.365 8.640 -24.736 1.00 89.12 679 LEU A O 1
ATOM 5521 N N . HIS A 1 680 ? 15.515 8.110 -23.572 1.00 92.69 680 HIS A N 1
ATOM 5522 C CA . HIS A 1 680 ? 16.192 7.523 -22.421 1.00 92.69 680 HIS A CA 1
ATOM 5523 C C . HIS A 1 680 ? 16.191 5.994 -22.521 1.00 92.69 680 HIS A C 1
ATOM 5525 O O . HIS A 1 680 ? 15.224 5.395 -22.992 1.00 92.69 680 HIS A O 1
ATOM 5531 N N . TRP A 1 681 ? 17.272 5.353 -22.078 1.00 92.69 681 TRP A N 1
ATOM 5532 C CA . TRP A 1 681 ? 17.449 3.903 -22.202 1.00 92.69 681 TRP A CA 1
ATOM 5533 C C . TRP A 1 681 ? 17.638 3.219 -20.853 1.00 92.69 681 TRP A C 1
ATOM 5535 O O . TRP A 1 681 ? 18.418 3.686 -20.018 1.00 92.69 681 TRP A O 1
ATOM 5545 N N . THR A 1 682 ? 16.976 2.073 -20.686 1.00 92.25 682 THR A N 1
ATOM 5546 C CA . THR A 1 682 ? 17.012 1.271 -19.455 1.00 92.25 682 THR A CA 1
ATOM 5547 C C . THR A 1 682 ? 17.334 -0.197 -19.763 1.00 92.25 682 THR A C 1
ATOM 5549 O O . THR A 1 682 ? 16.534 -0.858 -20.429 1.00 92.25 682 THR A O 1
ATOM 5552 N N . PRO A 1 683 ? 18.478 -0.736 -19.302 1.00 93.25 683 PRO A N 1
ATOM 5553 C CA . PRO A 1 683 ? 18.719 -2.170 -19.248 1.00 93.25 683 PRO A CA 1
ATOM 5554 C C . PRO A 1 683 ? 18.038 -2.795 -18.032 1.00 93.25 683 PRO A C 1
ATOM 5556 O O . PRO A 1 683 ? 17.923 -2.159 -16.978 1.00 93.25 683 PRO A O 1
ATOM 5559 N N . ILE A 1 684 ? 17.685 -4.069 -18.174 1.00 92.06 684 ILE A N 1
ATOM 5560 C CA . ILE A 1 684 ? 17.450 -4.968 -17.044 1.00 92.06 684 ILE A CA 1
ATOM 5561 C C . ILE A 1 684 ? 18.773 -5.563 -16.541 1.00 92.06 684 ILE A C 1
ATOM 5563 O O . ILE A 1 684 ? 19.592 -6.026 -17.334 1.00 92.06 684 ILE A O 1
ATOM 5567 N N . ILE A 1 685 ? 18.981 -5.574 -15.229 1.00 92.94 685 ILE A N 1
ATOM 5568 C CA . ILE A 1 685 ? 20.137 -6.173 -14.558 1.00 92.94 685 ILE A CA 1
ATOM 5569 C C . ILE A 1 685 ? 19.620 -7.136 -13.493 1.00 92.94 685 ILE A C 1
ATOM 5571 O O . ILE A 1 685 ? 18.857 -6.735 -12.615 1.00 92.94 685 ILE A O 1
ATOM 5575 N N . ASP A 1 686 ? 20.067 -8.385 -13.558 1.00 91.94 686 ASP A N 1
ATOM 5576 C CA . ASP A 1 686 ? 19.705 -9.406 -12.580 1.00 91.94 686 ASP A CA 1
ATOM 5577 C C . ASP A 1 686 ? 20.823 -9.504 -11.527 1.00 91.94 686 ASP A C 1
ATOM 5579 O O . ASP A 1 686 ? 21.979 -9.171 -11.801 1.00 91.94 686 ASP A O 1
ATOM 5583 N N . PRO A 1 687 ? 20.536 -9.921 -10.284 1.00 91.12 687 PRO A N 1
ATOM 5584 C CA . PRO A 1 687 ? 21.579 -10.065 -9.274 1.00 91.12 687 PRO A CA 1
ATOM 5585 C C . PRO A 1 687 ? 22.429 -11.326 -9.479 1.00 91.12 687 PRO A C 1
ATOM 5587 O O . PRO A 1 687 ? 23.518 -11.411 -8.923 1.00 91.12 687 PRO A O 1
ATOM 5590 N N . ALA A 1 688 ? 21.948 -12.333 -10.209 1.00 91.19 688 ALA A N 1
ATOM 5591 C CA . ALA A 1 688 ? 22.554 -13.661 -10.231 1.00 91.19 688 ALA A CA 1
ATOM 5592 C C . ALA A 1 688 ? 23.710 -13.773 -11.247 1.00 91.19 688 ALA A C 1
ATOM 5594 O O . ALA A 1 688 ? 23.511 -13.728 -12.456 1.00 91.19 688 ALA A O 1
ATOM 5595 N N . ILE A 1 689 ? 24.929 -14.015 -10.759 1.00 92.31 689 ILE A N 1
ATOM 5596 C CA . ILE A 1 689 ? 26.165 -13.975 -11.554 1.00 92.31 689 ILE A CA 1
ATOM 5597 C C . ILE A 1 689 ? 26.637 -15.386 -11.902 1.00 92.31 689 ILE A C 1
ATOM 5599 O O . ILE A 1 689 ? 26.844 -16.214 -11.018 1.00 92.31 689 ILE A O 1
ATOM 5603 N N . GLN A 1 690 ? 26.854 -15.670 -13.188 1.00 89.75 690 GLN A N 1
ATOM 5604 C CA . GLN A 1 690 ? 27.281 -16.996 -13.654 1.00 89.75 690 GLN A CA 1
ATOM 5605 C C . GLN A 1 690 ? 28.692 -17.373 -13.169 1.00 89.75 690 GLN A C 1
ATOM 5607 O O . GLN A 1 690 ? 29.655 -16.670 -13.453 1.00 89.75 690 GLN A O 1
ATOM 5612 N N . GLY A 1 691 ? 28.822 -18.533 -12.513 1.00 85.25 691 GLY A N 1
ATOM 5613 C CA . GLY A 1 691 ? 30.055 -18.958 -11.839 1.00 85.25 691 GLY A CA 1
ATOM 5614 C C . GLY A 1 691 ? 30.931 -19.988 -12.563 1.00 85.25 691 GLY A C 1
ATOM 5615 O O . GLY A 1 691 ? 32.040 -20.269 -12.124 1.00 85.25 691 GLY A O 1
ATOM 5616 N N . ASN A 1 692 ? 30.478 -20.580 -13.673 1.00 80.12 692 ASN A N 1
ATOM 5617 C CA . ASN A 1 692 ? 31.209 -21.666 -14.352 1.00 80.12 692 ASN A CA 1
ATOM 5618 C C . ASN A 1 692 ? 32.024 -21.234 -15.587 1.00 80.12 692 ASN A C 1
ATOM 5620 O O . ASN A 1 692 ? 32.381 -22.082 -16.404 1.00 80.12 692 ASN A O 1
ATOM 5624 N N . GLN A 1 693 ? 32.287 -19.938 -15.768 1.00 79.06 693 GLN A N 1
ATOM 5625 C CA . GLN A 1 693 ? 32.949 -19.404 -16.964 1.00 79.06 693 GLN A CA 1
ATOM 5626 C C . GLN A 1 693 ? 34.280 -18.736 -16.616 1.00 79.06 693 GLN A C 1
ATOM 5628 O O . GLN A 1 693 ? 34.303 -17.653 -16.044 1.00 79.06 693 GLN A O 1
ATOM 5633 N N . ALA A 1 694 ? 35.393 -19.347 -17.031 1.00 70.44 694 ALA A N 1
ATOM 5634 C CA . ALA A 1 694 ? 36.740 -18.838 -16.745 1.00 70.44 694 ALA A CA 1
ATOM 5635 C C . ALA A 1 694 ? 37.049 -17.477 -17.405 1.00 70.44 694 ALA A C 1
ATOM 5637 O O . ALA A 1 694 ? 37.852 -16.714 -16.882 1.00 70.44 694 ALA A O 1
ATOM 5638 N N . ASN A 1 695 ? 36.404 -17.160 -18.534 1.00 78.81 695 ASN A N 1
ATOM 5639 C CA . ASN A 1 695 ? 36.601 -15.892 -19.250 1.00 78.81 695 ASN A CA 1
ATOM 5640 C C . ASN A 1 695 ? 35.683 -14.762 -18.750 1.00 78.81 695 ASN A C 1
ATOM 5642 O O . ASN A 1 695 ? 35.708 -13.669 -19.311 1.00 78.81 695 ASN A O 1
ATOM 5646 N N . TYR A 1 696 ? 34.850 -15.016 -17.739 1.00 86.00 696 TYR A N 1
ATOM 5647 C CA . TYR A 1 696 ? 33.919 -14.028 -17.209 1.00 86.00 696 TYR A CA 1
ATOM 5648 C C . TYR A 1 696 ? 34.528 -13.339 -15.985 1.00 86.00 696 TYR A C 1
ATOM 5650 O O . TYR A 1 696 ? 34.362 -13.780 -14.847 1.00 86.00 696 TYR A O 1
ATOM 5658 N N . THR A 1 697 ? 35.264 -12.254 -16.243 1.00 86.81 697 THR A N 1
ATOM 5659 C CA . THR A 1 697 ? 36.067 -11.537 -15.236 1.00 86.81 697 THR A CA 1
ATOM 5660 C C . THR A 1 697 ? 35.235 -11.002 -14.075 1.00 86.81 697 THR A C 1
ATOM 5662 O O . THR A 1 697 ? 35.698 -10.990 -12.939 1.00 86.81 697 THR A O 1
ATOM 5665 N N . ILE A 1 698 ? 33.980 -10.636 -14.342 1.00 90.81 698 ILE A N 1
ATOM 5666 C CA . ILE A 1 698 ? 33.017 -10.153 -13.348 1.00 90.81 698 ILE A CA 1
ATOM 5667 C C . ILE A 1 698 ? 32.885 -11.140 -12.179 1.00 90.81 698 ILE A C 1
ATOM 5669 O O . ILE A 1 698 ? 32.938 -10.737 -11.017 1.00 90.81 698 ILE A O 1
ATOM 5673 N N . PHE A 1 699 ? 32.766 -12.439 -12.476 1.00 89.81 699 PHE A N 1
ATOM 5674 C CA . PHE A 1 699 ? 32.654 -13.475 -11.451 1.00 89.81 699 PHE A CA 1
ATOM 5675 C C . PHE A 1 699 ? 33.971 -13.690 -10.699 1.00 89.81 699 PHE A C 1
ATOM 5677 O O . PHE A 1 699 ? 33.967 -13.728 -9.469 1.00 89.81 699 PHE A O 1
ATOM 5684 N N . SER A 1 700 ? 35.106 -13.776 -11.404 1.00 87.94 700 SER A N 1
ATOM 5685 C CA . SER A 1 700 ? 36.410 -13.962 -10.751 1.00 87.94 700 SER A CA 1
ATOM 5686 C C . SER A 1 700 ? 36.766 -12.795 -9.828 1.00 87.94 700 SER A C 1
ATOM 5688 O O . SER A 1 700 ? 37.187 -13.017 -8.698 1.00 87.94 700 SER A O 1
ATOM 5690 N N . GLU A 1 701 ? 36.510 -11.555 -10.255 1.00 90.44 701 GLU A N 1
ATOM 5691 C CA . GLU A 1 701 ? 36.715 -10.367 -9.420 1.00 90.44 701 GLU A CA 1
ATOM 5692 C C . GLU A 1 701 ? 35.769 -10.344 -8.213 1.00 90.44 701 GLU A C 1
ATOM 5694 O O . GLU A 1 701 ? 36.148 -9.891 -7.132 1.00 90.44 701 GLU A O 1
ATOM 5699 N N . GLY A 1 702 ? 34.540 -10.843 -8.379 1.00 90.19 702 GLY A N 1
ATOM 5700 C CA . GLY A 1 702 ? 33.589 -11.011 -7.282 1.00 90.19 702 GLY A CA 1
ATOM 5701 C C . GLY A 1 702 ? 34.085 -12.008 -6.229 1.00 90.19 702 GLY A C 1
ATOM 5702 O O . GLY A 1 702 ? 33.999 -11.726 -5.028 1.00 90.19 702 GLY A O 1
ATOM 5703 N N . ASN A 1 703 ? 34.667 -13.130 -6.663 1.00 89.06 703 ASN A N 1
ATOM 5704 C CA . ASN A 1 703 ? 35.283 -14.114 -5.769 1.00 89.06 703 ASN A CA 1
ATOM 5705 C C . ASN A 1 703 ? 36.481 -13.520 -5.020 1.00 89.06 703 ASN A C 1
ATOM 5707 O O . ASN A 1 703 ? 36.533 -13.619 -3.791 1.00 89.06 703 ASN A O 1
ATOM 5711 N N . ASP A 1 704 ? 37.380 -12.829 -5.729 1.00 89.00 704 ASP A N 1
ATOM 5712 C CA . ASP A 1 704 ? 38.551 -12.165 -5.141 1.00 89.00 704 ASP A CA 1
ATOM 5713 C C . ASP A 1 704 ? 38.148 -11.118 -4.089 1.00 89.00 704 ASP A C 1
ATOM 5715 O O . ASP A 1 704 ? 38.764 -11.008 -3.025 1.00 89.00 704 ASP A O 1
ATOM 5719 N N . LYS A 1 705 ? 37.075 -10.362 -4.356 1.00 90.00 705 LYS A N 1
ATOM 5720 C CA . LYS A 1 705 ? 36.517 -9.350 -3.443 1.00 90.00 705 LYS A CA 1
ATOM 5721 C C . LYS A 1 705 ? 35.554 -9.929 -2.393 1.00 90.00 705 LYS A C 1
ATOM 5723 O O . LYS A 1 705 ? 35.057 -9.172 -1.558 1.00 90.00 705 LYS A O 1
ATOM 5728 N N . ASN A 1 706 ? 35.311 -11.245 -2.384 1.00 91.06 706 ASN A N 1
ATOM 5729 C CA . ASN A 1 706 ? 34.456 -11.938 -1.412 1.00 91.06 706 ASN A CA 1
ATOM 5730 C C . ASN A 1 706 ? 33.004 -11.397 -1.355 1.00 91.06 706 ASN A C 1
ATOM 5732 O O . ASN A 1 706 ? 32.415 -11.237 -0.275 1.00 91.06 706 ASN A O 1
ATOM 5736 N N . VAL A 1 707 ? 32.420 -11.096 -2.520 1.00 93.06 707 VAL A N 1
ATOM 5737 C CA . VAL A 1 707 ? 31.122 -10.399 -2.610 1.00 93.06 707 VAL A CA 1
ATOM 5738 C C . VAL A 1 707 ? 29.910 -11.324 -2.521 1.00 93.06 707 VAL A C 1
ATOM 5740 O O . VAL A 1 707 ? 28.835 -10.854 -2.171 1.00 93.06 707 VAL A O 1
ATOM 5743 N N . PHE A 1 708 ? 30.050 -12.622 -2.794 1.00 93.06 708 PHE A N 1
ATOM 5744 C CA . PHE A 1 708 ? 28.916 -13.549 -2.874 1.00 93.06 708 PHE A CA 1
ATOM 5745 C C . PHE A 1 708 ? 28.415 -14.055 -1.507 1.00 93.06 708 PHE A C 1
ATOM 5747 O O . PHE A 1 708 ? 29.103 -13.957 -0.480 1.00 93.06 708 PHE A O 1
ATOM 5754 N N . ILE A 1 709 ? 27.181 -14.571 -1.502 1.00 91.94 709 ILE A N 1
ATOM 5755 C CA . ILE A 1 709 ? 26.532 -15.253 -0.373 1.00 91.94 709 ILE A CA 1
ATOM 5756 C C . ILE A 1 709 ? 27.159 -16.636 -0.175 1.00 91.94 709 ILE A C 1
ATOM 5758 O O . ILE A 1 709 ? 27.350 -17.385 -1.134 1.00 91.94 709 ILE A O 1
ATOM 5762 N N . LYS A 1 710 ? 27.435 -16.997 1.085 1.00 90.31 710 LYS A N 1
ATOM 5763 C CA . LYS A 1 710 ? 28.237 -18.183 1.420 1.00 90.31 710 LYS A CA 1
ATOM 5764 C C . LYS A 1 710 ? 27.499 -19.235 2.226 1.00 90.31 710 LYS A C 1
ATOM 5766 O O . LYS A 1 710 ? 26.626 -18.937 3.042 1.00 90.31 710 LYS A O 1
ATOM 5771 N N . TRP A 1 711 ? 27.932 -20.478 2.058 1.00 87.81 711 TRP A N 1
ATOM 5772 C CA . TRP A 1 711 ? 27.622 -21.567 2.967 1.00 87.81 711 TRP A CA 1
ATOM 5773 C C . TRP A 1 711 ? 28.306 -21.352 4.323 1.00 87.81 711 TRP A C 1
ATOM 5775 O O . TRP A 1 711 ? 29.475 -20.962 4.387 1.00 87.81 711 TRP A O 1
ATOM 5785 N N . PRO A 1 712 ? 27.625 -21.653 5.437 1.00 87.00 712 PRO A N 1
ATOM 5786 C CA . PRO A 1 712 ? 28.259 -21.630 6.742 1.00 87.00 712 PRO A CA 1
ATOM 5787 C C . PRO A 1 712 ? 29.259 -22.786 6.865 1.00 87.00 712 PRO A C 1
ATOM 5789 O O . PRO A 1 712 ? 29.008 -23.909 6.424 1.00 87.00 712 PRO A O 1
ATOM 5792 N N . LYS A 1 713 ? 30.377 -22.540 7.560 1.00 83.44 713 LYS A N 1
ATOM 5793 C CA . LYS A 1 713 ? 31.428 -23.548 7.811 1.00 83.44 713 LYS A CA 1
ATOM 5794 C C . LYS A 1 713 ? 30.929 -24.799 8.544 1.00 83.44 713 LYS A C 1
ATOM 5796 O O . LYS A 1 713 ? 31.576 -25.836 8.478 1.00 83.44 713 LYS A O 1
ATOM 5801 N N . SER A 1 714 ? 29.800 -24.700 9.247 1.00 82.25 714 SER A N 1
ATOM 5802 C CA . SER A 1 714 ? 29.157 -25.819 9.940 1.00 82.25 714 SER A CA 1
ATOM 5803 C C . SER A 1 714 ? 28.530 -26.847 8.999 1.00 82.25 714 SER A C 1
ATOM 5805 O O . SER A 1 714 ? 28.310 -27.975 9.428 1.00 82.25 714 SER A O 1
ATOM 5807 N N . ILE A 1 715 ? 28.238 -26.481 7.746 1.00 82.94 715 ILE A N 1
ATOM 5808 C CA . ILE A 1 715 ? 27.707 -27.402 6.740 1.00 82.94 715 ILE A CA 1
ATOM 5809 C C . ILE A 1 715 ? 28.885 -28.017 5.975 1.00 82.94 715 ILE A C 1
ATOM 5811 O O . ILE A 1 715 ? 29.634 -27.274 5.320 1.00 82.94 715 ILE A O 1
ATOM 5815 N N . PRO A 1 716 ? 29.078 -29.346 6.055 1.00 81.75 716 PRO A N 1
ATOM 5816 C CA . PRO A 1 716 ? 30.150 -30.031 5.347 1.00 81.75 716 PRO A CA 1
ATOM 5817 C C . PRO A 1 716 ? 30.050 -29.850 3.834 1.00 81.75 716 PRO A C 1
ATOM 5819 O O . PRO A 1 716 ? 28.957 -29.789 3.282 1.00 81.75 716 PRO A O 1
ATOM 5822 N N . ILE A 1 717 ? 31.198 -29.812 3.158 1.00 79.44 717 ILE A N 1
ATOM 5823 C CA . ILE A 1 717 ? 31.297 -29.601 1.706 1.00 79.44 717 ILE A CA 1
ATOM 5824 C C . ILE A 1 717 ? 30.408 -30.567 0.905 1.00 79.44 717 ILE A C 1
ATOM 5826 O O . ILE A 1 717 ? 29.764 -30.147 -0.050 1.00 79.44 717 ILE A O 1
ATOM 5830 N N . GLN A 1 718 ? 30.347 -31.838 1.304 1.00 78.31 718 GLN A N 1
ATOM 5831 C CA . GLN A 1 718 ? 29.564 -32.866 0.617 1.00 78.31 718 GLN A CA 1
ATOM 5832 C C . GLN A 1 718 ? 28.045 -32.639 0.665 1.00 78.31 718 GLN A C 1
ATOM 5834 O O . GLN A 1 718 ? 27.336 -33.158 -0.191 1.00 78.31 718 GLN A O 1
ATOM 5839 N N . ASP A 1 719 ? 27.564 -31.863 1.640 1.00 78.19 719 ASP A N 1
ATOM 5840 C CA . ASP A 1 719 ? 26.141 -31.576 1.845 1.00 78.19 719 ASP A CA 1
ATOM 5841 C C . ASP A 1 719 ? 25.727 -30.238 1.208 1.00 78.19 719 ASP A C 1
ATOM 5843 O O . ASP A 1 719 ? 24.566 -29.833 1.286 1.00 78.19 719 ASP A O 1
ATOM 5847 N N . ARG A 1 720 ? 26.678 -29.522 0.592 1.00 81.88 720 ARG A N 1
ATOM 5848 C CA . ARG A 1 720 ? 26.430 -28.252 -0.094 1.00 81.88 720 ARG A CA 1
ATOM 5849 C C . ARG A 1 720 ? 25.997 -28.522 -1.522 1.00 81.88 720 ARG A C 1
ATOM 5851 O O . ARG A 1 720 ? 26.665 -29.246 -2.262 1.00 81.88 720 ARG A O 1
ATOM 5858 N N . HIS A 1 721 ? 24.902 -27.894 -1.933 1.00 77.62 721 HIS A N 1
ATOM 5859 C CA . HIS A 1 721 ? 24.450 -27.986 -3.312 1.00 77.62 721 HIS A CA 1
ATOM 5860 C C . HIS A 1 721 ? 25.502 -27.399 -4.264 1.00 77.62 721 HIS A C 1
ATOM 5862 O O . HIS A 1 721 ? 25.876 -26.233 -4.145 1.00 77.62 721 HIS A O 1
ATOM 5868 N N . ASN A 1 722 ? 25.969 -28.213 -5.211 1.00 75.25 722 ASN A N 1
ATOM 5869 C CA . ASN A 1 722 ? 26.944 -27.827 -6.225 1.00 75.25 722 ASN A CA 1
ATOM 5870 C C . ASN A 1 722 ? 26.477 -28.350 -7.599 1.00 75.25 722 ASN A C 1
ATOM 5872 O O . ASN A 1 722 ? 26.845 -29.466 -7.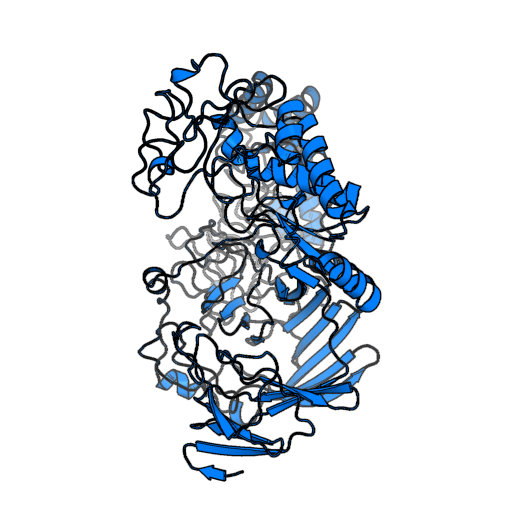982 1.00 75.25 722 ASN A O 1
ATOM 5876 N N . PRO A 1 723 ? 25.637 -27.579 -8.319 1.00 65.25 723 PRO A N 1
ATOM 5877 C CA . PRO A 1 723 ? 24.876 -28.084 -9.456 1.00 65.25 723 PRO A CA 1
ATOM 5878 C C . PRO A 1 723 ? 25.700 -28.485 -10.686 1.00 65.25 723 PRO A C 1
ATOM 5880 O O . PRO A 1 723 ? 25.098 -29.025 -11.603 1.00 65.25 723 PRO A O 1
ATOM 5883 N N . ASP A 1 724 ? 27.024 -28.281 -10.710 1.00 67.94 724 ASP A N 1
ATOM 5884 C CA . ASP A 1 724 ? 27.912 -28.674 -11.821 1.00 67.94 724 ASP A CA 1
ATOM 5885 C C . ASP A 1 724 ? 29.352 -29.017 -11.362 1.00 67.94 724 ASP A C 1
ATOM 5887 O O . ASP A 1 724 ? 30.300 -28.925 -12.141 1.00 67.94 724 ASP A O 1
ATOM 5891 N N . LYS A 1 725 ? 29.546 -29.413 -10.091 1.00 66.88 725 LYS A N 1
ATOM 5892 C CA . LYS A 1 725 ? 30.879 -29.669 -9.487 1.00 66.88 725 LYS A CA 1
ATOM 5893 C C . LYS A 1 725 ? 31.881 -28.523 -9.705 1.00 66.88 725 LYS A C 1
ATOM 5895 O O . LYS A 1 725 ? 33.073 -28.756 -9.904 1.00 66.88 725 LYS A O 1
ATOM 5900 N N . ILE A 1 726 ? 31.386 -27.293 -9.674 1.00 73.50 726 ILE A N 1
ATOM 5901 C CA . ILE A 1 726 ? 32.206 -26.091 -9.795 1.00 73.50 726 ILE A CA 1
ATOM 5902 C C . ILE A 1 726 ? 33.070 -25.892 -8.554 1.00 73.50 726 ILE A C 1
ATOM 5904 O O . ILE A 1 726 ? 32.848 -26.529 -7.518 1.00 73.50 726 ILE A O 1
ATOM 5908 N N . ASP A 1 727 ? 34.077 -25.033 -8.684 1.00 69.12 727 ASP A N 1
ATOM 5909 C CA . ASP A 1 727 ? 34.985 -24.714 -7.594 1.00 69.12 727 ASP A CA 1
ATOM 5910 C C . ASP A 1 727 ? 34.216 -24.137 -6.392 1.00 69.12 727 ASP A C 1
ATOM 5912 O O . ASP A 1 727 ? 33.530 -23.119 -6.475 1.00 69.12 727 ASP A O 1
ATOM 5916 N N . ILE A 1 728 ? 34.328 -24.836 -5.267 1.00 69.06 728 ILE A N 1
ATOM 5917 C CA . ILE A 1 728 ? 33.678 -24.530 -3.987 1.00 69.06 728 ILE A CA 1
ATOM 5918 C C . ILE A 1 728 ? 34.686 -24.068 -2.931 1.00 69.06 728 ILE A C 1
ATOM 5920 O O . ILE A 1 728 ? 34.328 -23.952 -1.762 1.00 69.06 728 ILE A O 1
ATOM 5924 N N . THR A 1 729 ? 35.940 -23.805 -3.316 1.00 70.94 729 THR A N 1
ATOM 5925 C CA . THR A 1 729 ? 36.993 -23.306 -2.411 1.00 70.94 729 THR A CA 1
ATOM 5926 C C . THR A 1 729 ? 36.628 -21.985 -1.732 1.00 70.94 729 THR A C 1
ATOM 5928 O O . THR A 1 729 ? 37.117 -21.705 -0.640 1.00 70.94 729 THR A O 1
ATOM 5931 N N . HIS A 1 730 ? 35.742 -21.202 -2.349 1.00 76.50 730 HIS A N 1
ATOM 5932 C CA . HIS A 1 730 ? 35.269 -19.915 -1.845 1.00 76.50 730 HIS A CA 1
ATOM 5933 C C . HIS A 1 730 ? 34.013 -20.023 -0.961 1.00 76.50 730 HIS A C 1
ATOM 5935 O O . HIS A 1 730 ? 33.601 -19.023 -0.375 1.00 76.50 730 HIS A O 1
ATOM 5941 N N . ASP A 1 731 ? 33.461 -21.231 -0.782 1.00 84.31 731 ASP A N 1
ATOM 5942 C CA . ASP A 1 731 ? 32.245 -21.530 -0.012 1.00 84.31 731 ASP A CA 1
ATOM 5943 C C . ASP A 1 731 ? 30.952 -20.867 -0.547 1.00 84.31 731 ASP A C 1
ATOM 5945 O O . ASP A 1 731 ? 29.972 -20.771 0.191 1.00 84.31 731 ASP A O 1
ATOM 5949 N N . ASP A 1 732 ? 30.901 -20.429 -1.807 1.00 87.38 732 ASP A N 1
ATOM 5950 C CA . ASP A 1 732 ? 29.743 -19.705 -2.359 1.00 87.38 732 ASP A CA 1
ATOM 5951 C C . ASP A 1 732 ? 28.501 -20.592 -2.558 1.00 87.38 732 ASP A C 1
ATOM 5953 O O . ASP A 1 732 ? 28.584 -21.800 -2.811 1.00 87.38 732 ASP A O 1
ATOM 5957 N N . MET A 1 733 ? 27.320 -19.983 -2.422 1.00 87.94 733 MET A N 1
ATOM 5958 C CA . MET A 1 733 ? 26.038 -20.627 -2.706 1.00 87.94 733 MET A CA 1
ATOM 5959 C C . MET A 1 733 ? 25.676 -20.511 -4.181 1.00 87.94 733 MET A C 1
ATOM 5961 O O . MET A 1 733 ? 25.634 -19.411 -4.730 1.00 87.94 733 MET A O 1
ATOM 5965 N N . TYR A 1 734 ? 25.331 -21.648 -4.784 1.00 87.06 734 TYR A N 1
ATOM 5966 C CA . TYR A 1 734 ? 24.999 -21.733 -6.199 1.00 87.06 734 TYR A CA 1
ATOM 5967 C C . TYR A 1 734 ? 23.588 -22.264 -6.439 1.00 87.06 734 TYR A C 1
ATOM 5969 O O . TYR A 1 734 ? 23.122 -23.168 -5.743 1.00 87.06 734 TYR A O 1
ATOM 5977 N N . GLY A 1 735 ? 22.939 -21.738 -7.472 1.00 85.88 735 GLY A N 1
ATOM 5978 C CA . GLY A 1 735 ? 21.641 -22.183 -7.978 1.00 85.88 735 GLY A CA 1
ATOM 5979 C C . GLY A 1 735 ? 21.541 -21.907 -9.477 1.00 85.88 735 GLY A C 1
ATOM 5980 O O . GLY A 1 735 ? 22.570 -21.895 -10.155 1.00 85.88 735 GLY A O 1
ATOM 5981 N N . ARG A 1 736 ? 20.332 -21.723 -10.019 1.00 85.56 736 ARG A N 1
ATOM 5982 C CA . ARG A 1 736 ? 20.110 -21.524 -11.466 1.00 85.56 736 ARG A CA 1
ATOM 5983 C C . ARG A 1 736 ? 19.042 -20.465 -11.730 1.00 85.56 736 ARG A C 1
ATOM 5985 O O . ARG A 1 736 ? 18.018 -20.466 -11.059 1.00 85.56 736 ARG A O 1
ATOM 5992 N N . VAL A 1 737 ? 19.279 -19.601 -12.717 1.00 86.75 737 VAL A N 1
ATOM 5993 C CA . VAL A 1 737 ? 18.331 -18.574 -13.201 1.00 86.75 737 VAL A CA 1
ATOM 5994 C C . VAL A 1 737 ? 18.466 -18.503 -14.736 1.00 86.75 737 VAL A C 1
ATOM 5996 O O . VAL A 1 737 ? 18.584 -19.555 -15.364 1.00 86.75 737 VAL A O 1
ATOM 5999 N N . TRP A 1 738 ? 18.473 -17.313 -15.345 1.00 85.31 738 TRP A N 1
ATOM 6000 C CA . TRP A 1 738 ? 18.545 -17.104 -16.793 1.00 85.31 738 TRP A CA 1
ATOM 6001 C C . TRP A 1 738 ? 19.854 -17.587 -17.441 1.00 85.31 738 TRP A C 1
ATOM 6003 O O . TRP A 1 738 ? 19.774 -18.251 -18.477 1.00 85.31 738 TRP A O 1
ATOM 6013 N N . PRO A 1 739 ? 21.054 -17.348 -16.863 1.00 86.88 739 PRO A N 1
ATOM 6014 C CA . PRO A 1 739 ? 22.292 -17.845 -17.454 1.00 86.88 739 PRO A CA 1
ATOM 6015 C C . PRO A 1 739 ? 22.307 -19.382 -17.571 1.00 86.88 739 PRO A C 1
ATOM 6017 O O . PRO A 1 739 ? 21.870 -20.069 -16.646 1.00 86.88 739 PRO A O 1
ATOM 6020 N N . PRO A 1 740 ? 22.913 -19.964 -18.626 1.00 81.44 740 PRO A N 1
ATOM 6021 C CA . PRO A 1 740 ? 22.885 -21.408 -18.904 1.00 81.44 740 PRO A CA 1
ATOM 6022 C C . PRO A 1 740 ? 23.769 -22.255 -17.962 1.00 81.44 740 PRO A C 1
ATOM 6024 O O . PRO A 1 740 ? 24.155 -23.374 -18.293 1.00 81.44 740 PRO A O 1
ATOM 6027 N N . GLY A 1 741 ? 24.132 -21.736 -16.787 1.00 83.19 741 GLY A N 1
ATOM 6028 C CA . GLY A 1 741 ? 25.036 -22.361 -15.826 1.00 83.19 741 GLY A CA 1
ATOM 6029 C C . GLY A 1 741 ? 24.655 -22.073 -14.370 1.00 83.19 741 GLY A C 1
ATOM 6030 O O . GLY A 1 741 ? 23.640 -21.430 -14.110 1.00 83.19 741 GLY A O 1
ATOM 6031 N N . PRO A 1 742 ? 25.460 -22.554 -13.410 1.00 86.88 742 PRO A N 1
ATOM 6032 C CA . PRO A 1 742 ? 25.280 -22.246 -12.006 1.00 86.88 742 PRO A CA 1
ATOM 6033 C C . PRO A 1 742 ? 25.589 -20.767 -11.771 1.00 86.88 742 PRO A C 1
ATOM 6035 O O . PRO A 1 742 ? 26.559 -20.230 -12.317 1.00 86.88 742 PRO A O 1
ATOM 6038 N N . VAL A 1 743 ? 24.767 -20.120 -10.956 1.00 89.06 743 VAL A N 1
ATOM 6039 C CA . VAL A 1 743 ? 24.884 -18.698 -10.623 1.00 89.06 743 VAL A CA 1
ATOM 6040 C C . VAL A 1 743 ? 25.057 -18.512 -9.121 1.00 89.06 743 VAL A C 1
ATOM 6042 O O . VAL A 1 743 ? 24.532 -19.311 -8.347 1.00 89.06 743 VAL A O 1
ATOM 6045 N N . ALA A 1 744 ? 25.800 -17.480 -8.728 1.00 90.69 744 ALA A N 1
ATOM 6046 C CA . ALA A 1 744 ? 25.990 -17.035 -7.352 1.00 90.69 744 ALA A CA 1
ATOM 6047 C C . ALA A 1 744 ? 25.323 -15.669 -7.137 1.00 90.69 744 ALA A C 1
ATOM 6049 O O . ALA A 1 744 ? 25.205 -14.875 -8.071 1.00 90.69 744 ALA A O 1
ATOM 6050 N N . TRP A 1 745 ? 24.910 -15.376 -5.903 1.00 92.94 745 TRP A N 1
ATOM 6051 C CA . TRP A 1 745 ? 24.239 -14.118 -5.561 1.00 92.94 745 TRP A CA 1
ATOM 6052 C C . TRP A 1 745 ? 25.173 -13.195 -4.782 1.00 92.94 745 TRP A C 1
ATOM 6054 O O . TRP A 1 745 ? 25.788 -13.651 -3.814 1.00 92.94 745 TRP A O 1
ATOM 6064 N N . PRO A 1 746 ? 25.303 -11.919 -5.175 1.00 94.06 746 PRO A N 1
ATOM 6065 C CA . PRO A 1 746 ? 26.048 -10.920 -4.434 1.00 94.06 746 PRO A CA 1
ATOM 6066 C C . PRO A 1 746 ? 25.319 -10.571 -3.133 1.00 94.06 746 PRO A C 1
ATOM 6068 O O . PRO A 1 746 ? 24.100 -10.426 -3.081 1.00 94.06 746 PRO A O 1
ATOM 6071 N N . ASP A 1 747 ? 26.091 -10.415 -2.069 1.00 92.44 747 ASP A N 1
ATOM 6072 C CA . ASP A 1 747 ? 25.622 -10.023 -0.750 1.00 92.44 747 ASP A CA 1
ATOM 6073 C C . ASP A 1 747 ? 25.647 -8.497 -0.619 1.00 92.44 747 ASP A C 1
ATOM 6075 O O . ASP A 1 747 ? 26.679 -7.891 -0.304 1.00 92.44 747 ASP A O 1
ATOM 6079 N N . PHE A 1 748 ? 24.496 -7.870 -0.855 1.00 89.19 748 PHE A N 1
ATOM 6080 C CA . PHE A 1 748 ? 24.325 -6.418 -0.782 1.00 89.19 748 PHE A CA 1
ATOM 6081 C C . PHE A 1 748 ? 24.359 -5.849 0.649 1.00 89.19 748 PHE A C 1
ATOM 6083 O O . PHE A 1 748 ? 24.188 -4.644 0.816 1.00 89.19 748 PHE A O 1
ATOM 6090 N N . LEU A 1 749 ? 24.607 -6.652 1.692 1.00 86.50 749 LEU A N 1
ATOM 6091 C CA . LEU A 1 749 ? 24.862 -6.131 3.042 1.00 86.50 749 LEU A CA 1
ATOM 6092 C C . LEU A 1 749 ? 26.326 -5.721 3.259 1.00 86.50 749 LEU A C 1
ATOM 6094 O O . LEU A 1 749 ? 26.637 -5.090 4.271 1.00 86.50 749 LEU A O 1
ATOM 6098 N N . LYS A 1 750 ? 27.233 -6.084 2.344 1.00 87.62 750 LYS A N 1
ATOM 6099 C CA . LYS A 1 750 ? 28.658 -5.743 2.417 1.00 87.62 750 LYS A CA 1
ATOM 6100 C C . LYS A 1 750 ? 28.964 -4.493 1.590 1.00 87.62 750 LYS A C 1
ATOM 6102 O O . LYS A 1 750 ? 28.631 -4.428 0.406 1.00 87.62 750 LYS A O 1
ATOM 6107 N N . ASN A 1 751 ? 29.723 -3.555 2.158 1.00 87.88 751 ASN A N 1
ATOM 6108 C CA . ASN A 1 751 ? 30.159 -2.352 1.432 1.00 87.88 751 ASN A CA 1
ATOM 6109 C C . ASN A 1 751 ? 31.052 -2.689 0.223 1.00 87.88 751 ASN A C 1
ATOM 6111 O O . ASN A 1 751 ? 31.017 -1.998 -0.794 1.00 87.88 751 ASN A O 1
ATOM 6115 N N . VAL A 1 752 ? 31.842 -3.767 0.307 1.00 92.06 752 VAL A N 1
ATOM 6116 C CA . VAL A 1 752 ? 32.678 -4.229 -0.816 1.00 92.06 752 VAL A CA 1
ATOM 6117 C C . VAL A 1 752 ? 31.843 -4.659 -2.023 1.00 92.06 752 VAL A C 1
ATOM 6119 O O . VAL A 1 752 ? 32.241 -4.395 -3.157 1.00 92.06 752 VAL A O 1
ATOM 6122 N N . THR A 1 753 ? 30.666 -5.244 -1.787 1.00 92.75 753 THR A N 1
ATOM 6123 C CA . THR A 1 753 ? 29.733 -5.643 -2.844 1.00 92.75 753 THR A CA 1
ATOM 6124 C C . THR A 1 753 ? 29.145 -4.424 -3.542 1.00 92.75 753 THR A C 1
ATOM 6126 O O . THR A 1 753 ? 29.022 -4.438 -4.761 1.00 92.75 753 THR A O 1
ATOM 6129 N N . HIS A 1 754 ? 28.837 -3.345 -2.810 1.00 91.44 754 HIS A N 1
ATOM 6130 C CA . HIS A 1 754 ? 28.353 -2.096 -3.417 1.00 91.44 754 HIS A CA 1
ATOM 6131 C C . HIS A 1 754 ? 29.385 -1.498 -4.368 1.00 91.44 754 HIS A C 1
ATOM 6133 O O . HIS A 1 754 ? 29.047 -1.161 -5.499 1.00 91.44 754 HIS A O 1
ATOM 6139 N N . ASN A 1 755 ? 30.647 -1.419 -3.939 1.00 93.88 755 ASN A N 1
ATOM 6140 C CA . ASN A 1 755 ? 31.725 -0.900 -4.782 1.00 93.88 755 ASN A CA 1
ATOM 6141 C C . ASN A 1 755 ? 31.931 -1.774 -6.024 1.00 93.88 755 ASN A C 1
ATOM 6143 O O . ASN A 1 755 ? 31.992 -1.255 -7.132 1.00 93.88 755 ASN A O 1
ATOM 6147 N N . TRP A 1 756 ? 31.964 -3.099 -5.857 1.00 95.12 756 TRP A N 1
ATOM 6148 C CA . TRP A 1 756 ? 32.065 -4.033 -6.979 1.00 95.12 756 TRP A CA 1
ATOM 6149 C C . TRP A 1 756 ? 30.879 -3.908 -7.953 1.00 95.12 756 TRP A C 1
ATOM 6151 O O . TRP A 1 756 ? 31.083 -3.877 -9.162 1.00 95.12 756 TRP A O 1
ATOM 6161 N N . TRP A 1 757 ? 29.652 -3.747 -7.450 1.00 95.19 757 TRP A N 1
ATOM 6162 C CA . TRP A 1 757 ? 28.468 -3.527 -8.285 1.00 95.19 757 TRP A CA 1
ATOM 6163 C C . TRP A 1 757 ? 28.560 -2.224 -9.092 1.00 95.19 757 TRP A C 1
ATOM 6165 O O . TRP A 1 757 ? 28.278 -2.212 -10.289 1.00 95.19 757 TRP A O 1
ATOM 6175 N N . ILE A 1 758 ? 29.009 -1.133 -8.460 1.00 94.88 758 ILE A N 1
ATOM 6176 C CA . ILE A 1 758 ? 29.227 0.166 -9.116 1.00 94.88 758 ILE A CA 1
ATOM 6177 C C . ILE A 1 758 ? 30.315 0.064 -10.192 1.00 94.88 758 ILE A C 1
ATOM 6179 O O . ILE A 1 758 ? 30.126 0.579 -11.294 1.00 94.88 758 ILE A O 1
ATOM 6183 N N . ASP A 1 759 ? 31.426 -0.617 -9.904 1.00 95.19 759 ASP A N 1
ATOM 6184 C CA . ASP A 1 759 ? 32.511 -0.844 -10.866 1.00 95.19 759 ASP A CA 1
ATOM 6185 C C . ASP A 1 759 ? 31.987 -1.564 -12.123 1.00 95.19 759 ASP A C 1
ATOM 6187 O O . ASP A 1 759 ? 32.278 -1.149 -13.248 1.00 95.19 759 ASP A O 1
ATOM 6191 N N . ASN A 1 760 ? 31.136 -2.578 -11.949 1.00 95.12 760 ASN A N 1
ATOM 6192 C CA . ASN A 1 760 ? 30.549 -3.335 -13.058 1.00 95.12 760 ASN A CA 1
ATOM 6193 C C . ASN A 1 760 ? 29.496 -2.540 -13.844 1.00 95.12 760 ASN A C 1
ATOM 6195 O O . ASN A 1 760 ? 29.426 -2.641 -15.071 1.00 95.12 760 ASN A O 1
ATOM 6199 N N . LEU A 1 761 ? 28.713 -1.687 -13.180 1.00 95.25 761 LEU A N 1
ATOM 6200 C CA . LEU A 1 761 ? 27.821 -0.745 -13.863 1.00 95.25 761 LEU A CA 1
ATOM 6201 C C . LEU A 1 761 ? 28.611 0.281 -14.687 1.00 95.25 761 LEU A C 1
ATOM 6203 O O . LEU A 1 761 ? 28.242 0.579 -15.825 1.00 95.25 761 LEU A O 1
ATOM 6207 N N . ASN A 1 762 ? 29.729 0.779 -14.153 1.00 95.00 762 ASN A N 1
ATOM 6208 C CA . ASN A 1 762 ? 30.642 1.659 -14.882 1.00 95.00 762 ASN A CA 1
ATOM 6209 C C . ASN A 1 762 ? 31.272 0.941 -16.078 1.00 95.00 762 ASN A C 1
ATOM 6211 O O . ASN A 1 762 ? 31.388 1.534 -17.153 1.00 95.00 762 ASN A O 1
ATOM 6215 N N . HIS A 1 763 ? 31.633 -0.335 -15.921 1.00 94.81 763 HIS A N 1
ATOM 6216 C CA . HIS A 1 763 ? 32.104 -1.173 -17.016 1.00 94.81 763 HIS A CA 1
ATOM 6217 C C . HIS A 1 763 ? 31.049 -1.287 -18.125 1.00 94.81 763 HIS A C 1
ATOM 6219 O O . HIS A 1 763 ? 31.349 -0.936 -19.268 1.00 94.81 763 HIS A O 1
ATOM 6225 N N . LEU A 1 764 ? 29.810 -1.663 -17.792 1.00 94.38 764 LEU A N 1
ATOM 6226 C CA . LEU A 1 764 ? 28.700 -1.762 -18.748 1.00 94.38 764 LEU A CA 1
ATOM 6227 C C . LEU A 1 764 ? 28.460 -0.429 -19.481 1.00 94.38 764 LEU A C 1
ATOM 6229 O O . LEU A 1 764 ? 28.303 -0.381 -20.704 1.00 94.38 764 LEU A O 1
ATOM 6233 N N . HIS A 1 765 ? 28.528 0.680 -18.744 1.00 94.50 765 HIS A N 1
ATOM 6234 C CA . HIS A 1 765 ? 28.447 2.014 -19.322 1.00 94.50 765 HIS A CA 1
ATOM 6235 C C . HIS A 1 765 ? 29.645 2.334 -20.238 1.00 94.50 765 HIS A C 1
ATOM 6237 O O . HIS A 1 765 ? 29.496 3.029 -21.249 1.00 94.50 765 HIS A O 1
ATOM 6243 N N . SER A 1 766 ? 30.848 1.844 -19.922 1.00 94.12 766 SER A N 1
ATOM 6244 C CA . SER A 1 766 ? 32.069 2.052 -20.715 1.00 94.12 766 SER A CA 1
ATOM 6245 C C . SER A 1 766 ? 32.067 1.293 -22.045 1.00 94.12 766 SER A C 1
ATOM 6247 O O . SER A 1 766 ? 32.504 1.858 -23.046 1.00 94.12 766 SER A O 1
ATOM 6249 N N . ILE A 1 767 ? 31.499 0.082 -22.090 1.00 92.81 767 ILE A N 1
ATOM 6250 C CA . ILE A 1 767 ? 31.442 -0.764 -23.298 1.00 92.81 767 ILE A CA 1
ATOM 6251 C C . ILE A 1 767 ? 30.326 -0.362 -24.276 1.00 92.81 767 ILE A C 1
ATOM 6253 O O . ILE A 1 767 ? 30.127 -1.009 -25.300 1.00 92.81 767 ILE A O 1
ATOM 6257 N N . GLY A 1 768 ? 29.620 0.735 -23.985 1.00 88.56 768 GLY A N 1
ATOM 6258 C CA . GLY A 1 768 ? 28.712 1.396 -24.921 1.00 88.56 768 GLY A CA 1
ATOM 6259 C C . GLY A 1 768 ? 27.240 1.385 -24.517 1.00 88.56 768 GLY A C 1
ATOM 6260 O O . GLY A 1 768 ? 26.436 2.038 -25.178 1.00 88.56 768 GLY A O 1
ATOM 6261 N N . TRP A 1 769 ? 26.873 0.735 -23.410 1.00 92.81 769 TRP A N 1
ATOM 6262 C CA . TRP A 1 769 ? 25.512 0.801 -22.886 1.00 92.81 769 TRP A CA 1
ATOM 6263 C C . TRP A 1 769 ? 25.292 2.085 -22.074 1.00 92.81 769 TRP A C 1
ATOM 6265 O O . TRP A 1 769 ? 25.323 2.092 -20.844 1.00 92.81 769 TRP A O 1
ATOM 6275 N N . LYS A 1 770 ? 25.097 3.212 -22.763 1.00 92.06 770 LYS A N 1
ATOM 6276 C CA . LYS A 1 770 ? 24.895 4.534 -22.144 1.00 92.06 770 LYS A CA 1
ATOM 6277 C C . LYS A 1 770 ? 23.491 4.683 -21.543 1.00 92.06 770 LYS A C 1
ATOM 6279 O O . LYS A 1 770 ? 22.669 5.417 -22.073 1.00 92.06 770 LYS A O 1
ATOM 6284 N N . PHE A 1 771 ? 23.187 3.949 -20.475 1.00 93.19 771 PHE A N 1
ATOM 6285 C CA . PHE A 1 771 ? 21.866 3.958 -19.834 1.00 93.19 771 PHE A CA 1
ATOM 6286 C C . PHE A 1 771 ? 21.569 5.243 -19.042 1.00 93.19 771 PHE A C 1
ATOM 6288 O O . PHE A 1 771 ? 22.473 5.913 -18.550 1.00 93.19 771 PHE A O 1
ATOM 6295 N N . ASN A 1 772 ? 20.278 5.553 -18.881 1.00 92.50 772 ASN A N 1
ATOM 6296 C CA . ASN A 1 772 ? 19.764 6.671 -18.076 1.00 92.50 772 ASN A CA 1
ATOM 6297 C C . ASN A 1 772 ? 19.100 6.208 -16.767 1.00 92.50 772 ASN A C 1
ATOM 6299 O O . ASN A 1 772 ? 19.044 6.964 -15.799 1.00 92.50 772 ASN A O 1
ATOM 6303 N N . SER A 1 773 ? 18.624 4.965 -16.739 1.00 90.12 773 SER A N 1
ATOM 6304 C CA . SER A 1 773 ? 18.071 4.272 -15.570 1.00 90.12 773 SER A CA 1
ATOM 6305 C C . SER A 1 773 ? 18.471 2.808 -15.593 1.00 90.12 773 SER A C 1
ATOM 6307 O O . SER A 1 773 ? 18.976 2.324 -16.599 1.00 90.12 773 SER A O 1
ATOM 6309 N N . LEU A 1 774 ? 18.223 2.108 -14.488 1.00 91.69 774 LEU A N 1
ATOM 6310 C CA . LEU A 1 774 ? 18.436 0.673 -14.343 1.00 91.69 774 LEU A CA 1
ATOM 6311 C C . LEU A 1 774 ? 17.132 0.026 -13.878 1.00 91.69 774 LEU A C 1
ATOM 6313 O O . LEU A 1 774 ? 16.479 0.550 -12.974 1.00 91.69 774 LEU A O 1
ATOM 6317 N N . TRP A 1 775 ? 16.772 -1.103 -14.477 1.00 90.25 775 TRP A N 1
ATOM 6318 C CA . TRP A 1 775 ? 15.728 -1.989 -13.975 1.00 90.25 775 TRP A CA 1
ATOM 6319 C C . TRP A 1 775 ? 16.410 -3.182 -13.311 1.00 90.25 775 TRP A C 1
ATOM 6321 O O . TRP A 1 775 ? 17.156 -3.900 -13.963 1.00 90.25 775 TRP A O 1
ATOM 6331 N N . ILE A 1 776 ? 16.207 -3.354 -12.006 1.00 91.12 776 ILE A N 1
ATOM 6332 C CA . ILE A 1 776 ? 16.660 -4.542 -11.275 1.00 91.12 776 ILE A CA 1
ATOM 6333 C C . ILE A 1 776 ? 15.500 -5.524 -11.144 1.00 91.12 776 ILE A C 1
ATOM 6335 O O . ILE A 1 776 ? 14.402 -5.104 -10.778 1.00 91.12 776 ILE A O 1
ATOM 6339 N N . ASP A 1 777 ? 15.743 -6.795 -11.441 1.00 87.00 777 ASP A N 1
ATOM 6340 C CA . ASP A 1 777 ? 14.714 -7.839 -11.428 1.00 87.00 777 ASP A CA 1
ATOM 6341 C C . ASP A 1 777 ? 15.241 -9.142 -10.810 1.00 87.00 777 ASP A C 1
ATOM 6343 O O . ASP A 1 777 ? 16.433 -9.255 -10.507 1.00 87.00 777 ASP A O 1
ATOM 6347 N N . MET A 1 778 ? 14.353 -10.114 -10.584 1.00 84.94 778 MET A N 1
ATOM 6348 C CA . MET A 1 778 ? 14.673 -11.451 -10.059 1.00 84.94 778 MET A CA 1
ATOM 6349 C C . MET A 1 778 ? 15.391 -11.412 -8.691 1.00 84.94 778 MET A C 1
ATOM 6351 O O . MET A 1 778 ? 16.271 -12.232 -8.385 1.00 84.94 778 MET A O 1
ATOM 6355 N N . ASN A 1 779 ? 15.071 -10.407 -7.872 1.00 89.31 779 ASN A N 1
ATOM 6356 C CA . ASN A 1 779 ? 15.834 -9.998 -6.693 1.00 89.31 779 ASN A CA 1
ATOM 6357 C C . ASN A 1 779 ? 15.167 -10.338 -5.350 1.00 89.31 779 ASN A C 1
ATOM 6359 O O . ASN A 1 779 ? 15.599 -9.840 -4.310 1.00 89.31 779 ASN A O 1
ATOM 6363 N N . GLU A 1 780 ? 14.187 -11.241 -5.343 1.00 86.12 780 GLU A N 1
ATOM 6364 C CA . GLU A 1 780 ? 13.533 -11.723 -4.127 1.00 86.12 780 GLU A CA 1
ATOM 6365 C C . GLU A 1 780 ? 14.469 -12.349 -3.090 1.00 86.12 780 GLU A C 1
ATOM 6367 O O . GLU A 1 780 ? 14.202 -12.114 -1.902 1.00 86.12 780 GLU A O 1
ATOM 6372 N N . PRO A 1 781 ? 15.536 -13.123 -3.424 1.00 86.94 781 PRO A N 1
ATOM 6373 C CA . PRO A 1 781 ? 16.073 -13.625 -4.713 1.00 86.94 781 PRO A CA 1
ATOM 6374 C C . PRO A 1 781 ? 15.535 -15.000 -5.162 1.00 86.94 781 PRO A C 1
ATOM 6376 O O . PRO A 1 781 ? 15.293 -15.884 -4.336 1.00 86.94 781 PRO A O 1
ATOM 6379 N N . ILE A 1 782 ? 15.437 -15.236 -6.472 1.00 85.75 782 ILE A N 1
ATOM 6380 C CA . ILE A 1 782 ? 14.912 -16.491 -7.047 1.00 85.75 782 ILE A CA 1
ATOM 6381 C C . ILE A 1 782 ? 15.995 -17.509 -7.433 1.00 85.75 782 ILE A C 1
ATOM 6383 O O . ILE A 1 782 ? 17.087 -17.143 -7.850 1.00 85.75 782 ILE A O 1
ATOM 6387 N N . THR A 1 783 ? 15.653 -18.801 -7.392 1.00 83.69 783 THR A N 1
ATOM 6388 C CA . THR A 1 783 ? 16.282 -19.851 -8.219 1.00 83.69 783 THR A CA 1
ATOM 6389 C C . THR A 1 783 ? 15.198 -20.644 -8.956 1.00 83.69 783 THR A C 1
ATOM 6391 O O . THR A 1 783 ? 14.156 -20.947 -8.376 1.00 83.69 783 THR A O 1
ATOM 6394 N N . PHE A 1 784 ? 15.424 -21.002 -10.219 1.00 78.62 784 PHE A N 1
ATOM 6395 C CA . PHE A 1 784 ? 14.462 -21.752 -11.025 1.00 78.62 784 PHE A CA 1
ATOM 6396 C C . PHE A 1 784 ? 14.297 -23.197 -10.558 1.00 78.62 784 PHE A C 1
ATOM 6398 O O . PHE A 1 784 ? 15.241 -23.859 -10.125 1.00 78.62 784 PHE A O 1
ATOM 6405 N N . ASP A 1 785 ? 13.070 -23.687 -10.707 1.00 63.44 785 ASP A N 1
ATOM 6406 C CA . ASP A 1 785 ? 12.641 -25.027 -10.340 1.00 63.44 785 ASP A CA 1
ATOM 6407 C C . ASP A 1 785 ? 12.029 -25.710 -11.568 1.00 63.44 785 ASP A C 1
ATOM 6409 O O . ASP A 1 785 ? 10.840 -25.604 -11.848 1.00 63.44 785 ASP A O 1
ATOM 6413 N N . SER A 1 786 ? 12.860 -26.394 -12.352 1.00 48.44 786 SER A N 1
ATOM 6414 C CA . SER A 1 786 ? 12.432 -27.028 -13.605 1.00 48.44 786 SER A CA 1
ATOM 6415 C C . SER A 1 786 ? 11.932 -28.469 -13.435 1.00 48.44 786 SER A C 1
ATOM 6417 O O . SER A 1 786 ? 11.832 -29.202 -14.413 1.00 48.44 786 SER A O 1
ATOM 6419 N N . GLY A 1 787 ? 11.629 -28.926 -12.212 1.00 41.66 787 GLY A N 1
ATOM 6420 C CA . GLY A 1 787 ? 11.105 -30.280 -11.962 1.00 41.66 787 GLY A CA 1
ATOM 6421 C C . GLY A 1 787 ? 12.085 -31.443 -12.226 1.00 41.66 787 GLY A C 1
ATOM 6422 O O . GLY A 1 787 ? 11.888 -32.530 -11.692 1.00 41.66 787 GLY A O 1
ATOM 6423 N N . GLU A 1 788 ? 13.184 -31.227 -12.951 1.00 39.44 788 GLU A N 1
ATOM 6424 C CA . GLU A 1 788 ? 14.203 -32.232 -13.297 1.00 39.44 788 GLU A CA 1
ATOM 6425 C C . GLU A 1 788 ? 15.375 -32.289 -12.287 1.00 39.44 788 GLU A C 1
ATOM 6427 O O . GLU A 1 788 ? 16.542 -32.380 -12.650 1.00 39.44 788 GLU A O 1
ATOM 6432 N N . GLY A 1 789 ? 15.100 -32.207 -10.980 1.00 42.34 789 GLY A N 1
ATOM 6433 C CA . GLY A 1 789 ? 16.154 -32.320 -9.952 1.00 42.34 789 GLY A CA 1
ATOM 6434 C C . GLY A 1 789 ? 17.074 -31.095 -9.803 1.00 42.34 789 GLY A C 1
ATOM 6435 O O . GLY A 1 789 ? 18.020 -31.143 -9.022 1.00 42.34 789 GLY A O 1
ATOM 6436 N N . TYR A 1 790 ? 16.758 -29.985 -10.475 1.00 51.34 790 TYR A N 1
ATOM 6437 C CA . TYR A 1 790 ? 17.505 -28.717 -10.457 1.00 51.34 790 TYR A CA 1
ATOM 6438 C C . TYR A 1 790 ? 17.212 -27.797 -9.262 1.00 51.34 790 TYR A C 1
ATOM 6440 O O . TYR A 1 790 ? 17.651 -26.650 -9.239 1.00 51.34 790 TYR A O 1
ATOM 6448 N N . ASN A 1 791 ? 16.483 -28.283 -8.258 1.00 59.75 791 ASN A N 1
ATOM 6449 C CA . ASN A 1 791 ? 16.290 -27.531 -7.024 1.00 59.75 791 ASN A CA 1
ATOM 6450 C C . ASN A 1 791 ? 17.607 -27.406 -6.271 1.00 59.75 791 ASN A C 1
ATOM 6452 O O . ASN A 1 791 ? 18.325 -28.402 -6.133 1.00 59.75 791 ASN A O 1
ATOM 6456 N N . ILE A 1 792 ? 17.869 -26.221 -5.710 1.00 69.94 792 ILE A N 1
ATOM 6457 C CA . ILE A 1 792 ? 18.930 -26.088 -4.719 1.00 69.94 792 ILE A CA 1
ATOM 6458 C C . ILE A 1 792 ? 18.659 -27.101 -3.601 1.00 69.94 792 ILE A C 1
ATOM 6460 O O . ILE A 1 792 ? 17.617 -27.095 -2.940 1.00 69.94 792 ILE A O 1
ATOM 6464 N N . GLN A 1 793 ? 19.561 -28.068 -3.456 1.00 74.62 793 GLN A N 1
ATOM 6465 C CA . GLN A 1 793 ? 19.404 -29.129 -2.470 1.00 74.62 793 GLN A CA 1
ATOM 6466 C C . GLN A 1 793 ? 19.890 -28.613 -1.127 1.00 74.62 793 GLN A C 1
ATOM 6468 O O . GLN A 1 793 ? 21.074 -28.681 -0.805 1.00 74.62 793 GLN A O 1
ATOM 6473 N N . CYS A 1 794 ? 18.961 -28.068 -0.350 1.00 77.06 794 CYS A N 1
ATOM 6474 C CA . CYS A 1 794 ? 19.263 -27.625 0.998 1.00 77.06 794 CYS A CA 1
ATOM 6475 C C . CYS A 1 794 ? 19.284 -28.825 1.954 1.00 77.06 794 CYS A C 1
ATOM 6477 O O . CYS A 1 794 ? 18.335 -29.626 1.948 1.00 77.06 794 CYS A O 1
ATOM 6479 N N . PRO A 1 795 ? 20.335 -28.963 2.786 1.00 76.38 795 PRO A N 1
ATOM 6480 C CA . PRO A 1 795 ? 20.387 -30.007 3.797 1.00 76.38 795 PRO A CA 1
ATOM 6481 C C . PRO A 1 795 ? 19.225 -29.831 4.771 1.00 76.38 795 PRO A C 1
ATOM 6483 O O . PRO A 1 795 ? 18.809 -28.707 5.056 1.00 76.38 795 PRO A O 1
ATOM 6486 N N . HIS A 1 796 ? 18.708 -30.936 5.307 1.00 73.25 796 HIS A N 1
ATOM 6487 C CA . HIS A 1 796 ? 17.663 -30.873 6.322 1.00 73.25 796 HIS A CA 1
ATOM 6488 C C . HIS A 1 796 ? 18.146 -30.073 7.530 1.00 73.25 796 HIS A C 1
ATOM 6490 O O . HIS A 1 796 ? 19.131 -30.428 8.175 1.00 73.25 796 HIS A O 1
ATOM 6496 N N . ASN A 1 797 ? 17.454 -28.977 7.823 1.00 72.25 797 ASN A N 1
ATOM 6497 C CA . ASN A 1 797 ? 17.834 -28.078 8.897 1.00 72.25 797 ASN A CA 1
ATOM 6498 C C . ASN A 1 797 ? 16.604 -27.362 9.467 1.00 72.25 797 ASN A C 1
ATOM 6500 O O . ASN A 1 797 ? 15.556 -27.272 8.831 1.00 72.25 797 ASN A O 1
ATOM 6504 N N . GLN A 1 798 ? 16.750 -26.837 10.679 1.00 69.00 798 GLN A N 1
ATOM 6505 C CA . GLN A 1 798 ? 15.674 -26.171 11.421 1.00 69.00 798 GLN A CA 1
ATOM 6506 C C . GLN A 1 798 ? 15.216 -24.821 10.833 1.00 69.00 798 GLN A C 1
ATOM 6508 O O . GLN A 1 798 ? 14.210 -24.286 11.289 1.00 69.00 798 GLN A O 1
ATOM 6513 N N . TYR A 1 799 ? 15.943 -24.257 9.862 1.00 72.75 799 TYR A N 1
ATOM 6514 C CA . TYR A 1 799 ? 15.582 -23.014 9.168 1.00 72.75 799 TYR A CA 1
ATOM 6515 C C . TYR A 1 799 ? 14.730 -23.289 7.920 1.00 72.75 799 TYR A C 1
ATOM 6517 O O . TYR A 1 799 ? 13.817 -22.529 7.622 1.00 72.75 799 TYR A O 1
ATOM 6525 N N . ASP A 1 800 ? 14.995 -24.394 7.216 1.00 69.56 800 ASP A N 1
ATOM 6526 C CA . ASP A 1 800 ? 14.249 -24.817 6.025 1.00 69.56 800 ASP A CA 1
ATOM 6527 C C . ASP A 1 800 ? 13.048 -25.721 6.347 1.00 69.56 800 ASP A C 1
ATOM 6529 O O . ASP A 1 800 ? 12.051 -25.708 5.624 1.00 69.56 800 ASP A O 1
ATOM 6533 N N . ASN A 1 801 ? 13.136 -26.518 7.418 1.00 66.81 801 ASN A N 1
ATOM 6534 C CA . ASN A 1 801 ? 12.106 -27.466 7.848 1.00 66.81 801 ASN A CA 1
ATOM 6535 C C . ASN A 1 801 ? 11.496 -27.018 9.174 1.00 66.81 801 ASN A C 1
ATOM 6537 O O . ASN A 1 801 ? 11.862 -27.489 10.253 1.00 66.81 801 ASN A O 1
ATOM 6541 N N . ILE A 1 802 ? 10.568 -26.074 9.073 1.00 64.81 802 ILE A N 1
ATOM 6542 C CA . ILE A 1 802 ? 9.970 -25.419 10.229 1.00 64.81 802 ILE A CA 1
ATOM 6543 C C . ILE A 1 802 ? 8.867 -26.312 10.831 1.00 64.81 802 ILE A C 1
ATOM 6545 O O . ILE A 1 802 ? 7.954 -26.711 10.114 1.00 64.81 802 ILE A O 1
ATOM 6549 N N . PRO A 1 803 ? 8.883 -26.608 12.147 1.00 56.19 803 PRO A N 1
ATOM 6550 C CA . PRO A 1 803 ? 7.866 -27.418 12.834 1.00 56.19 803 PRO A CA 1
ATOM 6551 C C . PRO A 1 803 ? 6.485 -26.742 12.991 1.00 56.19 803 PRO A C 1
ATOM 6553 O O . PRO A 1 803 ? 5.652 -27.226 13.760 1.00 56.19 803 PRO A O 1
ATOM 6556 N N . ILE A 1 804 ? 6.229 -25.628 12.297 1.00 56.56 804 ILE A N 1
ATOM 6557 C CA . ILE A 1 804 ? 4.949 -24.908 12.281 1.00 56.56 804 ILE A CA 1
ATOM 6558 C C . ILE A 1 804 ? 4.438 -24.816 10.848 1.00 56.56 804 ILE A C 1
ATOM 6560 O O . ILE A 1 804 ? 5.142 -24.336 9.964 1.00 56.56 804 ILE A O 1
ATOM 6564 N N . GLU A 1 805 ? 3.179 -25.203 10.653 1.00 57.84 805 GLU A N 1
ATOM 6565 C CA . GLU A 1 805 ? 2.444 -24.939 9.419 1.00 57.84 805 GLU A CA 1
ATOM 6566 C C . GLU A 1 805 ? 2.087 -23.446 9.339 1.00 57.84 805 GLU A C 1
ATOM 6568 O O . GLU A 1 805 ? 1.292 -22.941 10.136 1.00 57.84 805 GLU A O 1
ATOM 6573 N N . ILE A 1 806 ? 2.675 -22.749 8.369 1.00 61.69 806 ILE A N 1
ATOM 6574 C CA . ILE A 1 806 ? 2.269 -21.408 7.934 1.00 61.69 806 ILE A CA 1
ATOM 6575 C C . ILE A 1 806 ? 1.986 -21.455 6.434 1.00 61.69 806 ILE A C 1
ATOM 6577 O O . ILE A 1 806 ? 2.676 -22.163 5.696 1.00 61.69 806 ILE A O 1
ATOM 6581 N N . LYS A 1 807 ? 1.012 -20.681 5.948 1.00 59.81 807 LYS A N 1
ATOM 6582 C CA . LYS A 1 807 ? 0.706 -20.617 4.509 1.00 59.81 807 LYS A CA 1
ATOM 6583 C C . LYS A 1 807 ? 1.883 -20.118 3.675 1.00 59.81 807 LYS A C 1
ATOM 6585 O O . LYS A 1 807 ? 1.975 -20.475 2.510 1.00 59.81 807 LYS A O 1
ATOM 6590 N N . ALA A 1 808 ? 2.812 -19.366 4.270 1.00 53.34 808 ALA A N 1
ATOM 6591 C CA . ALA A 1 808 ? 4.028 -18.921 3.587 1.00 53.34 808 ALA A CA 1
ATOM 6592 C C . ALA A 1 808 ? 4.960 -20.081 3.180 1.00 53.34 808 ALA A C 1
ATOM 6594 O O . ALA A 1 808 ? 5.832 -19.891 2.339 1.00 53.34 808 ALA A O 1
ATOM 6595 N N . LEU A 1 809 ? 4.768 -21.283 3.743 1.00 54.06 809 LEU A N 1
ATOM 6596 C CA . LEU A 1 809 ? 5.445 -22.507 3.304 1.00 54.06 809 LEU A CA 1
ATOM 6597 C C . LEU A 1 809 ? 4.745 -23.162 2.105 1.00 54.06 809 LEU A C 1
ATOM 6599 O O . LEU A 1 809 ? 5.393 -23.887 1.364 1.00 54.06 809 LEU A O 1
ATOM 6603 N N . TRP A 1 810 ? 3.445 -22.918 1.902 1.00 50.75 810 TRP A N 1
ATOM 6604 C CA . TRP A 1 810 ? 2.602 -23.633 0.940 1.00 50.75 810 TRP A CA 1
ATOM 6605 C C . TRP A 1 810 ? 2.651 -23.001 -0.451 1.00 50.75 810 TRP A C 1
ATOM 6607 O O . TRP A 1 810 ? 1.702 -22.370 -0.913 1.00 50.75 810 TRP A O 1
ATOM 6617 N N . VAL A 1 811 ? 3.749 -23.246 -1.160 1.00 44.97 811 VAL A N 1
ATOM 6618 C CA . VAL A 1 811 ? 3.859 -22.956 -2.594 1.00 44.97 811 VAL A CA 1
ATOM 6619 C C . VAL A 1 811 ? 3.945 -24.293 -3.338 1.00 44.97 811 VAL A C 1
ATOM 6621 O O . VAL A 1 811 ? 4.850 -25.092 -3.113 1.00 44.97 811 VAL A O 1
ATOM 6624 N N . HIS A 1 812 ? 2.950 -24.586 -4.183 1.00 44.28 812 HIS A N 1
ATOM 6625 C CA . HIS A 1 812 ? 2.844 -25.830 -4.970 1.00 44.28 812 HIS A CA 1
ATOM 6626 C C . HIS A 1 812 ? 2.775 -27.155 -4.175 1.00 44.28 812 HIS A C 1
ATOM 6628 O O . HIS A 1 812 ? 3.069 -28.213 -4.723 1.00 44.28 812 HIS A O 1
ATOM 6634 N N . GLY A 1 813 ? 2.336 -27.130 -2.910 1.00 44.81 813 GLY A N 1
ATOM 6635 C CA . GLY A 1 813 ? 2.095 -28.349 -2.121 1.00 44.81 813 GLY A CA 1
ATOM 6636 C C . GLY A 1 813 ? 3.333 -28.960 -1.451 1.00 44.81 813 GLY A C 1
ATOM 6637 O O . GLY A 1 813 ? 3.296 -30.135 -1.088 1.00 44.81 813 GLY A O 1
ATOM 6638 N N . PHE A 1 814 ? 4.410 -28.184 -1.283 1.00 45.31 814 PHE A N 1
ATOM 6639 C CA . PHE A 1 814 ? 5.639 -28.595 -0.595 1.00 45.31 814 PHE A CA 1
ATOM 6640 C C . PHE A 1 814 ? 5.933 -27.696 0.614 1.00 45.31 814 PHE A C 1
ATOM 6642 O O . PHE A 1 814 ? 5.872 -26.484 0.487 1.00 45.31 814 PHE A O 1
ATOM 6649 N N . ASP A 1 815 ? 6.328 -28.277 1.753 1.00 61.50 815 ASP A N 1
ATOM 6650 C CA . ASP A 1 815 ? 6.556 -27.564 3.026 1.00 61.50 815 ASP A CA 1
ATOM 6651 C C . ASP A 1 815 ? 8.024 -27.098 3.218 1.00 61.50 815 ASP A C 1
ATOM 6653 O O . ASP A 1 815 ? 8.720 -27.591 4.113 1.00 61.50 815 ASP A O 1
ATOM 6657 N N . ARG A 1 816 ? 8.558 -26.198 2.369 1.00 68.94 816 ARG A N 1
ATOM 6658 C CA . ARG A 1 816 ? 9.934 -25.650 2.533 1.00 68.94 816 ARG A CA 1
ATOM 6659 C C . ARG A 1 816 ? 10.076 -24.187 2.101 1.00 68.94 816 ARG A C 1
ATOM 6661 O O . ARG A 1 816 ? 9.685 -23.832 0.994 1.00 68.94 816 ARG A O 1
ATOM 6668 N N . LEU A 1 817 ? 10.754 -23.367 2.915 1.00 75.44 817 LEU A N 1
ATOM 6669 C CA . LEU A 1 817 ? 11.033 -21.955 2.591 1.00 75.44 817 LEU A CA 1
ATOM 6670 C C . LEU A 1 817 ? 11.993 -21.769 1.409 1.00 75.44 817 LEU A C 1
ATOM 6672 O O . LEU A 1 817 ? 11.799 -20.853 0.613 1.00 75.44 817 LEU A O 1
ATOM 6676 N N . SER A 1 818 ? 12.994 -22.640 1.269 1.00 75.94 818 SER A N 1
ATOM 6677 C CA . SER A 1 818 ? 13.993 -22.614 0.185 1.00 75.94 818 SER A CA 1
ATOM 6678 C C . SER A 1 818 ? 13.436 -22.950 -1.199 1.00 75.94 818 SER A C 1
ATOM 6680 O O . SER A 1 818 ? 14.153 -22.885 -2.192 1.00 75.94 818 SER A O 1
ATOM 6682 N N . ARG A 1 819 ? 12.151 -23.297 -1.318 1.00 75.25 819 ARG A N 1
ATOM 6683 C CA . ARG A 1 819 ? 11.536 -23.555 -2.621 1.00 75.25 819 ARG A CA 1
ATOM 6684 C C . ARG A 1 819 ? 11.600 -22.304 -3.499 1.00 75.25 819 ARG A C 1
ATOM 6686 O O . ARG A 1 819 ? 11.103 -21.258 -3.093 1.00 75.25 819 ARG A O 1
ATOM 6693 N N . SER A 1 820 ? 12.203 -22.408 -4.679 1.00 77.25 820 SER A N 1
ATOM 6694 C CA . SER A 1 820 ? 12.386 -21.291 -5.620 1.00 77.25 820 SER A CA 1
ATOM 6695 C C . SER A 1 820 ? 13.195 -20.105 -5.061 1.00 77.25 820 SER A C 1
ATOM 6697 O O . SER A 1 820 ? 13.057 -18.984 -5.532 1.00 77.25 820 SER A O 1
ATOM 6699 N N . THR A 1 821 ? 14.032 -20.320 -4.039 1.00 85.62 821 THR A N 1
ATOM 6700 C CA . THR A 1 821 ? 14.990 -19.323 -3.514 1.00 85.62 821 THR A CA 1
ATOM 6701 C C . THR A 1 821 ? 16.230 -20.024 -2.932 1.00 85.62 821 THR A C 1
ATOM 6703 O O . THR A 1 821 ? 16.380 -21.234 -3.071 1.00 85.62 821 THR A O 1
ATOM 6706 N N . LEU A 1 822 ? 17.138 -19.286 -2.293 1.00 86.69 822 LEU A N 1
ATOM 6707 C CA . LEU A 1 822 ? 18.348 -19.822 -1.660 1.00 86.69 822 LEU A CA 1
ATOM 6708 C C . LEU A 1 822 ? 18.047 -20.650 -0.403 1.00 86.69 822 LEU A C 1
ATOM 6710 O O . LEU A 1 822 ? 16.966 -20.581 0.180 1.00 86.69 822 LEU A O 1
ATOM 6714 N N . CYS A 1 823 ? 19.033 -21.421 0.059 1.00 86.06 823 CYS A N 1
ATOM 6715 C CA . CYS A 1 823 ? 18.925 -22.128 1.333 1.00 86.06 823 CYS A CA 1
ATOM 6716 C C . CYS A 1 823 ? 18.930 -21.149 2.510 1.00 86.06 823 CYS A C 1
ATOM 6718 O O . CYS A 1 823 ? 19.795 -20.276 2.590 1.00 86.06 823 CYS A O 1
ATOM 6720 N N . MET A 1 824 ? 18.035 -21.353 3.481 1.00 85.19 824 MET A N 1
ATOM 6721 C CA . MET A 1 824 ? 17.872 -20.439 4.624 1.00 85.19 824 MET A CA 1
ATOM 6722 C C . MET A 1 824 ? 19.102 -20.373 5.554 1.00 85.19 824 MET A C 1
ATOM 6724 O O . MET A 1 824 ? 19.187 -19.503 6.415 1.00 85.19 824 MET A O 1
ATOM 6728 N N . VAL A 1 825 ? 20.070 -21.280 5.384 1.00 85.94 825 VAL A N 1
ATOM 6729 C CA . VAL A 1 825 ? 21.356 -21.293 6.105 1.00 85.94 825 VAL A CA 1
ATOM 6730 C C . VAL A 1 825 ? 22.416 -20.354 5.511 1.00 85.94 825 VAL A C 1
ATOM 6732 O O . VAL A 1 825 ? 23.510 -20.269 6.069 1.00 85.94 825 VAL A O 1
ATOM 6735 N N . GLY A 1 826 ? 22.133 -19.684 4.389 1.00 85.62 826 GLY A N 1
ATOM 6736 C CA . GLY A 1 826 ? 23.069 -18.778 3.719 1.00 85.62 826 GLY A CA 1
ATOM 6737 C C . GLY A 1 826 ? 23.514 -17.621 4.608 1.00 85.62 826 GLY A C 1
ATOM 6738 O O . GLY A 1 826 ? 22.699 -16.966 5.255 1.00 85.62 826 GLY A O 1
ATOM 6739 N N . VAL A 1 827 ? 24.822 -17.372 4.647 1.00 87.38 827 VAL A N 1
ATOM 6740 C CA . VAL A 1 827 ? 25.426 -16.328 5.482 1.00 87.38 827 VAL A CA 1
ATOM 6741 C C . VAL A 1 827 ? 25.601 -15.052 4.666 1.00 87.38 827 VAL A C 1
ATOM 6743 O O . VAL A 1 827 ? 26.194 -15.082 3.587 1.00 87.38 827 VAL A O 1
ATOM 6746 N N . GLN A 1 828 ? 25.103 -13.943 5.215 1.00 84.25 828 GLN A N 1
ATOM 6747 C CA . GLN A 1 828 ? 25.140 -12.609 4.614 1.00 84.25 828 GLN A CA 1
ATOM 6748 C C . GLN A 1 828 ? 25.583 -11.554 5.643 1.00 84.25 828 GLN A C 1
ATOM 6750 O O . GLN A 1 828 ? 25.337 -11.704 6.844 1.00 84.25 828 GLN A O 1
ATOM 6755 N N . GLY A 1 829 ? 26.204 -10.478 5.166 1.00 78.00 829 GLY A N 1
ATOM 6756 C CA . GLY A 1 829 ? 26.764 -9.377 5.942 1.00 78.00 829 GLY A CA 1
ATOM 6757 C C . GLY A 1 829 ? 28.201 -9.594 6.427 1.00 78.00 829 GLY A C 1
ATOM 6758 O O . GLY A 1 829 ? 28.788 -10.671 6.327 1.00 78.00 829 GLY A O 1
ATOM 6759 N N . GLU A 1 830 ? 28.781 -8.525 6.973 1.00 64.62 830 GLU A N 1
ATOM 6760 C CA . GLU A 1 830 ? 30.058 -8.579 7.691 1.00 64.62 830 GLU A CA 1
ATOM 6761 C C . GLU A 1 830 ? 29.827 -9.117 9.111 1.00 64.62 830 GLU A C 1
ATOM 6763 O O . GLU A 1 830 ? 29.012 -8.548 9.857 1.00 64.62 830 GLU A O 1
ATOM 6768 N N . SER A 1 831 ? 30.521 -10.215 9.441 1.00 46.09 831 SER A N 1
ATOM 6769 C CA . SER A 1 831 ? 30.512 -10.891 10.748 1.00 46.09 831 SER A CA 1
ATOM 6770 C C . SER A 1 831 ? 30.945 -9.988 11.892 1.00 46.09 831 SER A C 1
ATOM 6772 O O . SER A 1 831 ? 31.991 -9.324 11.708 1.00 46.09 831 SER A O 1
#

Secondary structure (DSSP, 8-state):
-EEETTEEEEEEE-S-SEEE--SS---SSSBPP-SSEEEEES-----GGG-TT---S----EEEEE-TTS-EEEEEE---S-EEEEEETTTEEEEEESSS---EEEEEES-PPP-EEEE-GGGSGGG-TT---TTTSTTHHHHHHHHHHHH--EEEEEE-SPEE-S-TT-HHHHHHHHTT-B-B--TTS-GGGS--TT----TT-B-EEE-SSSSEEEPB-TTSHHHHHHHHHHHHHHHHTT---SEEEE-SS-SS-B---TTT-----PPP-TTTS-SS--GGGGTTT-SSTTTTB--TT-EESTTS-EEHHHHGGGHHHHHHHHHHHHHHHHHSS--EEEESS--TTGGGT-EEP-------GGGGTT---SPPPPHHHHHHTT-EE---TT-TTS-SEE--TTTSSEEEEEEEEETTEEEEEEEE-GGGTTS-SS---SEEEEEEEEEETTEEEEEEEESSS-B---TTTS---B-----EEEEEE-S-S-EEEEESS--SSSSPP-SSEEEEE--------TTS----S--EEEEEEE-TTS-EEEEEE---S-EEEEEETTTEEEEEESSS-EEEEEEEESSHHHHHHHHHHHH-PPP---GGGGS-EE--S---SHHHHHHHHHHHHHTT----EEEE-GGGSBTTTBTT---TTTSTTHHHHHHHHHHHH--EEEEEE-SPEE-S-TT-HHHHHHHHTT-B-B--TTS-GGGS--TT----TT-B-EE-SSSSS-EE-B-TTSHHHHHHHHHHHHHHHHTT---S--EE-STTT-----SSS-S--PPS-TTTS-SS--GGGEETTEE-TTTTS--TT-B-S--

pLDDT: mean 76.51, std 14.02, range [26.06, 95.5]

Sequence (831 aa):
MLFGHIYWWTASYLPSNNVYGLGENTHPSLRHNLNYKTWPIFTKDNPPDSGDQKNNYGQHPFYTVLESNGNSHGILLLNSNAMEYTLMPAPAVSVKTIGGILDFFVFVGDNPEHDVQYIDSDYKFWSRDFTIDPNNFKDLPQLINDTQTKYNLKWTPIIDPGVQGNEANYSIFSDGNNKNVFIKWPKSVPIQDRHNPDGIDTTHDNMYGRVWPPGPVAFPDYFKNVTQDWYKDCYKHLYDIGWKFNGLWINLDMNEPVSVEFGSGFNITCPHNQYDNIPIEIKAYWVHNMDRLSRGSLCMIGVQGNSGEYKHYDVHSLYGLTMAITTRKALNEITNKRGFVLSRSTFVSSGQYTGHWLGDNHSKWSHIKDSCKNKQLSQTQCQERGCIYDPVKDKPEIPYCYFNAAKLGYRIDSTKDTDFGLEATLKLKDSAKDTKLVTQLDALKTEVTYLTENILRVKIFDANNKRYETLGLTSKGKFGHIYWWTASYLPSNNVYGLGENTHPSLRHNLNYKTWPLFTKDNAPNSQDEKNNYGQHPFYTVLESNGNSHGILLLNSNAMEYTLMPAPAVSVKTIGGILDFFVFVGDNPEHVIQLYTSLIGRTFMPSFWAFGFQISKWGYHNTSQVKACVERQIKHEVPYDVQYVDSDYKEAQGRDFTIDPVHYKDLPQLISDTQTKYNLHWTPIIDPAIQGNQANYTIFSEGNDKNVFIKWPKSIPIQDRHNPDKIDITHDDMYGRVWPPGPVAWPDFLKNVTHNWWIDNLNHLHSIGWKFNSLWIDMNEPITFDSGEGYNIQCPHNQYDNIPIEIKALWVHGFDRLSRSTLCMVGVQGES

InterPro domains:
  IPR000322 Glycoside hydrolase family 31, TIM barrel domain [PF01055] (114-373)
  IPR000322 Glycoside hydrolase family 31, TIM barrel domain [PF01055] (603-796)
  IPR000519 P-type trefoil domain [PS51448] (360-405)
  IPR000519 P-type trefoil domain [cd00111] (378-404)
  IPR011013 Galactose mutarotase-like domain superfamily [SSF74650] (2-112)
  IPR011013 Galactose mutarotase-like domain superfamily [SSF74650] (398-588)
  IPR017853 Glycoside hydrolase superfamily [SSF51445] (115-369)
  IPR017853 Glycoside hydrolase superfamily [SSF51445] (590-793)
  IPR044913 P-type trefoil domain superfamily [G3DSA:4.10.110.10] (375-402)
  IPR044913 P-type trefoil domain superfamily [SSF57492] (368-405)

Radius of gyration: 35.19 Å; chains: 1; bounding box: 88×69×80 Å